Protein 8K2O (pdb70)

Secondary structure (DSSP, 8-state):
--PEEEEEE--SSSHHHH---HHHHHHHHHHHHHT--EEEEEE---TTHHHHHHSS------GGG--EEESSEEEETTTTEEEESHHHHHHHHHHHSTTSTTS-S-------SSTTTTHHHHHS-S-S----TTTHHHHHHHHHHHHHHHTTTHHHHTTS---TTTHHHHHHHHHHHBS-S-SHHHH--THHHHHHHHHHHHHHHHHHHHHHSSTTSSBTBBTB--HHHHHHHHHHHHHHHHS-HHHHHHHHHSGGGHHHHHHHHGGGG----/--PEEEEEE--SSSHHHH---HHHHHHHHHHHHHT--EEEEEE---TTHHHHHHSSPPP-S---BSBT--EEESSEEEETTTTEEEESHHHHHHHHHHHSTTSTT--S-------SSTTTTHHHHHS-S-S--PPTTTHHHHHHHHHHHHHHHTTGGGGGGGS---TTTHHHHHHHHHHHT--S-SHHHH--HHHHHHHHHHHHHHHHHHHHHHHS-TTSSBTBBTB--HHHHHHHHHHHHHHHHS-HHHHHHHHHHHHHHHHHHHHHHGGG----/--SEEEEEE--SSSTTTS---HHHHHHHHHHHHHT--EEEEEE---TTHHHHHHSS-----GGG--EEESSEEEETTTTEEEESHHHHHHHHHHHSTTSTTS-S--------STTTTHHHHH---TTTHHHHHHHHHHHHHHHHTTHHHHTT----TTTHHHHHHHHHHHH--SSGGGGG-TTHHHHHHHHHHHHHHHHHHHHHTS-TTSSBTBBTB--HHHHHHHHHHHHHHHHS-HHHHHHHHHHHHHHHHHHHHHHGGG----/--PEEEEEE--SSSHHHH---HHHHHHHHHHHHHT--EEEEEE---TTHHHHHHSS-----STT--EEESSEEEETTTTEEE-SHHHHHHHHHHHSTTSTT--S-------SSTTTTHHHHH------SS-HHHHHHHHHHHHHHHTTTHHHHTTS---TTTHHHHHHHHHHHSS------S-HHHHHHHHHHHHHHHHHHHHHHTS--SSSBTTBSS--HHHHHHHHHHHHHHHHS-HHHHHHHHHHHHHHHHHHHHHHGGG----

Sequence (1082 aa):
STPIIFYDIAQRPPVAETCCAPNPWKSRLALNFKAVPYTTTWVKLPDIERVCKEIGAEPSLLKEGKPYYTLPIIHDPATDSLIGDSFDIAAYLQRTYPASGAGDLFPPQKLDYAVGRDMQQLLFPLSEIRASPELADYARFNSNVDAAFTAHVGLMVHGLPLDPATAEVTKAEFVRRAGLSSWDDLEMVGEARDKMMQSFRNMLGDLAALFRKDASGPFLLGQRATYADMIVGGWLRMMRATLPVSEWQEARAWHGGIFGRLHDALDKYAEVKSTPIIFYDIAQRPPVAETCCAPNPWKSRLALNFKAVPYTTTWVKLPDIERVCKEIGAEPSAFGLLKEGKPYYTLPIIHDPATDSLIGDSFDIAAYLQRTYPASGAGDLFPPQKLDYAVGRDMQQLLFPLSEIRASPELADYARFNSNVDAAFTAHVGLMVHGLPLDPATAEVTKAEFVRRAGLSSWDDLEMVGEARDKMMQSFRNMLGDLAALFRKDASGPFLLGQRATYADMIVGGWLRMMRATLPVSEWQEARAWHGGIFGRLHDALDKYAEVKSTPIIFYDIAQRPPVAETCCAPNPWKSRLALNFKAVPYTTTWVKLPDIERVCKEIGAEPSLKEGKPYYTLPIIHDPATDSLIGDSFDIAAYLQRTYPASGAGDLFPPQKLDYAVGRDMQQLLFPSPELADYARFNSNVDAAFTAHVGLMVHGLPLDPATAEVTKAEFVRRAGLSSWDDLEMVGEARDKMMQSFRNMLGDLAALFRKDASGPFLLGQRATYADMIVGGWLRMMRATLPVSEWQEARAWHGGIFGRLHDALDKY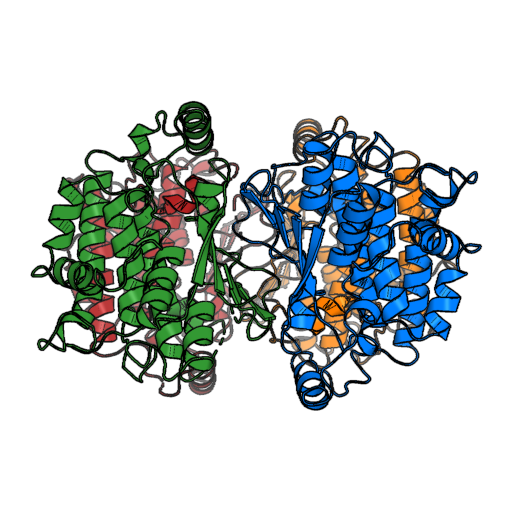AEVKSTPIIFYDIAQRPPVAETCCAPNPWKSRLALNFKAVPYTTTWVKLPDIERVCKEIGAEPLLKEGKPYYTLPIIHDPATDSLIGDSFDIAAYLQRTYPASGAGDLFPPQKLDYAVGRDMQQLLFPIRASPELADYARFNSNVDAAFTAHVGLMVHGLPLDPATAEVTKAEFVRRAGLSSDLEMVGEARDKMMQSFRNMLGDLAALFRKDASGPFLLGQRATYADMIVGGWLRMMRATLPVSEWQEARAWHGGIFGRLHDALDKYAEVK

B-factor: mean 34.21, std 11.31, range [16.49, 147.83]

Nearest PDB structures (foldseek):
  8k2o-assembly3_C  TM=1.004E+00  e=7.154E-48  Thinopyrum elongatum
  8k2o-assembly1_A  TM=9.891E-01  e=3.650E-43  Thinopyrum elongatum
  8k2o-assembly2_B  TM=9.889E-01  e=3.942E-42  Thinopyrum elongatum
  7yp0-assembly1_A  TM=9.080E-01  e=1.256E-28  Colletotrichum tofieldiae
  8k2p-assembly2_B  TM=8.349E-01  e=1.071E-28  Colletotrichum tofieldiae

Radius of gyration: 30.52 Å; Cα contacts (8 Å, |Δi|>4): 1755; chains: 4; bounding box: 83×59×83 Å

Solvent-accessible surface area: 42623 Å² total; per-residue (Å²): 157,93,44,2,36,0,1,5,2,4,11,85,99,72,42,46,142,39,11,1,3,1,44,5,20,0,0,2,0,0,0,20,6,0,66,8,97,12,65,24,24,41,1,126,16,76,4,11,7,13,3,3,16,7,12,17,57,71,31,140,119,44,39,40,50,20,16,48,8,27,6,0,3,0,13,1,41,71,56,44,20,10,25,7,63,6,22,45,0,0,12,13,0,27,177,43,50,79,99,37,43,60,26,51,0,24,4,133,29,82,0,52,5,19,50,8,69,49,2,26,80,46,4,34,48,106,64,105,58,50,70,56,102,167,37,41,57,3,40,68,0,19,71,14,0,32,62,9,0,30,28,12,1,0,0,0,6,107,21,9,28,30,44,104,92,57,18,135,112,10,59,60,49,4,19,141,44,3,82,65,109,45,42,73,62,9,21,10,75,47,100,29,28,87,63,11,20,116,26,0,101,63,16,0,21,56,0,0,43,14,6,120,91,54,91,80,12,29,7,11,59,0,132,124,7,0,0,0,0,0,0,0,0,0,8,2,27,0,1,134,50,5,12,52,122,71,25,12,100,83,2,60,66,28,26,65,13,12,4,0,122,0,10,67,13,0,78,137,36,12,113,42,104,150,108,37,6,45,0,5,4,2,4,13,90,98,93,32,53,80,39,13,2,4,1,41,4,21,0,0,2,0,0,0,15,6,1,61,12,98,11,64,24,26,40,0,105,16,61,8,18,5,14,2,5,18,7,9,18,59,68,31,88,92,27,52,22,52,40,68,19,38,12,22,6,23,5,0,2,0,12,3,33,79,57,43,21,5,10,7,43,5,21,24,0,0,6,17,0,30,152,46,47,73,91,37,52,58,19,46,0,14,4,132,28,145,0,24,4,19,44,9,74,51,1,28,82,44,2,35,40,79,45,98,104,83,39,56,100,144,29,42,54,2,26,77,1,18,70,17,0,31,62,9,0,30,29,13,1,0,0,0,5,103,24,14,28,23,37,112,93,59,20,130,112,12,61,58,57,3,22,153,59,12,69,74,108,48,43,75,44,8,28,10,75,52,116,26,26,87,59,12,19,116,26,0,106,54,16,0,14,54,0,0,38,10,7,125,164,48,98,77,16,33,6,12,58,0,138,121,7,0,0,0,0,0,0,0,0,0,9,1,26,1,1,115,54,4,11,47,119,70,24,7,83,82,1,51,68,40,34,62,14,14,2,1,128,0,6,64,16,0,76,134,32,13,108,47,103,143,106,56,3,48,0,4,6,2,16,19,103,113,84,57,60,95,11,9,1,4,2,42,5,17,0,0,2,0,0,0,18,6,0,66,12,91,14,69,24,25,58,0,134,14,85,6,28,26,19,1,6,17,9,14,22,55,63,44,142,148,52,55,48,50,14,25,6,18,7,0,2,0,12,2,29,81,54,43,20,10,4,7,31,6,21,25,0,0,11,9,0,26,143,44,45,82,101,37,43,65,25,48,0,16,6,133,29,64,7,93,6,11,65,7,81,57,16,46,62,61,11,39,126,84,118,161,27,38,48,4,41,111,3,20,69,18,0,32,64,9,0,36,41,16,3,0,1,0,0,56,30,8,12,19,59,104,94,56,13,128,111,5,56,64,38,0,21,172,68,16,60,50,99,53,16,85,62,9,53,20,122,37,76,22,17,97,82,14,22,106,35,0,103,64,20,1,22,36,0,2,42,9,3,135,117,48,105,76,18,32,6,2,51,0,136,121,6,0,0,0,0,0,0,0,0,0,10,1,26,1,1,114,29,6,12,57,118,71,24,15,98,85,2,61,69,20,48,50,11,11,4,1,119,0,10,64,14,0,75,139,28,12,105,41,110,159,97,46,2,41,0,4,5,2,8,11,40,122,91,42,50,84,31,13,1,3,1,39,6,20,0,0,3,0,0,0,24,6,0,66,10,92,11,68,24,24,44,0,119,19,84,4,16,10,8,3,4,17,8,14,15,69,80,78,139,47,81,62,40,25,13,21,7,17,7,0,2,0,12,1,34,76,57,37,22,5,22,8,32,6,20,42,0,0,14,19,0,33,165,46,52,74,97,37,45,50,23,65,0,17,30,132,38,77,8,72,9,18,65,11,84,57,3,32,108,54,1,48,99,123,68,65,25,132,66,48,45,40,7,25,118,3,19,69,18,0,33,63,9,0,34,38,13,2,0,1,0,18,107,23,14,25,40,65,119,107,60,28,82,113,9,36,59,52,15,36,145,46,15,86,63,107,72,84,122,26,19,94,41,122,25,30,99,58,12,26,96,39,0,90,44,15,0,17,59,1,0,32,10,12,132,166,44,101,74,21,42,3,10,70,0,119,174,4,0,0,0,0,0,0,0,0,0,8,1,24,2,1,143,45,6,13,54,107,82,29,13,109,88,2,69,67,22,40,59,12,22,4,2,127,0,7,67,13,0,76,135,33,11,107,44,108

Foldseek 3Di:
DFAKEKEAEAFDPVRLVQGFQLLSQLLLLLCLQLVGGYDYDHDYDAPPVSVCLRDNDDPAADCVPPPDAGPTWIQGPVVRDIHHDSVVSSVCSCVPRVCGGNHHQQDDDADPFCPCVVVVCVVPPPDPDDCPPSCNRVRVLLVVLSVLVSVLCLQQPQQRGHDVVCVVVVLVVVDVVPVDDHSCVSNDDDPRNVVSLVSNLVSVVRVVVQQVPQVCALASPRLDHHSSLSSVLSNLSNCVSGHDPVSNVVSCPRPNRNVVRSNVSSPSSRRRD/DQFKEKEAEAFDPVSLPQGFQLLSQLLLLLCLQLVGDYDYDHDYDAPPVSVCLRANDDDDLQQAQVVRDPDAGPTWIQGPVVRDIHHDSLNSSVVCCVPRQQGHNHHQQDDDAPPFCVCVCVVCVVPPSDPRADDPSCRRVVVLLVVLSVLVSVLCLQQPQLGHHDVPCNVVSLVVVDVVVVDDHSCVSNDDDPRNVVSLVVNLVSVVSVVVQQPPACCALDSPRLRHHSSLSSVLSNLRNCCSGHDPVSNVVSCPRPNRSVVRSNVSSVSSRRSD/DAAKEKEAEDFPPPPVQQRFQLLSQLQLLLCLQQVGGHDYDHDYDAPVVSVCLRDHDDPPPVVPDPDAGPTWIQGPVVRDIHHTSVVSNVCSCVVRQPGGNHHQQDDDADPACPCVCVVCVVPHDPSCVRVVVLLVVLSVLVSVLCLQQPLQRGHDPVCVVVVQCVVCVVVVQNGSCVSNVPDPVVVVSLVSNLVSVLRVCVQQPPDPQALDSPRPDHHSSLSSVLSNLSNCSSGHPPVSNVVVCPRPNSSVVRSNVSSVSSRDPD/DQAKEKEAEAFDPPSLVQGFQLLSQLLLLLCLQQVGGYDYDHDYDAPPVSVCLRAPDDDADPVVDPDAGPTWIQGVVVRDIHHDSVVSNVVSCVVRVCGHNHHQQDDDALPFCPCVCVVDVVPYDDQDPPRNSVVVLLVVVSVLVSVLCLQQPLQGGHDPVCCVVVCCVVQVVPVHHDSCSADDPRNVVSLVSVLVSVVSVVVQQVPDPCDLESPHLDHHSSLSSVLSNLSNCCNGHDPVSNVVSCPRPNRSVVRSNVSSVSSRRRD

Structure (mmCIF, N/CA/C/O backbone):
data_8K2O
#
_entry.id   8K2O
#
_cell.length_a   77.506
_cell.length_b   112.156
_cell.length_c   135.183
_cell.angle_alpha   90.00
_cell.angle_beta   90.00
_cell.angle_gamma   90.00
#
_symmetry.space_group_name_H-M   'P 21 21 21'
#
loop_
_entity.id
_entity.type
_entity.pdbx_description
1 polymer Fhb7-M10
2 water water
#
loop_
_atom_site.group_PDB
_atom_site.id
_atom_site.type_symbol
_atom_site.label_atom_id
_atom_site.label_alt_id
_atom_site.label_comp_id
_atom_site.label_asym_id
_atom_site.label_entity_id
_atom_site.label_seq_id
_atom_site.pdbx_PDB_ins_code
_atom_site.Cartn_x
_atom_site.Cartn_y
_atom_site.Cartn_z
_atom_site.occupancy
_atom_site.B_iso_or_equiv
_atom_site.auth_seq_id
_atom_site.auth_comp_id
_atom_site.auth_asym_id
_atom_site.auth_atom_id
_atom_site.pdbx_PDB_model_num
ATOM 1 N N . SER A 1 10 ? 13.760 -14.174 -77.646 1.00 71.28 8 SER A N 1
ATOM 2 C CA . SER A 1 10 ? 12.665 -13.231 -77.429 1.00 69.24 8 SER A CA 1
ATOM 3 C C . SER A 1 10 ? 11.780 -13.653 -76.253 1.00 65.37 8 SER A C 1
ATOM 4 O O . SER A 1 10 ? 10.570 -13.387 -76.252 1.00 69.07 8 SER A O 1
ATOM 7 N N . THR A 1 11 ? 12.376 -14.320 -75.253 1.00 59.96 9 THR A N 1
ATOM 8 C CA . THR A 1 11 ? 11.625 -14.721 -74.066 1.00 51.32 9 THR A CA 1
ATOM 9 C C . THR A 1 11 ? 12.390 -14.471 -72.763 1.00 44.50 9 THR A C 1
ATOM 10 O O . THR A 1 11 ? 12.481 -15.381 -71.927 1.00 42.80 9 THR A O 1
ATOM 14 N N . PRO A 1 12 ? 12.926 -13.273 -72.523 1.00 39.07 10 PRO A N 1
ATOM 15 C CA . PRO A 1 12 ? 13.627 -13.034 -71.254 1.00 35.91 10 PRO A CA 1
ATOM 16 C C . PRO A 1 12 ? 12.667 -13.043 -70.071 1.00 32.37 10 PRO A C 1
ATOM 17 O O . PRO A 1 12 ? 11.452 -12.850 -70.204 1.00 29.82 10 PRO A O 1
ATOM 21 N N . ILE A 1 13 ? 13.245 -13.272 -68.889 1.00 31.20 11 ILE A N 1
ATOM 22 C CA . ILE A 1 13 ? 12.486 -13.161 -67.650 1.00 28.55 11 ILE A CA 1
ATOM 23 C C . ILE A 1 13 ? 11.978 -11.737 -67.495 1.00 26.56 11 ILE A C 1
ATOM 24 O O . ILE A 1 13 ? 12.680 -10.766 -67.807 1.00 27.69 11 ILE A O 1
ATOM 29 N N . ILE A 1 14 ? 10.748 -11.594 -67.015 1.00 24.14 12 ILE A N 1
ATOM 30 C CA . ILE A 1 14 ? 10.214 -10.284 -66.651 1.00 23.15 12 ILE A CA 1
ATOM 31 C C . ILE A 1 14 ? 10.377 -10.110 -65.148 1.00 22.22 12 ILE A C 1
ATOM 32 O O . ILE A 1 14 ? 9.860 -10.916 -64.370 1.00 20.96 12 ILE A O 1
ATOM 37 N N . PHE A 1 15 ? 11.069 -9.050 -64.740 1.00 22.76 13 PHE A N 1
ATOM 38 C CA . PHE A 1 15 ? 11.435 -8.791 -63.347 1.00 20.34 13 PHE A CA 1
ATOM 39 C C . PHE A 1 15 ? 10.657 -7.563 -62.873 1.00 20.07 13 PHE A C 1
ATOM 40 O O . PHE A 1 15 ? 10.870 -6.465 -63.389 1.00 22.08 13 PHE A O 1
ATOM 48 N N . TYR A 1 16 ? 9.706 -7.731 -61.942 1.00 21.06 14 TYR A N 1
ATOM 49 C CA . TYR A 1 16 ? 8.942 -6.578 -61.463 1.00 20.53 14 TYR A CA 1
ATOM 50 C C . TYR A 1 16 ? 9.695 -5.977 -60.281 1.00 20.65 14 TYR A C 1
ATOM 51 O O . TYR A 1 16 ? 9.875 -6.635 -59.251 1.00 19.51 14 TYR A O 1
ATOM 60 N N . ASP A 1 17 ? 10.101 -4.725 -60.436 1.00 20.07 15 ASP A N 1
ATOM 61 C CA . ASP A 1 17 ? 10.887 -3.948 -59.489 1.00 21.82 15 ASP A CA 1
ATOM 62 C C . ASP A 1 17 ? 10.086 -2.712 -59.112 1.00 22.97 15 ASP A C 1
ATOM 63 O O . ASP A 1 17 ? 9.021 -2.440 -59.680 1.00 23.45 15 ASP A O 1
ATOM 68 N N . ILE A 1 18 ? 10.584 -1.972 -58.124 1.00 20.23 16 ILE A N 1
ATOM 69 C CA . ILE A 1 18 ? 9.849 -0.862 -57.526 1.00 19.38 16 ILE A CA 1
ATOM 70 C C . ILE A 1 18 ? 10.406 0.438 -58.079 1.00 23.86 16 ILE A C 1
ATOM 71 O O . ILE A 1 18 ? 11.593 0.738 -57.894 1.00 25.36 16 ILE A O 1
ATOM 76 N N . ALA A 1 19 ? 9.557 1.218 -58.751 1.00 21.96 17 ALA A N 1
ATOM 77 C CA . ALA A 1 19 ? 9.991 2.508 -59.274 1.00 26.37 17 ALA A CA 1
ATOM 78 C C . ALA A 1 19 ? 10.126 3.510 -58.136 1.00 26.99 17 ALA A C 1
ATOM 79 O O . ALA A 1 19 ? 9.223 3.635 -57.299 1.00 24.29 17 ALA A O 1
ATOM 81 N N . GLN A 1 20 ? 11.254 4.205 -58.095 1.00 26.08 18 GLN A N 1
ATOM 82 C CA . GLN A 1 20 ? 11.483 5.286 -57.143 1.00 30.09 18 GLN A CA 1
ATOM 83 C C . GLN A 1 20 ? 11.309 6.618 -57.879 1.00 32.32 18 GLN A C 1
ATOM 84 O O . GLN A 1 20 ? 10.320 6.757 -58.602 1.00 38.46 18 GLN A O 1
ATOM 90 N N . ARG A 1 21 ? 12.158 7.519 -57.757 1.00 35.73 19 ARG A N 1
ATOM 91 C CA . ARG A 1 21 ? 12.193 8.789 -58.457 1.00 37.46 19 ARG A CA 1
ATOM 92 C C . ARG A 1 21 ? 12.985 8.646 -59.752 1.00 35.80 19 ARG A C 1
ATOM 93 O O . ARG A 1 21 ? 13.955 7.879 -59.812 1.00 35.74 19 ARG A O 1
ATOM 101 N N . PRO A 1 22 ? 12.609 9.371 -60.803 1.00 37.99 20 PRO A N 1
ATOM 102 C CA . PRO A 1 22 ? 13.401 9.345 -62.044 1.00 36.99 20 PRO A CA 1
ATOM 103 C C . PRO A 1 22 ? 14.779 9.936 -61.821 1.00 37.88 20 PRO A C 1
ATOM 104 O O . PRO A 1 22 ? 14.925 10.940 -61.111 1.00 42.47 20 PRO A O 1
ATOM 108 N N . PRO A 1 23 ? 15.824 9.343 -62.405 1.00 37.19 21 PRO A N 1
ATOM 109 C CA . PRO A 1 23 ? 15.828 8.144 -63.269 1.00 40.24 21 PRO A CA 1
ATOM 110 C C . PRO A 1 23 ? 15.791 6.829 -62.457 1.00 35.93 21 PRO A C 1
ATOM 111 O O . PRO A 1 23 ? 16.652 6.573 -61.598 1.00 30.89 21 PRO A O 1
ATOM 115 N N . VAL A 1 24 ? 14.790 5.984 -62.742 1.00 35.61 22 VAL A N 1
ATOM 116 C CA . VAL A 1 24 ? 14.483 4.842 -61.879 1.00 30.08 22 VAL A CA 1
ATOM 117 C C . VAL A 1 24 ? 15.680 3.908 -61.733 1.00 30.28 22 VAL A C 1
ATOM 118 O O . VAL A 1 24 ? 15.854 3.282 -60.683 1.00 27.78 22 VAL A O 1
ATOM 122 N N . ALA A 1 25 ? 16.527 3.808 -62.766 1.00 33.15 23 ALA A N 1
ATOM 123 C CA . ALA A 1 25 ? 17.695 2.929 -62.715 1.00 31.95 23 ALA A CA 1
ATOM 124 C C . ALA A 1 25 ? 18.767 3.424 -61.748 1.00 32.54 23 ALA A C 1
ATOM 125 O O . ALA A 1 25 ? 19.578 2.623 -61.272 1.00 32.88 23 ALA A O 1
ATOM 127 N N . GLU A 1 26 ? 18.800 4.719 -61.449 1.00 34.24 24 GLU A N 1
ATOM 128 C CA . GLU A 1 26 ? 19.796 5.248 -60.531 1.00 36.25 24 GLU A CA 1
ATOM 129 C C . GLU A 1 26 ? 19.296 5.394 -59.097 1.00 35.83 24 GLU A C 1
ATOM 130 O O . GLU A 1 26 ? 20.121 5.531 -58.188 1.00 34.14 24 GLU A O 1
ATOM 136 N N . THR A 1 27 ? 17.984 5.330 -58.855 1.00 32.91 25 THR A N 1
ATOM 137 C CA . THR A 1 27 ? 17.437 5.609 -57.528 1.00 30.80 25 THR A CA 1
ATOM 138 C C . THR A 1 27 ? 16.841 4.379 -56.841 1.00 28.33 25 THR A C 1
ATOM 139 O O . THR A 1 27 ? 16.259 4.509 -55.751 1.00 28.65 25 THR A O 1
ATOM 143 N N . CYS A 1 28 ? 16.974 3.199 -57.442 1.00 27.04 26 CYS A N 1
ATOM 144 C CA . CYS A 1 28 ? 16.333 2.006 -56.906 1.00 23.09 26 CYS A CA 1
ATOM 145 C C . CYS A 1 28 ? 17.017 1.601 -55.611 1.00 26.64 26 CYS A C 1
ATOM 146 O O . CYS A 1 28 ? 18.252 1.608 -55.512 1.00 26.52 26 CYS A O 1
ATOM 149 N N . CYS A 1 29 ? 16.206 1.267 -54.615 1.00 24.17 27 CYS A N 1
ATOM 150 C CA . CYS A 1 29 ? 16.690 1.099 -53.261 1.00 24.16 27 CYS A CA 1
ATOM 151 C C . CYS A 1 29 ? 16.004 -0.016 -52.479 1.00 23.14 27 CYS A C 1
ATOM 152 O O . CYS A 1 29 ? 16.386 -0.239 -51.334 1.00 25.78 27 CYS A O 1
ATOM 155 N N . ALA A 1 30 ? 15.019 -0.723 -53.037 1.00 23.69 28 ALA A N 1
ATOM 156 C CA . ALA A 1 30 ? 14.297 -1.722 -52.234 1.00 22.22 28 ALA A CA 1
ATOM 157 C C . ALA A 1 30 ? 15.179 -2.950 -52.011 1.00 20.09 28 ALA A C 1
ATOM 158 O O . ALA A 1 30 ? 15.774 -3.462 -52.971 1.00 18.27 28 ALA A O 1
ATOM 160 N N . PRO A 1 31 ? 15.291 -3.444 -50.770 1.00 21.05 29 PRO A N 1
ATOM 161 C CA . PRO A 1 31 ? 16.342 -4.439 -50.466 1.00 23.68 29 PRO A CA 1
ATOM 162 C C . PRO A 1 31 ? 16.086 -5.809 -51.061 1.00 21.82 29 PRO A C 1
ATOM 163 O O . PRO A 1 31 ? 17.031 -6.452 -51.534 1.00 19.74 29 PRO A O 1
ATOM 167 N N . ASN A 1 32 ? 14.841 -6.296 -51.004 1.00 19.43 30 ASN A N 1
ATOM 168 C CA . ASN A 1 32 ? 14.560 -7.613 -51.571 1.00 21.52 30 ASN A CA 1
ATOM 169 C C . ASN A 1 32 ? 14.714 -7.631 -53.085 1.00 20.08 30 ASN A C 1
ATOM 170 O O . ASN A 1 32 ? 15.316 -8.587 -53.614 1.00 19.55 30 ASN A O 1
ATOM 175 N N . PRO A 1 33 ? 14.202 -6.653 -53.842 1.00 18.94 31 PRO A N 1
ATOM 176 C CA . PRO A 1 33 ? 14.521 -6.633 -55.277 1.00 20.76 31 PRO A CA 1
ATOM 177 C C . PRO A 1 33 ? 16.008 -6.572 -55.553 1.00 17.51 31 PRO A C 1
ATOM 178 O O . PRO A 1 33 ? 16.470 -7.199 -56.509 1.00 20.42 31 PRO A O 1
ATOM 182 N N . TRP A 1 34 ? 16.776 -5.837 -54.749 1.00 19.11 32 TRP A N 1
ATOM 183 C CA . TRP A 1 34 ? 18.226 -5.813 -54.972 1.00 19.63 32 TRP A CA 1
ATOM 184 C C . TRP A 1 34 ? 18.835 -7.196 -54.808 1.00 17.88 32 TRP A C 1
ATOM 185 O O . TRP A 1 34 ? 19.736 -7.575 -55.572 1.00 19.79 32 TRP A O 1
ATOM 196 N N . LYS A 1 35 ? 18.379 -7.960 -53.806 1.00 16.95 33 LYS A N 1
ATOM 197 C CA . LYS A 1 35 ? 18.871 -9.326 -53.635 1.00 17.82 33 LYS A CA 1
ATOM 198 C C . LYS A 1 35 ? 18.671 -10.117 -54.918 1.00 21.20 33 LYS A C 1
ATOM 199 O O . LYS A 1 35 ? 19.593 -10.766 -55.422 1.00 18.94 33 LYS A O 1
ATOM 205 N N . SER A 1 36 ? 17.458 -10.067 -55.466 1.00 19.84 34 SER A N 1
ATOM 206 C CA . SER A 1 36 ? 17.164 -10.852 -56.655 1.00 18.06 34 SER A CA 1
ATOM 207 C C . SER A 1 36 ? 17.907 -10.324 -57.866 1.00 18.09 34 SER A C 1
ATOM 208 O O . SER A 1 36 ? 18.286 -11.103 -58.740 1.00 20.41 34 SER A O 1
ATOM 211 N N . ARG A 1 37 ? 18.072 -9.006 -57.970 1.00 18.97 35 ARG A N 1
ATOM 212 C CA . ARG A 1 37 ? 18.809 -8.451 -59.097 1.00 19.96 35 ARG A CA 1
ATOM 213 C C . ARG A 1 37 ? 20.257 -8.931 -59.079 1.00 21.93 35 ARG A C 1
ATOM 214 O O . ARG A 1 37 ? 20.820 -9.290 -60.120 1.00 23.14 35 ARG A O 1
ATOM 222 N N . LEU A 1 38 ? 20.873 -8.947 -57.896 1.00 21.68 36 LEU A N 1
ATOM 223 C CA . LEU A 1 38 ? 22.216 -9.509 -57.766 1.00 19.23 36 LEU A CA 1
ATOM 224 C C . LEU A 1 38 ? 22.240 -10.970 -58.207 1.00 23.46 36 LEU A C 1
ATOM 225 O O . LEU A 1 38 ? 23.145 -11.396 -58.939 1.00 21.81 36 LEU A O 1
ATOM 230 N N . ALA A 1 39 ? 21.255 -11.756 -57.763 1.00 20.89 37 ALA A N 1
ATOM 231 C CA . ALA A 1 39 ? 21.215 -13.163 -58.140 1.00 22.11 37 ALA A CA 1
ATOM 232 C C . ALA A 1 39 ? 21.010 -13.330 -59.647 1.00 24.53 37 ALA A C 1
ATOM 233 O O . ALA A 1 39 ? 21.675 -14.158 -60.272 1.00 24.33 37 ALA A O 1
ATOM 235 N N . LEU A 1 40 ? 20.092 -12.558 -60.246 1.00 22.33 38 LEU A N 1
ATOM 236 C CA . LEU A 1 40 ? 19.859 -12.662 -61.686 1.00 21.94 38 LEU A CA 1
ATOM 237 C C . LEU A 1 40 ? 21.117 -12.323 -62.481 1.00 25.19 38 LEU A C 1
ATOM 238 O O . LEU A 1 40 ? 21.435 -12.991 -63.472 1.00 25.27 38 LEU A O 1
ATOM 243 N N . ASN A 1 41 ? 21.825 -11.259 -62.089 1.00 21.45 39 ASN A N 1
ATOM 244 C CA . ASN A 1 41 ? 23.032 -10.877 -62.818 1.00 24.67 39 ASN A CA 1
ATOM 245 C C . ASN A 1 41 ? 24.128 -11.922 -62.653 1.00 23.66 39 ASN A C 1
ATOM 246 O O . ASN A 1 41 ? 24.830 -12.252 -63.618 1.00 24.03 39 ASN A O 1
ATOM 251 N N . PHE A 1 42 ? 24.284 -12.456 -61.436 1.00 23.40 40 PHE A N 1
ATOM 252 C CA . PHE A 1 42 ? 25.248 -13.524 -61.173 1.00 24.73 40 PHE A CA 1
ATOM 253 C C . PHE A 1 42 ? 24.968 -14.752 -62.036 1.00 26.13 40 PHE A C 1
ATOM 254 O O . PHE A 1 42 ? 25.893 -15.375 -62.560 1.00 24.08 40 PHE A O 1
ATOM 262 N N . LYS A 1 43 ? 23.693 -15.122 -62.177 1.00 24.56 41 LYS A N 1
ATOM 263 C CA . LYS A 1 43 ? 23.320 -16.277 -62.988 1.00 26.45 41 LYS A CA 1
ATOM 264 C C . LYS A 1 43 ? 23.367 -15.979 -64.485 1.00 25.46 41 LYS A C 1
ATOM 265 O O . LYS A 1 43 ? 23.310 -16.914 -65.295 1.00 23.73 41 LYS A O 1
ATOM 271 N N . ALA A 1 44 ? 23.457 -14.704 -64.867 1.00 23.77 42 ALA A N 1
ATOM 272 C CA . ALA A 1 44 ? 23.509 -14.305 -66.274 1.00 25.92 42 ALA A CA 1
ATOM 273 C C . ALA A 1 44 ? 22.305 -14.829 -67.064 1.00 29.14 42 ALA A C 1
ATOM 274 O O . ALA A 1 44 ? 22.429 -15.179 -68.238 1.00 27.60 42 ALA A O 1
ATOM 276 N N . VAL A 1 45 ? 21.144 -14.920 -66.422 1.00 26.17 43 VAL A N 1
ATOM 277 C CA . VAL A 1 45 ? 19.903 -15.310 -67.097 1.00 28.99 43 VAL A CA 1
ATOM 278 C C . VAL A 1 45 ? 19.267 -14.047 -67.667 1.00 28.77 43 VAL A C 1
ATOM 279 O O . VAL A 1 45 ? 19.095 -13.062 -66.933 1.00 31.05 43 VAL A O 1
ATOM 283 N N . PRO A 1 46 ? 18.909 -14.020 -68.950 1.00 27.56 44 PRO A N 1
ATOM 284 C CA . PRO A 1 46 ? 18.349 -12.793 -69.541 1.00 28.26 44 PRO A CA 1
ATOM 285 C C . PRO A 1 46 ? 17.056 -12.363 -68.852 1.00 29.76 44 PRO A C 1
ATOM 286 O O . PRO A 1 46 ? 16.146 -13.167 -68.640 1.00 28.66 44 PRO A O 1
ATOM 290 N N . TYR A 1 47 ? 16.980 -11.082 -68.494 1.00 25.65 45 TYR A N 1
ATOM 291 C CA . TYR A 1 47 ? 15.761 -10.568 -67.889 1.00 29.82 45 TYR A CA 1
ATOM 292 C C . TYR A 1 47 ? 15.613 -9.109 -68.276 1.00 30.87 45 TYR A C 1
ATOM 293 O O . TYR A 1 47 ? 16.574 -8.449 -68.689 1.00 28.11 45 TYR A O 1
ATOM 302 N N . THR A 1 48 ? 14.383 -8.621 -68.161 1.00 26.11 46 THR A N 1
ATOM 303 C CA . THR A 1 48 ? 14.064 -7.223 -68.370 1.00 25.14 46 THR A CA 1
ATOM 304 C C . THR A 1 48 ? 13.243 -6.755 -67.184 1.00 26.64 46 THR A C 1
ATOM 305 O O . THR A 1 48 ? 12.440 -7.517 -66.639 1.00 26.49 46 THR A O 1
ATOM 309 N N . THR A 1 49 ? 13.439 -5.496 -66.797 1.00 25.73 47 THR A N 1
ATOM 310 C CA . THR A 1 49 ? 12.803 -4.927 -65.614 1.00 25.62 47 THR A CA 1
ATOM 311 C C . THR A 1 49 ? 11.556 -4.153 -66.008 1.00 26.57 47 THR A C 1
ATOM 312 O O . THR A 1 49 ? 11.624 -3.275 -66.865 1.00 25.83 47 THR A O 1
ATOM 316 N N . THR A 1 50 ? 10.437 -4.444 -65.356 1.00 22.90 48 THR A N 1
ATOM 317 C CA . THR A 1 50 ? 9.264 -3.575 -65.393 1.00 24.52 48 THR A CA 1
ATOM 318 C C . THR A 1 50 ? 9.248 -2.774 -64.098 1.00 24.57 48 THR A C 1
ATOM 319 O O . THR A 1 50 ? 9.249 -3.367 -63.017 1.00 23.04 48 THR A O 1
ATOM 323 N N . TRP A 1 51 ? 9.244 -1.440 -64.198 1.00 20.8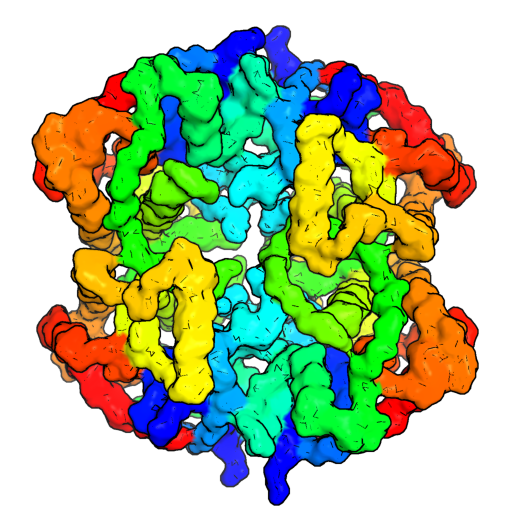4 49 TRP A N 1
ATOM 324 C CA . TRP A 1 51 ? 9.367 -0.583 -63.016 1.00 24.19 49 TRP A CA 1
ATOM 325 C C . TRP A 1 51 ? 7.975 -0.201 -62.511 1.00 26.79 49 TRP A C 1
ATOM 326 O O . TRP A 1 51 ? 7.315 0.666 -63.084 1.00 30.40 49 TRP A O 1
ATOM 337 N N . VAL A 1 52 ? 7.551 -0.803 -61.402 1.00 23.78 50 VAL A N 1
ATOM 338 C CA . VAL A 1 52 ? 6.185 -0.645 -60.895 1.00 24.27 50 VAL A CA 1
ATOM 339 C C . VAL A 1 52 ? 6.039 0.684 -60.165 1.00 26.77 50 VAL A C 1
ATOM 340 O O . VAL A 1 52 ? 6.743 0.948 -59.180 1.00 22.95 50 VAL A O 1
ATOM 344 N N . LYS A 1 53 ? 5.082 1.501 -60.617 1.00 28.38 51 LYS A N 1
ATOM 345 C CA . LYS A 1 53 ? 4.787 2.784 -59.995 1.00 26.09 51 LYS A CA 1
ATOM 346 C C . LYS A 1 53 ? 3.654 2.625 -58.998 1.00 29.87 51 LYS A C 1
ATOM 347 O O . LYS A 1 53 ? 2.604 2.051 -59.313 1.00 27.87 51 LYS A O 1
ATOM 353 N N . LEU A 1 54 ? 3.854 3.161 -57.804 1.00 28.46 52 LEU A N 1
ATOM 354 C CA . LEU A 1 54 ? 2.841 3.033 -56.772 1.00 32.22 52 LEU A CA 1
ATOM 355 C C . LEU A 1 54 ? 2.911 4.298 -55.921 1.00 28.95 52 LEU A C 1
ATOM 356 O O . LEU A 1 54 ? 3.941 4.984 -55.928 1.00 27.72 52 LEU A O 1
ATOM 361 N N . PRO A 1 55 ? 1.800 4.716 -55.315 1.00 31.03 53 PRO A N 1
ATOM 362 C CA . PRO A 1 55 ? 1.826 5.944 -54.511 1.00 33.25 53 PRO A CA 1
ATOM 363 C C . PRO A 1 55 ? 2.660 5.735 -53.259 1.00 28.91 53 PRO A C 1
ATOM 364 O O . PRO A 1 55 ? 2.912 4.598 -52.853 1.00 25.20 53 PRO A O 1
ATOM 368 N N . ASP A 1 56 ? 3.113 6.850 -52.659 1.00 33.62 54 ASP A N 1
ATOM 369 C CA . ASP A 1 56 ? 3.720 6.758 -51.331 1.00 35.74 54 ASP A CA 1
ATOM 370 C C . ASP A 1 56 ? 2.792 5.962 -50.422 1.00 36.82 54 ASP A C 1
ATOM 371 O O . ASP A 1 56 ? 1.581 5.906 -50.643 1.00 44.94 54 ASP A O 1
ATOM 376 N N . ILE A 1 57 ? 3.358 5.381 -49.379 1.00 38.64 55 ILE A N 1
ATOM 377 C CA . ILE A 1 57 ? 2.658 4.566 -48.386 1.00 31.66 55 ILE A CA 1
ATOM 378 C C . ILE A 1 57 ? 2.522 3.157 -48.933 1.00 29.47 55 ILE A C 1
ATOM 379 O O . ILE A 1 57 ? 3.066 2.216 -48.348 1.00 29.01 55 ILE A O 1
ATOM 384 N N . GLU A 1 58 ? 1.811 2.978 -50.052 1.00 29.12 56 GLU A N 1
ATOM 385 C CA . GLU A 1 58 ? 1.839 1.656 -50.671 1.00 30.58 56 GLU A CA 1
ATOM 386 C C . GLU A 1 58 ? 3.271 1.281 -51.074 1.00 26.17 56 GLU A C 1
ATOM 387 O O . GLU A 1 58 ? 3.720 0.148 -50.847 1.00 25.06 56 GLU A O 1
ATOM 393 N N . ARG A 1 59 ? 4.007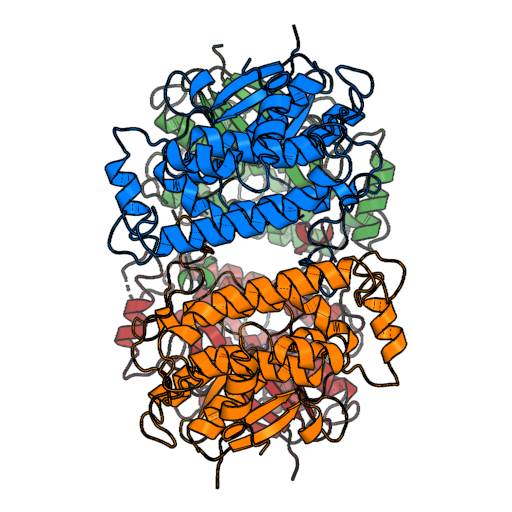 2.227 -51.647 1.00 24.62 57 ARG A N 1
ATOM 394 C CA . ARG A 1 59 ? 5.377 1.924 -52.059 1.00 28.19 57 ARG A CA 1
ATOM 395 C C . ARG A 1 59 ? 6.252 1.617 -50.847 1.00 25.37 57 ARG A C 1
ATOM 396 O O . ARG A 1 59 ? 6.996 0.626 -50.842 1.00 28.75 57 ARG A O 1
ATOM 404 N N . VAL A 1 60 ? 6.136 2.426 -49.793 1.00 24.21 58 VAL A N 1
ATOM 405 C CA . VAL A 1 60 ? 6.846 2.129 -48.557 1.00 26.91 58 VAL A CA 1
ATOM 406 C C . VAL A 1 60 ? 6.456 0.751 -48.055 1.00 24.93 58 VAL A C 1
ATOM 407 O O . VAL A 1 60 ? 7.311 -0.042 -47.648 1.00 25.08 58 VAL A O 1
ATOM 411 N N . CYS A 1 61 ? 5.163 0.419 -48.121 1.00 26.37 59 CYS A N 1
ATOM 412 C CA . CYS A 1 61 ? 4.720 -0.875 -47.610 1.00 24.95 59 CYS A CA 1
ATOM 413 C C . CYS A 1 61 ? 5.288 -2.024 -48.433 1.00 25.47 59 CYS A C 1
ATOM 414 O O . CYS A 1 61 ? 5.648 -3.068 -47.876 1.00 26.68 59 CYS A O 1
ATOM 417 N N . LYS A 1 62 ? 5.341 -1.874 -49.761 1.00 24.72 60 LYS A N 1
ATOM 418 C CA . LYS A 1 62 ? 5.876 -2.938 -50.613 1.00 24.61 60 LYS A CA 1
ATOM 419 C C . LYS A 1 62 ? 7.396 -3.091 -50.458 1.00 24.40 60 LYS A C 1
ATOM 420 O O . LYS A 1 62 ? 7.938 -4.170 -50.722 1.00 24.67 60 LYS A O 1
ATOM 426 N N . GLU A 1 63 ? 8.081 -2.009 -50.068 1.00 25.37 61 GLU A N 1
ATOM 427 C CA . GLU A 1 63 ? 9.535 -1.903 -49.897 1.00 25.85 61 GLU A CA 1
ATOM 428 C C . GLU A 1 63 ? 10.006 -2.568 -48.611 1.00 27.31 61 GLU A C 1
ATOM 429 O O . GLU A 1 63 ? 10.923 -3.398 -48.600 1.00 23.59 61 GLU A O 1
ATOM 435 N N . ILE A 1 64 ? 9.473 -2.097 -47.497 1.00 25.29 62 ILE A N 1
ATOM 436 C CA . ILE A 1 64 ? 9.752 -2.643 -46.188 1.00 25.87 62 ILE A CA 1
ATOM 437 C C . ILE A 1 64 ? 8.400 -2.866 -45.525 1.00 34.26 62 ILE A C 1
ATOM 438 O O . ILE A 1 64 ? 7.358 -2.529 -46.092 1.00 33.02 62 ILE A O 1
ATOM 443 N N . GLY A 1 65 ? 8.386 -3.432 -44.337 1.00 31.32 63 GLY A N 1
ATOM 444 C CA . GLY A 1 65 ? 6.999 -3.688 -43.952 1.00 39.73 63 GLY A CA 1
ATOM 445 C C . GLY A 1 65 ? 6.678 -5.159 -44.049 1.00 35.69 63 GLY A C 1
ATOM 446 O O . GLY A 1 65 ? 7.090 -5.832 -45.000 1.00 31.40 63 GLY A O 1
ATOM 447 N N . ALA A 1 66 ? 5.948 -5.659 -43.052 1.00 33.16 64 ALA A N 1
ATOM 448 C CA . ALA A 1 66 ? 6.057 -7.048 -42.633 1.00 36.41 64 ALA A CA 1
ATOM 449 C C . ALA A 1 66 ? 5.318 -7.998 -43.567 1.00 37.21 64 ALA A C 1
ATOM 450 O O . ALA A 1 66 ? 4.218 -7.702 -44.046 1.00 35.38 64 ALA A O 1
ATOM 452 N N . GLU A 1 67 ? 5.932 -9.156 -43.789 1.00 38.89 65 GLU A N 1
ATOM 453 C CA . GLU A 1 67 ? 5.334 -10.214 -44.581 1.00 45.80 65 GLU A CA 1
ATOM 454 C C . GLU A 1 67 ? 4.119 -10.789 -43.857 1.00 49.47 65 GLU A C 1
ATOM 455 O O . GLU A 1 67 ? 4.042 -10.738 -42.629 1.00 44.88 65 GLU A O 1
ATOM 457 N N . PRO A 1 68 ? 3.164 -11.355 -44.602 1.00 48.64 66 PRO A N 1
ATOM 458 C CA . PRO A 1 68 ? 1.920 -11.829 -43.974 1.00 51.88 66 PRO A CA 1
ATOM 459 C C . PRO A 1 68 ? 2.112 -12.916 -42.934 1.00 55.14 66 PRO A C 1
ATOM 460 O O . PRO A 1 68 ? 1.196 -13.121 -42.127 1.00 61.73 66 PRO A O 1
ATOM 464 N N . SER A 1 69 ? 3.251 -13.615 -42.927 1.00 54.92 67 SER A N 1
ATOM 465 C CA . SER A 1 69 ? 3.457 -14.790 -42.064 1.00 62.15 67 SER A CA 1
ATOM 466 C C . SER A 1 69 ? 2.549 -15.950 -42.487 1.00 67.29 67 SER A C 1
ATOM 467 O O . SER A 1 69 ? 2.258 -16.855 -41.695 1.00 66.95 67 SER A O 1
ATOM 470 N N . LEU A 1 73 ? 5.711 -21.180 -44.803 1.00 55.79 71 LEU A N 1
ATOM 471 C CA . LEU A 1 73 ? 7.119 -21.148 -45.182 1.00 63.06 71 LEU A CA 1
ATOM 472 C C . LEU A 1 73 ? 7.315 -21.558 -46.652 1.00 63.64 71 LEU A C 1
ATOM 473 O O . LEU A 1 73 ? 7.984 -20.855 -47.419 1.00 59.44 71 LEU A O 1
ATOM 475 N N . LEU A 1 74 ? 6.732 -22.693 -47.039 1.00 60.34 72 LEU A N 1
ATOM 476 C CA . LEU A 1 74 ? 6.803 -23.155 -48.419 1.00 56.78 72 LEU A CA 1
ATOM 477 C C . LEU A 1 74 ? 5.755 -22.438 -49.268 1.00 55.17 72 LEU A C 1
ATOM 478 O O . LEU A 1 74 ? 4.635 -22.179 -48.812 1.00 56.32 72 LEU A O 1
ATOM 480 N N . LYS A 1 75 ? 6.125 -22.108 -50.510 1.00 52.58 73 LYS A N 1
ATOM 481 C CA . LYS A 1 75 ? 5.209 -21.363 -51.371 1.00 49.34 73 LYS A CA 1
ATOM 482 C C . LYS A 1 75 ? 3.960 -22.165 -51.725 1.00 54.09 73 LYS A C 1
ATOM 483 O O . LYS A 1 75 ? 2.949 -21.564 -52.112 1.00 47.76 73 LYS A O 1
ATOM 485 N N . GLU A 1 76 ? 4.006 -23.500 -51.595 1.00 53.19 74 GLU A N 1
ATOM 486 C CA . GLU A 1 76 ? 2.847 -24.347 -51.877 1.00 50.56 74 GLU A CA 1
ATOM 487 C C . GLU A 1 76 ? 1.689 -24.106 -50.908 1.00 49.84 74 GLU A C 1
ATOM 488 O O . GLU A 1 76 ? 0.562 -24.540 -51.184 1.00 49.10 74 GLU A O 1
ATOM 490 N N . GLY A 1 77 ? 1.937 -23.431 -49.786 1.00 47.10 75 GLY A N 1
ATOM 491 C CA . GLY A 1 77 ? 0.883 -22.964 -48.909 1.00 47.61 75 GLY A CA 1
ATOM 492 C C . GLY A 1 77 ? 0.711 -21.462 -48.840 1.00 49.45 75 GLY A C 1
ATOM 493 O O . GLY A 1 77 ? -0.050 -20.984 -47.987 1.00 52.22 75 GLY A O 1
ATOM 494 N N . LYS A 1 78 ? 1.393 -20.690 -49.701 1.00 44.01 76 LYS A N 1
ATOM 495 C CA . LYS A 1 78 ? 1.244 -19.239 -49.739 1.00 44.77 76 LYS A CA 1
ATOM 496 C C . LYS A 1 78 ? 0.380 -18.854 -50.927 1.00 44.54 76 LYS A C 1
ATOM 497 O O . LYS A 1 78 ? 0.755 -19.151 -52.076 1.00 39.86 76 LYS A O 1
ATOM 499 N N . PRO A 1 79 ? -0.773 -18.214 -50.720 1.00 40.53 77 PRO A N 1
ATOM 500 C CA . PRO A 1 79 ? -1.562 -17.729 -51.857 1.00 41.16 77 PRO A CA 1
ATOM 501 C C . PRO A 1 79 ? -1.099 -16.383 -52.396 1.00 39.96 77 PRO A C 1
ATOM 502 O O . PRO A 1 79 ? -1.723 -15.873 -53.338 1.00 38.97 77 PRO A O 1
ATOM 506 N N . TYR A 1 80 ? -0.024 -15.807 -51.847 1.00 35.56 78 TYR A N 1
ATOM 507 C CA . TYR A 1 80 ? 0.367 -14.437 -52.150 1.00 34.37 78 TYR A CA 1
ATOM 508 C C . TYR A 1 80 ? 1.798 -14.341 -52.676 1.00 31.45 78 TYR A C 1
ATOM 509 O O . TYR A 1 80 ? 2.615 -15.258 -52.543 1.00 31.11 78 TYR A O 1
ATOM 518 N N . TYR A 1 81 ? 2.077 -13.181 -53.256 1.00 27.98 79 TYR A N 1
ATOM 519 C CA . TYR A 1 81 ? 3.357 -12.825 -53.834 1.00 29.77 79 TYR A CA 1
ATOM 520 C C . TYR A 1 81 ? 3.803 -11.501 -53.237 1.00 27.65 79 TYR A C 1
ATOM 521 O O . TYR A 1 81 ? 3.011 -10.565 -53.143 1.00 26.81 79 TYR A O 1
ATOM 530 N N . THR A 1 82 ? 5.061 -11.411 -52.825 1.00 22.11 80 THR A N 1
ATOM 531 C CA . THR A 1 82 ? 5.638 -10.108 -52.530 1.00 25.33 80 THR A CA 1
ATOM 532 C C . THR A 1 82 ? 6.635 -9.729 -53.620 1.00 25.20 80 THR A C 1
ATOM 533 O O . THR A 1 82 ? 7.036 -10.557 -54.444 1.00 23.51 80 THR A O 1
ATOM 537 N N . LEU A 1 83 ? 7.020 -8.453 -53.634 1.00 23.51 81 LEU A N 1
ATOM 538 C CA . LEU A 1 83 ? 7.973 -8.046 -54.644 1.00 20.99 81 LEU A CA 1
ATOM 539 C C . LEU A 1 83 ? 9.414 -8.317 -54.178 1.00 22.55 81 LEU A C 1
ATOM 540 O O . LEU A 1 83 ? 9.708 -8.264 -52.986 1.00 26.71 81 LEU A O 1
ATOM 545 N N . PRO A 1 84 ? 10.333 -8.615 -55.102 1.00 19.52 82 PRO A N 1
ATOM 546 C CA . PRO A 1 84 ? 10.153 -8.664 -56.558 1.00 20.09 82 PRO A CA 1
ATOM 547 C C . PRO A 1 84 ? 9.377 -9.887 -57.007 1.00 18.75 82 PRO A C 1
ATOM 548 O O . PRO A 1 84 ? 9.354 -10.895 -56.325 1.00 18.98 82 PRO A O 1
ATOM 552 N N . ILE A 1 85 ? 8.776 -9.809 -58.192 1.00 18.47 83 ILE A N 1
ATOM 553 C CA . ILE A 1 85 ? 8.127 -10.931 -58.851 1.00 20.34 83 ILE A CA 1
ATOM 554 C C . ILE A 1 85 ? 8.817 -11.146 -60.191 1.00 21.44 83 ILE A C 1
ATOM 555 O O . ILE A 1 85 ? 9.115 -10.176 -60.896 1.00 19.02 83 ILE A O 1
ATOM 560 N N . ILE A 1 86 ? 9.087 -12.410 -60.540 1.00 19.55 84 ILE A N 1
ATOM 561 C CA . ILE A 1 86 ? 9.537 -12.753 -61.884 1.00 21.48 84 ILE A CA 1
ATOM 562 C C . ILE A 1 86 ? 8.447 -13.571 -62.556 1.00 24.04 84 ILE A C 1
ATOM 563 O O . ILE A 1 86 ? 7.848 -14.446 -61.925 1.00 22.58 84 ILE A O 1
ATOM 568 N N . HIS A 1 87 ? 8.227 -13.314 -63.845 1.00 22.09 85 HIS A N 1
ATOM 569 C CA . HIS A 1 87 ? 7.604 -14.290 -64.733 1.00 21.82 85 HIS A CA 1
ATOM 570 C C . HIS A 1 87 ? 8.677 -14.878 -65.641 1.00 23.51 85 HIS A C 1
ATOM 571 O O . HIS A 1 87 ? 9.364 -14.140 -66.349 1.00 24.98 85 HIS A O 1
ATOM 578 N N . ASP A 1 88 ? 8.816 -16.196 -65.635 1.00 23.29 86 ASP A N 1
ATOM 579 C CA . ASP A 1 88 ? 9.771 -16.833 -66.542 1.00 24.58 86 ASP A CA 1
ATOM 580 C C . ASP A 1 88 ? 9.024 -17.532 -67.669 1.00 23.85 86 ASP A C 1
ATOM 581 O O . ASP A 1 88 ? 8.483 -18.629 -67.466 1.00 26.08 86 ASP A O 1
ATOM 586 N N . PRO A 1 89 ? 8.992 -16.960 -68.872 1.00 26.30 87 PRO A N 1
ATOM 587 C CA . PRO A 1 89 ? 8.279 -17.619 -69.985 1.00 28.93 87 PRO A CA 1
ATOM 588 C C . PRO A 1 89 ? 8.799 -19.012 -70.295 1.00 32.08 87 PRO A C 1
ATOM 589 O O . PRO A 1 89 ? 8.058 -19.819 -70.865 1.00 28.06 87 PRO A O 1
ATOM 593 N N . ALA A 1 90 ? 10.036 -19.332 -69.898 1.00 26.51 88 ALA A N 1
ATOM 594 C CA . ALA A 1 90 ? 10.630 -20.614 -70.258 1.00 28.51 88 ALA A CA 1
ATOM 595 C C . ALA A 1 90 ? 9.909 -21.774 -69.592 1.00 31.46 88 ALA A C 1
ATOM 596 O O . ALA A 1 90 ? 9.861 -22.877 -70.149 1.00 34.64 88 ALA A O 1
ATOM 598 N N . THR A 1 91 ? 9.350 -21.549 -68.405 1.00 29.01 89 THR A N 1
ATOM 599 C CA . THR A 1 91 ? 8.587 -22.559 -67.688 1.00 26.06 89 THR A CA 1
ATOM 600 C C . THR A 1 91 ? 7.181 -22.078 -67.350 1.00 28.42 89 THR A C 1
ATOM 601 O O . THR A 1 91 ? 6.451 -22.799 -66.667 1.00 30.43 89 THR A O 1
ATOM 605 N N . ASP A 1 92 ? 6.800 -20.884 -67.808 1.00 28.81 90 ASP A N 1
ATOM 606 C CA . ASP A 1 92 ? 5.567 -20.180 -67.412 1.00 29.56 90 ASP A CA 1
ATOM 607 C C . ASP A 1 92 ? 5.368 -20.151 -65.898 1.00 30.67 90 ASP A C 1
ATOM 608 O O . ASP A 1 92 ? 4.265 -20.349 -65.371 1.00 31.20 90 ASP A O 1
ATOM 613 N N . SER A 1 93 ? 6.440 -19.822 -65.194 1.00 27.76 91 SER A N 1
ATOM 614 C CA . SER A 1 93 ? 6.401 -19.749 -63.749 1.00 27.07 91 SER A CA 1
ATOM 615 C C . SER A 1 93 ? 6.232 -18.300 -63.306 1.00 27.25 91 SER A C 1
ATOM 616 O O . SER A 1 93 ? 6.726 -17.367 -63.946 1.00 24.79 91 SER A O 1
ATOM 619 N N . LEU A 1 94 ? 5.519 -18.120 -62.202 1.00 23.81 92 LEU A N 1
ATOM 620 C CA . LEU A 1 94 ? 5.412 -16.815 -61.565 1.00 22.56 92 LEU A CA 1
ATOM 621 C C . LEU A 1 94 ? 5.848 -16.996 -60.118 1.00 22.64 92 LEU A C 1
ATOM 622 O O . LEU A 1 94 ? 5.239 -17.769 -59.366 1.00 23.09 92 LEU A O 1
ATOM 627 N N . ILE A 1 95 ? 6.916 -16.305 -59.735 1.00 24.20 93 ILE A N 1
ATOM 628 C CA . ILE A 1 95 ? 7.524 -16.474 -58.421 1.00 25.82 93 ILE A CA 1
ATOM 629 C C . ILE A 1 95 ? 7.695 -15.100 -57.792 1.00 23.35 93 ILE A C 1
ATOM 630 O O . ILE A 1 95 ? 8.274 -14.187 -58.398 1.00 24.53 93 ILE A O 1
ATOM 635 N N . GLY A 1 96 ? 7.112 -14.940 -56.616 1.00 23.07 94 GLY A N 1
ATOM 636 C CA . GLY A 1 96 ? 7.420 -13.855 -55.723 1.00 26.78 94 GLY A CA 1
ATOM 637 C C . GLY A 1 96 ? 8.380 -14.369 -54.664 1.00 28.78 94 GLY A C 1
ATOM 638 O O . GLY A 1 96 ? 8.673 -15.568 -54.603 1.00 30.96 94 GLY A O 1
ATOM 639 N N . ASP A 1 97 ? 8.849 -13.450 -53.831 1.00 28.96 95 ASP A N 1
ATOM 640 C CA . ASP A 1 97 ? 9.735 -13.752 -52.703 1.00 30.04 95 ASP A CA 1
ATOM 641 C C . ASP A 1 97 ? 11.158 -13.977 -53.200 1.00 25.42 95 ASP A C 1
ATOM 642 O O . ASP A 1 97 ? 11.431 -14.948 -53.918 1.00 21.41 95 ASP A O 1
ATOM 647 N N . SER A 1 98 ? 12.045 -13.045 -52.838 1.00 23.18 96 SER A N 1
ATOM 648 C CA . SER A 1 98 ? 13.432 -13.102 -53.284 1.00 24.50 96 SER A CA 1
ATOM 649 C C . SER A 1 98 ? 14.039 -14.476 -53.051 1.00 21.61 96 SER A C 1
ATOM 650 O O . SER A 1 98 ? 14.785 -14.982 -53.894 1.00 23.56 96 SER A O 1
ATOM 653 N N . PHE A 1 99 ? 13.766 -15.089 -51.903 1.00 23.27 97 PHE A N 1
ATOM 654 C CA . PHE A 1 99 ? 14.449 -16.348 -51.609 1.00 24.97 97 PHE A CA 1
ATOM 655 C C . PHE A 1 99 ? 13.995 -17.451 -52.552 1.00 25.30 97 PHE A C 1
ATOM 656 O O . PHE A 1 99 ? 14.818 -18.228 -53.050 1.00 22.25 97 PHE A O 1
ATOM 664 N N . ASP A 1 100 ? 12.683 -17.539 -52.801 1.00 24.08 98 ASP A N 1
ATOM 665 C CA . ASP A 1 100 ? 12.182 -18.539 -53.730 1.00 23.69 98 ASP A CA 1
ATOM 666 C C . ASP A 1 100 ? 12.686 -18.272 -55.141 1.00 22.55 98 ASP A C 1
ATOM 667 O O . ASP A 1 100 ? 12.866 -19.214 -55.914 1.00 25.52 98 ASP A O 1
ATOM 672 N N . ILE A 1 101 ? 12.924 -17.000 -55.481 1.00 20.96 99 ILE A N 1
ATOM 673 C CA . ILE A 1 101 ? 13.438 -16.648 -56.798 1.00 22.75 99 ILE A CA 1
ATOM 674 C C . ILE A 1 101 ? 14.875 -17.137 -56.959 1.00 23.97 99 ILE A C 1
ATOM 675 O O . ILE A 1 101 ? 15.245 -17.678 -58.009 1.00 23.31 99 ILE A O 1
ATOM 680 N N . ALA A 1 102 ? 15.717 -16.931 -55.936 1.00 20.38 100 ALA A N 1
ATOM 681 C CA . ALA A 1 102 ? 17.088 -17.436 -56.006 1.00 22.43 100 ALA A CA 1
ATOM 682 C C . ALA A 1 102 ? 17.105 -18.955 -56.100 1.00 21.58 100 ALA A C 1
ATOM 683 O O . ALA A 1 102 ? 17.858 -19.532 -56.895 1.00 19.15 100 ALA A O 1
ATOM 685 N N . ALA A 1 103 ? 16.263 -19.616 -55.308 1.00 22.22 101 ALA A N 1
ATOM 686 C CA . ALA A 1 103 ? 16.201 -21.070 -55.354 1.00 22.90 101 ALA A CA 1
ATOM 687 C C . ALA A 1 103 ? 15.765 -21.552 -56.731 1.00 23.22 101 ALA A C 1
ATOM 688 O O . ALA A 1 103 ? 16.351 -22.491 -57.287 1.00 22.72 101 ALA A O 1
ATOM 690 N N . 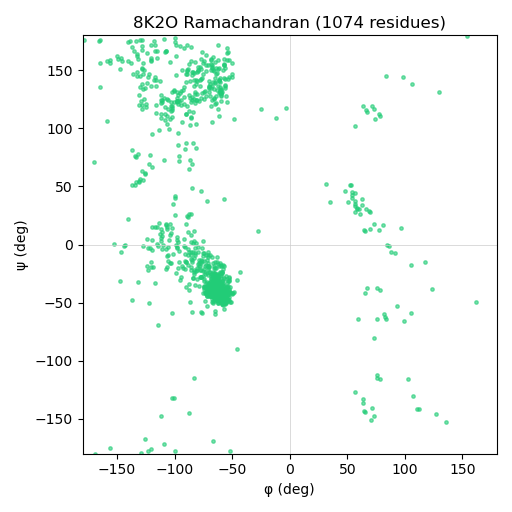TYR A 1 104 ? 14.728 -20.914 -57.293 1.00 21.62 102 TYR A N 1
ATOM 691 C CA . TYR A 1 104 ? 14.252 -21.265 -58.630 1.00 23.40 102 TYR A CA 1
ATOM 692 C C . TYR A 1 104 ? 15.361 -21.109 -59.663 1.00 23.78 102 TYR A C 1
ATOM 693 O O . TYR A 1 104 ? 15.562 -21.984 -60.516 1.00 21.72 102 TYR A O 1
ATOM 702 N N . LEU A 1 105 ? 16.080 -19.983 -59.611 1.00 22.55 103 LEU A N 1
ATOM 703 C CA . LEU A 1 105 ? 17.133 -19.733 -60.593 1.00 24.60 103 LEU A CA 1
ATOM 704 C C . LEU A 1 105 ? 18.195 -20.819 -60.550 1.00 21.05 103 LEU A C 1
ATOM 705 O O . LEU A 1 105 ? 18.668 -21.266 -61.598 1.00 22.52 103 LEU A O 1
ATOM 710 N N . GLN A 1 106 ? 18.572 -21.269 -59.351 1.00 19.44 104 GLN A N 1
ATOM 711 C CA . GLN A 1 106 ? 19.629 -22.271 -59.255 1.00 24.73 104 GLN A CA 1
ATOM 712 C C . GLN A 1 106 ? 19.132 -23.660 -59.668 1.00 24.35 104 GLN A C 1
ATOM 713 O O . GLN A 1 106 ? 19.891 -24.435 -60.259 1.00 26.59 104 GLN A O 1
ATOM 719 N N . ARG A 1 107 ? 17.870 -23.986 -59.358 1.00 23.71 105 ARG A N 1
ATOM 720 C CA . ARG A 1 107 ? 17.262 -25.251 -59.785 1.00 25.58 105 ARG A CA 1
ATOM 721 C C . ARG A 1 107 ? 17.089 -25.311 -61.296 1.00 25.17 105 ARG A C 1
ATOM 722 O O . ARG A 1 107 ? 17.227 -26.380 -61.902 1.00 25.19 105 ARG A O 1
ATOM 730 N N . THR A 1 108 ? 16.761 -24.181 -61.914 1.00 23.03 106 THR A N 1
ATOM 731 C CA . THR A 1 108 ? 16.386 -24.147 -63.320 1.00 24.65 106 THR A CA 1
ATOM 732 C C . THR A 1 108 ? 17.554 -23.833 -64.244 1.00 27.56 106 THR A C 1
ATOM 733 O O . THR A 1 108 ? 17.538 -24.254 -65.407 1.00 26.99 106 THR A O 1
ATOM 737 N N . TYR A 1 109 ? 18.557 -23.097 -63.761 1.00 24.09 107 TYR A N 1
ATOM 738 C CA . TYR A 1 109 ? 19.726 -22.719 -64.557 1.00 28.04 107 TYR A CA 1
ATOM 739 C C . TYR A 1 109 ? 21.001 -23.050 -63.780 1.00 28.00 107 TYR A C 1
ATOM 740 O O . TYR A 1 109 ? 21.834 -22.176 -63.520 1.00 24.00 107 TYR A O 1
ATOM 749 N N . PRO A 1 110 ? 21.176 -24.314 -63.377 1.00 25.66 108 PRO A N 1
ATOM 750 C CA . PRO A 1 110 ? 22.230 -24.610 -62.403 1.00 24.95 108 PRO A CA 1
ATOM 751 C C . PRO A 1 110 ? 23.620 -24.302 -62.910 1.00 28.70 108 PRO A C 1
ATOM 752 O O . PRO A 1 110 ? 24.476 -23.919 -62.107 1.00 29.79 108 PRO A O 1
ATOM 756 N N . ALA A 1 111 ? 23.875 -24.436 -64.207 1.00 28.05 109 ALA A N 1
ATOM 757 C CA . ALA A 1 111 ? 25.223 -24.264 -64.732 1.00 32.80 109 ALA A CA 1
ATOM 758 C C . ALA A 1 111 ? 25.449 -22.887 -65.338 1.00 31.64 109 ALA A C 1
ATOM 759 O O . ALA A 1 111 ? 26.557 -22.608 -65.815 1.00 29.29 109 ALA A O 1
ATOM 761 N N . SER A 1 112 ? 24.440 -22.020 -65.338 1.00 27.72 110 SER A N 1
ATOM 762 C CA . SER A 1 112 ? 24.616 -20.769 -66.057 1.00 27.99 110 SER A CA 1
ATOM 763 C C . SER A 1 112 ? 25.304 -19.727 -65.171 1.00 27.68 110 SER A C 1
ATOM 764 O O . SER A 1 112 ? 25.303 -19.817 -63.941 1.00 28.70 110 SER A O 1
ATOM 767 N N . GLY A 1 113 ? 25.914 -18.736 -65.819 1.00 24.43 111 GLY A N 1
ATOM 768 C CA . GLY A 1 113 ? 26.484 -17.628 -65.081 1.00 26.27 111 GLY A CA 1
ATOM 769 C C . GLY A 1 113 ? 27.722 -18.006 -64.276 1.00 26.14 111 GLY A C 1
ATOM 770 O O . GLY A 1 113 ? 28.470 -18.928 -64.607 1.00 21.81 111 GLY A O 1
ATOM 771 N N . ALA A 1 114 ? 27.912 -17.283 -63.177 1.00 29.23 112 ALA A N 1
ATOM 772 C CA . ALA A 1 114 ? 29.131 -17.322 -62.374 1.00 25.55 112 ALA A CA 1
ATOM 773 C C . ALA A 1 114 ? 29.279 -18.573 -61.519 1.00 26.91 112 ALA A C 1
ATOM 774 O O . ALA A 1 114 ? 30.333 -18.749 -60.895 1.00 30.33 112 ALA A O 1
ATOM 776 N N . GLY A 1 115 ? 28.266 -19.428 -61.444 1.00 27.93 113 GLY A N 1
ATOM 777 C CA . GLY A 1 115 ? 28.377 -20.623 -60.630 1.00 30.28 113 GLY A CA 1
ATOM 778 C C . GLY A 1 115 ? 27.157 -20.924 -59.771 1.00 27.08 113 GLY A C 1
ATOM 779 O O . GLY A 1 115 ? 26.032 -20.548 -60.099 1.00 26.75 113 GLY A O 1
ATOM 780 N N . ASP A 1 116 ? 27.384 -21.605 -58.659 1.00 26.41 114 ASP A N 1
ATOM 781 C CA . ASP A 1 116 ? 26.320 -22.144 -57.825 1.00 26.77 114 ASP A CA 1
ATOM 782 C C . ASP A 1 116 ? 25.955 -21.113 -56.758 1.00 26.02 114 ASP A C 1
ATOM 783 O O . ASP A 1 116 ? 26.808 -20.710 -55.963 1.00 24.19 114 ASP A O 1
ATOM 788 N N . LEU A 1 117 ? 24.687 -20.690 -56.739 1.00 21.95 115 LEU A N 1
ATOM 789 C CA . LEU A 1 117 ? 24.234 -19.769 -55.696 1.00 23.27 115 LEU A CA 1
ATOM 790 C C . LEU A 1 117 ? 24.222 -20.383 -54.302 1.00 22.95 115 LEU A C 1
ATOM 791 O O . LEU A 1 117 ? 24.295 -19.635 -53.322 1.00 23.42 115 LEU A O 1
ATOM 796 N N . PHE A 1 118 ? 24.091 -21.714 -54.186 1.00 23.07 116 PHE A N 1
ATOM 797 C CA . PHE A 1 118 ? 23.816 -22.366 -52.902 1.00 24.12 116 PHE A CA 1
ATOM 798 C C . PHE A 1 118 ? 24.746 -23.549 -52.610 1.00 25.74 116 PHE A C 1
ATOM 799 O O . PHE A 1 118 ? 24.284 -24.651 -52.317 1.00 25.62 116 PHE A O 1
ATOM 807 N N . PRO A 1 119 ? 26.066 -23.356 -52.645 1.00 23.88 117 PRO A N 1
ATOM 808 C CA . PRO A 1 119 ? 26.949 -24.440 -52.234 1.00 26.80 117 PRO A CA 1
ATOM 809 C C . PRO A 1 119 ? 26.794 -24.697 -50.748 1.00 27.57 117 PRO A C 1
ATOM 810 O O . PRO A 1 119 ? 26.407 -23.795 -49.985 1.00 26.13 117 PRO A O 1
ATOM 814 N N . PRO A 1 120 ? 27.051 -25.920 -50.296 1.00 29.00 118 PRO A N 1
ATOM 815 C CA . PRO A 1 120 ? 27.045 -26.195 -48.852 1.00 32.28 118 PRO A CA 1
ATOM 816 C C . PRO A 1 120 ? 27.997 -25.253 -48.131 1.00 32.17 118 PRO A C 1
ATOM 817 O O . PRO A 1 120 ? 29.163 -25.119 -48.512 1.00 28.33 118 PRO A O 1
ATOM 821 N N . GLN A 1 121 ? 27.488 -24.578 -47.100 1.00 31.15 119 GLN A N 1
ATOM 822 C CA . GLN A 1 121 ? 28.363 -23.809 -46.225 1.00 33.26 119 GLN A CA 1
ATOM 823 C C . GLN A 1 121 ? 27.674 -23.575 -44.892 1.00 32.58 119 GLN A C 1
ATOM 824 O O . GLN A 1 121 ? 26.445 -23.627 -44.774 1.00 30.43 119 GLN A O 1
ATOM 830 N N . LYS A 1 122 ? 28.505 -23.312 -43.893 1.00 32.43 120 LYS A N 1
ATOM 831 C CA . LYS A 1 122 ? 28.042 -23.040 -42.546 1.00 34.18 120 LYS A CA 1
ATOM 832 C C . LYS A 1 122 ? 27.664 -21.570 -42.461 1.00 32.21 120 LYS A C 1
ATOM 833 O O . LYS A 1 122 ? 28.476 -20.691 -42.772 1.00 31.94 120 LYS A O 1
ATOM 835 N N . LEU A 1 123 ? 26.440 -21.305 -42.047 1.00 28.62 121 LEU A N 1
ATOM 836 C CA . LEU A 1 123 ? 25.953 -19.950 -41.864 1.00 31.69 121 LEU A CA 1
ATOM 837 C C . LEU A 1 123 ? 25.557 -19.815 -40.395 1.00 31.61 121 LEU A C 1
ATOM 838 O O . LEU A 1 123 ? 24.374 -19.645 -40.089 1.00 27.56 121 LEU A O 1
ATOM 843 N N . ASP A 1 124 ? 26.557 -19.873 -39.499 1.00 27.97 122 ASP A N 1
ATOM 844 C CA . ASP A 1 124 ? 26.308 -19.807 -38.056 1.00 31.98 122 ASP A CA 1
ATOM 845 C C . ASP A 1 124 ? 26.218 -18.341 -37.603 1.00 31.51 122 ASP A C 1
ATOM 846 O O . ASP A 1 124 ? 27.082 -17.797 -36.905 1.00 31.02 122 ASP A O 1
ATOM 851 N N . TYR A 1 125 ? 25.148 -17.680 -38.029 1.00 24.14 123 TYR A N 1
ATOM 852 C CA . TYR A 1 125 ? 24.819 -16.345 -37.547 1.00 24.66 123 TYR A CA 1
ATOM 853 C C . TYR A 1 125 ? 23.550 -16.457 -36.707 1.00 25.96 123 TYR A C 1
ATOM 854 O O . TYR A 1 125 ? 22.563 -17.065 -37.145 1.00 23.48 123 TYR A O 1
ATOM 863 N N . ALA A 1 126 ? 23.594 -15.920 -35.488 1.00 22.57 124 ALA A N 1
ATOM 864 C CA . ALA A 1 126 ? 22.385 -15.771 -34.679 1.00 26.34 124 ALA A CA 1
ATOM 865 C C . ALA A 1 126 ? 21.767 -17.126 -34.355 1.00 25.99 124 ALA A C 1
ATOM 866 O O . ALA A 1 126 ? 20.541 -17.267 -34.266 1.00 29.82 124 ALA A O 1
ATOM 868 N N . VAL A 1 127 ? 22.627 -18.129 -34.173 1.00 25.86 125 VAL A N 1
ATOM 869 C CA . VAL A 1 127 ? 22.170 -19.479 -33.882 1.00 27.88 125 VAL A CA 1
ATOM 870 C C . VAL A 1 127 ? 21.495 -19.502 -32.518 1.00 28.31 125 VAL A C 1
ATOM 871 O O . VAL A 1 127 ? 22.075 -19.071 -31.512 1.00 26.85 125 VAL A O 1
ATOM 875 N N . GLY A 1 128 ? 20.259 -19.996 -32.484 1.00 25.53 126 GLY A N 1
ATOM 876 C CA . GLY A 1 128 ? 19.490 -20.042 -31.265 1.00 30.10 126 GLY A CA 1
ATOM 877 C C . GLY A 1 128 ? 18.689 -18.795 -30.969 1.00 28.74 126 GLY A C 1
ATOM 878 O O . GLY A 1 128 ? 17.898 -18.803 -30.017 1.00 28.41 126 GLY A O 1
ATOM 879 N N . ARG A 1 129 ? 18.855 -17.723 -31.755 1.00 30.39 127 ARG A N 1
ATOM 880 C CA . ARG A 1 129 ? 18.080 -16.503 -31.511 1.00 30.88 127 ARG A CA 1
ATOM 881 C C . ARG A 1 129 ? 16.580 -16.767 -31.601 1.00 28.91 127 ARG A C 1
ATOM 882 O O . ARG A 1 129 ? 15.790 -16.137 -30.883 1.00 29.05 127 ARG A O 1
ATOM 890 N N . ASP A 1 130 ? 16.169 -17.707 -32.453 1.00 31.05 128 ASP A N 1
ATOM 891 C CA . ASP A 1 130 ? 14.759 -18.037 -32.647 1.00 34.08 128 ASP A CA 1
ATOM 892 C C . ASP A 1 130 ? 14.261 -19.114 -31.681 1.00 32.20 128 ASP A C 1
ATOM 893 O O . ASP A 1 130 ? 13.266 -19.788 -31.978 1.00 33.57 128 ASP A O 1
ATOM 898 N N . MET A 1 131 ? 14.912 -19.274 -30.522 1.00 29.25 129 MET A N 1
ATOM 899 C CA . MET A 1 131 ? 14.599 -20.378 -29.614 1.00 30.32 129 MET A CA 1
ATOM 900 C C . MET A 1 131 ? 13.106 -20.463 -29.279 1.00 32.55 129 MET A C 1
ATOM 901 O O . MET A 1 131 ? 12.533 -21.561 -29.223 1.00 29.93 129 MET A O 1
ATOM 906 N N . GLN A 1 132 ? 12.453 -19.315 -29.079 1.00 32.74 130 GLN A N 1
ATOM 907 C CA . GLN A 1 132 ? 11.031 -19.316 -28.743 1.00 34.62 130 GLN A CA 1
ATOM 908 C C . GLN A 1 132 ? 10.187 -20.031 -29.801 1.00 35.20 130 GLN A C 1
ATOM 909 O O . GLN A 1 132 ? 9.206 -20.707 -29.459 1.00 33.83 130 GLN A O 1
ATOM 915 N N . GLN A 1 133 ? 10.546 -19.909 -31.080 1.00 31.47 131 GLN A N 1
ATOM 916 C CA . GLN A 1 133 ? 9.806 -20.598 -32.129 1.00 33.18 131 GLN A CA 1
ATOM 917 C C . GLN A 1 133 ? 10.351 -21.988 -32.424 1.00 33.89 131 GLN A C 1
ATOM 918 O O . GLN A 1 133 ? 9.657 -22.787 -33.057 1.00 34.06 131 GLN A O 1
ATOM 924 N N . LEU A 1 134 ? 11.556 -22.315 -31.976 1.00 30.21 132 LEU A N 1
ATOM 925 C CA . LEU A 1 134 ? 11.993 -23.701 -32.096 1.00 35.08 132 LEU A CA 1
ATOM 926 C C . LEU A 1 134 ? 11.233 -24.585 -31.119 1.00 34.58 132 LEU A C 1
ATOM 927 O O . LEU A 1 134 ? 10.782 -25.678 -31.478 1.00 37.81 132 LEU A O 1
ATOM 932 N N . LEU A 1 135 ? 11.081 -24.119 -29.880 1.00 32.92 133 LEU A N 1
ATOM 933 C CA . LEU A 1 135 ? 10.234 -24.800 -28.905 1.00 34.66 133 LEU A CA 1
ATOM 934 C C . LEU A 1 135 ? 8.759 -24.783 -29.302 1.00 33.18 133 LEU A C 1
ATOM 935 O O . LEU A 1 135 ? 8.029 -25.727 -28.976 1.00 34.30 133 LEU A O 1
ATOM 940 N N . PHE A 1 136 ? 8.292 -23.726 -29.974 1.00 30.74 134 PHE A N 1
ATOM 941 C CA . PHE A 1 136 ? 6.870 -23.568 -30.302 1.00 32.27 134 PHE A CA 1
ATOM 942 C C . PHE A 1 136 ? 6.710 -23.151 -31.757 1.00 32.39 134 PHE A C 1
ATOM 943 O O . PHE A 1 136 ? 6.402 -21.990 -32.059 1.00 31.41 134 PHE A O 1
ATOM 951 N N . PRO A 1 137 ? 6.887 -24.089 -32.685 1.00 33.87 135 PRO A N 1
ATOM 952 C CA . PRO A 1 137 ? 6.897 -23.732 -34.107 1.00 38.56 135 PRO A CA 1
ATOM 953 C C . PRO A 1 137 ? 5.535 -23.245 -34.585 1.00 42.28 135 PRO A C 1
ATOM 954 O O . PRO A 1 137 ? 4.495 -23.776 -34.195 1.00 38.84 135 PRO A O 1
ATOM 958 N N . LEU A 1 138 ? 5.553 -22.206 -35.431 1.00 44.55 136 LEU A N 1
ATOM 959 C CA . LEU A 1 138 ? 4.340 -21.751 -36.103 1.00 46.47 136 LEU A CA 1
ATOM 960 C C . LEU A 1 138 ? 3.946 -22.665 -37.250 1.00 47.33 136 LEU A C 1
ATOM 961 O O . LEU A 1 138 ? 2.814 -22.579 -37.736 1.00 48.45 136 LEU A O 1
ATOM 963 N N . SER A 1 139 ? 4.855 -23.538 -37.675 1.00 50.81 137 SER A N 1
ATOM 964 C CA . SER A 1 139 ? 4.638 -24.480 -38.763 1.00 53.44 137 SER A CA 1
ATOM 965 C C . SER A 1 139 ? 5.708 -25.563 -38.731 1.00 54.87 137 SER A C 1
ATOM 966 O O . SER A 1 139 ? 6.893 -25.262 -38.544 1.00 52.51 137 SER A O 1
ATOM 969 N N . GLU A 1 140 ? 5.304 -26.821 -38.901 1.00 54.14 138 GLU A N 1
ATOM 970 C CA . GLU A 1 140 ? 6.245 -27.919 -39.043 1.00 57.57 138 GLU A CA 1
ATOM 971 C C . GLU A 1 140 ? 6.624 -28.160 -40.497 1.00 59.52 138 GLU A C 1
ATOM 972 O O . GLU A 1 140 ? 7.171 -29.223 -40.825 1.00 63.28 138 GLU A O 1
ATOM 974 N N . ILE A 1 141 ? 6.371 -27.187 -41.363 1.00 59.24 139 ILE A N 1
ATOM 975 C CA . ILE A 1 141 ? 6.430 -27.389 -42.793 1.00 59.43 139 ILE A CA 1
ATOM 976 C C . ILE A 1 141 ? 7.764 -26.897 -43.337 1.00 67.09 139 ILE A C 1
ATOM 977 O O . ILE A 1 141 ? 8.567 -26.295 -42.632 1.00 63.94 139 ILE A O 1
ATOM 979 N N . ARG A 1 142 ? 8.003 -27.179 -44.615 1.00 70.61 140 ARG A N 1
ATOM 980 C CA . ARG A 1 142 ? 9.125 -26.674 -45.403 1.00 72.16 140 ARG A CA 1
ATOM 981 C C . ARG A 1 142 ? 10.439 -27.039 -44.727 1.00 70.18 140 ARG A C 1
ATOM 982 O O . ARG A 1 142 ? 10.640 -28.222 -44.413 1.00 74.03 140 ARG A O 1
ATOM 984 N N . ALA A 1 143 ? 11.322 -26.067 -44.484 1.00 68.07 141 ALA A N 1
ATOM 985 C CA . ALA A 1 143 ? 12.690 -26.348 -44.087 1.00 70.70 141 ALA A CA 1
ATOM 986 C C . ALA A 1 143 ? 13.368 -27.232 -45.122 1.00 66.80 141 ALA A C 1
ATOM 987 O O . ALA A 1 143 ? 14.027 -28.214 -44.800 1.00 68.23 141 ALA A O 1
ATOM 989 N N . SER A 1 144 ? 13.160 -26.880 -46.398 1.00 65.66 142 SER A N 1
ATOM 990 C CA . SER A 1 144 ? 13.692 -27.611 -47.543 1.00 62.21 142 SER A CA 1
ATOM 991 C C . SER A 1 144 ? 15.168 -27.879 -47.326 1.00 61.12 142 SER A C 1
ATOM 992 O O . SER A 1 144 ? 15.982 -26.953 -47.397 1.00 58.31 142 SER A O 1
ATOM 995 N N . PRO A 1 145 ? 15.548 -29.125 -47.061 1.00 62.93 143 PRO A N 1
ATOM 996 C CA . PRO A 1 145 ? 16.948 -29.418 -46.733 1.00 56.77 143 PRO A CA 1
ATOM 997 C C . PRO A 1 145 ? 17.865 -28.952 -47.849 1.00 59.88 143 PRO A C 1
ATOM 998 O O . PRO A 1 145 ? 17.435 -28.752 -48.991 1.00 64.08 143 PRO A O 1
ATOM 1002 N N . GLU A 1 146 ? 19.140 -28.769 -47.492 1.00 55.68 144 GLU A N 1
ATOM 1003 C CA . GLU A 1 146 ? 20.180 -28.176 -48.335 1.00 55.53 144 GLU A CA 1
ATOM 1004 C C . GLU A 1 146 ? 20.083 -26.656 -48.377 1.00 50.76 144 GLU A C 1
ATOM 1005 O O . GLU A 1 146 ? 21.116 -25.980 -48.399 1.00 47.05 144 GLU A O 1
ATOM 1011 N N . LEU A 1 147 ? 18.864 -26.112 -48.423 1.00 41.86 145 LEU A N 1
ATOM 1012 C CA . LEU A 1 147 ? 18.642 -24.672 -48.352 1.00 37.39 145 LEU A CA 1
ATOM 1013 C C . LEU A 1 147 ? 18.307 -24.183 -46.950 1.00 36.61 145 LEU A C 1
ATOM 1014 O O . LEU A 1 147 ? 18.187 -22.972 -46.760 1.00 30.92 145 LEU A O 1
ATOM 1019 N N . ALA A 1 148 ? 18.139 -25.081 -45.972 1.00 35.09 146 ALA A N 1
ATOM 1020 C CA . ALA A 1 148 ? 17.592 -24.664 -44.681 1.00 35.80 146 ALA A CA 1
ATOM 1021 C C . ALA A 1 148 ? 18.486 -23.628 -43.998 1.00 31.83 146 ALA A C 1
ATOM 1022 O O . ALA A 1 148 ? 17.989 -22.696 -43.354 1.00 27.04 146 ALA A O 1
ATOM 1024 N N . ASP A 1 149 ? 19.806 -23.782 -44.131 1.00 31.69 147 ASP A N 1
ATOM 1025 C CA . ASP A 1 149 ? 20.747 -22.853 -43.519 1.00 29.73 147 ASP A CA 1
ATOM 1026 C C . ASP A 1 149 ? 20.709 -21.496 -44.206 1.00 28.27 147 ASP A C 1
ATOM 1027 O O . ASP A 1 149 ? 20.867 -20.460 -43.550 1.00 26.54 147 ASP A O 1
ATOM 1032 N N . TYR A 1 150 ? 20.512 -21.480 -45.531 1.00 26.37 148 TYR A N 1
ATOM 1033 C CA . TYR A 1 150 ? 20.387 -20.214 -46.246 1.00 24.74 148 TYR A CA 1
ATOM 1034 C C . TYR A 1 150 ? 19.060 -19.529 -45.930 1.00 25.60 148 TYR A C 1
ATOM 1035 O O . TYR A 1 150 ? 19.010 -18.301 -45.803 1.00 22.79 148 TYR A O 1
ATOM 1044 N N . ALA A 1 151 ? 17.968 -20.304 -45.826 1.00 23.80 149 ALA A N 1
ATOM 1045 C CA . ALA A 1 151 ? 16.676 -19.713 -45.489 1.00 24.77 149 ALA A CA 1
ATOM 1046 C C . ALA A 1 151 ? 16.704 -19.097 -44.096 1.00 22.97 149 ALA A C 1
ATOM 1047 O O . ALA A 1 151 ? 16.182 -17.995 -43.883 1.00 21.81 149 ALA A O 1
ATOM 1049 N N . ARG A 1 152 ? 17.322 -19.797 -43.136 1.00 23.30 150 ARG A N 1
ATOM 1050 C CA . ARG A 1 152 ? 17.456 -19.271 -41.780 1.00 26.08 150 ARG A CA 1
ATOM 1051 C C . ARG A 1 152 ? 18.286 -17.990 -41.753 1.00 26.19 150 ARG A C 1
ATOM 1052 O O . ARG A 1 152 ? 17.915 -17.012 -41.088 1.00 22.83 150 ARG A O 1
ATOM 1060 N N . PHE A 1 153 ? 19.413 -17.980 -42.475 1.00 23.01 151 PHE A N 1
ATOM 1061 C CA . PHE A 1 153 ? 20.225 -16.771 -42.614 1.00 22.77 151 PHE A CA 1
ATOM 1062 C C . PHE A 1 153 ? 19.421 -15.619 -43.218 1.00 21.50 151 PHE A C 1
ATOM 1063 O O . PHE A 1 153 ? 19.495 -14.481 -42.745 1.00 21.83 151 PHE A O 1
ATOM 1071 N N . ASN A 1 154 ? 18.662 -15.889 -44.285 1.00 19.56 152 ASN A N 1
ATOM 1072 C CA . ASN A 1 154 ? 17.832 -14.844 -44.880 1.00 19.56 152 ASN A CA 1
ATOM 1073 C C . ASN A 1 154 ? 16.868 -14.259 -43.846 1.00 23.27 152 ASN A C 1
ATOM 1074 O O . ASN A 1 154 ? 16.795 -13.033 -43.668 1.00 19.84 152 ASN A O 1
ATOM 1079 N N . SER A 1 155 ? 16.140 -15.129 -43.128 1.00 21.17 153 SER A N 1
ATOM 1080 C CA . SER A 1 155 ? 15.211 -14.667 -42.097 1.00 21.14 153 SER A CA 1
ATOM 1081 C C . SER A 1 155 ? 15.911 -13.814 -41.045 1.00 21.97 153 SER A C 1
ATOM 1082 O O . SER A 1 155 ? 15.421 -12.737 -40.682 1.00 23.27 153 SER A O 1
ATOM 1085 N N . ASN A 1 156 ? 17.051 -14.296 -40.524 1.00 21.64 154 ASN A N 1
ATOM 1086 C CA . ASN A 1 156 ? 17.742 -13.607 -39.436 1.00 22.16 154 ASN A CA 1
ATOM 1087 C C . ASN A 1 156 ? 18.318 -12.275 -39.896 1.00 22.83 154 ASN A C 1
ATOM 1088 O O . ASN A 1 156 ? 18.265 -11.283 -39.165 1.00 21.02 154 ASN A O 1
ATOM 1093 N N . VAL A 1 157 ? 18.919 -12.247 -41.085 1.00 20.99 155 VAL A N 1
ATOM 1094 C CA . VAL A 1 157 ? 19.479 -11.002 -41.590 1.00 20.69 155 VAL A CA 1
ATOM 1095 C C . VAL A 1 157 ? 18.374 -9.978 -41.810 1.00 22.27 155 VAL A C 1
ATOM 1096 O O . VAL A 1 157 ? 18.509 -8.811 -41.422 1.00 23.28 155 VAL A O 1
ATOM 1100 N N . ASP A 1 158 ? 17.260 -10.398 -42.413 1.00 20.14 156 ASP A N 1
ATOM 1101 C CA . ASP A 1 158 ? 16.139 -9.485 -42.636 1.00 21.28 156 ASP A CA 1
ATOM 1102 C C . ASP A 1 158 ? 15.637 -8.881 -41.324 1.00 24.49 156 ASP A C 1
ATOM 1103 O O . ASP A 1 158 ? 15.404 -7.668 -41.234 1.00 19.83 156 ASP A O 1
ATOM 1108 N N . ALA A 1 159 ? 15.460 -9.719 -40.293 1.00 21.99 157 ALA A N 1
ATOM 1109 C CA . ALA A 1 159 ? 14.997 -9.217 -39.003 1.00 24.45 157 ALA A CA 1
ATOM 1110 C C . ALA A 1 159 ? 15.999 -8.240 -38.392 1.00 23.67 157 ALA A C 1
ATOM 1111 O O . ALA A 1 159 ? 15.603 -7.213 -37.839 1.00 22.34 157 ALA A O 1
ATOM 1113 N N . ALA A 1 160 ? 17.305 -8.520 -38.517 1.00 22.67 158 ALA A N 1
ATOM 1114 C CA . ALA A 1 160 ? 18.309 -7.641 -37.916 1.00 23.61 158 ALA A CA 1
ATOM 1115 C C . ALA A 1 160 ? 18.362 -6.281 -38.610 1.00 24.62 158 ALA A C 1
ATOM 1116 O O . ALA A 1 160 ? 18.504 -5.243 -37.944 1.00 20.72 158 ALA A O 1
ATOM 1118 N N . PHE A 1 161 ? 18.295 -6.261 -39.950 1.00 21.81 159 PHE A N 1
ATOM 1119 C CA . PHE A 1 161 ? 18.273 -4.977 -40.645 1.00 21.81 159 PHE A CA 1
ATOM 1120 C C . PHE A 1 161 ? 16.942 -4.252 -40.418 1.00 22.82 159 PHE A C 1
ATOM 1121 O O . PHE A 1 161 ? 16.915 -3.024 -40.260 1.00 22.54 159 PHE A O 1
ATOM 1129 N N . THR A 1 162 ? 15.828 -4.992 -40.380 1.00 20.48 160 THR A N 1
ATOM 1130 C CA . THR A 1 162 ? 14.535 -4.339 -40.183 1.00 22.63 160 THR A CA 1
ATOM 1131 C C . THR A 1 162 ? 14.472 -3.647 -38.832 1.00 24.07 160 THR A C 1
ATOM 1132 O O . THR A 1 162 ? 13.903 -2.559 -38.719 1.00 24.40 160 THR A O 1
ATOM 1136 N N . ALA A 1 163 ? 15.080 -4.245 -37.806 1.00 22.94 161 ALA A N 1
ATOM 1137 C CA . ALA A 1 163 ? 15.183 -3.603 -36.500 1.00 24.30 161 ALA A CA 1
ATOM 1138 C C . ALA A 1 163 ? 15.939 -2.281 -36.542 1.00 26.35 161 ALA A C 1
ATOM 1139 O O . ALA A 1 163 ? 15.843 -1.514 -35.579 1.00 28.82 161 ALA A O 1
ATOM 1141 N N . HIS A 1 164 ? 16.689 -1.986 -37.616 1.00 22.65 162 HIS A N 1
ATOM 1142 C CA . HIS A 1 164 ? 17.427 -0.732 -37.722 1.00 21.99 162 HIS A CA 1
ATOM 1143 C C . HIS A 1 164 ? 16.961 0.145 -38.877 1.00 25.32 162 HIS A C 1
ATOM 1144 O O . HIS A 1 164 ? 17.653 1.106 -39.236 1.00 23.88 162 HIS A O 1
ATOM 1151 N N . VAL A 1 165 ? 15.784 -0.142 -39.443 1.00 23.56 163 VAL A N 1
ATOM 1152 C CA . VAL A 1 165 ? 15.360 0.508 -40.681 1.00 25.69 163 VAL A CA 1
ATOM 1153 C C . VAL A 1 165 ? 15.021 1.985 -40.461 1.00 24.77 163 VAL A C 1
ATOM 1154 O O . VAL A 1 165 ? 15.021 2.771 -41.420 1.00 26.83 163 VAL A O 1
ATOM 1158 N N . GLY A 1 166 ? 14.763 2.393 -39.217 1.00 25.44 164 GLY A N 1
ATOM 1159 C CA . GLY A 1 166 ? 14.538 3.804 -38.936 1.00 26.91 164 GLY A CA 1
ATOM 1160 C C . GLY A 1 166 ? 15.641 4.704 -39.456 1.00 27.73 164 GLY A C 1
ATOM 1161 O O . GLY A 1 166 ? 15.389 5.866 -39.800 1.00 28.66 164 GLY A O 1
ATOM 1162 N N . LEU A 1 167 ? 16.873 4.179 -39.538 1.00 24.71 165 LEU A N 1
ATOM 1163 C CA . LEU A 1 167 ? 17.989 4.959 -40.069 1.00 27.69 165 LEU A CA 1
ATOM 1164 C C . LEU A 1 167 ? 17.814 5.262 -41.551 1.00 24.87 165 LEU A C 1
ATOM 1165 O O . LEU A 1 167 ? 18.377 6.241 -42.062 1.00 24.79 165 LEU A O 1
ATOM 1170 N N . MET A 1 168 ? 17.088 4.421 -42.267 1.00 23.75 166 MET A N 1
ATOM 1171 C CA . MET A 1 168 ? 16.949 4.609 -43.699 1.00 23.44 166 MET A CA 1
ATOM 1172 C C . MET A 1 168 ? 15.661 5.323 -44.076 1.00 26.29 166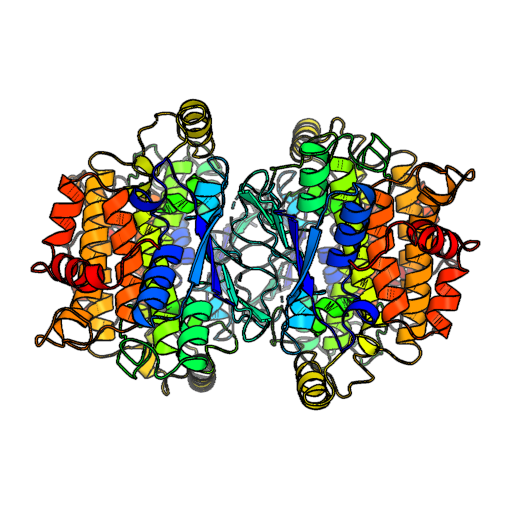 MET A C 1
ATOM 1173 O O . MET A 1 168 ? 15.445 5.601 -45.264 1.00 25.85 166 MET A O 1
ATOM 1178 N N . VAL A 1 169 ? 14.818 5.646 -43.093 1.00 23.47 167 VAL A N 1
ATOM 1179 C CA . VAL A 1 169 ? 13.503 6.203 -43.391 1.00 26.32 167 VAL A CA 1
ATOM 1180 C C . VAL A 1 169 ? 13.620 7.592 -44.010 1.00 27.61 167 VAL A C 1
ATOM 1181 O O . VAL A 1 169 ? 12.885 7.925 -44.951 1.00 26.53 167 VAL A O 1
ATOM 1185 N N . HIS A 1 170 ? 14.543 8.421 -43.502 1.00 26.39 168 HIS A N 1
ATOM 1186 C CA . HIS A 1 170 ? 14.724 9.758 -44.062 1.00 28.51 168 HIS A CA 1
ATOM 1187 C C . HIS A 1 170 ? 15.000 9.707 -45.555 1.00 27.51 168 HIS A C 1
ATOM 1188 O O . HIS A 1 170 ? 14.539 10.572 -46.306 1.00 29.49 168 HIS A O 1
ATOM 1195 N N . GLY A 1 171 ? 15.781 8.720 -46.000 1.00 24.42 169 GLY A N 1
ATOM 1196 C CA . GLY A 1 171 ? 16.154 8.590 -47.395 1.00 25.22 169 GLY A CA 1
ATOM 1197 C C . GLY A 1 171 ? 15.175 7.841 -48.299 1.00 26.46 169 GLY A C 1
ATOM 1198 O O . GLY A 1 171 ? 15.405 7.788 -49.510 1.00 24.06 169 GLY A O 1
ATOM 1199 N N . LEU A 1 172 ? 14.115 7.251 -47.758 1.00 23.74 170 LEU A N 1
ATOM 1200 C CA . LEU A 1 172 ? 13.111 6.583 -48.586 1.00 27.27 170 LEU A CA 1
ATOM 1201 C C . LEU A 1 172 ? 12.445 7.595 -49.521 1.00 27.95 170 LEU A C 1
ATOM 1202 O O . LEU A 1 172 ? 11.779 8.527 -49.039 1.00 27.48 170 LEU A O 1
ATOM 1207 N N . PRO A 1 173 ? 12.591 7.455 -50.838 1.00 29.46 171 PRO A N 1
ATOM 1208 C CA . PRO A 1 173 ? 12.084 8.488 -51.754 1.00 30.79 171 PRO A CA 1
ATOM 1209 C C . PRO A 1 173 ? 10.572 8.651 -51.668 1.00 27.88 171 PRO A C 1
ATOM 1210 O O . PRO A 1 173 ? 9.816 7.678 -51.628 1.00 29.56 171 PRO A O 1
ATOM 1214 N N . LEU A 1 174 ? 10.138 9.902 -51.643 1.00 31.01 172 LEU A N 1
ATOM 1215 C CA . LEU A 1 174 ? 8.723 10.252 -51.636 1.00 30.53 172 LEU A CA 1
ATOM 1216 C C . LEU A 1 174 ? 8.436 11.151 -52.828 1.00 34.37 172 LEU A C 1
ATOM 1217 O O . LEU A 1 174 ? 9.275 11.980 -53.204 1.00 31.32 172 LEU A O 1
ATOM 1222 N N . ASP A 1 175 ? 7.250 10.980 -53.418 1.00 33.94 173 ASP A N 1
ATOM 1223 C CA . ASP A 1 175 ? 6.805 11.839 -54.507 1.00 34.81 173 ASP A CA 1
ATOM 1224 C C . ASP A 1 175 ? 6.660 13.260 -53.975 1.00 34.58 173 ASP A C 1
ATOM 1225 O O . ASP A 1 175 ? 5.889 13.483 -53.028 1.00 36.51 173 ASP A O 1
ATOM 1230 N N . PRO A 1 176 ? 7.369 14.239 -54.540 1.00 35.00 174 PRO A N 1
ATOM 1231 C CA . PRO A 1 176 ? 7.371 15.587 -53.951 1.00 38.08 174 PRO A CA 1
ATOM 1232 C C . PRO A 1 176 ? 6.015 16.267 -53.942 1.00 41.08 174 PRO A C 1
ATOM 1233 O O . PRO A 1 176 ? 5.876 17.307 -53.283 1.00 38.77 174 PRO A O 1
ATOM 1237 N N . ALA A 1 177 ? 5.019 15.726 -54.640 1.00 39.11 175 ALA A N 1
ATOM 1238 C CA . ALA A 1 177 ? 3.682 16.305 -54.630 1.00 39.51 175 ALA A CA 1
ATOM 1239 C C . ALA A 1 177 ? 2.797 15.726 -53.537 1.00 38.81 175 ALA A C 1
ATOM 1240 O O . ALA A 1 177 ? 1.799 16.357 -53.169 1.00 39.62 175 ALA A O 1
ATOM 1242 N N . THR A 1 178 ? 3.127 14.540 -53.022 1.00 34.41 176 THR A N 1
ATOM 1243 C CA . THR A 1 178 ? 2.398 13.937 -51.920 1.00 36.03 176 THR A CA 1
ATOM 1244 C C . THR A 1 178 ? 3.246 13.792 -50.666 1.00 34.40 176 THR A C 1
ATOM 1245 O O . THR A 1 178 ? 2.743 13.280 -49.661 1.00 40.89 176 THR A O 1
ATOM 1249 N N . ALA A 1 179 ? 4.508 14.224 -50.698 1.00 36.57 177 ALA A N 1
ATOM 1250 C CA . ALA A 1 179 ? 5.432 13.939 -49.601 1.00 35.68 177 ALA A CA 1
ATOM 1251 C C . ALA A 1 179 ? 4.917 14.499 -48.279 1.00 39.30 177 ALA A C 1
ATOM 1252 O O . ALA A 1 179 ? 4.822 13.773 -47.282 1.00 39.33 177 ALA A O 1
ATOM 1254 N N . GLU A 1 180 ? 4.552 15.783 -48.259 1.00 37.44 178 GLU A N 1
ATOM 1255 C CA . GLU A 1 180 ? 4.106 16.393 -47.008 1.00 46.29 178 GLU A CA 1
ATOM 1256 C C . GLU A 1 180 ? 2.871 15.692 -46.453 1.00 41.19 178 GLU A C 1
ATOM 1257 O O . GLU A 1 180 ? 2.789 15.429 -45.247 1.00 42.10 178 GLU A O 1
ATOM 1263 N N . VAL A 1 181 ? 1.917 15.346 -47.322 1.00 37.79 179 VAL A N 1
ATOM 1264 C CA . VAL A 1 181 ? 0.698 14.677 -46.878 1.00 37.54 179 VAL A CA 1
ATOM 1265 C C . VAL A 1 181 ? 1.004 13.291 -46.323 1.00 42.04 179 VAL A C 1
ATOM 1266 O O . VAL A 1 181 ? 0.463 12.892 -45.281 1.00 40.00 179 VAL A O 1
ATOM 1270 N N . THR A 1 182 ? 1.853 12.518 -47.012 1.00 39.62 180 THR A N 1
ATOM 1271 C CA . THR A 1 182 ? 2.128 11.170 -46.520 1.00 38.24 180 THR A CA 1
ATOM 1272 C C . THR A 1 182 ? 2.945 11.220 -45.236 1.00 37.07 180 THR A C 1
ATOM 1273 O O . THR A 1 182 ? 2.763 10.377 -44.350 1.00 34.98 180 THR A O 1
ATOM 1277 N N . LYS A 1 183 ? 3.842 12.201 -45.124 1.00 35.77 181 LYS A N 1
ATOM 1278 C CA . LYS A 1 183 ? 4.596 12.394 -43.891 1.00 39.26 181 LYS A CA 1
ATOM 1279 C C . LYS A 1 183 ? 3.652 12.644 -42.727 1.00 41.01 181 LYS A C 1
ATOM 1280 O O . LYS A 1 183 ? 3.852 12.121 -41.625 1.00 36.35 181 LYS A O 1
ATOM 1286 N N . ALA A 1 184 ? 2.587 13.408 -42.972 1.00 40.22 182 ALA A N 1
ATOM 1287 C CA . ALA A 1 184 ? 1.628 13.717 -41.922 1.00 41.53 182 ALA A CA 1
ATOM 1288 C C . ALA A 1 184 ? 0.686 12.564 -41.609 1.00 41.37 182 ALA A C 1
ATOM 1289 O O . ALA A 1 184 ? 0.026 12.611 -40.573 1.00 47.46 182 ALA A O 1
ATOM 1291 N N . GLU A 1 185 ? 0.582 11.546 -42.469 1.00 39.49 183 GLU A N 1
ATOM 1292 C CA . GLU A 1 185 ? -0.248 10.395 -42.126 1.00 38.73 183 GLU A CA 1
ATOM 1293 C C . GLU A 1 185 ? 0.525 9.347 -41.336 1.00 40.02 183 GLU A C 1
ATOM 1294 O O . GLU A 1 185 ? -0.022 8.747 -40.404 1.00 37.42 183 GLU A O 1
ATOM 1300 N N . PHE A 1 186 ? 1.791 9.114 -41.692 1.00 37.54 184 PHE A N 1
ATOM 1301 C CA . PHE A 1 186 ? 2.617 8.199 -40.914 1.00 35.48 184 PHE A CA 1
ATOM 1302 C C . PHE A 1 186 ? 2.691 8.647 -39.458 1.00 36.76 184 PHE A C 1
ATOM 1303 O O . PHE A 1 186 ? 2.390 7.879 -38.540 1.00 39.60 184 PHE A O 1
ATOM 1311 N N . VAL A 1 187 ? 3.111 9.883 -39.226 1.00 37.74 185 VAL A N 1
ATOM 1312 C CA . VAL A 1 187 ? 2.851 10.488 -37.932 1.00 43.31 185 VAL A CA 1
ATOM 1313 C C . VAL A 1 187 ? 1.348 10.688 -37.829 1.00 46.73 185 VAL A C 1
ATOM 1314 O O . VAL A 1 187 ? 0.709 11.079 -38.807 1.00 49.90 185 VAL A O 1
ATOM 1318 N N . ARG A 1 188 ? 0.774 10.357 -36.670 1.00 49.96 186 ARG A N 1
ATOM 1319 C CA . ARG A 1 188 ? -0.671 10.216 -36.419 1.00 50.15 186 ARG A CA 1
ATOM 1320 C C . ARG A 1 188 ? -0.984 8.736 -36.334 1.00 51.24 186 ARG A C 1
ATOM 1321 O O . ARG A 1 188 ? -1.481 8.256 -35.311 1.00 55.91 186 ARG A O 1
ATOM 1329 N N . ARG A 1 189 ? -0.689 8.013 -37.412 1.00 47.86 187 ARG A N 1
ATOM 1330 C CA . ARG A 1 189 ? -0.681 6.559 -37.359 1.00 50.14 187 ARG A CA 1
ATOM 1331 C C . ARG A 1 189 ? 0.173 6.076 -36.198 1.00 48.97 187 ARG A C 1
ATOM 1332 O O . ARG A 1 189 ? -0.245 5.218 -35.411 1.00 51.36 187 ARG A O 1
ATOM 1340 N N . ALA A 1 190 ? 1.390 6.604 -36.097 1.00 45.87 188 ALA A N 1
ATOM 1341 C CA . ALA A 1 190 ? 2.130 6.568 -34.853 1.00 50.31 188 ALA A CA 1
ATOM 1342 C C . ALA A 1 190 ? 1.618 7.681 -33.948 1.00 54.59 188 ALA A C 1
ATOM 1343 O O . ALA A 1 190 ? 1.167 8.731 -34.416 1.00 54.67 188 ALA A O 1
ATOM 1345 N N . GLY A 1 191 ? 1.678 7.456 -32.645 1.00 53.42 189 GLY A N 1
ATOM 1346 C CA . GLY A 1 191 ? 1.167 8.488 -31.764 1.00 56.33 189 GLY A CA 1
ATOM 1347 C C . GLY A 1 191 ? 2.107 9.664 -31.593 1.00 52.35 189 GLY A C 1
ATOM 1348 O O . GLY A 1 191 ? 2.308 10.129 -30.469 1.00 57.72 189 GLY A O 1
ATOM 1349 N N . LEU A 1 192 ? 2.674 10.172 -32.687 1.00 49.93 190 LEU A N 1
ATOM 1350 C CA . LEU A 1 192 ? 3.809 11.079 -32.622 1.00 50.87 190 LEU A CA 1
ATOM 1351 C C . LEU A 1 192 ? 3.405 12.501 -32.989 1.00 50.34 190 LEU A C 1
ATOM 1352 O O . LEU A 1 192 ? 2.332 12.748 -33.537 1.00 49.44 190 LEU A O 1
ATOM 1357 N N . SER A 1 193 ? 4.294 13.442 -32.675 1.00 50.09 191 SER A N 1
ATOM 1358 C CA . SER A 1 193 ? 4.011 14.859 -32.853 1.00 54.37 191 SER A CA 1
ATOM 1359 C C . SER A 1 193 ? 4.763 15.486 -34.017 1.00 51.20 191 SER A C 1
ATOM 1360 O O . SER A 1 193 ? 4.343 16.535 -34.517 1.00 48.88 191 SER A O 1
ATOM 1363 N N . SER A 1 194 ? 5.857 14.880 -34.461 1.00 48.18 192 SER A N 1
ATOM 1364 C CA . SER A 1 194 ? 6.654 15.458 -35.525 1.00 46.20 192 SER A CA 1
ATOM 1365 C C . SER A 1 194 ? 7.133 14.352 -36.450 1.00 46.95 192 SER A C 1
ATOM 1366 O O . SER A 1 194 ? 7.198 13.182 -36.076 1.00 46.09 192 SER A O 1
ATOM 1369 N N . TRP A 1 195 ? 7.469 14.733 -37.675 1.00 45.02 193 TRP A N 1
ATOM 1370 C CA . TRP A 1 195 ? 8.173 13.795 -38.532 1.00 44.10 193 TRP A CA 1
ATOM 1371 C C . TRP A 1 195 ? 9.623 13.629 -38.094 1.00 43.61 193 TRP A C 1
ATOM 1372 O O . TRP A 1 195 ? 10.215 12.578 -38.360 1.00 38.94 193 TRP A O 1
ATOM 1383 N N . ASP A 1 196 ? 10.190 14.626 -37.397 1.00 42.29 194 ASP A N 1
ATOM 1384 C CA . ASP A 1 196 ? 11.516 14.470 -36.799 1.00 42.20 194 ASP A CA 1
ATOM 1385 C C . ASP A 1 196 ? 11.583 13.223 -35.921 1.00 43.70 194 ASP A C 1
ATOM 1386 O O . ASP A 1 196 ? 12.582 12.495 -35.942 1.00 37.08 194 ASP A O 1
ATOM 1391 N N . ASP A 1 197 ? 10.536 12.974 -35.132 1.00 43.72 195 ASP A N 1
ATOM 1392 C CA . ASP A 1 197 ? 10.306 11.661 -34.541 1.00 43.90 195 ASP A CA 1
ATOM 1393 C C . ASP A 1 197 ? 9.731 10.765 -35.618 1.00 47.97 195 ASP A C 1
ATOM 1394 O O . ASP A 1 197 ? 8.825 11.186 -36.337 1.00 54.21 195 ASP A O 1
ATOM 1399 N N . LEU A 1 198 ? 10.224 9.524 -35.693 1.00 45.51 196 LEU A N 1
ATOM 1400 C CA . LEU A 1 198 ? 10.045 8.596 -36.815 1.00 43.54 196 LEU A CA 1
ATOM 1401 C C . LEU A 1 198 ? 11.294 8.640 -37.673 1.00 44.56 196 LEU A C 1
ATOM 1402 O O . LEU A 1 198 ? 12.035 7.659 -37.778 1.00 48.93 196 LEU A O 1
ATOM 1407 N N . GLU A 1 199 ? 11.536 9.788 -38.295 1.00 41.34 197 GLU A N 1
ATOM 1408 C CA . GLU A 1 199 ? 12.744 9.953 -39.090 1.00 38.78 197 GLU A CA 1
ATOM 1409 C C . GLU A 1 199 ? 14.015 9.670 -38.285 1.00 40.60 197 GLU A C 1
ATOM 1410 O O . GLU A 1 199 ? 15.027 9.237 -38.854 1.00 36.66 197 GLU A O 1
ATOM 1416 N N . MET A 1 200 ? 13.975 9.917 -36.972 1.00 36.67 198 MET A N 1
ATOM 1417 C CA . MET A 1 200 ? 15.077 9.701 -36.033 1.00 38.08 198 MET A CA 1
ATOM 1418 C C . MET A 1 200 ? 16.182 10.746 -36.154 1.00 34.21 198 MET A C 1
ATOM 1419 O O . MET A 1 200 ? 16.967 10.754 -37.111 1.00 30.28 198 MET A O 1
ATOM 1424 N N . VAL A 1 201 ? 16.258 11.629 -35.153 1.00 36.12 199 VAL A N 1
ATOM 1425 C CA . VAL A 1 201 ? 17.290 12.652 -35.072 1.00 30.05 199 VAL A CA 1
ATOM 1426 C C . VAL A 1 201 ? 17.886 12.643 -33.666 1.00 34.59 199 VAL A C 1
ATOM 1427 O O . VAL A 1 201 ? 17.277 12.168 -32.703 1.00 34.57 199 VAL A O 1
ATOM 1431 N N . GLY A 1 202 ? 19.089 13.202 -33.556 1.00 33.92 200 GLY A N 1
ATOM 1432 C CA . GLY A 1 202 ? 19.688 13.400 -32.246 1.00 37.54 200 GLY A CA 1
ATOM 1433 C C . GLY A 1 202 ? 19.974 12.092 -31.536 1.00 35.51 200 GLY A C 1
ATOM 1434 O O . GLY A 1 202 ? 20.334 11.084 -32.152 1.00 36.07 200 GLY A O 1
ATOM 1435 N N . GLU A 1 203 ? 19.775 12.105 -30.216 1.00 33.58 201 GLU A N 1
ATOM 1436 C CA . GLU A 1 203 ? 20.244 11.018 -29.358 1.00 37.07 201 GLU A CA 1
ATOM 1437 C C . GLU A 1 203 ? 19.648 9.664 -29.747 1.00 36.08 201 GLU A C 1
ATOM 1438 O O . GLU A 1 203 ? 20.343 8.640 -29.700 1.00 30.39 201 GLU A O 1
ATOM 1444 N N . ALA A 1 204 ? 18.358 9.623 -30.103 1.00 31.00 202 ALA A N 1
ATOM 1445 C CA . ALA A 1 204 ? 17.778 8.346 -30.511 1.00 32.11 202 ALA A CA 1
ATOM 1446 C C . ALA A 1 204 ? 18.443 7.814 -31.776 1.00 27.72 202 ALA A C 1
ATOM 1447 O O . ALA A 1 204 ? 18.563 6.594 -31.946 1.00 28.08 202 ALA A O 1
ATOM 1449 N N . ARG A 1 205 ? 18.860 8.707 -32.673 1.00 29.15 203 ARG A N 1
ATOM 1450 C CA . ARG A 1 205 ? 19.575 8.269 -33.864 1.00 28.51 203 ARG A CA 1
ATOM 1451 C C . ARG A 1 205 ? 20.980 7.797 -33.514 1.00 29.48 203 ARG A C 1
ATOM 1452 O O . ARG A 1 205 ? 21.458 6.800 -34.066 1.00 23.21 203 ARG A O 1
ATOM 1460 N N . ASP A 1 206 ? 21.660 8.513 -32.607 1.00 28.64 204 ASP A N 1
ATOM 1461 C CA . ASP A 1 206 ? 22.984 8.083 -32.160 1.00 28.87 204 ASP A CA 1
ATOM 1462 C C . ASP A 1 206 ? 22.935 6.687 -31.563 1.00 26.70 204 ASP A C 1
ATOM 1463 O O . ASP A 1 206 ? 23.778 5.837 -31.876 1.00 28.11 204 ASP A O 1
ATOM 1468 N N . LYS A 1 207 ? 21.943 6.426 -30.714 1.00 27.02 205 LYS A N 1
ATOM 1469 C CA . LYS A 1 207 ? 21.820 5.106 -30.115 1.00 26.26 205 LYS A CA 1
ATOM 1470 C C . LYS A 1 207 ? 21.496 4.046 -31.171 1.00 27.71 205 LYS A C 1
ATOM 1471 O O . LYS A 1 207 ? 22.047 2.936 -31.134 1.00 23.75 205 LYS A O 1
ATOM 1477 N N . MET A 1 208 ? 20.634 4.372 -32.143 1.00 24.54 206 MET A N 1
ATOM 1478 C CA . MET A 1 208 ? 20.339 3.392 -33.189 1.00 22.11 206 MET A CA 1
ATOM 1479 C C . MET A 1 208 ? 21.575 3.095 -34.038 1.00 22.62 206 MET A C 1
ATOM 1480 O O . MET A 1 208 ? 21.812 1.944 -34.426 1.00 21.79 206 MET A O 1
ATOM 1485 N N . MET A 1 209 ? 22.364 4.125 -34.346 1.00 22.57 207 MET A N 1
ATOM 1486 C CA . MET A 1 209 ? 23.600 3.942 -35.111 1.00 25.92 207 MET A CA 1
ATOM 1487 C C . MET A 1 209 ? 24.581 3.029 -34.377 1.00 25.34 207 MET A C 1
ATOM 1488 O O . MET A 1 209 ? 25.248 2.191 -34.999 1.00 23.78 207 MET A O 1
ATOM 1493 N N . GLN A 1 210 ? 24.702 3.199 -33.060 1.00 24.58 208 GLN A N 1
ATOM 1494 C CA . GLN A 1 210 ? 25.574 2.326 -32.274 1.00 27.47 208 GLN A CA 1
ATOM 1495 C C . GLN A 1 210 ? 25.071 0.889 -32.291 1.00 25.26 208 GLN A C 1
ATOM 1496 O O . GLN A 1 210 ? 25.864 -0.050 -32.422 1.00 21.32 208 GLN A O 1
ATOM 1502 N N . SER A 1 211 ? 23.749 0.708 -32.156 1.00 21.32 209 SER A N 1
ATOM 1503 C CA . SER A 1 211 ? 23.131 -0.614 -32.255 1.00 24.37 209 SER A CA 1
ATOM 1504 C C . SER A 1 211 ? 23.387 -1.240 -33.621 1.00 25.54 209 SER A C 1
ATOM 1505 O O . SER A 1 211 ? 23.747 -2.419 -33.722 1.00 22.94 209 SER A O 1
ATOM 1508 N N . PHE A 1 212 ? 23.170 -0.457 -34.681 1.00 23.59 210 PHE A N 1
ATOM 1509 C CA . PHE A 1 212 ? 23.437 -0.899 -36.045 1.00 21.63 210 PHE A CA 1
ATOM 1510 C C . PHE A 1 212 ? 24.885 -1.360 -36.191 1.00 23.81 210 PHE A C 1
ATOM 1511 O O . PHE A 1 212 ? 25.172 -2.419 -36.771 1.00 22.97 210 PHE A O 1
ATOM 1519 N N . ARG A 1 213 ? 25.820 -0.571 -35.668 1.00 23.14 211 ARG A N 1
ATOM 1520 C CA . ARG A 1 213 ? 27.218 -0.960 -35.787 1.00 26.53 211 ARG A CA 1
ATOM 1521 C C . ARG A 1 213 ? 27.482 -2.254 -35.024 1.00 25.68 211 ARG A C 1
ATOM 1522 O O . ARG A 1 213 ? 28.233 -3.113 -35.491 1.00 26.12 211 ARG A O 1
ATOM 1530 N N . ASN A 1 214 ? 26.841 -2.433 -33.865 1.00 24.83 212 ASN A N 1
ATOM 1531 C CA . ASN A 1 214 ? 27.023 -3.679 -33.123 1.00 27.70 212 ASN A CA 1
ATOM 1532 C C . ASN A 1 214 ? 26.430 -4.856 -33.875 1.00 25.41 212 ASN A C 1
ATOM 1533 O O . ASN A 1 214 ? 27.021 -5.945 -33.900 1.00 25.48 212 ASN A O 1
ATOM 1538 N N . MET A 1 215 ? 25.256 -4.657 -34.490 1.00 24.90 213 MET A N 1
ATOM 1539 C CA . MET A 1 215 ? 24.638 -5.709 -35.287 1.00 24.32 213 MET A CA 1
ATOM 1540 C C . MET A 1 215 ? 25.534 -6.116 -36.454 1.00 26.41 213 MET A C 1
ATOM 1541 O O . MET A 1 215 ? 25.734 -7.310 -36.714 1.00 25.53 213 MET A O 1
ATOM 1546 N N . LEU A 1 216 ? 26.050 -5.137 -37.197 1.00 24.00 214 LEU A N 1
ATOM 1547 C CA . LEU A 1 216 ? 26.958 -5.453 -38.291 1.00 26.04 214 LEU A CA 1
ATOM 1548 C C . LEU A 1 216 ? 28.224 -6.141 -37.785 1.00 24.51 214 LEU A C 1
ATOM 1549 O O . LEU A 1 216 ? 28.826 -6.945 -38.509 1.00 26.29 214 LEU A O 1
ATOM 1554 N N . GLY A 1 217 ? 28.627 -5.857 -36.546 1.00 25.64 215 GLY A N 1
ATOM 1555 C CA . GLY A 1 217 ? 29.786 -6.532 -35.978 1.00 26.37 215 GLY A CA 1
ATOM 1556 C C . GLY A 1 217 ? 29.608 -8.038 -35.890 1.00 27.31 215 GLY A C 1
ATOM 1557 O O . GLY A 1 217 ? 30.518 -8.799 -36.238 1.00 25.40 215 GLY A O 1
ATOM 1558 N N . ASP A 1 218 ? 28.439 -8.490 -35.418 1.00 26.57 216 ASP A N 1
ATOM 1559 C CA . ASP A 1 218 ? 28.176 -9.924 -35.363 1.00 28.30 216 ASP A CA 1
ATOM 1560 C C . ASP A 1 218 ? 28.124 -10.515 -36.755 1.00 26.92 216 ASP A C 1
ATOM 1561 O O . ASP A 1 218 ? 28.638 -11.611 -36.995 1.00 25.35 216 ASP A O 1
ATOM 1566 N N . LEU A 1 219 ? 27.479 -9.811 -37.673 1.00 24.64 217 LEU A N 1
ATOM 1567 C CA . LEU A 1 219 ? 27.417 -10.276 -39.048 1.00 30.02 217 LEU A CA 1
ATOM 1568 C C . LEU A 1 219 ? 28.808 -10.332 -39.668 1.00 25.94 217 LEU A C 1
ATOM 1569 O O . LEU A 1 219 ? 29.137 -11.278 -40.395 1.00 28.82 217 LEU A O 1
ATOM 1574 N N . ALA A 1 220 ? 29.653 -9.346 -39.349 1.00 22.92 218 ALA A N 1
ATOM 1575 C CA . ALA A 1 220 ? 30.994 -9.268 -39.927 1.00 26.27 218 ALA A CA 1
ATOM 1576 C C . ALA A 1 220 ? 31.875 -10.455 -39.554 1.00 26.50 218 ALA A C 1
ATOM 1577 O O . ALA A 1 220 ? 32.793 -10.796 -40.313 1.00 24.25 218 ALA A O 1
ATOM 1579 N N . ALA A 1 221 ? 31.639 -11.081 -38.396 1.00 27.31 219 ALA A N 1
ATOM 1580 C CA . ALA A 1 221 ? 32.428 -12.261 -38.022 1.00 27.15 219 ALA A CA 1
ATOM 1581 C C . ALA A 1 221 ? 32.429 -13.316 -39.128 1.00 26.46 219 ALA A C 1
ATOM 1582 O O . ALA A 1 221 ? 33.457 -13.953 -39.392 1.00 26.44 219 ALA A O 1
ATOM 1584 N N . LEU A 1 222 ? 31.289 -13.503 -39.801 1.00 23.65 220 LEU A N 1
ATOM 1585 C CA . LEU A 1 222 ? 31.232 -14.526 -40.837 1.00 24.31 220 LEU A CA 1
ATOM 1586 C C . LEU A 1 222 ? 32.009 -14.106 -42.069 1.00 23.81 220 LEU A C 1
ATOM 1587 O O . LEU A 1 222 ? 32.550 -14.964 -42.764 1.00 25.02 220 LEU A O 1
ATOM 1592 N N . PHE A 1 223 ? 32.044 -12.809 -42.378 1.00 21.41 221 PHE A N 1
ATOM 1593 C CA . PHE A 1 223 ? 32.758 -12.365 -43.568 1.00 26.99 221 PHE A CA 1
ATOM 1594 C C . PHE A 1 223 ? 34.260 -12.198 -43.316 1.00 25.68 221 PHE A C 1
ATOM 1595 O O . PHE A 1 223 ? 35.015 -12.079 -44.288 1.00 27.60 221 PHE A O 1
ATOM 1603 N N . ARG A 1 224 ? 34.697 -12.225 -42.040 1.00 27.73 222 ARG A N 1
ATOM 1604 C CA . ARG A 1 224 ? 36.118 -12.174 -41.660 1.00 28.75 222 ARG A CA 1
ATOM 1605 C C . ARG A 1 224 ? 36.806 -13.517 -41.788 1.00 28.02 222 ARG A C 1
ATOM 1606 O O . ARG A 1 224 ? 38.028 -13.560 -41.973 1.00 30.65 222 ARG A O 1
ATOM 1614 N N . LYS A 1 225 ? 36.052 -14.607 -41.609 1.00 28.26 223 LYS A N 1
ATOM 1615 C CA . LYS A 1 225 ? 36.650 -15.920 -41.382 1.00 31.23 223 LYS A CA 1
ATOM 1616 C C . LYS A 1 225 ? 37.571 -16.309 -42.526 1.00 31.00 223 LYS A C 1
ATOM 1617 O O . LYS A 1 225 ? 38.734 -16.661 -42.300 1.00 29.03 223 LYS A O 1
ATOM 1619 N N . ASP A 1 226 ? 37.079 -16.247 -43.766 1.00 26.76 224 ASP A N 1
ATOM 1620 C CA . ASP A 1 226 ? 37.947 -16.465 -44.925 1.00 27.15 224 ASP A CA 1
ATOM 1621 C C . ASP A 1 226 ? 38.366 -15.090 -45.427 1.00 26.93 224 ASP A C 1
ATOM 1622 O O . ASP A 1 226 ? 37.657 -14.449 -46.204 1.00 24.87 224 ASP A O 1
ATOM 1627 N N . ALA A 1 227 ? 39.547 -14.645 -44.988 1.00 25.62 225 ALA A N 1
ATOM 1628 C CA . ALA A 1 227 ? 40.029 -13.304 -45.278 1.00 22.55 225 ALA A CA 1
ATOM 1629 C C . ALA A 1 227 ? 40.709 -13.208 -46.635 1.00 23.55 225 ALA A C 1
ATOM 1630 O O . ALA A 1 227 ? 41.207 -12.133 -46.980 1.00 25.61 225 ALA A O 1
ATOM 1632 N N . SER A 1 228 ? 40.772 -14.305 -47.393 1.00 26.54 226 SER A N 1
ATOM 1633 C CA . SER A 1 228 ? 41.351 -14.269 -48.733 1.00 27.14 226 SER A CA 1
ATOM 1634 C C . SER A 1 228 ? 40.465 -13.513 -49.724 1.00 28.36 226 SER A C 1
ATOM 1635 O O . SER A 1 228 ? 40.917 -13.235 -50.845 1.00 24.60 226 SER A O 1
ATOM 1638 N N . GLY A 1 229 ? 39.231 -13.159 -49.331 1.00 24.42 227 GLY A N 1
ATOM 1639 C CA . GLY A 1 229 ? 38.373 -12.321 -50.143 1.00 24.32 227 GLY A CA 1
ATOM 1640 C C . GLY A 1 229 ? 37.184 -11.769 -49.378 1.00 26.39 227 GLY A C 1
ATOM 1641 O O . GLY A 1 229 ? 36.933 -12.127 -48.226 1.00 29.01 227 GLY A O 1
ATOM 1642 N N . PRO A 1 230 ? 36.395 -10.906 -50.024 1.00 25.81 228 PRO A N 1
ATOM 1643 C CA . PRO A 1 230 ? 35.336 -10.206 -49.287 1.00 27.07 228 PRO A CA 1
ATOM 1644 C C . PRO A 1 230 ? 34.085 -11.036 -49.050 1.00 26.52 228 PRO A C 1
ATOM 1645 O O . PRO A 1 230 ? 33.289 -10.675 -48.177 1.00 29.15 228 PRO A O 1
ATOM 1649 N N . PHE A 1 231 ? 33.886 -12.134 -49.768 1.00 24.20 229 PHE A N 1
ATOM 1650 C CA . PHE A 1 231 ? 32.669 -12.917 -49.624 1.00 24.26 229 PHE A CA 1
ATOM 1651 C C . PHE A 1 231 ? 32.813 -13.907 -48.473 1.00 25.39 229 PHE A C 1
ATOM 1652 O O . PHE A 1 231 ? 33.900 -14.111 -47.922 1.00 22.25 229 PHE A O 1
ATOM 1660 N N . LEU A 1 232 ? 31.694 -14.538 -48.119 1.00 23.81 230 LEU A N 1
ATOM 1661 C CA . LEU A 1 232 ? 31.726 -15.535 -47.054 1.00 23.32 230 LEU A CA 1
ATOM 1662 C C . LEU A 1 232 ? 32.739 -16.626 -47.361 1.00 25.06 230 LEU A C 1
ATOM 1663 O O . LEU A 1 232 ? 33.491 -17.057 -46.476 1.00 22.62 230 LEU A O 1
ATOM 1668 N N . LEU A 1 233 ? 32.783 -17.074 -48.613 1.00 22.09 231 LEU A N 1
ATOM 1669 C CA . LEU A 1 233 ? 33.725 -18.101 -49.047 1.00 24.77 231 LEU A CA 1
ATOM 1670 C C . LEU A 1 233 ? 34.927 -17.490 -49.758 1.00 25.83 231 LEU A C 1
ATOM 1671 O O . LEU A 1 233 ? 35.416 -18.018 -50.770 1.00 26.66 231 LEU A O 1
ATOM 1676 N N . GLY A 1 234 ? 35.423 -16.359 -49.253 1.00 22.72 232 GLY A N 1
ATOM 1677 C CA . GLY A 1 234 ? 36.629 -15.778 -49.811 1.00 25.23 232 GLY A CA 1
ATOM 1678 C C . GLY A 1 234 ? 36.388 -15.033 -51.107 1.00 25.04 232 GLY A C 1
ATOM 1679 O O . GLY A 1 234 ? 35.713 -14.006 -51.104 1.00 23.72 232 GLY A O 1
ATOM 1680 N N . GLN A 1 235 ? 36.962 -15.504 -52.212 1.00 22.43 233 GLN A N 1
ATOM 1681 C CA . GLN A 1 235 ? 36.731 -14.883 -53.507 1.00 24.04 233 GLN A CA 1
ATOM 1682 C C . GLN A 1 235 ? 35.514 -15.466 -54.219 1.00 25.69 233 GLN A C 1
ATOM 1683 O O . GLN A 1 235 ? 35.136 -14.957 -55.279 1.00 24.28 233 GLN A O 1
ATOM 1689 N N . ARG A 1 236 ? 34.869 -16.488 -53.651 1.00 24.33 234 ARG A N 1
ATOM 1690 C CA . ARG A 1 236 ? 33.693 -17.093 -54.268 1.00 22.89 234 ARG A CA 1
ATOM 1691 C C . ARG A 1 236 ? 32.417 -16.516 -53.645 1.00 23.46 234 ARG A C 1
ATOM 1692 O O . ARG A 1 236 ? 32.223 -16.583 -52.423 1.00 23.74 234 ARG A O 1
ATOM 1700 N N . ALA A 1 237 ? 31.554 -15.965 -54.489 1.00 19.02 235 ALA A N 1
ATOM 1701 C CA . ALA A 1 237 ? 30.292 -15.366 -54.064 1.00 22.54 235 ALA A CA 1
ATOM 1702 C C . ALA A 1 237 ? 29.186 -16.406 -54.042 1.00 23.03 235 ALA A C 1
ATOM 1703 O O . ALA A 1 237 ? 29.176 -17.325 -54.863 1.00 20.43 235 ALA A O 1
ATOM 1705 N N . THR A 1 238 ? 28.221 -16.219 -53.128 1.00 21.42 236 THR A N 1
ATOM 1706 C CA . THR A 1 238 ? 27.040 -17.071 -53.009 1.00 21.27 236 THR A CA 1
ATOM 1707 C C . THR A 1 238 ? 25.813 -16.209 -52.757 1.00 23.45 236 THR A C 1
ATOM 1708 O O . THR A 1 238 ? 25.907 -14.993 -52.554 1.00 21.51 236 THR A O 1
ATOM 1712 N N . TYR A 1 239 ? 24.643 -16.857 -52.725 1.00 22.29 237 TYR A N 1
ATOM 1713 C CA . TYR A 1 239 ? 23.433 -16.088 -52.444 1.00 21.55 237 TYR A CA 1
ATOM 1714 C C . TYR A 1 239 ? 23.466 -15.478 -51.045 1.00 19.13 237 TYR A C 1
ATOM 1715 O O . TYR A 1 239 ? 22.867 -14.421 -50.816 1.00 22.00 237 TYR A O 1
ATOM 1724 N N . ALA A 1 240 ? 24.160 -16.106 -50.100 1.00 19.28 238 ALA A N 1
ATOM 1725 C CA . ALA A 1 240 ? 24.175 -15.530 -48.765 1.00 20.10 238 ALA A CA 1
ATOM 1726 C C . ALA A 1 240 ? 24.881 -14.175 -48.760 1.00 19.97 238 ALA A C 1
ATOM 1727 O O . ALA A 1 240 ? 24.522 -13.301 -47.966 1.00 20.49 238 ALA A O 1
ATOM 1729 N N . ASP A 1 241 ? 25.856 -13.968 -49.652 1.00 18.90 239 ASP A N 1
ATOM 1730 C CA . ASP A 1 241 ? 26.485 -12.653 -49.759 1.00 22.28 239 ASP A CA 1
ATOM 1731 C C . ASP A 1 241 ? 25.515 -11.623 -50.306 1.00 17.76 239 ASP A C 1
ATOM 1732 O O . ASP A 1 241 ? 25.610 -10.443 -49.971 1.00 19.62 239 ASP A O 1
ATOM 1737 N N . MET A 1 242 ? 24.633 -12.056 -51.195 1.00 16.93 240 MET A N 1
ATOM 1738 C CA . MET A 1 242 ? 23.621 -11.213 -51.816 1.00 19.84 240 MET A CA 1
ATOM 1739 C C . MET A 1 242 ? 22.484 -10.892 -50.866 1.00 16.62 240 MET A C 1
ATOM 1740 O O . MET A 1 242 ? 21.879 -9.818 -50.983 1.00 16.50 240 MET A O 1
ATOM 1745 N N . ILE A 1 243 ? 22.197 -11.794 -49.920 1.00 18.76 241 ILE A N 1
ATOM 1746 C CA . ILE A 1 243 ? 21.209 -11.486 -48.888 1.00 19.85 241 ILE A CA 1
ATOM 1747 C C . ILE A 1 243 ? 21.639 -10.246 -48.127 1.00 18.69 241 ILE A C 1
ATOM 1748 O O . ILE A 1 243 ? 20.891 -9.272 -48.019 1.00 21.39 241 ILE A O 1
ATOM 1753 N N . VAL A 1 244 ? 22.884 -10.243 -47.651 1.00 19.70 242 VAL A N 1
ATOM 1754 C CA . VAL A 1 244 ? 23.437 -9.048 -47.028 1.00 20.70 242 VAL A CA 1
ATOM 1755 C C . VAL A 1 244 ? 23.613 -7.935 -48.059 1.00 18.28 242 VAL A C 1
ATOM 1756 O O . VAL A 1 244 ? 23.346 -6.762 -47.780 1.00 21.21 242 VAL A O 1
ATOM 1760 N N . GLY A 1 245 ? 24.054 -8.281 -49.264 1.00 20.62 243 GLY A N 1
ATOM 1761 C CA . GLY A 1 245 ? 24.336 -7.256 -50.259 1.00 22.54 243 GLY A CA 1
ATOM 1762 C C . GLY A 1 245 ? 23.129 -6.428 -50.658 1.00 19.77 243 GLY A C 1
ATOM 1763 O O . GLY A 1 245 ? 23.262 -5.246 -50.979 1.00 19.36 243 GLY A O 1
ATOM 1764 N N . GLY A 1 246 ? 21.940 -7.031 -50.662 1.00 17.39 244 GLY A N 1
ATOM 1765 C CA . GLY A 1 246 ? 20.750 -6.272 -51.006 1.00 17.90 244 GLY A CA 1
ATOM 1766 C C . GLY A 1 246 ? 20.467 -5.169 -50.004 1.00 18.94 244 GLY A C 1
ATOM 1767 O O . GLY A 1 246 ? 20.082 -4.057 -50.384 1.00 18.53 244 GLY A O 1
ATOM 1768 N N . TRP A 1 247 ? 20.694 -5.451 -48.712 1.00 18.64 245 TRP A N 1
ATOM 1769 C CA . TRP A 1 247 ? 20.521 -4.426 -47.684 1.00 20.07 245 TRP A CA 1
ATOM 1770 C C . TRP A 1 247 ? 21.583 -3.336 -47.814 1.00 19.67 245 TRP A C 1
ATOM 1771 O O . TRP A 1 247 ? 21.309 -2.158 -47.560 1.00 20.37 245 TRP A O 1
ATOM 1782 N N . LEU A 1 248 ? 22.800 -3.709 -48.221 1.00 20.86 246 LEU A N 1
ATOM 1783 C CA . LEU A 1 248 ? 23.842 -2.711 -48.426 1.00 19.79 246 LEU A CA 1
ATOM 1784 C C . LEU A 1 248 ? 23.484 -1.783 -49.580 1.00 19.13 246 LEU A C 1
ATOM 1785 O O . LEU A 1 248 ? 23.766 -0.578 -49.531 1.00 20.88 246 LEU A O 1
ATOM 1790 N N . ARG A 1 249 ? 22.864 -2.322 -50.630 1.00 18.66 247 ARG A N 1
ATOM 1791 C CA . ARG A 1 249 ? 22.446 -1.452 -51.730 1.00 21.52 247 ARG A CA 1
ATOM 1792 C C . ARG A 1 249 ? 21.367 -0.479 -51.273 1.00 21.72 247 ARG A C 1
ATOM 1793 O O . ARG A 1 249 ? 21.354 0.688 -51.681 1.00 20.02 247 ARG A O 1
ATOM 1801 N N . MET A 1 250 ? 20.450 -0.943 -50.429 1.00 20.55 248 MET A N 1
ATOM 1802 C CA . MET A 1 250 ? 19.468 -0.018 -49.881 1.00 19.90 248 MET A CA 1
ATOM 1803 C C . MET A 1 250 ? 20.148 1.037 -49.008 1.00 20.64 248 MET A C 1
ATOM 1804 O O . MET A 1 250 ? 19.833 2.227 -49.110 1.00 21.38 248 MET A O 1
ATOM 1809 N N . MET A 1 251 ? 21.109 0.629 -48.165 1.00 20.32 249 MET A N 1
ATOM 1810 C CA . MET A 1 251 ? 21.808 1.614 -47.330 1.00 22.09 249 MET A CA 1
ATOM 1811 C C . MET A 1 251 ? 22.506 2.661 -48.190 1.00 20.85 249 MET A C 1
ATOM 1812 O O . MET A 1 251 ? 22.428 3.866 -47.917 1.00 19.08 249 MET A O 1
ATOM 1817 N N . ARG A 1 252 ? 23.202 2.208 -49.228 1.00 20.92 250 ARG A N 1
ATOM 1818 C CA . ARG A 1 252 ? 23.908 3.124 -50.115 1.00 26.99 250 ARG A CA 1
ATOM 1819 C C . ARG A 1 252 ? 22.958 4.161 -50.706 1.00 24.33 250 ARG A C 1
ATOM 1820 O O . ARG A 1 252 ? 23.323 5.330 -50.875 1.00 25.90 250 ARG A O 1
ATOM 1828 N N . ALA A 1 253 ? 21.732 3.745 -51.022 1.00 24.97 251 ALA A N 1
ATOM 1829 C CA . ALA A 1 253 ? 20.763 4.621 -51.658 1.00 23.39 251 ALA A CA 1
ATOM 1830 C C . ALA A 1 253 ? 20.023 5.510 -50.669 1.00 25.56 251 ALA A C 1
ATOM 1831 O O . ALA A 1 253 ? 19.517 6.555 -51.078 1.00 26.84 251 ALA A O 1
ATOM 1833 N N . THR A 1 254 ? 19.959 5.149 -49.380 1.00 23.25 252 THR A N 1
ATOM 1834 C CA . THR A 1 254 ? 19.071 5.852 -48.464 1.00 24.92 252 THR A CA 1
ATOM 1835 C C . THR A 1 254 ? 19.738 6.475 -47.240 1.00 25.19 252 THR A C 1
ATOM 1836 O O . THR A 1 254 ? 19.147 7.394 -46.652 1.00 23.51 252 THR A O 1
ATOM 1840 N N . LEU A 1 255 ? 20.926 6.011 -46.825 1.00 24.27 253 LEU A N 1
ATOM 1841 C CA . LEU A 1 255 ? 21.566 6.665 -45.688 1.00 25.08 253 LEU A CA 1
ATOM 1842 C C . LEU A 1 255 ? 22.162 8.007 -46.103 1.00 26.89 253 LEU A C 1
ATOM 1843 O O . LEU A 1 255 ? 22.628 8.155 -47.237 1.00 30.03 253 LEU A O 1
ATOM 1848 N N . PRO A 1 256 ? 22.173 8.997 -45.202 1.00 27.29 254 PRO A N 1
ATOM 1849 C CA . PRO A 1 256 ? 22.999 10.190 -45.432 1.00 26.35 254 PRO A CA 1
ATOM 1850 C C . PRO A 1 256 ? 24.425 9.802 -45.801 1.00 31.73 254 PRO A C 1
ATOM 1851 O O . PRO A 1 256 ? 24.958 8.797 -45.323 1.00 29.38 254 PRO A O 1
ATOM 1855 N N . VAL A 1 257 ? 25.045 10.625 -46.654 1.00 30.64 255 VAL A N 1
ATOM 1856 C CA . VAL A 1 257 ? 26.350 10.293 -47.224 1.00 33.57 255 VAL A CA 1
ATOM 1857 C C . VAL A 1 257 ? 27.358 9.961 -46.128 1.00 30.28 255 VAL A C 1
ATOM 1858 O O . VAL A 1 257 ? 28.068 8.953 -46.199 1.00 28.40 255 VAL A O 1
ATOM 1862 N N . SER A 1 258 ? 27.418 10.796 -45.089 1.00 32.85 256 SER A N 1
ATOM 1863 C CA . SER A 1 258 ? 28.385 10.583 -44.011 1.00 36.65 256 SER A CA 1
ATOM 1864 C C . SER A 1 258 ? 28.148 9.254 -43.299 1.00 32.52 256 SER A C 1
ATOM 1865 O O . SER A 1 258 ? 29.101 8.557 -42.935 1.00 29.41 256 SER A O 1
ATOM 1868 N N . GLU A 1 259 ? 26.887 8.884 -43.101 1.00 28.80 257 GLU A N 1
ATOM 1869 C CA . GLU A 1 259 ? 26.585 7.645 -42.390 1.00 31.31 257 GLU A CA 1
ATOM 1870 C C . GLU A 1 259 ? 26.889 6.411 -43.234 1.00 28.22 257 GLU A C 1
ATOM 1871 O O . GLU A 1 259 ? 27.332 5.392 -42.698 1.00 28.70 257 GLU A O 1
ATOM 1877 N N . TRP A 1 260 ? 26.631 6.463 -44.545 1.00 25.96 258 TRP A N 1
ATOM 1878 C CA . TRP A 1 260 ? 27.043 5.357 -45.403 1.00 27.28 258 TRP A CA 1
ATOM 1879 C C . TRP A 1 260 ? 28.555 5.176 -45.359 1.00 25.88 258 TRP A C 1
ATOM 1880 O O . TRP A 1 260 ? 29.053 4.046 -45.304 1.00 25.81 258 TRP A O 1
ATOM 1891 N N . GLN A 1 261 ? 29.299 6.282 -45.361 1.00 27.34 259 GLN A N 1
ATOM 1892 C CA . GLN A 1 261 ? 30.760 6.201 -45.332 1.00 29.93 259 GLN A CA 1
ATOM 1893 C C . GLN A 1 261 ? 31.255 5.603 -44.014 1.00 27.16 259 GLN A C 1
ATOM 1894 O O . GLN A 1 261 ? 32.186 4.791 -44.006 1.00 27.95 259 GLN A O 1
ATOM 1900 N N . GLU A 1 262 ? 30.652 5.994 -42.890 1.00 26.26 260 GLU A N 1
ATOM 1901 C CA . GLU A 1 262 ? 30.991 5.365 -41.612 1.00 30.31 260 GLU A CA 1
ATOM 1902 C C . GLU A 1 262 ? 30.679 3.868 -41.624 1.00 28.31 260 GLU A C 1
ATOM 1903 O O . GLU A 1 262 ? 31.473 3.058 -41.141 1.00 29.15 260 GLU A O 1
ATOM 1909 N N . ALA A 1 263 ? 29.515 3.485 -42.152 1.00 27.40 261 ALA A N 1
ATOM 1910 C CA . ALA A 1 263 ? 29.113 2.080 -42.113 1.00 26.45 261 ALA A CA 1
ATOM 1911 C C . ALA A 1 263 ? 29.992 1.224 -43.027 1.00 24.53 261 ALA A C 1
ATOM 1912 O O . ALA A 1 263 ? 30.339 0.095 -42.671 1.00 24.81 261 ALA A O 1
ATOM 1914 N N . ARG A 1 264 ? 30.359 1.747 -44.205 1.00 24.28 262 ARG A N 1
ATOM 1915 C CA . ARG A 1 264 ? 31.339 1.090 -45.079 1.00 25.40 262 ARG A CA 1
ATOM 1916 C C . ARG A 1 264 ? 32.657 0.813 -44.368 1.00 25.35 262 ARG A C 1
ATOM 1917 O O . ARG A 1 264 ? 33.421 -0.066 -44.790 1.00 25.17 262 ARG A O 1
ATOM 1925 N N . ALA A 1 265 ? 32.983 1.604 -43.357 1.00 24.12 263 ALA A N 1
ATOM 1926 C CA . ALA A 1 265 ? 34.307 1.574 -42.755 1.00 25.24 263 ALA A CA 1
ATOM 1927 C C . ALA A 1 265 ? 34.348 0.854 -41.411 1.00 27.60 263 ALA A C 1
ATOM 1928 O O . ALA A 1 265 ? 35.443 0.502 -40.952 1.00 25.81 263 ALA A O 1
ATOM 1930 N N . TRP A 1 266 ? 33.193 0.622 -40.779 1.00 25.54 264 TRP A N 1
ATOM 1931 C CA . TRP A 1 266 ? 33.142 -0.143 -39.536 1.00 28.73 264 TRP A CA 1
ATOM 1932 C C . TRP A 1 266 ? 33.770 -1.524 -39.709 1.00 28.97 264 TRP A C 1
ATOM 1933 O O . TRP A 1 266 ? 33.769 -2.099 -40.806 1.00 23.23 264 TRP A O 1
ATOM 1944 N N . HIS A 1 267 ? 34.300 -2.056 -38.601 1.00 24.65 265 HIS A N 1
ATOM 1945 C CA . HIS A 1 267 ? 34.876 -3.397 -38.571 1.00 27.30 265 HIS A CA 1
ATOM 1946 C C . HIS A 1 267 ? 35.931 -3.572 -39.658 1.00 27.17 265 HIS A C 1
ATOM 1947 O O . HIS A 1 267 ? 35.890 -4.513 -40.459 1.00 24.64 265 HIS A O 1
ATOM 1954 N N . GLY A 1 268 ? 36.869 -2.633 -39.695 1.00 22.27 266 GLY A N 1
ATOM 1955 C CA . GLY A 1 268 ? 37.990 -2.724 -40.614 1.00 26.87 266 GLY A CA 1
ATOM 1956 C C . GLY A 1 268 ? 37.625 -2.635 -42.078 1.00 27.12 266 GLY A C 1
ATOM 1957 O O . GLY A 1 268 ? 38.469 -2.936 -42.928 1.00 25.60 266 GLY A O 1
ATOM 1958 N N . GLY A 1 269 ? 36.395 -2.248 -42.405 1.00 24.49 267 GLY A N 1
ATOM 1959 C CA . GLY A 1 269 ? 35.998 -2.037 -43.784 1.00 22.79 267 GLY A CA 1
ATOM 1960 C C . GLY A 1 269 ? 35.297 -3.205 -44.447 1.00 24.16 267 GLY A C 1
ATOM 1961 O O . GLY A 1 269 ? 35.142 -3.194 -45.672 1.00 23.67 267 GLY A O 1
ATOM 1962 N N . ILE A 1 270 ? 34.848 -4.190 -43.672 1.00 23.49 268 ILE A N 1
ATOM 1963 C CA . ILE A 1 270 ? 34.349 -5.442 -44.232 1.00 21.82 268 ILE A CA 1
ATOM 1964 C C . ILE A 1 270 ? 33.189 -5.206 -45.198 1.00 23.81 268 ILE A C 1
ATOM 1965 O O . ILE A 1 270 ? 33.181 -5.733 -46.316 1.00 23.27 268 ILE A O 1
ATOM 1970 N N . PHE A 1 271 ? 32.183 -4.435 -44.782 1.00 19.79 269 PHE A N 1
ATOM 1971 C CA . PHE A 1 271 ? 31.006 -4.321 -45.640 1.00 23.97 269 PHE A CA 1
ATOM 1972 C C . PHE A 1 271 ? 31.254 -3.397 -46.815 1.00 24.52 269 PHE A C 1
ATOM 1973 O O . PHE A 1 271 ? 30.648 -3.591 -47.877 1.00 22.61 269 PHE A O 1
ATOM 1981 N N . GLY A 1 272 ? 32.157 -2.426 -46.666 1.00 22.66 270 GLY A N 1
ATOM 1982 C CA . GLY A 1 272 ? 32.617 -1.691 -47.836 1.00 26.45 270 GLY A CA 1
ATOM 1983 C C . GLY A 1 272 ? 33.199 -2.607 -48.903 1.00 23.19 270 GLY A C 1
ATOM 1984 O O . GLY A 1 272 ? 32.827 -2.529 -50.078 1.00 21.49 270 GLY A O 1
ATOM 1985 N N . ARG A 1 273 ? 34.105 -3.506 -48.503 1.00 24.08 271 ARG A N 1
ATOM 1986 C CA . ARG A 1 273 ? 34.714 -4.424 -49.470 1.00 21.93 271 ARG A CA 1
ATOM 1987 C C . ARG A 1 273 ? 33.686 -5.390 -50.056 1.00 21.47 271 ARG A C 1
ATOM 1988 O O . ARG A 1 273 ? 33.759 -5.720 -51.243 1.00 21.11 271 ARG A O 1
ATOM 1996 N N . LEU A 1 274 ? 32.716 -5.847 -49.258 1.00 21.12 272 LEU A N 1
ATOM 1997 C CA . LEU A 1 274 ? 31.671 -6.710 -49.811 1.00 22.18 272 LEU A CA 1
ATOM 1998 C C . LEU A 1 274 ? 30.825 -5.948 -50.839 1.00 25.39 272 LEU A C 1
ATOM 1999 O O . LEU A 1 274 ? 30.539 -6.459 -51.928 1.00 105.48 272 LEU A O 1
ATOM 2004 N N . HIS A 1 275 ? 30.407 -4.718 -50.485 1.00 22.37 273 HIS A N 1
ATOM 2005 C CA . HIS A 1 275 ? 29.613 -3.898 -51.396 1.00 27.22 273 HIS A CA 1
ATOM 2006 C C . HIS A 1 275 ? 30.352 -3.698 -52.718 1.00 25.56 273 HIS A C 1
ATOM 2007 O O . HIS A 1 275 ? 29.787 -3.904 -53.803 1.00 22.31 273 HIS A O 1
ATOM 2014 N N . ASP A 1 276 ? 31.633 -3.322 -52.630 1.00 23.29 274 ASP A N 1
ATOM 2015 C CA . ASP A 1 276 ? 32.472 -3.133 -53.822 1.00 24.55 274 ASP A CA 1
ATOM 2016 C C . ASP A 1 276 ? 32.611 -4.422 -54.627 1.00 25.29 274 ASP A C 1
ATOM 2017 O O . ASP A 1 276 ? 32.598 -4.396 -55.865 1.00 25.47 274 ASP A O 1
ATOM 2022 N N . ALA A 1 277 ? 32.761 -5.562 -53.953 1.00 24.43 275 ALA A N 1
ATOM 2023 C CA . ALA A 1 277 ? 32.890 -6.814 -54.685 1.00 24.90 275 ALA A CA 1
ATOM 2024 C C . ALA A 1 277 ? 31.600 -7.210 -55.394 1.00 25.32 275 ALA A C 1
ATOM 2025 O O . ALA A 1 277 ? 31.656 -7.931 -56.393 1.00 21.62 275 ALA A O 1
ATOM 2027 N N . LEU A 1 278 ? 30.447 -6.757 -54.908 1.00 22.10 276 LEU A N 1
ATOM 2028 C CA . LEU A 1 278 ? 29.186 -7.071 -55.568 1.00 23.59 276 LEU A CA 1
ATOM 2029 C C . LEU A 1 278 ? 28.863 -6.127 -56.724 1.00 23.53 276 LEU A C 1
ATOM 2030 O O . LEU A 1 278 ? 27.873 -6.364 -57.429 1.00 25.24 276 LEU A O 1
ATOM 2035 N N . ASP A 1 279 ? 29.658 -5.066 -56.922 1.00 23.58 277 ASP A N 1
ATOM 2036 C CA . ASP A 1 279 ? 29.449 -4.151 -58.046 1.00 24.58 277 ASP A CA 1
ATOM 2037 C C . ASP A 1 279 ? 29.358 -4.908 -59.363 1.00 24.36 277 ASP A C 1
ATOM 2038 O O . ASP A 1 279 ? 28.510 -4.599 -60.207 1.00 22.35 277 ASP A O 1
ATOM 2043 N N . LYS A 1 280 ? 30.223 -5.915 -59.558 1.00 23.66 278 LYS A N 1
ATOM 2044 C CA . LYS A 1 280 ? 30.206 -6.676 -60.806 1.00 23.97 278 LYS A CA 1
ATOM 2045 C C . LYS A 1 280 ? 28.863 -7.366 -61.066 1.00 25.82 278 LYS A C 1
ATOM 2046 O O . LYS A 1 280 ? 28.576 -7.738 -62.208 1.00 22.42 278 LYS A O 1
ATOM 2052 N N . TYR A 1 281 ? 28.024 -7.536 -60.052 1.00 24.07 279 TYR A N 1
ATOM 2053 C CA . TYR A 1 281 ? 26.729 -8.185 -60.225 1.00 20.27 279 TYR A CA 1
ATOM 2054 C C . TYR A 1 281 ? 25.574 -7.208 -60.069 1.00 21.91 279 TYR A C 1
ATOM 2055 O O . TYR A 1 281 ? 24.418 -7.633 -59.977 1.00 20.67 279 TYR A O 1
ATOM 2064 N N . ALA A 1 282 ? 25.856 -5.911 -60.026 1.00 20.93 280 ALA A N 1
ATOM 2065 C CA . ALA A 1 282 ? 24.869 -4.929 -59.595 1.00 22.20 280 ALA A CA 1
ATOM 2066 C C . ALA A 1 282 ? 24.323 -4.107 -60.750 1.00 23.78 280 ALA A C 1
ATOM 2067 O O . ALA A 1 282 ? 23.664 -3.091 -60.510 1.00 24.59 280 ALA A O 1
ATOM 2069 N N . GLU A 1 283 ? 24.563 -4.527 -61.999 1.00 21.36 281 GLU A N 1
ATOM 2070 C CA . GLU A 1 283 ? 24.042 -3.797 -63.147 1.00 24.16 281 GLU A CA 1
ATOM 2071 C C . GLU A 1 283 ? 22.528 -3.703 -63.082 1.00 27.15 281 GLU A C 1
ATOM 2072 O O . GLU A 1 283 ? 21.835 -4.709 -62.903 1.00 27.58 281 GLU A O 1
ATOM 2078 N N . VAL A 1 284 ? 22.011 -2.497 -63.269 1.00 25.17 282 VAL A N 1
ATOM 2079 C CA . VAL A 1 284 ? 20.573 -2.266 -63.283 1.00 25.74 282 VAL A CA 1
ATOM 2080 C C . VAL A 1 284 ? 20.141 -2.261 -64.748 1.00 30.80 282 VAL A C 1
ATOM 2081 O O . VAL A 1 284 ? 20.072 -1.217 -65.399 1.00 33.54 282 VAL A O 1
ATOM 2085 N N . LYS A 1 285 ? 19.867 -3.454 -65.275 1.00 29.64 283 LYS A N 1
ATOM 2086 C CA . LYS A 1 285 ? 19.313 -3.618 -66.622 1.00 36.75 283 LYS A CA 1
ATOM 2087 C C . LYS A 1 285 ? 17.785 -3.695 -66.615 1.00 37.99 283 LYS A C 1
ATOM 2088 O O . LYS A 1 285 ? 17.160 -4.066 -65.608 1.00 34.60 283 LYS A O 1
ATOM 2095 N N . SER B 1 10 ? -9.862 -12.235 6.789 1.00 65.03 8 SER B N 1
ATOM 2096 C CA . SER B 1 10 ? -9.126 -11.435 5.820 1.00 61.08 8 SER B CA 1
ATOM 2097 C C . SER B 1 10 ? -9.389 -11.975 4.419 1.00 60.53 8 SER B C 1
ATOM 2098 O O . SER B 1 10 ? -9.531 -13.190 4.236 1.00 60.27 8 SER B O 1
ATOM 2101 N N . THR B 1 11 ? -9.470 -11.076 3.430 1.00 57.75 9 THR B N 1
ATOM 2102 C CA . THR B 1 11 ? -9.625 -11.446 2.022 1.00 52.02 9 THR B CA 1
ATOM 2103 C C . THR B 1 11 ? -8.453 -10.867 1.238 1.00 45.57 9 THR B C 1
ATOM 2104 O O . THR B 1 11 ? -8.609 -9.865 0.527 1.00 44.16 9 THR B O 1
ATOM 2108 N N . PRO B 1 12 ? -7.277 -11.481 1.326 1.00 40.45 10 PRO B N 1
ATOM 2109 C CA . PRO B 1 12 ? -6.122 -10.964 0.589 1.00 36.86 10 PRO B CA 1
ATOM 2110 C C . PRO B 1 12 ? -6.250 -11.240 -0.901 1.00 33.22 10 PRO B C 1
ATOM 2111 O O . PRO B 1 12 ? -7.041 -12.074 -1.347 1.00 28.53 10 PRO B O 1
ATOM 2115 N N . ILE B 1 13 ? -5.440 -10.516 -1.678 1.00 28.71 11 ILE B N 1
ATOM 2116 C CA . ILE B 1 13 ? -5.349 -10.792 -3.104 1.00 28.44 11 ILE B CA 1
ATOM 2117 C C . ILE B 1 13 ? -4.859 -12.225 -3.308 1.00 27.14 11 ILE B C 1
ATOM 2118 O O . ILE B 1 13 ? -3.997 -12.719 -2.572 1.00 29.49 11 ILE B O 1
ATOM 2123 N N . ILE B 1 14 ? -5.437 -12.918 -4.279 1.00 26.54 12 ILE B N 1
ATOM 2124 C CA . ILE B 1 14 ? -4.957 -14.237 -4.670 1.00 27.64 12 ILE B CA 1
ATOM 2125 C C . ILE B 1 14 ? -4.058 -14.054 -5.884 1.00 28.33 12 ILE B C 1
ATOM 2126 O O . ILE B 1 14 ? -4.474 -13.448 -6.881 1.00 25.00 12 ILE B O 1
ATOM 2131 N N . PHE B 1 15 ? -2.827 -14.576 -5.797 1.00 24.85 13 PHE B N 1
ATOM 2132 C CA . PHE B 1 15 ? -1.782 -14.449 -6.821 1.00 24.44 13 PHE B CA 1
ATOM 2133 C C . PHE B 1 15 ? -1.539 -15.825 -7.433 1.00 26.71 13 PHE B C 1
ATOM 2134 O O . PHE B 1 15 ? -0.947 -16.691 -6.782 1.00 24.02 13 PHE B O 1
ATOM 2142 N N . TYR B 1 16 ? -1.962 -16.027 -8.687 1.00 21.18 14 TYR B N 1
ATOM 2143 C CA . TYR B 1 16 ? -1.716 -17.297 -9.372 1.00 25.66 14 TYR B CA 1
ATOM 2144 C C . TYR B 1 16 ? -0.320 -17.286 -9.987 1.00 25.73 14 TYR B C 1
ATOM 2145 O O . TYR B 1 16 ? -0.050 -16.528 -10.924 1.00 23.26 14 TYR B O 1
ATOM 2154 N N . ASP B 1 17 ? 0.557 -18.145 -9.472 1.00 27.31 15 ASP B N 1
ATOM 2155 C CA . ASP B 1 17 ? 1.957 -18.263 -9.864 1.00 22.90 15 ASP B CA 1
ATOM 2156 C C . ASP B 1 17 ? 2.191 -19.653 -10.455 1.00 28.52 15 ASP B C 1
ATOM 2157 O O . ASP B 1 17 ? 1.362 -20.556 -10.315 1.00 27.18 15 ASP B O 1
ATOM 2162 N N . ILE B 1 18 ? 3.342 -19.840 -11.109 1.00 23.81 16 ILE B N 1
ATOM 2163 C CA . ILE B 1 18 ? 3.661 -21.085 -11.808 1.00 23.79 16 ILE B CA 1
ATOM 2164 C C . ILE B 1 18 ? 4.515 -21.964 -10.898 1.00 27.31 16 ILE B C 1
ATOM 2165 O O . ILE B 1 18 ? 5.610 -21.558 -10.483 1.00 28.33 16 ILE B O 1
ATOM 2170 N N . ALA B 1 19 ? 4.029 -23.169 -10.587 1.00 26.26 17 ALA B N 1
ATOM 2171 C CA . ALA B 1 19 ? 4.794 -24.099 -9.754 1.00 30.04 17 ALA B CA 1
ATOM 2172 C C . ALA B 1 19 ? 5.918 -24.746 -10.559 1.00 30.15 17 ALA B C 1
ATOM 2173 O O . ALA B 1 19 ? 5.685 -25.254 -11.659 1.00 31.37 17 ALA B O 1
ATOM 2175 N N . GLN B 1 20 ? 7.123 -24.729 -10.010 1.00 31.09 18 GLN B N 1
ATOM 2176 C CA . GLN B 1 20 ? 8.263 -25.452 -10.566 1.00 36.18 18 GLN B CA 1
ATOM 2177 C C . GLN B 1 20 ? 8.455 -26.745 -9.766 1.00 39.16 18 GLN B C 1
ATOM 2178 O O . GLN B 1 20 ? 7.464 -27.451 -9.549 1.00 43.71 18 GLN B O 1
ATOM 2184 N N . ARG B 1 21 ? 9.665 -27.081 -9.322 1.00 41.42 19 ARG B N 1
ATOM 2185 C CA . ARG B 1 21 ? 9.966 -28.245 -8.507 1.00 43.39 19 ARG B CA 1
ATOM 2186 C C . ARG B 1 21 ? 9.821 -27.880 -7.033 1.00 40.70 19 ARG B C 1
ATOM 2187 O O . ARG B 1 21 ? 10.040 -26.727 -6.652 1.00 38.21 19 ARG B O 1
ATOM 2195 N N . PRO B 1 22 ? 9.453 -28.836 -6.180 1.00 41.68 20 PRO B N 1
ATOM 2196 C CA . PRO B 1 22 ? 9.453 -28.558 -4.750 1.00 40.63 20 PRO B CA 1
ATOM 2197 C C . PRO B 1 22 ? 10.862 -28.280 -4.261 1.00 42.85 20 PRO B C 1
ATOM 2198 O O . PRO B 1 22 ? 11.843 -28.808 -4.814 1.00 41.31 20 PRO B O 1
ATOM 2202 N N . PRO B 1 23 ? 11.019 -27.401 -3.267 1.00 44.14 21 PRO B N 1
ATOM 2203 C CA . PRO B 1 23 ? 9.994 -26.520 -2.686 1.00 43.49 21 PRO B CA 1
ATOM 2204 C C . PRO B 1 23 ? 9.658 -25.397 -3.665 1.00 41.51 21 PRO B C 1
ATOM 2205 O O . PRO B 1 23 ? 10.568 -24.733 -4.157 1.00 39.28 21 PRO B O 1
ATOM 2209 N N . VAL B 1 24 ? 8.384 -25.162 -3.994 1.00 39.08 22 VAL B N 1
ATOM 2210 C CA . VAL B 1 24 ? 8.073 -24.191 -5.040 1.00 39.02 22 VAL B CA 1
ATOM 2211 C C . VAL B 1 24 ? 8.521 -22.779 -4.673 1.00 38.84 22 VAL B C 1
ATOM 2212 O O . VAL B 1 24 ? 8.803 -21.973 -5.566 1.00 37.47 22 VAL B O 1
ATOM 2216 N N . ALA B 1 25 ? 8.639 -22.468 -3.378 1.00 39.88 23 ALA B N 1
ATOM 2217 C CA . ALA B 1 25 ? 9.044 -21.127 -2.961 1.00 37.84 23 ALA B CA 1
ATOM 2218 C C . ALA B 1 25 ? 10.532 -20.862 -3.172 1.00 45.88 23 ALA B C 1
ATOM 2219 O O . ALA B 1 25 ? 10.957 -19.698 -3.125 1.00 42.13 23 ALA B O 1
ATOM 2221 N N . GLU B 1 26 ? 11.331 -21.907 -3.411 1.00 42.79 24 GLU B N 1
ATOM 2222 C CA . GLU B 1 26 ? 12.758 -21.751 -3.640 1.00 42.50 24 GLU B CA 1
ATOM 2223 C C . GLU B 1 26 ? 13.162 -21.923 -5.097 1.00 41.49 24 GLU B C 1
ATOM 2224 O O . GLU B 1 26 ? 14.277 -21.541 -5.458 1.00 42.74 24 GLU B O 1
ATOM 2226 N N . THR B 1 27 ? 12.290 -22.463 -5.949 1.00 39.14 25 THR B N 1
ATOM 2227 C CA . THR B 1 27 ? 12.646 -22.723 -7.340 1.00 39.45 25 THR B CA 1
ATOM 2228 C C . THR B 1 27 ? 11.870 -21.878 -8.347 1.00 39.69 25 THR B C 1
ATOM 2229 O O . THR B 1 27 ? 12.107 -22.016 -9.556 1.00 36.96 25 THR B O 1
ATOM 2233 N N . CYS B 1 28 ? 10.948 -21.024 -7.892 1.00 35.91 26 CYS B N 1
ATOM 2234 C CA . CYS B 1 28 ? 10.128 -20.218 -8.793 1.00 33.16 26 CYS B CA 1
ATOM 2235 C C . CYS B 1 28 ? 11.001 -19.314 -9.657 1.00 36.57 26 CYS B C 1
ATOM 2236 O O . CYS B 1 28 ? 11.885 -18.607 -9.153 1.00 35.41 26 CYS B O 1
ATOM 2239 N N . CYS B 1 29 ? 10.757 -19.344 -10.978 1.00 32.36 27 CYS B N 1
ATOM 2240 C CA . CYS B 1 29 ? 11.677 -18.717 -11.915 1.00 33.16 27 CYS B CA 1
ATOM 2241 C C . CYS B 1 29 ? 11.018 -18.046 -13.113 1.00 30.53 27 CYS B C 1
ATOM 2242 O O . CYS B 1 29 ? 11.745 -17.507 -13.951 1.00 28.74 27 CYS B O 1
ATOM 2245 N N . ALA B 1 30 ? 9.688 -18.069 -13.240 1.00 26.25 28 ALA B N 1
ATOM 2246 C CA . ALA B 1 30 ? 9.045 -17.467 -14.404 1.00 25.74 28 ALA B CA 1
ATOM 2247 C C . ALA B 1 30 ? 9.212 -15.948 -14.366 1.00 27.17 28 ALA B C 1
ATOM 2248 O O . ALA B 1 30 ? 9.038 -15.324 -13.316 1.00 25.88 28 ALA B O 1
ATOM 2250 N N . PRO B 1 31 ? 9.570 -15.324 -15.492 1.00 27.85 29 PRO B N 1
ATOM 2251 C CA . PRO B 1 31 ? 9.931 -13.896 -15.439 1.00 23.50 29 PRO B CA 1
ATOM 2252 C C . PRO B 1 31 ? 8.756 -12.965 -15.218 1.00 24.69 29 PRO B C 1
ATOM 2253 O O . PRO B 1 31 ? 8.868 -12.024 -14.422 1.00 22.91 29 PRO B O 1
ATOM 2257 N N . ASN B 1 32 ? 7.636 -13.178 -15.909 1.00 24.01 30 ASN B N 1
ATOM 2258 C CA . ASN B 1 32 ? 6.509 -12.276 -15.702 1.00 25.10 30 ASN B CA 1
ATOM 2259 C C . ASN B 1 32 ? 5.933 -12.413 -14.298 1.00 22.39 30 ASN B C 1
ATOM 2260 O O . ASN B 1 32 ? 5.645 -11.385 -13.674 1.00 24.34 30 ASN B O 1
ATOM 2265 N N . PRO B 1 33 ? 5.721 -13.613 -13.747 1.00 23.57 31 PRO B N 1
ATOM 2266 C CA . PRO B 1 33 ? 5.294 -13.647 -12.334 1.00 23.26 31 PRO B CA 1
ATOM 2267 C C . PRO B 1 33 ? 6.290 -12.988 -11.386 1.00 25.51 31 PRO B C 1
ATOM 2268 O O . PRO B 1 33 ? 5.864 -12.343 -10.420 1.00 22.99 31 PRO B O 1
ATOM 2272 N N . TRP B 1 34 ? 7.601 -13.074 -11.656 1.00 24.70 32 TRP B N 1
ATOM 2273 C CA . TRP B 1 34 ? 8.559 -12.355 -10.818 1.00 24.40 32 TRP B CA 1
ATOM 2274 C C . TRP B 1 34 ? 8.339 -10.845 -10.867 1.00 25.35 32 TRP B C 1
ATOM 2275 O O . TRP B 1 34 ? 8.455 -10.177 -9.836 1.00 24.05 32 TRP B O 1
ATOM 2286 N N . LYS B 1 35 ? 8.030 -10.282 -12.049 1.00 23.34 33 LYS B N 1
ATOM 2287 C CA . LYS B 1 35 ? 7.794 -8.837 -12.129 1.00 25.37 33 LYS B CA 1
ATOM 2288 C C . LYS B 1 35 ? 6.648 -8.424 -11.224 1.00 28.00 33 LYS B C 1
ATOM 2289 O O . LYS B 1 35 ? 6.702 -7.376 -10.565 1.00 25.49 33 LYS B O 1
ATOM 2295 N N . SER B 1 36 ? 5.570 -9.215 -11.236 1.00 24.56 34 SER B N 1
ATOM 2296 C CA . SER B 1 36 ? 4.389 -8.904 -10.445 1.00 24.22 34 SER B CA 1
ATOM 2297 C C . SER B 1 36 ? 4.635 -9.167 -8.970 1.00 26.10 34 SER B C 1
ATOM 2298 O O . SER B 1 36 ? 4.125 -8.436 -8.109 1.00 25.78 34 SER B O 1
ATOM 2301 N N . ARG B 1 37 ? 5.388 -10.222 -8.654 1.00 24.36 35 ARG B N 1
ATOM 2302 C CA . ARG B 1 37 ? 5.701 -10.469 -7.254 1.00 27.01 35 ARG B CA 1
ATOM 2303 C C . ARG B 1 37 ? 6.493 -9.300 -6.679 1.00 26.81 35 ARG B C 1
ATOM 2304 O O . ARG B 1 37 ? 6.224 -8.849 -5.558 1.00 28.48 35 ARG B O 1
ATOM 2312 N N . LEU B 1 38 ? 7.429 -8.754 -7.464 1.00 25.47 36 LEU B N 1
ATOM 2313 C CA . LEU B 1 38 ? 8.195 -7.588 -7.032 1.00 24.92 36 LEU B CA 1
ATOM 2314 C C . LEU B 1 38 ? 7.300 -6.374 -6.827 1.00 29.21 36 LEU B C 1
ATOM 2315 O O . LEU B 1 38 ? 7.452 -5.640 -5.841 1.00 24.07 36 LEU B O 1
ATOM 2320 N N . ALA B 1 39 ? 6.348 -6.152 -7.749 1.00 26.67 37 ALA B N 1
ATOM 2321 C CA . ALA B 1 39 ? 5.413 -5.036 -7.621 1.00 26.16 37 ALA B CA 1
ATOM 2322 C C . ALA B 1 39 ? 4.505 -5.196 -6.401 1.00 26.24 37 ALA B C 1
ATOM 2323 O O . ALA B 1 39 ? 4.248 -4.222 -5.680 1.00 24.93 37 ALA B O 1
ATOM 2325 N N . LEU B 1 40 ? 3.973 -6.408 -6.183 1.00 26.80 38 LEU B N 1
ATOM 2326 C CA . LEU B 1 40 ? 3.076 -6.657 -5.056 1.00 23.92 38 LEU B CA 1
ATOM 2327 C C . LEU B 1 40 ? 3.777 -6.434 -3.725 1.00 27.08 38 LEU B C 1
ATOM 2328 O O . LEU B 1 40 ? 3.203 -5.850 -2.800 1.00 30.12 38 LEU B O 1
ATOM 2333 N N . ASN B 1 41 ? 5.008 -6.922 -3.600 1.00 27.73 39 ASN B N 1
ATOM 2334 C CA . ASN B 1 41 ? 5.779 -6.699 -2.381 1.00 27.98 39 ASN B CA 1
ATOM 2335 C C . ASN B 1 41 ? 6.100 -5.218 -2.197 1.00 27.18 39 ASN B C 1
ATOM 2336 O O . ASN B 1 41 ? 6.090 -4.707 -1.072 1.00 26.11 39 ASN B O 1
ATOM 2341 N N . PHE B 1 42 ? 6.361 -4.512 -3.296 1.00 26.40 40 PHE B N 1
ATOM 2342 C CA . PHE B 1 42 ? 6.609 -3.072 -3.261 1.00 25.05 40 PHE B CA 1
ATOM 2343 C C . PHE B 1 42 ? 5.402 -2.312 -2.720 1.00 29.23 40 PHE B C 1
ATOM 2344 O O . PHE B 1 42 ? 5.544 -1.418 -1.879 1.00 26.07 40 PHE B O 1
ATOM 2352 N N . LYS B 1 43 ? 4.195 -2.654 -3.199 1.00 27.14 41 LYS B N 1
ATOM 2353 C CA . LYS B 1 43 ? 2.981 -2.009 -2.711 1.00 27.26 41 LYS B CA 1
ATOM 2354 C C . LYS B 1 43 ? 2.600 -2.477 -1.314 1.00 30.25 41 LYS B C 1
ATOM 2355 O O . LYS B 1 43 ? 1.812 -1.800 -0.648 1.00 28.65 41 LYS B O 1
ATOM 2361 N N . ALA B 1 44 ? 3.128 -3.615 -0.864 1.00 31.13 42 ALA B N 1
ATOM 2362 C CA . ALA B 1 44 ? 2.869 -4.125 0.482 1.00 28.18 42 ALA B CA 1
ATOM 2363 C C . ALA B 1 44 ? 1.388 -4.414 0.719 1.00 34.29 42 ALA B C 1
ATOM 2364 O O . ALA B 1 44 ? 0.923 -4.384 1.854 1.00 30.85 42 ALA B O 1
ATOM 2366 N N . VAL B 1 45 ? 0.622 -4.702 -0.330 1.00 30.27 43 VAL B N 1
ATOM 2367 C CA . VAL B 1 45 ? -0.773 -5.103 -0.143 1.00 32.24 43 VAL B CA 1
ATOM 2368 C C . VAL B 1 45 ? -0.825 -6.593 0.177 1.00 31.55 43 VAL B C 1
ATOM 2369 O O . VAL B 1 45 ? -0.088 -7.382 -0.434 1.00 36.27 43 VAL B O 1
ATOM 2373 N N . PRO B 1 46 ? -1.635 -7.020 1.144 1.00 30.34 44 PRO B N 1
ATOM 2374 C CA . PRO B 1 46 ? -1.675 -8.447 1.498 1.00 30.49 44 PRO B CA 1
ATOM 2375 C C . PRO B 1 46 ? -2.077 -9.317 0.311 1.00 33.44 44 PRO B C 1
ATOM 2376 O O . PRO B 1 46 ? -3.067 -9.046 -0.379 1.00 29.91 44 PRO B O 1
ATOM 2380 N N . TYR B 1 47 ? -1.294 -10.371 0.074 1.00 27.43 45 TYR B N 1
ATOM 2381 C CA . TYR B 1 47 ? -1.615 -11.329 -0.973 1.00 31.29 45 TYR B CA 1
ATOM 2382 C C . TYR B 1 47 ? -1.169 -12.715 -0.527 1.00 31.24 45 TYR B C 1
ATOM 2383 O O . TYR B 1 47 ? -0.306 -12.857 0.341 1.00 34.32 45 TYR B O 1
ATOM 2392 N N . THR B 1 48 ? -1.777 -13.738 -1.124 1.00 29.95 46 THR B N 1
ATOM 2393 C CA . THR B 1 48 ? -1.339 -15.120 -0.982 1.00 31.46 46 THR B CA 1
ATOM 2394 C C . THR B 1 48 ? -1.172 -15.737 -2.365 1.00 32.26 46 THR B C 1
ATOM 2395 O O . THR B 1 48 ? -1.863 -15.355 -3.311 1.00 28.30 46 THR B O 1
ATOM 2399 N N . THR B 1 49 ? -0.267 -16.709 -2.474 1.00 29.08 47 THR B N 1
ATOM 2400 C CA . THR B 1 49 ? 0.038 -17.358 -3.744 1.00 29.93 47 THR B CA 1
ATOM 2401 C C . THR B 1 49 ? -0.671 -18.699 -3.847 1.00 29.15 47 THR B C 1
ATOM 2402 O O . THR B 1 49 ? -0.597 -19.514 -2.926 1.00 26.65 47 THR B O 1
ATOM 2406 N N . THR B 1 50 ? -1.332 -18.935 -4.978 1.00 27.41 48 THR B N 1
ATOM 2407 C CA . THR B 1 50 ? -1.754 -20.272 -5.373 1.00 28.07 48 THR B CA 1
ATOM 2408 C C . THR B 1 50 ? -0.793 -20.758 -6.447 1.00 30.02 48 THR B C 1
ATOM 2409 O O . THR B 1 50 ? -0.620 -20.088 -7.474 1.00 29.13 48 THR B O 1
ATOM 2413 N N . TRP B 1 51 ? -0.143 -21.893 -6.197 1.00 28.32 49 TRP B N 1
ATOM 2414 C CA . TRP B 1 51 ? 0.885 -22.412 -7.092 1.00 26.50 49 TRP B CA 1
ATOM 2415 C C . TRP B 1 51 ? 0.236 -23.319 -8.128 1.00 30.53 49 TRP B C 1
ATOM 2416 O O . TRP B 1 51 ? -0.280 -24.389 -7.787 1.00 36.44 49 TRP B O 1
ATOM 2427 N N . VAL B 1 52 ? 0.246 -22.889 -9.388 1.00 26.66 50 VAL B N 1
ATOM 2428 C CA . VAL B 1 52 ? -0.418 -23.633 -10.455 1.00 27.88 50 VAL B CA 1
ATOM 2429 C C . VAL B 1 52 ? 0.517 -24.716 -10.974 1.00 30.98 50 VAL B C 1
ATOM 2430 O O . VAL B 1 52 ? 1.662 -24.439 -11.355 1.00 30.63 50 VAL B O 1
ATOM 2434 N N . LYS B 1 53 ? 0.025 -25.950 -11.002 1.00 29.96 51 LYS B N 1
ATOM 2435 C CA . LYS B 1 53 ? 0.778 -27.095 -11.488 1.00 33.16 51 LYS B CA 1
ATOM 2436 C C . LYS B 1 53 ? 0.381 -27.375 -12.932 1.00 35.57 51 LYS B C 1
ATOM 2437 O O . LYS B 1 53 ? -0.805 -27.561 -13.229 1.00 31.39 51 LYS B O 1
ATOM 2443 N N . LEU B 1 54 ? 1.370 -27.377 -13.826 1.00 31.83 52 LEU B N 1
ATOM 2444 C CA . LEU B 1 54 ? 1.185 -27.688 -15.233 1.00 38.03 52 LEU B CA 1
ATOM 2445 C C . LEU B 1 54 ? 2.157 -28.782 -15.635 1.00 35.80 52 LEU B C 1
ATOM 2446 O O . LEU B 1 54 ? 3.236 -28.895 -15.055 1.00 34.15 52 LEU B O 1
ATOM 2451 N N . PRO B 1 55 ? 1.800 -29.607 -16.611 1.00 37.22 53 PRO B N 1
ATOM 2452 C CA . PRO B 1 55 ? 2.794 -30.515 -17.190 1.00 38.70 53 PRO B CA 1
ATOM 2453 C C . PRO B 1 55 ? 3.869 -29.732 -17.929 1.00 39.78 53 PRO B C 1
ATOM 2454 O O . PRO B 1 55 ? 3.698 -28.559 -18.280 1.00 35.43 53 PRO B O 1
ATOM 2458 N N . ASP B 1 56 ? 5.006 -30.395 -18.150 1.00 39.23 54 ASP B N 1
ATOM 2459 C CA . ASP B 1 56 ? 6.011 -29.786 -19.002 1.00 38.53 54 ASP B CA 1
ATOM 2460 C C . ASP B 1 56 ? 5.368 -29.427 -20.340 1.00 41.95 54 ASP B C 1
ATOM 2461 O O . ASP B 1 56 ? 4.302 -29.936 -20.705 1.00 48.07 54 ASP B O 1
ATOM 2466 N N . ILE B 1 57 ? 6.004 -28.503 -21.043 1.00 39.57 55 ILE B N 1
ATOM 2467 C CA . ILE B 1 57 ? 5.589 -28.024 -22.358 1.00 37.03 55 ILE B CA 1
ATOM 2468 C C . ILE B 1 57 ? 4.506 -26.982 -22.135 1.00 34.92 55 ILE B C 1
ATOM 2469 O O . ILE B 1 57 ? 4.686 -25.821 -22.515 1.00 32.80 55 ILE B O 1
ATOM 2474 N N . GLU B 1 58 ? 3.386 -27.364 -21.501 1.00 36.37 56 GLU B N 1
ATOM 2475 C CA . GLU B 1 58 ? 2.399 -26.349 -21.144 1.00 35.15 56 GLU B CA 1
ATOM 2476 C C . GLU B 1 58 ? 3.010 -25.323 -20.200 1.00 29.78 56 GLU B C 1
ATOM 2477 O O . GLU B 1 58 ? 2.858 -24.113 -20.397 1.00 27.35 56 GLU B O 1
ATOM 2483 N N . ARG B 1 59 ? 3.704 -25.796 -19.166 1.00 29.14 57 ARG B N 1
ATOM 2484 C CA . ARG B 1 59 ? 4.388 -24.894 -18.248 1.00 32.46 57 ARG B CA 1
ATOM 2485 C C . ARG B 1 59 ? 5.407 -24.024 -18.979 1.00 31.31 57 ARG B C 1
ATOM 2486 O O . ARG B 1 59 ? 5.482 -22.811 -18.749 1.00 28.71 57 ARG B O 1
ATOM 2494 N N . VAL B 1 60 ? 6.201 -24.621 -19.862 1.00 29.47 58 VAL B N 1
ATOM 2495 C CA . VAL B 1 60 ? 7.174 -23.835 -20.612 1.00 30.63 58 VAL B CA 1
ATOM 2496 C C . VAL B 1 60 ? 6.459 -22.782 -21.448 1.00 28.55 58 VAL B C 1
ATOM 2497 O O . VAL B 1 60 ? 6.892 -21.624 -21.530 1.00 26.99 58 VAL B O 1
ATOM 2501 N N . CYS B 1 61 ? 5.335 -23.161 -22.055 1.00 29.36 59 CYS B N 1
ATOM 2502 C CA . CYS B 1 61 ? 4.577 -22.215 -22.862 1.00 31.28 59 CYS B CA 1
ATOM 2503 C C . CYS B 1 61 ? 4.077 -21.046 -22.021 1.00 27.40 59 CYS B C 1
ATOM 2504 O O . CYS B 1 61 ? 4.187 -19.883 -22.424 1.00 26.49 59 CYS B O 1
ATOM 2507 N N . LYS B 1 62 ? 3.522 -21.342 -20.843 1.00 28.04 60 LYS B N 1
ATOM 2508 C CA . LYS B 1 62 ? 2.962 -20.312 -19.971 1.00 28.87 60 LYS B CA 1
ATOM 2509 C C . LYS B 1 62 ? 4.031 -19.344 -19.478 1.00 30.47 60 LYS B C 1
ATOM 2510 O O . LYS B 1 62 ? 3.714 -18.192 -19.157 1.00 30.06 60 LYS B O 1
ATOM 2516 N N . GLU B 1 63 ? 5.289 -19.806 -19.411 1.00 27.30 61 GLU B N 1
ATOM 2517 C CA . GLU B 1 63 ? 6.460 -19.135 -18.837 1.00 32.74 61 GLU B CA 1
ATOM 2518 C C . GLU B 1 63 ? 7.140 -18.185 -19.814 1.00 33.49 61 GLU B C 1
ATOM 2519 O O . GLU B 1 63 ? 7.380 -17.016 -19.498 1.00 33.24 61 GLU B O 1
ATOM 2525 N N . ILE B 1 64 ? 7.570 -18.722 -20.951 1.00 30.19 62 ILE B N 1
ATOM 2526 C CA . ILE B 1 64 ? 8.175 -17.971 -22.031 1.00 30.32 62 ILE B CA 1
ATOM 2527 C C . ILE B 1 64 ? 7.441 -18.363 -23.305 1.00 38.15 62 ILE B C 1
ATOM 2528 O O . ILE B 1 64 ? 6.494 -19.149 -23.268 1.00 38.52 62 ILE B O 1
ATOM 2533 N N . GLY B 1 65 ? 7.836 -17.808 -24.428 1.00 32.55 63 GLY B N 1
ATOM 2534 C CA . GLY B 1 65 ? 6.837 -18.236 -25.403 1.00 43.74 63 GLY B CA 1
ATOM 2535 C C . GLY B 1 65 ? 5.768 -17.185 -25.644 1.00 36.47 63 GLY B C 1
ATOM 2536 O O . GLY B 1 65 ? 5.355 -16.451 -24.737 1.00 31.50 63 GLY B O 1
ATOM 2537 N N . ALA B 1 66 ? 5.317 -17.105 -26.899 1.00 37.40 64 ALA B N 1
ATOM 2538 C CA . ALA B 1 66 ? 4.789 -15.862 -27.435 1.00 33.40 64 ALA B CA 1
ATOM 2539 C C . ALA B 1 66 ? 3.349 -15.623 -27.015 1.00 35.30 64 ALA B C 1
ATOM 2540 O O . ALA B 1 66 ? 2.526 -16.541 -26.996 1.00 36.74 64 ALA B O 1
ATOM 2542 N N . GLU B 1 67 ? 3.050 -14.388 -26.715 1.00 35.44 65 GLU B N 1
ATOM 2543 C CA . GLU B 1 67 ? 1.704 -13.956 -26.382 1.00 41.25 65 GLU B CA 1
ATOM 2544 C C . GLU B 1 67 ? 0.938 -13.587 -27.648 1.00 41.78 65 GLU B C 1
ATOM 2545 O O . GLU B 1 67 ? 1.532 -13.255 -28.682 1.00 38.31 65 GLU B O 1
ATOM 2547 N N . PRO B 1 68 ? -0.390 -13.656 -27.614 1.00 41.64 66 PRO B N 1
ATOM 2548 C CA . PRO B 1 68 ? -1.163 -13.281 -28.803 1.00 43.77 66 PRO B CA 1
ATOM 2549 C C . PRO B 1 68 ? -0.985 -11.803 -29.114 1.00 45.16 66 PRO B C 1
ATOM 2550 O O . PRO B 1 68 ? -0.879 -10.968 -28.217 1.00 52.41 66 PRO B O 1
ATOM 2554 N N . SER B 1 69 ? -0.930 -11.480 -30.400 1.00 50.92 67 SER B N 1
ATOM 2555 C CA . SER B 1 69 ? -0.881 -10.095 -30.832 1.00 57.05 67 SER B CA 1
ATOM 2556 C C . SER B 1 69 ? -2.200 -9.763 -31.535 1.00 61.75 67 SER B C 1
ATOM 2557 O O . SER B 1 69 ? -3.253 -10.307 -31.162 1.00 64.18 67 SER B O 1
ATOM 2560 N N . ALA B 1 70 ? -2.148 -8.878 -32.530 1.00 64.39 68 ALA B N 1
ATOM 2561 C CA . ALA B 1 70 ? -3.277 -8.493 -33.377 1.00 66.74 68 ALA B CA 1
ATOM 2562 C C . ALA B 1 70 ? -4.383 -7.780 -32.610 1.00 67.74 68 ALA B C 1
ATOM 2563 O O . ALA B 1 70 ? -5.487 -7.615 -33.143 1.00 69.00 68 ALA B O 1
ATOM 2565 N N . PHE B 1 71 ? -4.125 -7.359 -31.373 1.00 67.63 69 PHE B N 1
ATOM 2566 C CA . PHE B 1 71 ? -5.089 -6.578 -30.610 1.00 67.39 69 PHE B CA 1
ATOM 2567 C C . PHE B 1 71 ? -4.371 -5.438 -29.899 1.00 70.63 69 PHE B C 1
ATOM 2568 O O . PHE B 1 71 ? -4.818 -4.285 -29.964 1.00 67.72 69 PHE B O 1
ATOM 2570 N N . GLY B 1 72 ? -3.255 -5.759 -29.227 1.00 69.82 70 GLY B N 1
ATOM 2571 C CA . GLY B 1 72 ? -2.467 -4.818 -28.455 1.00 66.64 70 GLY B CA 1
ATOM 2572 C C . GLY B 1 72 ? -3.272 -3.739 -27.759 1.00 64.06 70 GLY B C 1
ATOM 2573 O O . GLY B 1 72 ? -2.837 -2.586 -27.667 1.00 66.00 70 GLY B O 1
ATOM 2574 N N . LEU B 1 73 ? -4.456 -4.095 -27.270 1.00 63.12 71 LEU B N 1
ATOM 2575 C CA . LEU B 1 73 ? -5.405 -3.085 -26.814 1.00 66.46 71 LEU B CA 1
ATOM 2576 C C . LEU B 1 73 ? -5.086 -2.643 -25.383 1.00 61.44 71 LEU B C 1
ATOM 2577 O O . LEU B 1 73 ? -4.026 -2.057 -25.135 1.00 62.17 71 LEU B O 1
ATOM 2579 N N . LEU B 1 74 ? -5.980 -2.915 -24.434 1.00 57.05 72 LEU B N 1
ATOM 2580 C CA . LEU B 1 74 ? -5.828 -2.390 -23.082 1.00 58.79 72 LEU B CA 1
ATOM 2581 C C . LEU B 1 74 ? -6.837 -3.053 -22.150 1.00 59.17 72 LEU B C 1
ATOM 2582 O O . LEU B 1 74 ? -7.811 -2.410 -21.725 1.00 61.35 72 LEU B O 1
ATOM 2584 N N . LYS B 1 75 ? -6.624 -4.346 -21.855 1.00 49.75 73 LYS B N 1
ATOM 2585 C CA . LYS B 1 75 ? -7.591 -5.170 -21.132 1.00 47.60 73 LYS B CA 1
ATOM 2586 C C . LYS B 1 75 ? -8.904 -5.222 -21.910 1.00 46.40 73 LYS B C 1
ATOM 2587 O O . LYS B 1 75 ? -9.321 -6.296 -22.361 1.00 45.52 73 LYS B O 1
ATOM 2593 N N . GLU B 1 76 ? -9.570 -4.075 -22.066 1.00 49.18 74 GLU B N 1
ATOM 2594 C CA . GLU B 1 76 ? -10.747 -4.007 -22.927 1.00 50.39 74 GLU B CA 1
ATOM 2595 C C . GLU B 1 76 ? -10.300 -4.213 -24.373 1.00 49.62 74 GLU B C 1
ATOM 2596 O O . GLU B 1 76 ? -9.391 -3.531 -24.860 1.00 56.31 74 GLU B O 1
ATOM 2602 N N . GLY B 1 77 ? -10.881 -5.194 -25.045 1.00 52.67 75 GLY B N 1
ATOM 2603 C CA . GLY B 1 77 ? -10.400 -5.611 -26.342 1.00 47.14 75 GLY B CA 1
ATOM 2604 C C . GLY B 1 77 ? -9.638 -6.919 -26.344 1.00 45.82 75 GLY B C 1
ATOM 2605 O O . GLY B 1 77 ? -9.479 -7.517 -27.415 1.00 42.49 75 GLY B O 1
ATOM 2606 N N . LYS B 1 78 ? -9.158 -7.387 -25.185 1.00 42.12 76 LYS B N 1
ATOM 2607 C CA . LYS B 1 78 ? -8.584 -8.733 -25.074 1.00 41.62 76 LYS B CA 1
ATOM 2608 C C . LYS B 1 78 ? -9.503 -9.597 -24.232 1.00 41.79 76 LYS B C 1
ATOM 2609 O O . LYS B 1 78 ? -9.798 -9.243 -23.076 1.00 36.29 76 LYS B O 1
ATOM 2615 N N . PRO B 1 79 ? -9.986 -10.720 -24.764 1.00 34.98 77 PRO B N 1
ATOM 2616 C CA . PRO B 1 79 ? -10.778 -11.647 -23.950 1.00 35.54 77 PRO B CA 1
ATOM 2617 C C . PRO B 1 79 ? -9.945 -12.595 -23.099 1.00 33.54 77 PRO B C 1
ATOM 2618 O O . PRO B 1 79 ? -10.536 -13.364 -22.333 1.00 34.72 77 PRO B O 1
ATOM 2622 N N . TYR B 1 80 ? -8.607 -12.556 -23.192 1.00 29.97 78 TYR B N 1
ATOM 2623 C CA . TYR B 1 80 ? -7.741 -13.553 -22.566 1.00 29.30 78 TYR B CA 1
ATOM 2624 C C . TYR B 1 80 ? -6.844 -12.963 -21.474 1.00 31.40 78 TYR B C 1
ATOM 2625 O O . TYR B 1 80 ? -6.636 -11.751 -21.372 1.00 29.75 78 TYR B O 1
ATOM 2634 N N . TYR B 1 81 ? -6.260 -13.883 -20.704 1.00 28.49 79 TYR B N 1
ATOM 2635 C CA . TYR B 1 81 ? -5.405 -13.624 -19.554 1.00 27.58 79 TYR B CA 1
ATOM 2636 C C . TYR B 1 81 ? -4.143 -14.455 -19.703 1.00 29.90 79 TYR B C 1
ATOM 2637 O O . TYR B 1 81 ? -4.226 -15.673 -19.889 1.00 27.69 79 TYR B O 1
ATOM 2646 N N . THR B 1 82 ? -2.985 -13.824 -19.590 1.00 26.72 80 THR B N 1
ATOM 2647 C CA . THR B 1 82 ? -1.766 -14.584 -19.387 1.00 25.91 80 THR B CA 1
ATOM 2648 C C . THR B 1 82 ? -1.411 -14.567 -17.902 1.00 27.60 80 THR B C 1
ATOM 2649 O O . THR B 1 82 ? -1.917 -13.743 -17.126 1.00 27.52 80 THR B O 1
ATOM 2653 N N . LEU B 1 83 ? -0.548 -15.504 -17.505 1.00 24.46 81 LEU B N 1
ATOM 2654 C CA . LEU B 1 83 ? -0.074 -15.541 -16.130 1.00 26.92 81 LEU B CA 1
ATOM 2655 C C . LEU B 1 83 ? 1.023 -14.498 -15.927 1.00 28.55 81 LEU B C 1
ATOM 2656 O O . LEU B 1 83 ? 1.764 -14.179 -16.861 1.00 32.60 81 LEU B O 1
ATOM 2661 N N . PRO B 1 84 ? 1.161 -13.956 -14.704 1.00 26.52 82 PRO B N 1
ATOM 2662 C CA . PRO B 1 84 ? 0.377 -14.261 -13.509 1.00 25.27 82 PRO B CA 1
ATOM 2663 C C . PRO B 1 84 ? -1.007 -13.617 -13.573 1.00 24.34 82 PRO B C 1
ATOM 2664 O O . PRO B 1 84 ? -1.293 -12.742 -14.386 1.00 22.00 82 PRO B O 1
ATOM 2668 N N . ILE B 1 85 ? -1.890 -14.070 -12.701 1.00 25.24 83 ILE B N 1
ATOM 2669 C CA . ILE B 1 85 ? -3.237 -13.540 -12.573 1.00 21.26 83 ILE B CA 1
ATOM 2670 C C . ILE B 1 85 ? -3.461 -13.210 -11.108 1.00 23.64 83 ILE B C 1
ATOM 2671 O O . ILE B 1 85 ? -3.052 -13.981 -10.237 1.00 21.96 83 ILE B O 1
ATOM 2676 N N . ILE B 1 86 ? -4.096 -12.069 -10.829 1.00 24.46 84 ILE B N 1
ATOM 2677 C CA . ILE B 1 86 ? -4.546 -11.752 -9.478 1.00 24.44 84 ILE B CA 1
ATOM 2678 C C . ILE B 1 86 ? -6.058 -11.618 -9.484 1.00 25.76 84 ILE B C 1
ATOM 2679 O O . ILE B 1 86 ? -6.647 -11.113 -10.445 1.00 22.88 84 ILE B O 1
ATOM 2684 N N . HIS B 1 87 ? -6.674 -12.111 -8.421 1.00 23.39 85 HIS B N 1
ATOM 2685 C CA . HIS B 1 87 ? -8.029 -11.747 -8.043 1.00 26.23 85 HIS B CA 1
ATOM 2686 C C . HIS B 1 87 ? -7.927 -10.843 -6.826 1.00 27.53 85 HIS B C 1
ATOM 2687 O O . HIS B 1 87 ? -7.287 -11.212 -5.834 1.00 24.69 85 HIS B O 1
ATOM 2694 N N . ASP B 1 88 ? -8.520 -9.656 -6.914 1.00 26.82 86 ASP B N 1
ATOM 2695 C CA . ASP B 1 88 ? -8.540 -8.738 -5.778 1.00 28.22 86 ASP B CA 1
ATOM 2696 C C . ASP B 1 88 ? -9.950 -8.671 -5.209 1.00 29.59 86 ASP B C 1
ATOM 2697 O O . ASP B 1 88 ? -10.831 -8.052 -5.824 1.00 28.61 86 ASP B O 1
ATOM 2702 N N . PRO B 1 89 ? -10.200 -9.269 -4.045 1.00 30.17 87 PRO B N 1
ATOM 2703 C CA . PRO B 1 89 ? -11.538 -9.175 -3.443 1.00 31.36 87 PRO B CA 1
ATOM 2704 C C . PRO B 1 89 ? -11.999 -7.751 -3.152 1.00 33.44 87 PRO B C 1
ATOM 2705 O O . PRO B 1 89 ? -13.209 -7.519 -3.086 1.00 31.54 87 PRO B O 1
ATOM 2709 N N . ALA B 1 90 ? -11.086 -6.789 -2.957 1.00 30.85 88 ALA B N 1
ATOM 2710 C CA . ALA B 1 90 ? -11.515 -5.440 -2.596 1.00 31.49 88 ALA B CA 1
ATOM 2711 C C . ALA B 1 90 ? -12.385 -4.814 -3.684 1.00 34.45 88 ALA B C 1
ATOM 2712 O O . ALA B 1 90 ? -13.302 -4.040 -3.376 1.00 32.81 88 ALA B O 1
ATOM 2714 N N . THR B 1 91 ? -12.143 -5.164 -4.947 1.00 28.92 89 THR B N 1
ATOM 2715 C CA . THR B 1 91 ? -12.918 -4.664 -6.072 1.00 28.19 89 THR B CA 1
ATOM 2716 C C . THR B 1 91 ? -13.551 -5.772 -6.903 1.00 33.47 89 THR B C 1
ATOM 2717 O O . THR B 1 91 ? -14.251 -5.470 -7.883 1.00 31.67 89 THR B O 1
ATOM 2721 N N . ASP B 1 92 ? -13.290 -7.034 -6.561 1.00 30.51 90 ASP B N 1
ATOM 2722 C CA . ASP B 1 92 ? -13.676 -8.205 -7.354 1.00 34.33 90 ASP B CA 1
ATOM 2723 C C . ASP B 1 92 ? -13.140 -8.156 -8.786 1.00 31.58 90 ASP B C 1
ATOM 2724 O O . ASP B 1 92 ? -13.791 -8.599 -9.734 1.00 32.60 90 ASP B O 1
ATOM 2729 N N . SER B 1 93 ? -11.926 -7.654 -8.942 1.00 30.46 91 SER B N 1
ATOM 2730 C CA . SER B 1 93 ? -11.308 -7.570 -10.249 1.00 28.51 91 SER B CA 1
ATOM 2731 C C . SER B 1 93 ? -10.448 -8.806 -10.483 1.00 29.88 91 SER B C 1
ATOM 2732 O O . SER B 1 93 ? -9.921 -9.409 -9.544 1.00 28.95 91 SER B O 1
ATOM 2735 N N . LEU B 1 94 ? -10.322 -9.189 -11.748 1.00 25.36 92 LEU B N 1
ATOM 2736 C CA . LEU B 1 94 ? -9.434 -10.273 -12.147 1.00 22.30 92 LEU B CA 1
ATOM 2737 C C . LEU B 1 94 ? -8.570 -9.740 -13.270 1.00 26.73 92 LEU B C 1
ATOM 2738 O O . LEU B 1 94 ? -9.091 -9.340 -14.314 1.00 24.04 92 LEU B O 1
ATOM 2743 N N . ILE B 1 95 ? -7.262 -9.679 -13.029 1.00 24.30 93 ILE B N 1
ATOM 2744 C CA . ILE B 1 95 ? -6.323 -9.043 -13.939 1.00 25.58 93 ILE B CA 1
ATOM 2745 C C . ILE B 1 95 ? -5.227 -10.044 -14.254 1.00 24.84 93 ILE B C 1
ATOM 2746 O O . ILE B 1 95 ? -4.603 -10.592 -13.340 1.00 23.94 93 ILE B O 1
ATOM 2751 N N . GLY B 1 96 ? -5.009 -10.287 -15.546 1.00 21.88 94 GLY B N 1
ATOM 2752 C CA . GLY B 1 96 ? -3.859 -11.016 -16.027 1.00 23.97 94 GLY B CA 1
ATOM 2753 C C . GLY B 1 96 ? -2.928 -10.053 -16.740 1.00 27.18 94 GLY B C 1
ATOM 2754 O O . GLY B 1 96 ? -3.223 -8.871 -16.891 1.00 26.59 94 GLY B O 1
ATOM 2755 N N . ASP B 1 97 ? -1.795 -10.591 -17.177 1.00 26.03 95 ASP B N 1
ATOM 2756 C CA . ASP B 1 97 ? -0.729 -9.793 -17.780 1.00 28.40 95 ASP B CA 1
ATOM 2757 C C . ASP B 1 97 ? -0.026 -8.952 -16.714 1.00 25.67 95 ASP B C 1
ATOM 2758 O O . ASP B 1 97 ? -0.652 -8.114 -16.054 1.00 25.14 95 ASP B O 1
ATOM 2763 N N . SER B 1 98 ? 1.279 -9.179 -16.544 1.00 25.01 96 SER B N 1
ATOM 2764 C CA . SER B 1 98 ? 2.012 -8.506 -15.479 1.00 24.77 96 SER B CA 1
ATOM 2765 C C . SER B 1 98 ? 1.916 -6.992 -15.612 1.00 24.37 96 SER B C 1
ATOM 2766 O O . SER B 1 98 ? 1.765 -6.290 -14.601 1.00 22.92 96 SER B O 1
ATOM 2769 N N . PHE B 1 99 ? 1.975 -6.463 -16.847 1.00 22.56 97 PHE B N 1
ATOM 2770 C CA . PHE B 1 99 ? 1.928 -5.010 -17.002 1.00 23.97 97 PHE B CA 1
ATOM 2771 C C . PHE B 1 99 ? 0.606 -4.453 -16.494 1.00 22.78 97 PHE B C 1
ATOM 2772 O O . PHE B 1 99 ? 0.572 -3.461 -15.754 1.00 21.30 97 PHE B O 1
ATOM 2780 N N . ASP B 1 100 ? -0.498 -5.048 -16.949 1.00 23.40 98 ASP B N 1
ATOM 2781 C CA . ASP B 1 100 ? -1.825 -4.661 -16.470 1.00 25.65 98 ASP B CA 1
ATOM 2782 C C . ASP B 1 100 ? -1.961 -4.834 -14.963 1.00 24.53 98 ASP B C 1
ATOM 2783 O O . ASP B 1 100 ? -2.680 -4.064 -14.308 1.00 22.48 98 ASP B O 1
ATOM 2788 N N . ILE B 1 101 ? -1.306 -5.843 -14.393 1.00 23.31 99 ILE B N 1
ATOM 2789 C CA . ILE B 1 101 ? -1.364 -6.010 -12.944 1.00 23.09 99 ILE B CA 1
ATOM 2790 C C . ILE B 1 101 ? -0.692 -4.824 -12.255 1.00 23.83 99 ILE B C 1
ATOM 2791 O O . ILE B 1 101 ? -1.256 -4.206 -11.343 1.00 23.66 99 ILE B O 1
ATOM 2796 N N . ALA B 1 102 ? 0.510 -4.461 -12.705 1.00 24.56 100 ALA B N 1
ATOM 2797 C CA . ALA B 1 102 ? 1.205 -3.320 -12.106 1.00 23.86 100 ALA B CA 1
ATOM 2798 C C . ALA B 1 102 ? 0.388 -2.036 -12.266 1.00 23.63 100 ALA B C 1
ATOM 2799 O O . ALA B 1 102 ? 0.226 -1.257 -11.313 1.00 23.78 100 ALA B O 1
ATOM 2801 N N . ALA B 1 103 ? -0.164 -1.817 -13.463 1.00 22.64 101 ALA B N 1
ATOM 2802 C CA . ALA B 1 103 ? -1.044 -0.669 -13.690 1.00 25.74 101 ALA B CA 1
ATOM 2803 C C . ALA B 1 103 ? -2.232 -0.679 -12.728 1.00 23.22 101 ALA B C 1
ATOM 2804 O O . ALA B 1 103 ? -2.591 0.359 -12.153 1.00 26.63 101 ALA B O 1
ATOM 2806 N N . TYR B 1 104 ? -2.851 -1.839 -12.537 1.00 23.87 102 TYR B N 1
ATOM 2807 C CA . TYR B 1 104 ? -3.992 -1.907 -11.631 1.00 26.06 102 TYR B CA 1
ATOM 2808 C C . TYR B 1 104 ? -3.573 -1.563 -10.209 1.00 24.27 102 TYR B C 1
ATOM 2809 O O . TYR B 1 104 ? -4.281 -0.828 -9.508 1.00 23.55 102 TYR B O 1
ATOM 2818 N N . LEU B 1 105 ? -2.415 -2.070 -9.767 1.00 24.71 103 LEU B N 1
ATOM 2819 C CA . LEU B 1 105 ? -1.971 -1.794 -8.403 1.00 23.90 103 LEU B CA 1
ATOM 2820 C C . LEU B 1 105 ? -1.722 -0.306 -8.200 1.00 25.61 103 LEU B C 1
ATOM 2821 O O . LEU B 1 105 ? -2.113 0.260 -7.174 1.00 28.40 103 LEU B O 1
ATOM 2826 N N . GLN B 1 106 ? -1.096 0.355 -9.172 1.00 26.36 104 GLN B N 1
ATOM 2827 C CA . GLN B 1 106 ? -0.866 1.792 -9.038 1.00 28.05 104 GLN B CA 1
ATOM 2828 C C . GLN B 1 106 ? -2.178 2.564 -9.006 1.00 28.45 104 GLN B C 1
ATOM 2829 O O . GLN B 1 106 ? -2.348 3.475 -8.191 1.00 28.68 104 GLN B O 1
ATOM 2835 N N . ARG B 1 107 ? -3.124 2.207 -9.877 1.00 28.72 105 ARG B N 1
ATOM 2836 C CA . ARG B 1 107 ? -4.396 2.917 -9.920 1.00 31.39 105 ARG B CA 1
ATOM 2837 C C . ARG B 1 107 ? -5.188 2.728 -8.630 1.00 27.04 105 ARG B C 1
ATOM 2838 O O . ARG B 1 107 ? -5.813 3.670 -8.140 1.00 28.10 105 ARG B O 1
ATOM 2846 N N . THR B 1 108 ? -5.155 1.530 -8.054 1.00 27.19 106 THR B N 1
ATOM 2847 C CA . THR B 1 108 ? -6.025 1.174 -6.936 1.00 28.75 106 THR B CA 1
ATOM 2848 C C . THR B 1 108 ? -5.396 1.484 -5.583 1.00 28.45 106 THR B C 1
ATOM 2849 O O . THR B 1 108 ? -6.095 1.884 -4.644 1.00 27.69 106 THR B O 1
ATOM 2853 N N . TYR B 1 109 ? -4.090 1.295 -5.461 1.00 28.31 107 TYR B N 1
ATOM 2854 C CA . TYR B 1 109 ? -3.365 1.571 -4.223 1.00 27.68 107 TYR B CA 1
ATOM 2855 C C . TYR B 1 109 ? -2.203 2.511 -4.522 1.00 29.49 107 TYR B C 1
ATOM 2856 O O . TYR B 1 109 ? -1.040 2.176 -4.299 1.00 27.62 107 TYR B O 1
ATOM 2865 N N . PRO B 1 110 ? -2.497 3.721 -5.005 1.00 30.01 108 PRO B N 1
ATOM 2866 C CA . PRO B 1 110 ? -1.422 4.597 -5.506 1.00 28.18 108 PRO B CA 1
ATOM 2867 C C . PRO B 1 110 ? -0.409 5.001 -4.455 1.00 31.06 108 PRO B C 1
ATOM 2868 O O . PRO B 1 110 ? 0.741 5.302 -4.798 1.00 30.32 108 PRO B O 1
ATOM 2872 N N . ALA B 1 111 ? -0.800 5.038 -3.183 1.00 27.06 109 ALA B N 1
ATOM 2873 C CA . ALA B 1 111 ? 0.090 5.495 -2.122 1.00 31.28 109 ALA B CA 1
ATOM 2874 C C . ALA B 1 111 ? 0.522 4.375 -1.182 1.00 31.09 109 ALA B C 1
ATOM 2875 O O . ALA B 1 111 ? 1.173 4.658 -0.175 1.00 34.13 109 ALA B O 1
ATOM 2877 N N . SER B 1 112 ? 0.201 3.118 -1.483 1.00 28.13 110 SER B N 1
ATOM 2878 C CA . SER B 1 112 ? 0.502 2.046 -0.541 1.00 32.19 110 SER B CA 1
ATOM 2879 C C . SER B 1 112 ? 1.970 1.639 -0.627 1.00 30.07 110 SER B C 1
ATOM 2880 O O . SER B 1 112 ? 2.619 1.799 -1.661 1.00 25.31 110 SER B O 1
ATOM 2883 N N . GLY B 1 113 ? 2.495 1.124 0.482 1.00 32.04 111 GLY B N 1
ATOM 2884 C CA . GLY B 1 113 ? 3.846 0.572 0.465 1.00 30.49 111 GLY B CA 1
ATOM 2885 C C . GLY B 1 113 ? 4.916 1.603 0.150 1.00 30.91 111 GLY B C 1
ATOM 2886 O O . GLY B 1 113 ? 4.961 2.696 0.729 1.00 30.74 111 GLY B O 1
ATOM 2887 N N . ALA B 1 114 ? 5.810 1.244 -0.770 1.00 27.12 112 ALA B N 1
ATOM 2888 C CA . ALA B 1 114 ? 6.943 2.086 -1.117 1.00 31.56 112 ALA B CA 1
ATOM 2889 C C . ALA B 1 114 ? 6.571 3.267 -2.006 1.00 31.74 112 ALA B C 1
ATOM 2890 O O . ALA B 1 114 ? 7.453 4.074 -2.334 1.00 31.02 112 ALA B O 1
ATOM 2892 N N . GLY B 1 115 ? 5.306 3.389 -2.416 1.00 31.89 113 GLY B N 1
ATOM 2893 C CA . GLY B 1 115 ? 4.902 4.533 -3.219 1.00 30.66 113 GLY B CA 1
ATOM 2894 C C . GLY B 1 115 ? 4.541 4.245 -4.669 1.00 29.77 113 GLY B C 1
ATOM 2895 O O . GLY B 1 115 ? 3.929 3.219 -4.986 1.00 27.01 113 GLY B O 1
ATOM 2896 N N . ASP B 1 116 ? 4.937 5.163 -5.551 1.00 30.91 114 ASP B N 1
ATOM 2897 C CA . ASP B 1 116 ? 4.484 5.182 -6.934 1.00 29.49 114 ASP B CA 1
ATOM 2898 C C . ASP B 1 116 ? 5.296 4.205 -7.785 1.00 30.68 114 ASP B C 1
ATOM 2899 O O . ASP B 1 116 ? 6.525 4.308 -7.867 1.00 27.66 114 ASP B O 1
ATOM 2904 N N . LEU B 1 117 ? 4.610 3.252 -8.418 1.00 28.27 115 LEU B N 1
ATOM 2905 C CA . LEU B 1 117 ? 5.288 2.351 -9.331 1.00 26.57 115 LEU B CA 1
ATOM 2906 C C . LEU B 1 117 ? 5.623 3.012 -10.664 1.00 27.58 115 LEU B C 1
ATOM 2907 O O . LEU B 1 117 ? 6.553 2.561 -11.346 1.00 30.54 115 LEU B O 1
ATOM 2912 N N . PHE B 1 118 ? 4.917 4.079 -11.045 1.00 27.33 116 PHE B N 1
ATOM 2913 C CA . PHE B 1 118 ? 5.025 4.639 -12.397 1.00 26.82 116 PHE B CA 1
ATOM 2914 C C . PHE B 1 118 ? 5.242 6.155 -12.412 1.00 30.68 116 PHE B C 1
ATOM 2915 O O . PHE B 1 118 ? 4.512 6.883 -13.090 1.00 29.47 116 PHE B O 1
ATOM 2923 N N . PRO B 1 119 ? 6.256 6.674 -11.703 1.00 31.51 117 PRO B N 1
ATOM 2924 C CA . PRO B 1 119 ? 6.555 8.100 -11.822 1.00 31.86 117 PRO B CA 1
ATOM 2925 C C . PRO B 1 119 ? 6.990 8.436 -13.235 1.00 33.14 117 PRO B C 1
ATOM 2926 O O . PRO B 1 119 ? 7.546 7.583 -13.947 1.00 30.01 117 PRO B O 1
ATOM 2930 N N . PRO B 1 120 ? 6.763 9.667 -13.685 1.00 35.15 118 PRO B N 1
ATOM 2931 C CA . PRO B 1 120 ? 7.234 10.061 -15.020 1.00 35.15 118 PRO B CA 1
ATOM 2932 C C . PRO B 1 120 ? 8.750 9.926 -15.131 1.00 36.60 118 PRO B C 1
ATOM 2933 O O . PRO B 1 120 ? 9.498 10.436 -14.293 1.00 31.77 118 PRO B O 1
ATOM 2937 N N . GLN B 1 121 ? 9.206 9.214 -16.161 1.00 33.18 119 GLN B N 1
ATOM 2938 C CA . GLN B 1 121 ? 10.638 9.130 -16.427 1.00 33.02 119 GLN B CA 1
ATOM 2939 C C . GLN B 1 121 ? 10.866 8.809 -17.896 1.00 36.91 119 GLN B C 1
ATOM 2940 O O . GLN B 1 121 ? 10.005 8.241 -18.565 1.00 34.84 119 GLN B O 1
ATOM 2946 N N . LYS B 1 122 ? 12.044 9.168 -18.385 1.00 36.39 120 LYS B N 1
ATOM 2947 C CA . LYS B 1 122 ? 12.407 8.926 -19.778 1.00 40.20 120 LYS B CA 1
ATOM 2948 C C . LYS B 1 122 ? 13.009 7.526 -19.868 1.00 35.05 120 LYS B C 1
ATOM 2949 O O . LYS B 1 122 ? 14.049 7.252 -19.260 1.00 35.75 120 LYS B O 1
ATOM 2955 N N . LEU B 1 123 ? 12.335 6.626 -20.581 1.00 28.39 121 LEU B N 1
ATOM 2956 C CA . LEU B 1 123 ? 12.829 5.268 -20.788 1.00 30.64 121 LEU B CA 1
ATOM 2957 C C . LEU B 1 123 ? 13.259 5.122 -22.247 1.00 33.09 121 LEU B C 1
ATOM 2958 O O . LEU B 1 123 ? 12.589 4.480 -23.063 1.00 31.42 121 LEU B O 1
ATOM 2963 N N . ASP B 1 124 ? 14.389 5.758 -22.579 1.00 27.80 122 ASP B N 1
ATOM 2964 C CA . ASP B 1 124 ? 14.873 5.835 -23.960 1.00 33.14 122 ASP B CA 1
ATOM 2965 C C . ASP B 1 124 ? 15.728 4.611 -24.279 1.00 30.87 122 ASP B C 1
ATOM 2966 O O . ASP B 1 124 ? 16.936 4.691 -24.525 1.00 31.73 122 ASP B O 1
ATOM 2971 N N . TYR B 1 125 ? 15.068 3.458 -24.261 1.00 29.64 123 TYR B N 1
ATOM 2972 C CA . TYR B 1 125 ? 15.661 2.191 -24.659 1.00 30.90 123 TYR B CA 1
ATOM 2973 C C . TYR B 1 125 ? 15.049 1.755 -25.985 1.00 31.18 123 TYR B C 1
ATOM 2974 O O . TYR B 1 125 ? 13.818 1.697 -26.123 1.00 27.91 123 TYR B O 1
ATOM 2983 N N . ALA B 1 126 ? 15.915 1.474 -26.964 1.00 27.35 124 ALA B N 1
ATOM 2984 C CA . ALA B 1 126 ? 15.518 0.924 -28.260 1.00 27.56 124 ALA B CA 1
ATOM 2985 C C . ALA B 1 126 ? 14.483 1.792 -28.976 1.00 25.34 124 ALA B C 1
ATOM 2986 O O . ALA B 1 126 ? 13.615 1.280 -29.693 1.00 27.49 124 ALA B O 1
ATOM 2988 N N . VAL B 1 127 ? 14.580 3.108 -28.809 1.00 26.90 125 VAL B N 1
ATOM 2989 C CA . VAL B 1 127 ? 13.657 4.024 -29.472 1.00 29.19 125 VAL B CA 1
ATOM 2990 C C . VAL B 1 127 ? 13.777 3.847 -30.977 1.00 27.24 125 VAL B C 1
ATOM 2991 O O . VAL B 1 127 ? 14.869 3.967 -31.544 1.00 26.64 125 VAL B O 1
ATOM 2995 N N . GLY B 1 128 ? 12.656 3.546 -31.636 1.00 25.78 126 GLY B N 1
ATOM 2996 C CA . GLY B 1 128 ? 12.664 3.349 -33.072 1.00 28.57 126 GLY B CA 1
ATOM 2997 C C . GLY B 1 128 ? 12.891 1.922 -33.545 1.00 26.59 126 GLY B C 1
ATOM 2998 O O . GLY B 1 128 ? 12.759 1.668 -34.747 1.00 26.34 126 GLY B O 1
ATOM 2999 N N . ARG B 1 129 ? 13.212 0.988 -32.640 1.00 24.63 127 ARG B N 1
ATOM 3000 C CA . ARG B 1 129 ? 13.353 -0.415 -33.017 1.00 27.73 127 ARG B CA 1
ATOM 3001 C C . ARG B 1 129 ? 12.098 -0.928 -33.712 1.00 28.76 127 ARG B C 1
ATOM 3002 O O . ARG B 1 129 ? 12.183 -1.735 -34.645 1.00 26.05 127 ARG B O 1
ATOM 3010 N N . ASP B 1 130 ? 10.923 -0.466 -33.272 1.00 28.99 128 ASP B N 1
ATOM 3011 C CA . ASP B 1 130 ? 9.637 -0.916 -33.797 1.00 30.41 128 ASP B CA 1
ATOM 3012 C C . ASP B 1 130 ? 9.185 -0.121 -35.017 1.00 30.39 128 ASP B C 1
ATOM 3013 O O . ASP B 1 130 ? 7.979 -0.057 -35.285 1.00 28.53 128 ASP B O 1
ATOM 3018 N N . MET B 1 131 ? 10.120 0.460 -35.779 1.00 25.71 129 MET B N 1
ATOM 3019 C CA . MET B 1 131 ? 9.753 1.409 -36.830 1.00 27.58 129 MET B CA 1
ATOM 3020 C C . MET B 1 131 ? 8.790 0.802 -37.850 1.00 28.92 129 MET B C 1
ATOM 3021 O O . MET B 1 131 ? 7.875 1.485 -38.342 1.00 25.34 129 MET B O 1
ATOM 3026 N N . GLN B 1 132 ? 8.985 -0.474 -38.186 1.00 27.76 130 GLN B N 1
ATOM 3027 C CA . GLN B 1 132 ? 8.096 -1.140 -39.132 1.00 29.91 130 GLN B CA 1
ATOM 3028 C C . GLN B 1 132 ? 6.648 -1.100 -38.652 1.00 30.39 130 GLN B C 1
ATOM 3029 O O . GLN B 1 132 ? 5.725 -0.921 -39.450 1.00 30.80 130 GLN B O 1
ATOM 3035 N N . GLN B 1 133 ? 6.434 -1.235 -37.344 1.00 28.09 131 GLN B N 1
ATOM 3036 C CA . GLN B 1 133 ? 5.085 -1.172 -36.787 1.00 32.10 131 GLN B CA 1
ATOM 3037 C C . GLN B 1 133 ? 4.629 0.252 -36.495 1.00 32.54 131 GLN B C 1
ATOM 3038 O O . GLN B 1 133 ? 3.424 0.481 -36.365 1.00 35.00 131 GLN B O 1
ATOM 3044 N N . LEU B 1 134 ? 5.549 1.214 -36.377 1.00 30.49 132 LEU B N 1
ATOM 3045 C CA . LEU B 1 134 ? 5.124 2.608 -36.293 1.00 29.10 132 LEU B CA 1
ATOM 3046 C C . LEU B 1 134 ? 4.520 3.059 -37.610 1.00 31.74 132 LEU B C 1
ATOM 3047 O O . LEU B 1 134 ? 3.496 3.758 -37.635 1.00 31.60 132 LEU B O 1
ATOM 3052 N N . LEU B 1 135 ? 5.133 2.647 -38.718 1.00 28.82 133 LEU B N 1
ATOM 3053 C CA . LEU B 1 135 ? 4.629 3.022 -40.027 1.00 30.35 133 LEU B CA 1
ATOM 3054 C C . LEU B 1 135 ? 3.373 2.237 -40.393 1.00 28.87 133 LEU B C 1
ATOM 3055 O O . LEU B 1 135 ? 2.501 2.768 -41.084 1.00 31.51 133 LEU B O 1
ATOM 3060 N N . PHE B 1 136 ? 3.250 0.995 -39.927 1.00 28.58 134 PHE B N 1
ATOM 3061 C CA . PHE B 1 136 ? 2.096 0.147 -40.235 1.00 34.49 134 PHE B CA 1
ATOM 3062 C C . PHE B 1 136 ? 1.622 -0.532 -38.951 1.00 34.50 134 PHE B C 1
ATOM 3063 O O . PHE B 1 136 ? 1.855 -1.728 -38.727 1.00 33.79 134 PHE B O 1
ATOM 3071 N N . PRO B 1 137 ? 0.938 0.214 -38.082 1.00 38.10 135 PRO B N 1
ATOM 3072 C CA . PRO B 1 137 ? 0.521 -0.340 -36.785 1.00 38.05 135 PRO B CA 1
ATOM 3073 C C . PRO B 1 137 ? -0.398 -1.545 -36.931 1.00 42.00 135 PRO B C 1
ATOM 3074 O O . PRO B 1 137 ? -1.230 -1.617 -37.840 1.00 36.92 135 PRO B O 1
ATOM 3078 N N . LEU B 1 138 ? -0.214 -2.514 -36.025 1.00 42.71 136 LEU B N 1
ATOM 3079 C CA . LEU B 1 138 ? -1.153 -3.623 -35.910 1.00 43.61 136 LEU B CA 1
ATOM 3080 C C . LEU B 1 138 ? -2.500 -3.144 -35.379 1.00 48.59 136 LEU B C 1
ATOM 3081 O O . LEU B 1 138 ? -3.540 -3.739 -35.682 1.00 48.39 136 LEU B O 1
ATOM 3083 N N . SER B 1 139 ? -2.493 -2.081 -34.584 1.00 47.77 137 SER B N 1
ATOM 3084 C CA . SER B 1 139 ? -3.705 -1.385 -34.179 1.00 49.65 137 SER B CA 1
ATOM 3085 C C . SER B 1 139 ? -3.297 0.034 -33.817 1.00 49.49 137 SER B C 1
ATOM 3086 O O . SER B 1 139 ? -2.125 0.307 -33.545 1.00 50.32 137 SER B O 1
ATOM 3089 N N . GLU B 1 140 ? -4.266 0.944 -33.843 1.00 47.95 138 GLU B N 1
ATOM 3090 C CA . GLU B 1 140 ? -4.016 2.311 -33.411 1.00 49.96 138 GLU B CA 1
ATOM 3091 C C . GLU B 1 140 ? -4.463 2.551 -31.976 1.00 51.07 138 GLU B C 1
ATOM 3092 O O . GLU B 1 140 ? -4.411 3.687 -31.500 1.00 53.09 138 GLU B O 1
ATOM 3098 N N . ILE B 1 141 ? -4.880 1.499 -31.274 1.00 50.82 139 ILE B N 1
ATOM 3099 C CA . ILE B 1 141 ? -5.307 1.587 -29.880 1.00 51.71 139 ILE B CA 1
ATOM 3100 C C . ILE B 1 141 ? -4.041 1.586 -29.028 1.00 54.19 139 ILE B C 1
ATOM 3101 O O . ILE B 1 141 ? -3.417 0.541 -28.822 1.00 51.69 139 ILE B O 1
ATOM 3106 N N . ARG B 1 142 ? -3.662 2.759 -28.532 1.00 52.46 140 ARG B N 1
ATOM 3107 C CA . ARG B 1 142 ? -2.407 2.939 -27.819 1.00 53.79 140 ARG B CA 1
ATOM 3108 C C . ARG B 1 142 ? -2.651 3.044 -26.319 1.00 53.68 140 ARG B C 1
ATOM 3109 O O . ARG B 1 142 ? -3.743 3.387 -25.860 1.00 54.14 140 ARG B O 1
ATOM 3111 N N . ALA B 1 143 ? -1.605 2.734 -25.557 1.00 50.55 141 ALA B N 1
ATOM 3112 C CA . ALA B 1 143 ? -1.660 2.876 -24.113 1.00 47.65 141 ALA B CA 1
ATOM 3113 C C . ALA B 1 143 ? -1.872 4.337 -23.731 1.00 51.02 141 ALA B C 1
ATOM 3114 O O . ALA B 1 143 ? -1.599 5.259 -24.506 1.00 51.11 141 ALA B O 1
ATOM 3116 N N . SER B 1 144 ? -2.368 4.543 -22.515 1.00 48.71 142 SER B N 1
ATOM 3117 C CA . SER B 1 144 ? -2.514 5.899 -22.028 1.00 50.89 142 SER B CA 1
ATOM 3118 C C . SER B 1 144 ? -1.136 6.544 -21.923 1.00 48.04 142 SER B C 1
ATOM 3119 O O . SER B 1 144 ? -0.138 5.864 -21.644 1.00 45.12 142 SER B O 1
ATOM 3122 N N . PRO B 1 145 ? -1.043 7.852 -22.141 1.00 48.44 143 PRO B N 1
ATOM 3123 C CA . PRO B 1 145 ? 0.150 8.569 -21.685 1.00 49.61 143 PRO B CA 1
ATOM 3124 C C . PRO B 1 145 ? 0.323 8.282 -20.203 1.00 53.16 143 PRO B C 1
ATOM 3125 O O . PRO B 1 145 ? -0.559 7.706 -19.563 1.00 56.01 143 PRO B O 1
ATOM 3129 N N . GLU B 1 146 ? 1.469 8.669 -19.656 1.00 51.69 144 GLU B N 1
ATOM 3130 C CA . GLU B 1 146 ? 1.832 8.323 -18.280 1.00 48.21 144 GLU B CA 1
ATOM 3131 C C . GLU B 1 146 ? 2.260 6.860 -18.206 1.00 43.20 144 GLU B C 1
ATOM 3132 O O . GLU B 1 146 ? 3.184 6.520 -17.461 1.00 43.86 144 GLU B O 1
ATOM 3138 N N . LEU B 1 147 ? 1.613 5.974 -18.970 1.00 41.20 145 LEU B N 1
ATOM 3139 C CA . LEU B 1 147 ? 2.030 4.577 -19.000 1.00 40.44 145 LEU B CA 1
ATOM 3140 C C . LEU B 1 147 ? 2.752 4.170 -20.284 1.00 35.54 145 LEU B C 1
ATOM 3141 O O . LEU B 1 147 ? 3.473 3.165 -20.276 1.00 30.19 145 LEU B O 1
ATOM 3146 N N . ALA B 1 148 ? 2.593 4.932 -21.372 1.00 32.45 146 ALA B N 1
ATOM 3147 C CA . ALA B 1 148 ? 3.008 4.458 -22.690 1.00 32.10 146 ALA B CA 1
ATOM 3148 C C . ALA B 1 148 ? 4.512 4.212 -22.762 1.00 31.33 146 ALA B C 1
ATOM 3149 O O . ALA B 1 148 ? 4.954 3.284 -23.446 1.00 29.65 146 ALA B O 1
ATOM 3151 N N . ASP B 1 149 ? 5.313 5.018 -22.055 1.00 30.20 147 ASP B N 1
ATOM 3152 C CA . ASP B 1 149 ? 6.756 4.809 -22.082 1.00 30.20 147 ASP B CA 1
ATOM 3153 C C . ASP B 1 149 ? 7.134 3.531 -21.351 1.00 31.10 147 ASP B C 1
ATOM 3154 O O . ASP B 1 149 ? 8.059 2.815 -21.762 1.00 27.03 147 ASP B O 1
ATOM 3159 N N . TYR B 1 150 ? 6.450 3.259 -20.240 1.00 28.57 148 TYR B N 1
ATOM 3160 C CA . TYR B 1 150 ? 6.642 2.010 -19.523 1.00 24.87 148 TYR B CA 1
ATOM 3161 C C . TYR B 1 150 ? 6.178 0.821 -20.353 1.00 27.75 148 TYR B C 1
ATOM 3162 O O . TYR B 1 150 ? 6.822 -0.234 -20.336 1.00 23.37 148 TYR B O 1
ATOM 3171 N N . ALA B 1 151 ? 5.033 0.956 -21.044 1.00 24.61 149 ALA B N 1
ATOM 3172 C CA . ALA B 1 151 ? 4.533 -0.154 -21.848 1.00 25.48 149 ALA B CA 1
ATOM 3173 C C . ALA B 1 151 ? 5.499 -0.494 -22.979 1.00 26.57 149 ALA B C 1
ATOM 3174 O O . ALA B 1 151 ? 5.717 -1.674 -23.285 1.00 25.08 149 ALA B O 1
ATOM 3176 N N . ARG B 1 152 ? 6.069 0.532 -23.624 1.00 26.78 150 ARG B N 1
ATOM 3177 C CA . ARG B 1 152 ? 7.064 0.307 -24.666 1.00 26.97 150 ARG B CA 1
ATOM 3178 C C . ARG B 1 152 ? 8.320 -0.346 -24.094 1.00 25.52 150 ARG B C 1
ATOM 3179 O O . ARG B 1 152 ? 8.859 -1.292 -24.678 1.00 23.16 150 ARG B O 1
ATOM 3187 N N . PHE B 1 153 ? 8.791 0.150 -22.946 1.00 25.60 151 PHE B N 1
ATOM 3188 C CA . PHE B 1 153 ? 9.910 -0.473 -22.244 1.00 26.26 151 PHE B CA 1
ATOM 3189 C C . PHE B 1 153 ? 9.622 -1.935 -21.934 1.00 24.47 151 PHE B C 1
ATOM 3190 O O . PHE B 1 153 ? 10.487 -2.791 -22.120 1.00 23.78 151 PHE B O 1
ATOM 3198 N N . ASN B 1 154 ? 8.411 -2.243 -21.461 1.00 23.73 152 ASN B N 1
ATOM 3199 C CA . ASN B 1 154 ? 8.092 -3.632 -21.139 1.00 23.83 152 ASN B CA 1
ATOM 3200 C C . ASN B 1 154 ? 8.214 -4.523 -22.372 1.00 24.28 152 ASN B C 1
ATOM 3201 O O . ASN B 1 154 ? 8.822 -5.599 -22.315 1.00 21.98 152 ASN B O 1
ATOM 3206 N N . SER B 1 155 ? 7.640 -4.091 -23.503 1.00 21.86 153 SER B N 1
ATOM 3207 C CA . SER B 1 155 ? 7.690 -4.917 -24.714 1.00 24.19 153 SER B CA 1
ATOM 3208 C C . SER B 1 155 ? 9.108 -5.030 -25.272 1.00 22.64 153 SER B C 1
ATOM 3209 O O . SER B 1 155 ? 9.509 -6.102 -25.742 1.00 24.09 153 SER B O 1
ATOM 3212 N N . ASN B 1 156 ? 9.874 -3.935 -25.261 1.00 24.01 154 ASN B N 1
ATOM 3213 C CA . ASN B 1 156 ? 11.235 -3.993 -25.798 1.00 27.84 154 ASN B CA 1
ATOM 3214 C C . ASN B 1 156 ? 12.145 -4.857 -24.933 1.00 25.46 154 ASN B C 1
ATOM 3215 O O . ASN B 1 156 ? 12.931 -5.655 -25.465 1.00 24.81 154 ASN B O 1
ATOM 3220 N N . VAL B 1 157 ? 12.043 -4.728 -23.602 1.00 22.50 155 VAL B N 1
ATOM 3221 C CA . VAL B 1 157 ? 12.868 -5.550 -22.712 1.00 25.17 155 VAL B CA 1
ATOM 3222 C C . VAL B 1 157 ? 12.496 -7.020 -22.860 1.00 25.50 155 VAL B C 1
ATOM 3223 O O . VAL B 1 157 ? 13.371 -7.892 -22.969 1.00 25.44 155 VAL B O 1
ATOM 3227 N N . ASP B 1 158 ? 11.194 -7.312 -22.928 1.00 23.69 156 ASP B N 1
ATOM 3228 C CA . ASP B 1 158 ? 10.738 -8.694 -23.057 1.00 23.65 156 ASP B CA 1
ATOM 3229 C C . ASP B 1 158 ? 11.269 -9.328 -24.342 1.00 25.49 156 ASP B C 1
ATOM 3230 O O . ASP B 1 158 ? 11.738 -10.472 -24.336 1.00 26.54 156 ASP B O 1
ATOM 3235 N N . ALA B 1 159 ? 11.161 -8.613 -25.461 1.00 24.97 157 ALA B N 1
ATOM 3236 C CA . ALA B 1 159 ? 11.668 -9.145 -26.722 1.00 26.34 157 ALA B CA 1
ATOM 3237 C C . ALA B 1 159 ? 13.173 -9.391 -26.652 1.00 27.40 157 ALA B C 1
ATOM 3238 O O . ALA B 1 159 ? 13.679 -10.375 -27.209 1.00 27.88 157 ALA B O 1
ATOM 3240 N N . ALA B 1 160 ? 13.908 -8.491 -25.991 1.00 25.82 158 ALA B N 1
ATOM 3241 C CA . ALA B 1 160 ? 15.365 -8.579 -25.987 1.00 28.25 158 ALA B CA 1
ATOM 3242 C C . ALA B 1 160 ? 15.842 -9.771 -25.168 1.00 25.18 158 ALA B C 1
ATOM 3243 O O . ALA B 1 160 ? 16.758 -10.486 -25.582 1.00 25.58 158 ALA B O 1
ATOM 3245 N N . PHE B 1 161 ? 15.229 -10.005 -24.003 1.00 24.55 159 PHE B N 1
ATOM 3246 C CA . PHE B 1 161 ? 15.565 -11.196 -23.230 1.00 25.72 159 PHE B CA 1
ATOM 3247 C C . PHE B 1 161 ? 15.091 -12.467 -23.933 1.00 27.57 159 PHE B C 1
ATOM 3248 O O . PHE B 1 161 ? 15.772 -13.499 -23.880 1.00 28.36 159 PHE B O 1
ATOM 3256 N N . THR B 1 162 ? 13.957 -12.401 -24.637 1.00 22.05 160 THR B N 1
ATOM 3257 C CA . THR B 1 162 ? 13.466 -13.573 -25.364 1.00 26.01 160 THR B CA 1
ATOM 3258 C C . THR B 1 162 ? 14.442 -14.008 -26.465 1.00 27.45 160 THR B C 1
ATOM 3259 O O . THR B 1 162 ? 14.627 -15.210 -26.703 1.00 23.27 160 THR B O 1
ATOM 3263 N N . ALA B 1 163 ? 15.068 -13.047 -27.152 1.00 24.17 161 ALA B N 1
ATOM 3264 C CA . ALA B 1 163 ? 16.073 -13.368 -28.168 1.00 27.22 161 ALA B CA 1
ATOM 3265 C C . ALA B 1 163 ? 17.300 -14.072 -27.593 1.00 28.41 161 ALA B C 1
ATOM 3266 O O . ALA B 1 163 ? 18.099 -14.627 -28.362 1.00 30.51 161 ALA B O 1
ATOM 3268 N N . HIS B 1 164 ? 17.482 -14.048 -26.271 1.00 28.24 162 HIS B N 1
ATOM 3269 C CA . HIS B 1 164 ? 18.600 -14.713 -25.610 1.00 27.24 162 HIS B CA 1
ATOM 3270 C C . HIS B 1 164 ? 18.136 -15.842 -24.701 1.00 27.39 162 HIS B C 1
ATOM 3271 O O . HIS B 1 164 ? 18.925 -16.332 -23.882 1.00 28.42 162 HIS B O 1
ATOM 3278 N N . VAL B 1 165 ? 16.881 -16.280 -24.840 1.00 28.81 163 VAL B N 1
ATOM 3279 C CA . VAL B 1 165 ? 16.320 -17.255 -23.909 1.00 30.61 163 VAL B CA 1
ATOM 3280 C C . VAL B 1 165 ? 16.959 -18.622 -24.093 1.00 31.67 163 VAL B C 1
ATOM 3281 O O . VAL B 1 165 ? 16.897 -19.458 -23.179 1.00 31.62 163 VAL B O 1
ATOM 3285 N N . GLY B 1 166 ? 17.607 -18.858 -25.241 1.00 28.68 164 GLY B N 1
ATOM 3286 C CA . GLY B 1 166 ? 18.359 -20.086 -25.424 1.00 31.76 164 GLY B CA 1
ATOM 3287 C C . GLY B 1 166 ? 19.382 -20.342 -24.331 1.00 30.01 164 GLY B C 1
ATOM 3288 O O . GLY B 1 166 ? 19.655 -21.493 -23.999 1.00 31.50 164 GLY B O 1
ATOM 3289 N N . LEU B 1 167 ? 19.957 -19.282 -23.753 1.00 28.13 165 LEU B N 1
ATOM 3290 C CA . LEU B 1 167 ? 20.923 -19.453 -22.664 1.00 30.97 165 LEU B CA 1
ATOM 3291 C C . LEU B 1 167 ? 20.296 -20.056 -21.414 1.00 32.03 165 LEU B C 1
ATOM 3292 O O . LEU B 1 167 ? 21.021 -20.581 -20.560 1.00 31.34 165 LEU B O 1
ATOM 3297 N N . MET B 1 168 ? 18.974 -19.973 -21.277 1.00 32.25 166 MET B N 1
ATOM 3298 C CA . MET B 1 168 ? 18.300 -20.407 -20.067 1.00 33.77 166 MET B CA 1
ATOM 3299 C C . MET B 1 168 ? 17.524 -21.705 -20.223 1.00 34.87 166 MET B C 1
ATOM 3300 O O . MET B 1 168 ? 16.984 -22.202 -19.229 1.00 34.57 166 MET B O 1
ATOM 3305 N N . VAL B 1 169 ? 17.455 -22.281 -21.424 1.00 34.79 167 VAL B N 1
ATOM 3306 C CA . VAL B 1 169 ? 16.610 -23.465 -21.562 1.00 39.79 167 VAL B CA 1
ATOM 3307 C C . VAL B 1 169 ? 17.206 -24.642 -20.798 1.00 38.37 167 VAL B C 1
ATOM 3308 O O . VAL B 1 169 ? 16.475 -25.533 -20.351 1.00 41.09 167 VAL B O 1
ATOM 3312 N N . HIS B 1 170 ? 18.527 -24.661 -20.613 1.00 37.54 168 HIS B N 1
ATOM 3313 C CA . HIS B 1 170 ? 19.152 -25.759 -19.882 1.00 39.51 168 HIS B CA 1
ATOM 3314 C C . HIS B 1 170 ? 18.681 -25.797 -18.430 1.00 40.80 168 HIS B C 1
ATOM 3315 O O . HIS B 1 170 ? 18.528 -26.876 -17.843 1.00 40.17 168 HIS B O 1
ATOM 3322 N N . GLY B 1 171 ? 18.447 -24.631 -17.834 1.00 36.68 169 GLY B N 1
ATOM 3323 C CA . GLY B 1 171 ? 18.017 -24.552 -16.459 1.00 37.69 169 GLY B CA 1
ATOM 3324 C C . GLY B 1 171 ? 16.524 -24.553 -16.220 1.00 38.35 169 GLY B C 1
ATOM 3325 O O . GLY B 1 171 ? 16.100 -24.516 -15.057 1.00 36.65 169 GLY B O 1
ATOM 3326 N N . LEU B 1 172 ? 15.710 -24.584 -17.271 1.00 37.45 170 LEU B N 1
ATOM 3327 C CA . LEU B 1 172 ? 14.254 -24.587 -17.103 1.00 37.91 170 LEU B CA 1
ATOM 3328 C C . LEU B 1 172 ? 13.828 -25.875 -16.416 1.00 38.05 170 LEU B C 1
ATOM 3329 O O . LEU B 1 172 ? 14.102 -26.957 -16.947 1.00 43.09 170 LEU B O 1
ATOM 3334 N N . PRO B 1 173 ? 13.178 -25.818 -15.249 1.00 38.93 171 PRO B N 1
ATOM 3335 C CA . PRO B 1 173 ? 12.816 -27.056 -14.543 1.00 40.97 171 PRO B CA 1
ATOM 3336 C C . PRO B 1 173 ? 11.881 -27.931 -15.364 1.00 40.45 171 PRO B C 1
ATOM 3337 O O . PRO B 1 173 ? 10.973 -27.444 -16.042 1.00 39.91 171 PRO B O 1
ATOM 3341 N N . LEU B 1 174 ? 12.108 -29.247 -15.284 1.00 44.00 172 LEU B N 1
ATOM 3342 C CA . LEU B 1 174 ? 11.485 -30.150 -16.243 1.00 47.22 172 LEU B CA 1
ATOM 3343 C C . LEU B 1 174 ? 10.991 -31.465 -15.652 1.00 53.43 172 LEU B C 1
ATOM 3344 O O . LEU B 1 174 ? 10.866 -32.436 -16.403 1.00 60.78 172 LEU B O 1
ATOM 3349 N N . ASP B 1 175 ? 10.736 -31.547 -14.343 1.00 53.01 173 ASP B N 1
ATOM 3350 C CA . ASP B 1 175 ? 10.012 -32.683 -13.763 1.00 57.03 173 ASP B CA 1
ATOM 3351 C C . ASP B 1 175 ? 10.683 -34.020 -14.073 1.00 56.48 173 ASP B C 1
ATOM 3352 O O . ASP B 1 175 ? 10.488 -34.585 -15.157 1.00 54.79 173 ASP B O 1
ATOM 3357 N N . PRO B 1 176 ? 11.400 -34.598 -13.120 1.00 58.21 174 PRO B N 1
ATOM 3358 C CA . PRO B 1 176 ? 12.244 -35.765 -13.424 1.00 59.79 174 PRO B CA 1
ATOM 3359 C C . PRO B 1 176 ? 11.484 -37.059 -13.688 1.00 59.71 174 PRO B C 1
ATOM 3360 O O . PRO B 1 176 ? 11.936 -38.132 -13.281 1.00 68.99 174 PRO B O 1
ATOM 3364 N N . ALA B 1 177 ? 10.340 -36.985 -14.354 1.00 58.63 175 ALA B N 1
ATOM 3365 C CA . ALA B 1 177 ? 9.592 -38.186 -14.703 1.00 58.86 175 ALA B CA 1
ATOM 3366 C C . ALA B 1 177 ? 9.198 -38.131 -16.170 1.00 58.51 175 ALA B C 1
ATOM 3367 O O . ALA B 1 177 ? 9.097 -39.161 -16.846 1.00 56.87 175 ALA B O 1
ATOM 3369 N N . THR B 1 178 ? 8.971 -36.918 -16.658 1.00 56.69 176 THR B N 1
ATOM 3370 C CA . THR B 1 178 ? 8.641 -36.668 -18.048 1.00 54.67 176 THR B CA 1
ATOM 3371 C C . THR B 1 178 ? 9.758 -35.932 -18.768 1.00 51.20 176 THR B C 1
ATOM 3372 O O . THR B 1 178 ? 9.611 -35.608 -19.950 1.00 49.79 176 THR B O 1
ATOM 3376 N N . ALA B 1 179 ? 10.873 -35.679 -18.079 1.00 52.48 177 ALA B N 1
ATOM 3377 C CA . ALA B 1 179 ? 11.935 -34.837 -18.616 1.00 54.56 177 ALA B CA 1
ATOM 3378 C C . ALA B 1 179 ? 12.437 -35.352 -19.957 1.00 53.98 177 ALA B C 1
ATOM 3379 O O . ALA B 1 179 ? 12.596 -34.584 -20.911 1.00 51.01 177 ALA B O 1
ATOM 3381 N N . GLU B 1 180 ? 12.673 -36.661 -20.050 1.00 53.25 178 GLU B N 1
ATOM 3382 C CA . GLU B 1 180 ? 13.267 -37.214 -21.261 1.00 54.10 178 GLU B CA 1
ATOM 3383 C C . GLU B 1 180 ? 12.281 -37.190 -22.426 1.00 53.72 178 GLU B C 1
ATOM 3384 O O . GLU B 1 180 ? 12.671 -36.912 -23.567 1.00 52.33 178 GLU B O 1
ATOM 3390 N N . VAL B 1 181 ? 10.997 -37.448 -22.162 1.00 50.52 179 VAL B N 1
ATOM 3391 C CA . VAL B 1 181 ? 10.021 -37.472 -23.248 1.00 52.46 179 VAL B CA 1
ATOM 3392 C C . VAL B 1 181 ? 9.719 -36.059 -23.736 1.00 52.94 179 VAL B C 1
ATOM 3393 O O . VAL B 1 181 ? 9.599 -35.821 -24.945 1.00 51.87 179 VAL B O 1
ATOM 3397 N N . THR B 1 182 ? 9.589 -35.098 -22.813 1.00 52.45 180 THR B N 1
ATOM 3398 C CA . THR B 1 182 ? 9.399 -33.713 -23.236 1.00 51.07 180 THR B CA 1
ATOM 3399 C C . THR B 1 182 ? 10.659 -33.165 -23.901 1.00 48.25 180 THR B C 1
ATOM 3400 O O . THR B 1 182 ? 10.571 -32.416 -24.881 1.00 49.62 180 THR B O 1
ATOM 3404 N N . LYS B 1 183 ? 11.842 -33.528 -23.394 1.00 52.80 181 LYS B N 1
ATOM 3405 C CA . LYS B 1 183 ? 13.072 -33.139 -24.078 1.00 52.83 181 LYS B CA 1
ATOM 3406 C C . LYS B 1 183 ? 13.070 -33.648 -25.512 1.00 52.88 181 LYS B C 1
ATOM 3407 O O . LYS B 1 183 ? 13.491 -32.941 -26.435 1.00 50.72 181 LYS B O 1
ATOM 3413 N N . ALA B 1 184 ? 12.568 -34.865 -25.715 1.00 54.29 182 ALA B N 1
ATOM 3414 C CA . ALA B 1 184 ? 12.528 -35.479 -27.031 1.00 51.75 182 ALA B CA 1
ATOM 3415 C C . ALA B 1 184 ? 11.404 -34.945 -27.900 1.00 54.55 182 ALA B C 1
ATOM 3416 O O . ALA B 1 184 ? 11.447 -35.133 -29.117 1.00 57.53 182 ALA B O 1
ATOM 3418 N N . GLU B 1 185 ? 10.389 -34.311 -27.318 1.00 51.90 183 GLU B N 1
ATOM 3419 C CA . GLU B 1 185 ? 9.355 -33.709 -28.149 1.00 53.21 183 GLU B CA 1
ATOM 3420 C C . GLU B 1 185 ? 9.782 -32.335 -28.654 1.00 53.94 183 GLU B C 1
ATOM 3421 O O . GLU B 1 185 ? 9.456 -31.960 -29.785 1.00 53.15 183 GLU B O 1
ATOM 3427 N N . PHE B 1 186 ? 10.523 -31.586 -27.835 1.00 49.96 184 PHE B N 1
ATOM 3428 C CA . PHE B 1 186 ? 11.002 -30.272 -28.244 1.00 51.47 184 PHE B CA 1
ATOM 3429 C C . PHE B 1 186 ? 11.981 -30.398 -29.410 1.00 55.39 184 PHE B C 1
ATOM 3430 O O . PHE B 1 186 ? 11.756 -29.851 -30.497 1.00 49.42 184 PHE B O 1
ATOM 3438 N N . VAL B 1 187 ? 13.081 -31.126 -29.205 1.00 52.35 185 VAL B N 1
ATOM 3439 C CA . VAL B 1 187 ? 13.793 -31.664 -30.353 1.00 57.84 185 VAL B CA 1
ATOM 3440 C C . VAL B 1 187 ? 12.785 -32.504 -31.117 1.00 58.90 185 VAL B C 1
ATOM 3441 O O . VAL B 1 187 ? 11.890 -33.103 -30.514 1.00 61.53 185 VAL B O 1
ATOM 3445 N N . ARG B 1 188 ? 12.876 -32.479 -32.450 1.00 60.14 186 ARG B N 1
ATOM 3446 C CA . ARG B 1 188 ? 11.898 -33.044 -33.386 1.00 60.95 186 ARG B CA 1
ATOM 3447 C C . ARG B 1 188 ? 10.897 -31.975 -33.798 1.00 61.27 186 ARG B C 1
ATOM 3448 O O . ARG B 1 188 ? 10.688 -31.757 -34.997 1.00 63.94 186 ARG B O 1
ATOM 3456 N N . ARG B 1 189 ? 10.265 -31.306 -32.827 1.00 57.19 187 ARG B N 1
ATOM 3457 C CA . ARG B 1 189 ? 9.556 -30.074 -33.162 1.00 58.84 187 ARG B CA 1
ATOM 3458 C C . ARG B 1 189 ? 10.512 -29.062 -33.785 1.00 55.05 187 ARG B C 1
ATOM 3459 O O . ARG B 1 189 ? 10.196 -28.441 -34.804 1.00 55.56 187 ARG B O 1
ATOM 3467 N N . ALA B 1 190 ? 11.702 -28.914 -33.207 1.00 56.17 188 ALA B N 1
ATOM 3468 C CA . ALA B 1 190 ? 12.734 -28.030 -33.734 1.00 57.54 188 ALA B CA 1
ATOM 3469 C C . ALA B 1 190 ? 13.597 -28.697 -34.803 1.00 63.86 188 ALA B C 1
ATOM 3470 O O . ALA B 1 190 ? 14.761 -28.304 -34.976 1.00 63.53 188 ALA B O 1
ATOM 3472 N N . GLY B 1 191 ? 13.055 -29.692 -35.513 1.00 65.40 189 GLY B N 1
ATOM 3473 C CA . GLY B 1 191 ? 13.767 -30.456 -36.527 1.00 64.57 189 GLY B CA 1
ATOM 3474 C C . GLY B 1 191 ? 15.253 -30.629 -36.287 1.00 68.50 189 GLY B C 1
ATOM 3475 O O . GLY B 1 191 ? 16.065 -30.326 -37.168 1.00 74.63 189 GLY B O 1
ATOM 3476 N N . LEU B 1 192 ? 15.626 -31.100 -35.101 1.00 67.06 190 LEU B N 1
ATOM 3477 C CA . LEU B 1 192 ? 17.015 -31.138 -34.663 1.00 67.82 190 LEU B CA 1
ATOM 3478 C C . LEU B 1 192 ? 17.393 -32.574 -34.302 1.00 66.90 190 LEU B C 1
ATOM 3479 O O . LEU B 1 192 ? 16.594 -33.499 -34.456 1.00 66.23 190 LEU B O 1
ATOM 3484 N N . SER B 1 193 ? 18.629 -32.767 -33.828 1.00 67.72 191 SER B N 1
ATOM 3485 C CA . SER B 1 193 ? 19.186 -34.108 -33.665 1.00 68.34 191 SER B CA 1
ATOM 3486 C C . SER B 1 193 ? 19.518 -34.500 -32.229 1.00 68.86 191 SER B C 1
ATOM 3487 O O . SER B 1 193 ? 19.416 -35.684 -31.896 1.00 71.53 191 SER B O 1
ATOM 3490 N N . SER B 1 194 ? 19.931 -33.567 -31.378 1.00 67.17 192 SER B N 1
ATOM 3491 C CA . SER B 1 194 ? 20.179 -33.857 -29.972 1.00 65.96 192 SER B CA 1
ATOM 3492 C C . SER B 1 194 ? 19.520 -32.778 -29.128 1.00 66.15 192 SER B C 1
ATOM 3493 O O . SER B 1 194 ? 18.957 -31.816 -29.650 1.00 64.41 192 SER B O 1
ATOM 3496 N N . TRP B 1 195 ? 19.576 -32.949 -27.807 1.00 63.30 193 TRP B N 1
ATOM 3497 C CA . TRP B 1 195 ? 19.141 -31.881 -26.916 1.00 62.96 193 TRP B CA 1
ATOM 3498 C C . TRP B 1 195 ? 20.222 -30.820 -26.738 1.00 65.29 193 TRP B C 1
ATOM 3499 O O . TRP B 1 195 ? 19.897 -29.674 -26.406 1.00 63.19 193 TRP B O 1
ATOM 3510 N N . ASP B 1 196 ? 21.491 -31.169 -26.986 1.00 66.94 194 ASP B N 1
ATOM 3511 C CA . ASP B 1 196 ? 22.588 -30.208 -26.859 1.00 66.01 194 ASP B CA 1
ATOM 3512 C C . ASP B 1 196 ? 22.453 -29.088 -27.885 1.00 65.94 194 ASP B C 1
ATOM 3513 O O . ASP B 1 196 ? 22.406 -27.902 -27.532 1.00 63.87 194 ASP B O 1
ATOM 3518 N N . ASP B 1 197 ? 22.401 -29.442 -29.166 1.00 68.40 195 ASP B N 1
ATOM 3519 C CA . ASP B 1 197 ? 21.779 -28.528 -30.112 1.00 67.71 195 ASP B CA 1
ATOM 3520 C C . ASP B 1 197 ? 20.331 -28.383 -29.660 1.00 65.63 195 ASP B C 1
ATOM 3521 O O . ASP B 1 197 ? 19.578 -29.356 -29.741 1.00 68.31 195 ASP B O 1
ATOM 3523 N N . LEU B 1 198 ? 19.966 -27.193 -29.153 1.00 63.96 196 LEU B N 1
ATOM 3524 C CA . LEU B 1 198 ? 18.690 -26.800 -28.543 1.00 58.87 196 LEU B CA 1
ATOM 3525 C C . LEU B 1 198 ? 18.938 -26.269 -27.136 1.00 58.01 196 LEU B C 1
ATOM 3526 O O . LEU B 1 198 ? 18.278 -25.323 -26.701 1.00 58.20 196 LEU B O 1
ATOM 3531 N N . GLU B 1 199 ? 19.868 -26.877 -26.403 1.00 55.41 197 GLU B N 1
ATOM 3532 C CA . GLU B 1 199 ? 20.252 -26.357 -25.096 1.00 51.31 197 GLU B CA 1
ATOM 3533 C C . GLU B 1 199 ? 21.407 -25.363 -25.192 1.00 50.03 197 GLU B C 1
ATOM 3534 O O . GLU B 1 199 ? 21.633 -24.588 -24.250 1.00 43.03 197 GLU B O 1
ATOM 3540 N N . MET B 1 200 ? 22.094 -25.346 -26.340 1.00 47.68 198 MET B N 1
ATOM 3541 C CA . MET B 1 200 ? 23.123 -24.385 -26.725 1.00 44.69 198 MET B CA 1
ATOM 3542 C C . MET B 1 200 ? 24.458 -24.668 -26.060 1.00 41.93 198 MET B C 1
ATOM 3543 O O . MET B 1 200 ? 24.631 -24.475 -24.851 1.00 36.55 198 MET B O 1
ATOM 3548 N N . VAL B 1 201 ? 25.408 -25.101 -26.882 1.00 41.14 199 VAL B N 1
ATOM 3549 C CA . VAL B 1 201 ? 26.738 -25.497 -26.454 1.00 42.18 199 VAL B CA 1
ATOM 3550 C C . VAL B 1 201 ? 27.746 -24.875 -27.415 1.00 42.28 199 VAL B C 1
ATOM 3551 O O . VAL B 1 201 ? 27.396 -24.380 -28.489 1.00 42.22 199 VAL B O 1
ATOM 3555 N N . GLY B 1 202 ? 29.010 -24.897 -27.009 1.00 41.06 200 GLY B N 1
ATOM 3556 C CA . GLY B 1 202 ? 30.080 -24.549 -27.924 1.00 41.49 200 GLY B CA 1
ATOM 3557 C C . GLY B 1 202 ? 30.050 -23.103 -28.368 1.00 38.40 200 GLY B C 1
ATOM 3558 O O . GLY B 1 202 ? 29.711 -22.190 -27.606 1.00 36.49 200 GLY B O 1
ATOM 3559 N N . GLU B 1 203 ? 30.420 -22.892 -29.635 1.00 38.28 201 GLU B N 1
ATOM 3560 C CA . GLU B 1 203 ? 30.587 -21.538 -30.154 1.00 40.54 201 GLU B CA 1
ATOM 3561 C C . GLU B 1 203 ? 29.262 -20.781 -30.212 1.00 36.37 201 GLU B C 1
ATOM 3562 O O . GLU B 1 203 ? 29.228 -19.563 -29.992 1.00 35.41 201 GLU B O 1
ATOM 3568 N N . ALA B 1 204 ? 28.170 -21.476 -30.532 1.00 33.26 202 ALA B N 1
ATOM 3569 C CA . ALA B 1 204 ? 26.855 -20.837 -30.545 1.00 33.65 202 ALA B CA 1
ATOM 3570 C C . ALA B 1 204 ? 26.543 -20.222 -29.189 1.00 33.01 202 ALA B C 1
ATOM 3571 O O . ALA B 1 204 ? 26.076 -19.078 -29.097 1.00 31.12 202 ALA B O 1
ATOM 3573 N N . ARG B 1 205 ? 26.796 -20.975 -28.118 1.00 31.47 203 ARG B N 1
ATOM 3574 C CA . ARG B 1 205 ? 26.528 -20.452 -26.786 1.00 34.26 203 ARG B CA 1
ATOM 3575 C C . ARG B 1 205 ? 27.438 -19.277 -26.479 1.00 32.91 203 ARG B C 1
ATOM 3576 O O . ARG B 1 205 ? 26.995 -18.273 -25.910 1.00 26.79 203 ARG B O 1
ATOM 3584 N N . ASP B 1 206 ? 28.713 -19.369 -26.883 1.00 30.93 204 ASP B N 1
ATOM 3585 C CA . ASP B 1 206 ? 29.641 -18.268 -26.659 1.00 33.10 204 ASP B CA 1
ATOM 3586 C C . ASP B 1 206 ? 29.228 -17.029 -27.437 1.00 29.32 204 ASP B C 1
ATOM 3587 O O . ASP B 1 206 ? 29.350 -15.906 -26.938 1.00 31.31 204 ASP B O 1
ATOM 3592 N N . LYS B 1 207 ? 28.774 -17.202 -28.679 1.00 31.08 205 LYS B N 1
ATOM 3593 C CA . LYS B 1 207 ? 28.325 -16.043 -29.448 1.00 31.87 205 LYS B CA 1
ATOM 3594 C C . LYS B 1 207 ? 27.055 -15.447 -28.842 1.00 32.79 205 LYS B C 1
ATOM 3595 O O . LYS B 1 207 ? 26.886 -14.219 -28.796 1.00 29.83 205 LYS B O 1
ATOM 3601 N N . MET B 1 208 ? 26.142 -16.296 -28.382 1.00 31.04 206 MET B N 1
ATOM 3602 C CA . MET B 1 208 ? 24.928 -15.753 -27.786 1.00 30.15 206 MET B CA 1
ATOM 3603 C C . MET B 1 208 ? 25.232 -15.084 -26.446 1.00 31.53 206 MET B C 1
ATOM 3604 O O . MET B 1 208 ? 24.618 -14.063 -26.104 1.00 31.50 206 MET B O 1
ATOM 3609 N N . MET B 1 209 ? 26.206 -15.611 -25.702 1.00 33.10 207 MET B N 1
ATOM 3610 C CA . MET B 1 209 ? 26.643 -14.941 -24.482 1.00 32.21 207 MET B CA 1
ATOM 3611 C C . MET B 1 209 ? 27.188 -13.555 -24.785 1.00 31.53 207 MET B C 1
ATOM 3612 O O . MET B 1 209 ? 26.896 -12.592 -24.067 1.00 29.08 207 MET B O 1
ATOM 3617 N N . GLN B 1 210 ? 28.003 -13.440 -25.839 1.00 31.05 208 GLN B N 1
ATOM 3618 C CA . GLN B 1 210 ? 28.524 -12.138 -26.243 1.00 33.37 208 GLN B CA 1
ATOM 3619 C C . GLN B 1 210 ? 27.400 -11.214 -26.693 1.00 32.42 208 GLN B C 1
ATOM 3620 O O . GLN B 1 210 ? 27.390 -10.023 -26.355 1.00 31.21 208 GLN B O 1
ATOM 3626 N N . SER B 1 211 ? 26.456 -11.737 -27.478 1.00 31.65 209 SER B N 1
ATOM 3627 C CA . SER B 1 211 ? 25.262 -10.960 -27.803 1.00 31.95 209 SER B CA 1
ATOM 3628 C C . SER B 1 211 ? 24.539 -10.516 -26.536 1.00 30.94 209 SER B C 1
ATOM 3629 O O . SER B 1 211 ? 24.115 -9.359 -26.423 1.00 29.26 209 SER B O 1
ATOM 3632 N N . PHE B 1 212 ? 24.403 -11.426 -25.569 1.00 30.01 210 PHE B N 1
ATOM 3633 C CA . PHE B 1 212 ? 23.688 -11.126 -24.326 1.00 30.97 210 PHE B CA 1
ATOM 3634 C C . PHE B 1 212 ? 24.306 -9.931 -23.611 1.00 34.28 210 PHE B C 1
ATOM 3635 O O . PHE B 1 212 ? 23.595 -9.032 -23.137 1.00 32.46 210 PHE B O 1
ATOM 3643 N N . ARG B 1 213 ? 25.641 -9.913 -23.525 1.00 33.03 211 ARG B N 1
ATOM 3644 C CA . ARG B 1 213 ? 26.354 -8.837 -22.847 1.00 34.16 211 ARG B CA 1
ATOM 3645 C C . ARG B 1 213 ? 26.151 -7.504 -23.554 1.00 33.77 211 ARG B C 1
ATOM 3646 O O . ARG B 1 213 ? 25.989 -6.466 -22.901 1.00 31.87 211 ARG B O 1
ATOM 3654 N N . ASN B 1 214 ? 26.213 -7.506 -24.891 1.00 32.11 212 ASN B N 1
ATOM 3655 C CA . ASN B 1 214 ? 25.923 -6.297 -25.656 1.00 29.92 212 ASN B CA 1
ATOM 3656 C C . ASN B 1 214 ? 24.512 -5.799 -25.385 1.00 34.06 212 ASN B C 1
ATOM 3657 O O . ASN B 1 214 ? 24.292 -4.594 -25.221 1.00 32.74 212 ASN B O 1
ATOM 3662 N N . MET B 1 215 ? 23.538 -6.711 -25.361 1.00 30.22 213 MET B N 1
ATOM 3663 C CA . MET B 1 215 ? 22.166 -6.318 -25.061 1.00 32.79 213 MET B CA 1
ATOM 3664 C C . MET B 1 215 ? 22.074 -5.644 -23.704 1.00 30.05 213 MET B C 1
ATOM 3665 O O . MET B 1 215 ? 21.446 -4.589 -23.562 1.00 29.91 213 MET B O 1
ATOM 3670 N N . LEU B 1 216 ? 22.702 -6.234 -22.690 1.00 31.16 214 LEU B N 1
ATOM 3671 C CA . LEU B 1 216 ? 22.668 -5.612 -21.377 1.00 28.01 214 LEU B CA 1
ATOM 3672 C C . LEU B 1 216 ? 23.411 -4.281 -21.378 1.00 30.67 214 LEU B C 1
ATOM 3673 O O . LEU B 1 216 ? 23.095 -3.400 -20.574 1.00 28.56 214 LEU B O 1
ATOM 3678 N N . GLY B 1 217 ? 24.366 -4.097 -22.296 1.00 34.02 215 GLY B N 1
ATOM 3679 C CA . GLY B 1 217 ? 25.085 -2.836 -22.353 1.00 32.67 215 GLY B CA 1
ATOM 3680 C C . GLY B 1 217 ? 24.197 -1.672 -22.755 1.00 33.26 215 GLY B C 1
ATOM 3681 O O . GLY B 1 217 ? 24.297 -0.575 -22.192 1.00 30.00 215 GLY B O 1
ATOM 3682 N N . ASP B 1 218 ? 23.322 -1.885 -23.737 1.00 33.96 216 ASP B N 1
ATOM 3683 C CA . ASP B 1 218 ? 22.380 -0.838 -24.111 1.00 30.45 216 ASP B CA 1
ATOM 3684 C C . ASP B 1 218 ? 21.422 -0.538 -22.967 1.00 31.73 216 ASP B C 1
ATOM 3685 O O . ASP B 1 218 ? 21.098 0.623 -22.705 1.00 33.09 216 ASP B O 1
ATOM 3690 N N . LEU B 1 219 ? 20.950 -1.575 -22.285 1.00 27.93 217 LEU B N 1
ATOM 3691 C CA . LEU B 1 219 ? 20.134 -1.360 -21.097 1.00 31.79 217 LEU B CA 1
ATOM 3692 C C . LEU B 1 219 ? 20.926 -0.604 -20.039 1.00 36.01 217 LEU B C 1
ATOM 3693 O O . LEU B 1 219 ? 20.395 0.296 -19.375 1.00 33.74 217 LEU B O 1
ATOM 3698 N N . ALA B 1 220 ? 22.219 -0.934 -19.898 1.00 33.79 218 ALA B N 1
ATOM 3699 C CA . ALA B 1 220 ? 23.033 -0.333 -18.846 1.00 37.07 218 ALA B CA 1
ATOM 3700 C C . ALA B 1 220 ? 23.158 1.177 -19.019 1.00 37.57 218 ALA B C 1
ATOM 3701 O O . ALA B 1 220 ? 23.274 1.907 -18.026 1.00 36.56 218 ALA B O 1
ATOM 3703 N N . ALA B 1 221 ? 23.135 1.658 -20.266 1.00 36.97 219 ALA B N 1
ATOM 3704 C CA . ALA B 1 221 ? 23.165 3.097 -20.517 1.00 36.51 219 ALA B CA 1
ATOM 3705 C C . ALA B 1 221 ? 22.113 3.829 -19.696 1.00 35.47 219 ALA B C 1
ATOM 3706 O O . ALA B 1 221 ? 22.374 4.908 -19.152 1.00 38.81 219 ALA B O 1
ATOM 3708 N N . LEU B 1 222 ? 20.908 3.258 -19.605 1.00 34.09 220 LEU B N 1
ATOM 3709 C CA . LEU B 1 222 ? 19.850 3.880 -18.818 1.00 34.00 220 LEU B CA 1
ATOM 3710 C C . LEU B 1 222 ? 20.179 3.839 -17.333 1.00 36.58 220 LEU B C 1
ATOM 3711 O O . LEU B 1 222 ? 19.951 4.818 -16.613 1.00 36.16 220 LEU B O 1
ATOM 3716 N N . PHE B 1 223 ? 20.698 2.704 -16.854 1.00 37.24 221 PHE B N 1
ATOM 3717 C CA . PHE B 1 223 ? 21.000 2.541 -15.436 1.00 38.90 221 PHE B CA 1
ATOM 3718 C C . PHE B 1 223 ? 22.258 3.293 -15.020 1.00 39.90 221 PHE B C 1
ATOM 3719 O O . PHE B 1 223 ? 22.550 3.366 -13.819 1.00 42.83 221 PHE B O 1
ATOM 3727 N N . ARG B 1 224 ? 23.003 3.859 -15.972 1.00 40.99 222 ARG B N 1
ATOM 3728 C CA . ARG B 1 224 ? 24.165 4.682 -15.648 1.00 43.98 222 ARG B CA 1
ATOM 3729 C C . ARG B 1 224 ? 23.821 6.157 -15.507 1.00 42.27 222 ARG B C 1
ATOM 3730 O O . ARG B 1 224 ? 24.628 6.916 -14.959 1.00 45.44 222 ARG B O 1
ATOM 3738 N N . LYS B 1 225 ? 22.638 6.576 -15.960 1.00 43.92 223 LYS B N 1
ATOM 3739 C CA . LYS B 1 225 ? 22.320 7.998 -15.964 1.00 44.58 223 LYS B CA 1
ATOM 3740 C C . LYS B 1 225 ? 22.314 8.571 -14.546 1.00 47.08 223 LYS B C 1
ATOM 3741 O O . LYS B 1 225 ? 22.764 9.703 -14.326 1.00 52.29 223 LYS B O 1
ATOM 3747 N N . ASP B 1 226 ? 21.850 7.797 -13.565 1.00 46.21 224 ASP B N 1
ATOM 3748 C CA . ASP B 1 226 ? 21.800 8.228 -12.164 1.00 45.99 224 ASP B CA 1
ATOM 3749 C C . ASP B 1 226 ? 22.664 7.280 -11.335 1.00 44.85 224 ASP B C 1
ATOM 3750 O O . ASP B 1 226 ? 22.189 6.236 -10.877 1.00 44.68 224 ASP B O 1
ATOM 3755 N N . ALA B 1 227 ? 23.916 7.661 -11.102 1.00 49.87 225 ALA B N 1
ATOM 3756 C CA . ALA B 1 227 ? 24.848 6.797 -10.384 1.00 49.55 225 ALA B CA 1
ATOM 3757 C C . ALA B 1 227 ? 24.676 6.831 -8.866 1.00 45.92 225 ALA B C 1
ATOM 3758 O O . ALA B 1 227 ? 25.365 6.076 -8.169 1.00 41.88 225 ALA B O 1
ATOM 3760 N N . SER B 1 228 ? 23.759 7.652 -8.334 1.00 46.27 226 SER B N 1
ATOM 3761 C CA . SER B 1 228 ? 23.567 7.729 -6.887 1.00 44.37 226 SER B CA 1
ATOM 3762 C C . SER B 1 228 ? 22.943 6.469 -6.304 1.00 45.12 226 SER B C 1
ATOM 3763 O O . SER B 1 228 ? 22.872 6.338 -5.077 1.00 46.01 226 SER B O 1
ATOM 3766 N N . GLY B 1 229 ? 22.476 5.554 -7.142 1.00 42.54 227 GLY B N 1
ATOM 3767 C CA . GLY B 1 229 ? 21.874 4.337 -6.669 1.00 41.67 227 GLY B CA 1
ATOM 3768 C C . GLY B 1 229 ? 21.769 3.332 -7.791 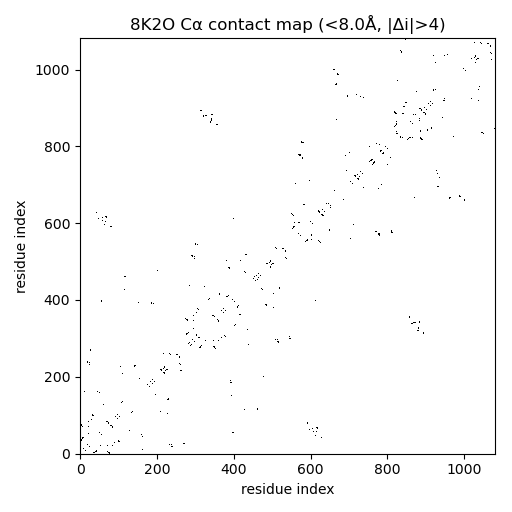1.00 36.24 227 GLY B C 1
ATOM 3769 O O . GLY B 1 229 ? 22.098 3.619 -8.944 1.00 35.55 227 GLY B O 1
ATOM 3770 N N . PRO B 1 230 ? 21.299 2.125 -7.474 1.00 34.70 228 PRO B N 1
ATOM 3771 C CA . PRO B 1 230 ? 21.277 1.051 -8.472 1.00 36.71 228 PRO B CA 1
ATOM 3772 C C . PRO B 1 230 ? 20.050 1.031 -9.379 1.00 36.29 228 PRO B C 1
ATOM 3773 O O . PRO B 1 230 ? 20.078 0.330 -10.401 1.00 36.65 228 PRO B O 1
ATOM 3777 N N . PHE B 1 231 ? 19.004 1.783 -9.063 1.00 32.69 229 PHE B N 1
ATOM 3778 C CA . PHE B 1 231 ? 17.803 1.807 -9.887 1.00 35.26 229 PHE B CA 1
ATOM 3779 C C . PHE B 1 231 ? 17.913 2.887 -10.959 1.00 35.21 229 PHE B C 1
ATOM 3780 O O . PHE B 1 231 ? 18.845 3.700 -10.971 1.00 32.81 229 PHE B O 1
ATOM 3788 N N . LEU B 1 232 ? 16.944 2.878 -11.881 1.00 29.76 230 LEU B N 1
ATOM 3789 C CA . LEU B 1 232 ? 16.941 3.873 -12.948 1.00 32.68 230 LEU B CA 1
ATOM 3790 C C . LEU B 1 232 ? 16.929 5.287 -12.381 1.00 34.98 230 LEU B C 1
ATOM 3791 O O . LEU B 1 232 ? 17.631 6.172 -12.888 1.00 36.83 230 LEU B O 1
ATOM 3796 N N . LEU B 1 233 ? 16.133 5.522 -11.339 1.00 32.06 231 LEU B N 1
ATOM 3797 C CA . LEU B 1 233 ? 16.049 6.830 -10.689 1.00 35.14 231 LEU B CA 1
ATOM 3798 C C . LEU B 1 233 ? 16.891 6.871 -9.417 1.00 36.92 231 LEU B C 1
ATOM 3799 O O . LEU B 1 233 ? 16.462 7.389 -8.381 1.00 35.84 231 LEU B O 1
ATOM 3804 N N . GLY B 1 234 ? 18.086 6.292 -9.463 1.00 37.38 232 GLY B N 1
ATOM 3805 C CA . GLY B 1 234 ? 18.995 6.344 -8.339 1.00 37.54 232 GLY B CA 1
ATOM 3806 C C . GLY B 1 234 ? 18.618 5.403 -7.216 1.00 36.08 232 GLY B C 1
ATOM 3807 O O . GLY B 1 234 ? 18.703 4.184 -7.368 1.00 35.97 232 GLY B O 1
ATOM 3808 N N . GLN B 1 235 ? 18.220 5.952 -6.076 1.00 35.51 233 GLN B N 1
ATOM 3809 C CA . GLN B 1 235 ? 17.769 5.133 -4.959 1.00 39.07 233 GLN B CA 1
ATOM 3810 C C . GLN B 1 235 ? 16.263 4.894 -4.967 1.00 37.51 233 GLN B C 1
ATOM 3811 O O . GLN B 1 235 ? 15.757 4.189 -4.089 1.00 37.54 233 GLN B O 1
ATOM 3817 N N . ARG B 1 236 ? 15.542 5.449 -5.935 1.00 36.46 234 ARG B N 1
ATOM 3818 C CA . ARG B 1 236 ? 14.099 5.270 -6.030 1.00 34.99 234 ARG B CA 1
ATOM 3819 C C . ARG B 1 236 ? 13.795 4.138 -7.005 1.00 35.05 234 ARG B C 1
ATOM 3820 O O . ARG B 1 236 ? 14.217 4.185 -8.166 1.00 33.63 234 ARG B O 1
ATOM 3828 N N . ALA B 1 237 ? 13.063 3.127 -6.544 1.00 32.81 235 ALA B N 1
ATOM 3829 C CA . ALA B 1 237 ? 12.688 2.015 -7.408 1.00 32.23 235 ALA B CA 1
ATOM 3830 C C . ALA B 1 237 ? 11.364 2.309 -8.104 1.00 28.30 235 ALA B C 1
ATOM 3831 O O . ALA B 1 237 ? 10.488 2.983 -7.552 1.00 33.94 235 ALA B O 1
ATOM 3833 N N . THR B 1 238 ? 11.232 1.812 -9.335 1.00 28.93 236 THR B N 1
ATOM 3834 C CA . THR B 1 238 ? 10.006 1.934 -10.115 1.00 26.25 236 THR B CA 1
ATOM 3835 C C . THR B 1 238 ? 9.716 0.601 -10.789 1.00 26.60 236 THR B C 1
ATOM 3836 O O . THR B 1 238 ? 10.559 -0.299 -10.821 1.00 24.09 236 THR B O 1
ATOM 3840 N N . TYR B 1 239 ? 8.515 0.492 -11.374 1.00 25.00 237 TYR B N 1
ATOM 3841 C CA . TYR B 1 239 ? 8.163 -0.734 -12.081 1.00 25.02 237 TYR B CA 1
ATOM 3842 C C . TYR B 1 239 ? 9.126 -1.031 -13.231 1.00 24.39 237 TYR B C 1
ATOM 3843 O O . TYR B 1 239 ? 9.318 -2.199 -13.582 1.00 23.79 237 TYR B O 1
ATOM 3852 N N . ALA B 1 240 ? 9.727 -0.011 -13.844 1.00 23.79 238 ALA B N 1
ATOM 3853 C CA . ALA B 1 240 ? 10.686 -0.306 -14.913 1.00 25.76 238 ALA B CA 1
ATOM 3854 C C . ALA B 1 240 ? 11.885 -1.088 -14.391 1.00 27.58 238 ALA B C 1
ATOM 3855 O O . ALA B 1 240 ? 12.454 -1.907 -15.122 1.00 26.84 238 ALA B O 1
ATOM 3857 N N . ASP B 1 241 ? 12.285 -0.861 -13.137 1.00 25.74 239 ASP B N 1
ATOM 3858 C CA . ASP B 1 241 ? 13.366 -1.668 -12.580 1.00 25.49 239 ASP B CA 1
ATOM 3859 C C . ASP B 1 241 ? 12.922 -3.104 -12.379 1.00 26.90 239 ASP B C 1
ATOM 3860 O O . ASP B 1 241 ? 13.734 -4.027 -12.480 1.00 24.82 239 ASP B O 1
ATOM 3865 N N . MET B 1 242 ? 11.635 -3.305 -12.092 1.00 22.99 240 MET B N 1
ATOM 3866 C CA . MET B 1 242 ? 11.117 -4.649 -11.886 1.00 24.12 240 MET B CA 1
ATOM 3867 C C . MET B 1 242 ? 10.911 -5.388 -13.197 1.00 24.36 240 MET B C 1
ATOM 3868 O O . MET B 1 242 ? 10.966 -6.626 -13.216 1.00 23.80 240 MET B O 1
ATOM 3873 N N . ILE B 1 243 ? 10.651 -4.659 -14.287 1.00 24.80 241 ILE B N 1
ATOM 3874 C CA . ILE B 1 243 ? 10.583 -5.283 -15.605 1.00 23.30 241 ILE B CA 1
ATOM 3875 C C . ILE B 1 243 ? 11.902 -5.987 -15.925 1.00 25.07 241 ILE B C 1
ATOM 3876 O O . ILE B 1 243 ? 11.926 -7.161 -16.318 1.00 25.27 241 ILE B O 1
ATOM 3881 N N . VAL B 1 244 ? 13.020 -5.283 -15.742 1.00 25.02 242 VAL B N 1
ATOM 3882 C CA . VAL B 1 244 ? 14.334 -5.910 -15.895 1.00 24.89 242 VAL B CA 1
ATOM 3883 C C . VAL B 1 244 ? 14.591 -6.908 -14.766 1.00 26.16 242 VAL B C 1
ATOM 3884 O O . VAL B 1 244 ? 15.135 -7.996 -14.992 1.00 26.89 242 VAL B O 1
ATOM 3888 N N . GLY B 1 245 ? 14.187 -6.569 -13.537 1.00 23.81 243 GLY B N 1
ATOM 3889 C CA . GLY B 1 245 ? 14.520 -7.413 -12.397 1.00 26.07 243 GLY B CA 1
ATOM 3890 C C . GLY B 1 245 ? 13.876 -8.788 -12.435 1.00 29.07 243 GLY B C 1
ATOM 3891 O O . GLY B 1 245 ? 14.466 -9.769 -11.963 1.00 26.54 243 GLY B O 1
ATOM 3892 N N . GLY B 1 246 ? 12.660 -8.885 -12.975 1.00 26.78 244 GLY B N 1
ATOM 3893 C CA . GLY B 1 246 ? 12.036 -10.190 -13.087 1.00 26.83 244 GLY B CA 1
ATOM 3894 C C . GLY B 1 246 ? 12.802 -11.101 -14.025 1.00 27.13 244 GLY B C 1
ATOM 3895 O O . GLY B 1 246 ? 12.900 -12.312 -13.801 1.00 25.96 244 GLY B O 1
ATOM 3896 N N . TRP B 1 247 ? 13.343 -10.536 -15.098 1.00 24.01 245 TRP B N 1
ATOM 3897 C CA . TRP B 1 247 ? 14.212 -11.318 -15.959 1.00 25.61 245 TRP B CA 1
ATOM 3898 C C . TRP B 1 247 ? 15.504 -11.690 -15.226 1.00 26.89 245 TRP B C 1
ATOM 3899 O O . TRP B 1 247 ? 16.015 -12.805 -15.384 1.00 26.28 245 TRP B O 1
ATOM 3910 N N . LEU B 1 248 ? 16.032 -10.778 -14.398 1.00 25.00 246 LEU B N 1
ATOM 3911 C CA . LEU B 1 248 ? 17.225 -11.110 -13.618 1.00 29.45 246 LEU B CA 1
ATOM 3912 C C . LEU B 1 248 ? 16.955 -12.245 -12.641 1.00 30.85 246 LEU B C 1
ATOM 3913 O O . LEU B 1 248 ? 17.854 -13.050 -12.360 1.00 28.75 246 LEU B O 1
ATOM 3918 N N . ARG B 1 249 ? 15.725 -12.343 -12.123 1.00 28.21 247 ARG B N 1
ATOM 3919 C CA . ARG B 1 249 ? 15.423 -13.456 -11.230 1.00 30.07 247 ARG B CA 1
ATOM 3920 C C . ARG B 1 249 ? 15.378 -14.767 -12.002 1.00 29.43 247 ARG B C 1
ATOM 3921 O O . ARG B 1 249 ? 15.832 -15.801 -11.505 1.00 30.67 247 ARG B O 1
ATOM 3929 N N . MET B 1 250 ? 14.822 -14.755 -13.211 1.00 25.81 248 MET B N 1
ATOM 3930 C CA . MET B 1 250 ? 14.807 -15.994 -13.974 1.00 29.25 248 MET B CA 1
ATOM 3931 C C . MET B 1 250 ? 16.228 -16.413 -14.354 1.00 30.35 248 MET B C 1
ATOM 3932 O O . MET B 1 250 ? 16.542 -17.609 -14.366 1.00 30.26 248 MET B O 1
ATOM 3937 N N . MET B 1 251 ? 17.108 -15.444 -14.608 1.00 27.42 249 MET B N 1
ATOM 3938 C CA . MET B 1 251 ? 18.507 -15.761 -14.908 1.00 31.70 249 MET B CA 1
ATOM 3939 C C . MET B 1 251 ? 19.187 -16.448 -13.723 1.00 31.74 249 MET B C 1
ATOM 3940 O O . MET B 1 251 ? 19.852 -17.482 -13.883 1.00 34.17 249 MET B O 1
ATOM 3945 N N . ARG B 1 252 ? 19.070 -15.859 -12.524 1.00 33.58 250 ARG B N 1
ATOM 3946 C CA . ARG B 1 252 ? 19.713 -16.460 -11.356 1.00 33.90 250 ARG B CA 1
ATOM 3947 C C . ARG B 1 252 ? 19.228 -17.883 -11.145 1.00 33.79 250 ARG B C 1
ATOM 3948 O O . ARG B 1 252 ? 20.011 -18.757 -10.756 1.00 35.72 250 ARG B O 1
ATOM 3956 N N . ALA B 1 253 ? 17.955 -18.141 -11.427 1.00 30.96 251 ALA B N 1
ATOM 3957 C CA . ALA B 1 253 ? 17.401 -19.473 -11.219 1.00 33.36 251 ALA B CA 1
ATOM 3958 C C . ALA B 1 253 ? 17.817 -20.462 -12.304 1.00 34.13 251 ALA B C 1
ATOM 3959 O O . ALA B 1 253 ? 17.897 -21.668 -12.033 1.00 34.73 251 ALA B O 1
ATOM 3961 N N . THR B 1 254 ? 18.097 -19.998 -13.525 1.00 29.43 252 THR B N 1
ATOM 3962 C CA . THR B 1 254 ? 18.250 -20.917 -14.644 1.00 31.04 252 THR B CA 1
ATOM 3963 C C . THR B 1 254 ? 19.619 -20.904 -15.318 1.00 33.07 252 THR B C 1
ATOM 3964 O O . THR B 1 254 ? 19.933 -21.863 -16.030 1.00 32.92 252 THR B O 1
ATOM 3968 N N . LEU B 1 255 ? 20.427 -19.861 -15.143 1.00 32.88 253 LEU B N 1
ATOM 3969 C CA . LEU B 1 255 ? 21.736 -19.894 -15.793 1.00 35.29 253 LEU B CA 1
ATOM 3970 C C . LEU B 1 255 ? 22.696 -20.795 -15.019 1.00 35.07 253 LEU B C 1
ATOM 3971 O O . LEU B 1 255 ? 22.558 -20.959 -13.805 1.00 33.71 253 LEU B O 1
ATOM 3976 N N . PRO B 1 256 ? 23.691 -21.379 -15.685 1.00 40.42 254 PRO B N 1
ATOM 3977 C CA . PRO B 1 256 ? 24.806 -21.958 -14.932 1.00 38.16 254 PRO B CA 1
ATOM 3978 C C . PRO B 1 256 ? 25.369 -20.908 -13.986 1.00 39.74 254 PRO B C 1
ATOM 3979 O O . PRO B 1 256 ? 25.400 -19.715 -14.302 1.00 35.96 254 PRO B O 1
ATOM 3983 N N . VAL B 1 257 ? 25.792 -21.363 -12.804 1.00 37.14 255 VAL B N 1
ATOM 3984 C CA . VAL B 1 257 ? 26.274 -20.442 -11.777 1.00 42.12 255 VAL B CA 1
ATOM 3985 C C . VAL B 1 257 ? 27.358 -19.526 -12.329 1.00 42.44 255 VAL B C 1
ATOM 3986 O O . VAL B 1 257 ? 27.342 -18.309 -12.097 1.00 39.07 255 VAL B O 1
ATOM 3990 N N . SER B 1 258 ? 28.311 -20.089 -13.080 1.00 40.85 256 SER B N 1
ATOM 3991 C CA . SER B 1 258 ? 29.420 -19.277 -13.567 1.00 41.90 256 SER B CA 1
ATOM 3992 C C . SER B 1 258 ? 28.938 -18.171 -14.507 1.00 41.40 256 SER B C 1
ATOM 3993 O O . SER B 1 258 ? 29.438 -17.041 -14.441 1.00 38.91 256 SER B O 1
ATOM 3996 N N . GLU B 1 259 ? 27.940 -18.461 -15.359 1.00 37.50 257 GLU B N 1
ATOM 3997 C CA . GLU B 1 259 ? 27.443 -17.453 -16.300 1.00 41.20 257 GLU B CA 1
ATOM 3998 C C . GLU B 1 259 ? 26.616 -16.379 -15.592 1.00 39.87 257 GLU B C 1
ATOM 3999 O O . GLU B 1 259 ? 26.674 -15.198 -15.958 1.00 34.16 257 GLU B O 1
ATOM 4005 N N . TRP B 1 260 ? 25.838 -16.766 -14.576 1.00 38.22 258 TRP B N 1
ATOM 4006 C CA . TRP B 1 260 ? 25.176 -15.760 -13.749 1.00 38.48 258 TRP B CA 1
ATOM 4007 C C . TRP B 1 260 ? 26.201 -14.858 -13.067 1.00 39.67 258 TRP B C 1
ATOM 4008 O O . TRP B 1 260 ? 25.985 -13.648 -12.934 1.00 36.74 258 TRP B O 1
ATOM 4019 N N . GLN B 1 261 ? 27.336 -15.423 -12.645 1.00 37.04 259 GLN B N 1
ATOM 4020 C CA . GLN B 1 261 ? 28.358 -14.579 -12.034 1.00 42.57 259 GLN B CA 1
ATOM 4021 C C . GLN B 1 261 ? 28.953 -13.614 -13.054 1.00 38.78 259 GLN B C 1
ATOM 4022 O O . GLN B 1 261 ? 29.261 -12.465 -12.717 1.00 40.24 259 GLN B O 1
ATOM 4028 N N . GLU B 1 262 ? 29.116 -14.050 -14.305 1.00 37.37 260 GLU B N 1
ATOM 4029 C CA . GLU B 1 262 ? 29.631 -13.137 -15.319 1.00 38.03 260 GLU B CA 1
ATOM 4030 C C . GLU B 1 262 ? 28.644 -12.014 -15.594 1.00 38.45 260 GLU B C 1
ATOM 4031 O O . GLU B 1 262 ? 29.011 -10.832 -15.553 1.00 37.95 260 GLU B O 1
ATOM 4037 N N . ALA B 1 263 ? 27.375 -12.359 -15.847 1.00 37.28 261 ALA B N 1
ATOM 4038 C CA . ALA B 1 263 ? 26.376 -11.328 -16.106 1.00 37.05 261 ALA B CA 1
ATOM 4039 C C . ALA B 1 263 ? 26.278 -10.348 -14.940 1.00 40.11 261 ALA B C 1
ATOM 4040 O O . ALA B 1 263 ? 26.144 -9.134 -15.148 1.00 38.66 261 ALA B O 1
ATOM 4042 N N . ARG B 1 264 ? 26.364 -10.857 -13.703 1.00 33.87 262 ARG B N 1
ATOM 4043 C CA . ARG B 1 264 ? 26.367 -9.995 -12.523 1.00 36.37 262 ARG B CA 1
ATOM 4044 C C . ARG B 1 264 ? 27.453 -8.926 -12.603 1.00 40.74 262 ARG B C 1
ATOM 4045 O O . ARG B 1 264 ? 27.266 -7.802 -12.118 1.00 37.24 262 ARG B O 1
ATOM 4053 N N . ALA B 1 265 ? 28.616 -9.274 -13.158 1.00 38.85 263 ALA B N 1
ATOM 4054 C CA . ALA B 1 265 ? 29.771 -8.389 -13.095 1.00 39.44 263 ALA B CA 1
ATOM 4055 C C . ALA B 1 265 ? 29.908 -7.476 -14.304 1.00 40.95 263 ALA B C 1
ATOM 4056 O O . ALA B 1 265 ? 30.611 -6.463 -14.205 1.00 39.79 263 ALA B O 1
ATOM 4058 N N . TRP B 1 266 ? 29.250 -7.797 -15.422 1.00 38.54 264 TRP B N 1
ATOM 4059 C CA . TRP B 1 266 ? 29.399 -7.020 -16.646 1.00 39.12 264 TRP B CA 1
ATOM 4060 C C . TRP B 1 266 ? 29.037 -5.560 -16.411 1.00 37.05 264 TRP B C 1
ATOM 4061 O O . TRP B 1 266 ? 28.270 -5.217 -15.509 1.00 36.19 264 TRP B O 1
ATOM 4072 N N . HIS B 1 267 ? 29.613 -4.699 -17.247 1.00 33.76 265 HIS B N 1
ATOM 4073 C CA . HIS B 1 267 ? 29.288 -3.275 -17.276 1.00 34.73 265 HIS B CA 1
ATOM 4074 C C . HIS B 1 267 ? 29.440 -2.644 -15.896 1.00 38.74 265 HIS B C 1
ATOM 4075 O O . HIS B 1 267 ? 28.611 -1.845 -15.456 1.00 37.97 265 HIS B O 1
ATOM 4082 N N . GLY B 1 268 ? 30.517 -3.011 -15.204 1.00 39.55 266 GLY B N 1
ATOM 4083 C CA . GLY B 1 268 ? 30.750 -2.500 -13.866 1.00 42.83 266 GLY B CA 1
ATOM 4084 C C . GLY B 1 268 ? 29.742 -2.960 -12.831 1.00 41.17 266 GLY B C 1
ATOM 4085 O O . GLY B 1 268 ? 29.460 -2.220 -11.886 1.00 44.34 266 GLY B O 1
ATOM 4086 N N . GLY B 1 269 ? 29.188 -4.164 -12.990 1.00 39.08 267 GLY B N 1
ATOM 4087 C CA . GLY B 1 269 ? 28.329 -4.772 -11.987 1.00 37.00 267 GLY B CA 1
ATOM 4088 C C . GLY B 1 269 ? 26.940 -4.187 -11.846 1.00 36.76 267 GLY B C 1
ATOM 4089 O O . GLY B 1 269 ? 26.291 -4.427 -10.823 1.00 37.42 267 GLY B O 1
ATOM 4090 N N . ILE B 1 270 ? 26.461 -3.434 -12.844 1.00 35.65 268 ILE B N 1
ATOM 4091 C CA . ILE B 1 270 ? 25.183 -2.725 -12.724 1.00 37.84 268 ILE B CA 1
ATOM 4092 C C . ILE B 1 270 ? 24.051 -3.692 -12.408 1.00 35.45 268 ILE B C 1
ATOM 4093 O O . ILE B 1 270 ? 23.208 -3.433 -11.540 1.00 33.91 268 ILE B O 1
ATOM 4098 N N . PHE B 1 271 ? 24.007 -4.819 -13.105 1.00 35.23 269 PHE B N 1
ATOM 4099 C CA . PHE B 1 271 ? 22.860 -5.697 -12.933 1.00 36.09 269 PHE B CA 1
ATOM 4100 C C . PHE B 1 271 ? 23.002 -6.600 -11.717 1.00 37.53 269 PHE B C 1
ATOM 4101 O O . PHE B 1 271 ? 21.981 -7.027 -11.157 1.00 32.34 269 PHE B O 1
ATOM 4109 N N . GLY B 1 272 ? 24.229 -6.857 -11.256 1.00 32.25 270 GLY B N 1
ATOM 4110 C CA . GLY B 1 272 ? 24.384 -7.436 -9.930 1.00 32.72 270 GLY B CA 1
ATOM 4111 C C . GLY B 1 272 ? 23.836 -6.523 -8.850 1.00 35.68 270 GLY B C 1
ATOM 4112 O O . GLY B 1 272 ? 23.097 -6.957 -7.958 1.00 35.57 270 GLY B O 1
ATOM 4113 N N . ARG B 1 273 ? 24.170 -5.232 -8.930 1.00 33.92 271 ARG B N 1
ATOM 4114 C CA . ARG B 1 273 ? 23.677 -4.282 -7.941 1.00 34.56 271 ARG B CA 1
ATOM 4115 C C . ARG B 1 273 ? 22.156 -4.134 -8.022 1.00 34.04 271 ARG B C 1
ATOM 4116 O O . ARG B 1 273 ? 21.472 -4.093 -6.992 1.00 29.94 271 ARG B O 1
ATOM 4124 N N . LEU B 1 274 ? 21.607 -4.036 -9.236 1.00 31.56 272 LEU B N 1
ATOM 4125 C CA . LEU B 1 274 ? 20.154 -3.930 -9.371 1.00 32.25 272 LEU B CA 1
ATOM 4126 C C . LEU B 1 274 ? 19.462 -5.144 -8.758 1.00 31.83 272 LEU B C 1
ATOM 4127 O O . LEU B 1 274 ? 18.516 -5.007 -7.972 1.00 32.22 272 LEU B O 1
ATOM 4132 N N . HIS B 1 275 ? 19.937 -6.345 -9.095 1.00 30.04 273 HIS B N 1
ATOM 4133 C CA . HIS B 1 275 ? 19.360 -7.561 -8.530 1.00 33.09 273 HIS B CA 1
ATOM 4134 C C . HIS B 1 275 ? 19.369 -7.519 -7.008 1.00 34.51 273 HIS B C 1
ATOM 4135 O O . HIS B 1 275 ? 18.359 -7.818 -6.363 1.00 34.04 273 HIS B O 1
ATOM 4142 N N . ASP B 1 276 ? 20.511 -7.137 -6.421 1.00 33.36 274 ASP B N 1
ATOM 4143 C CA . ASP B 1 276 ? 20.667 -7.127 -4.971 1.00 35.48 274 ASP B CA 1
ATOM 4144 C C . ASP B 1 276 ? 19.721 -6.131 -4.315 1.00 29.88 274 ASP B C 1
ATOM 4145 O O . ASP B 1 276 ? 19.128 -6.422 -3.277 1.00 30.45 274 ASP B O 1
ATOM 4150 N N . ALA B 1 277 ? 19.573 -4.951 -4.909 1.00 28.74 275 ALA B N 1
ATOM 4151 C CA . ALA B 1 277 ? 18.695 -3.931 -4.372 1.00 31.70 275 ALA B CA 1
ATOM 4152 C C . ALA B 1 277 ? 17.212 -4.289 -4.522 1.00 31.15 275 ALA B C 1
ATOM 4153 O O . ALA B 1 277 ? 16.368 -3.663 -3.870 1.00 32.33 275 ALA B O 1
ATOM 4155 N N . LEU B 1 278 ? 16.876 -5.257 -5.372 1.00 32.07 276 LEU B N 1
ATOM 4156 C CA . LEU B 1 278 ? 15.500 -5.738 -5.467 1.00 31.90 276 LEU B CA 1
ATOM 4157 C C . LEU B 1 278 ? 15.200 -6.868 -4.491 1.00 33.54 276 LEU B C 1
ATOM 4158 O O . LEU B 1 278 ? 14.025 -7.233 -4.348 1.00 30.90 276 LEU B O 1
ATOM 4163 N N . ASP B 1 279 ? 16.228 -7.416 -3.811 1.00 31.04 277 ASP B N 1
ATOM 4164 C CA . ASP B 1 279 ? 16.009 -8.469 -2.817 1.00 30.55 277 ASP B CA 1
ATOM 4165 C C . ASP B 1 279 ? 14.980 -8.052 -1.780 1.00 29.34 277 ASP B C 1
ATOM 4166 O O . ASP B 1 279 ? 14.215 -8.887 -1.295 1.00 31.45 277 ASP B O 1
ATOM 4171 N N . LYS B 1 280 ? 14.955 -6.765 -1.411 1.00 26.60 278 LYS B N 1
ATOM 4172 C CA . LYS B 1 280 ? 13.964 -6.294 -0.440 1.00 31.00 278 LYS B CA 1
ATOM 4173 C C . LYS B 1 280 ? 12.531 -6.336 -0.961 1.00 32.54 278 LYS B C 1
ATOM 4174 O O . LYS B 1 280 ? 11.598 -6.158 -0.173 1.00 30.94 278 LYS B O 1
ATOM 4180 N N . TYR B 1 281 ? 12.314 -6.561 -2.251 1.00 29.89 279 TYR B N 1
ATOM 4181 C CA . TYR B 1 281 ? 10.957 -6.751 -2.746 1.00 31.08 279 TYR B CA 1
ATOM 4182 C C . TYR B 1 281 ? 10.713 -8.179 -3.219 1.00 32.79 279 TYR B C 1
ATOM 4183 O O . TYR B 1 281 ? 9.693 -8.450 -3.867 1.00 28.95 279 TYR B O 1
ATOM 4192 N N . ALA B 1 282 ? 11.605 -9.112 -2.886 1.00 30.30 280 ALA B N 1
ATOM 4193 C CA . ALA B 1 282 ? 11.587 -10.437 -3.494 1.00 30.01 280 ALA B CA 1
ATOM 4194 C C . ALA B 1 282 ? 11.088 -11.525 -2.547 1.00 30.92 280 ALA B C 1
ATOM 4195 O O . ALA B 1 282 ? 11.271 -12.711 -2.831 1.00 33.67 280 ALA B O 1
ATOM 4197 N N . GLU B 1 283 ? 10.447 -11.158 -1.442 1.00 30.94 281 GLU B N 1
ATOM 4198 C CA . GLU B 1 283 ? 9.880 -12.161 -0.553 1.00 34.40 281 GLU B CA 1
ATOM 4199 C C . GLU B 1 283 ? 8.843 -13.017 -1.275 1.00 36.22 281 GLU B C 1
ATOM 4200 O O . GLU B 1 283 ? 7.959 -12.501 -1.974 1.00 32.86 281 GLU B O 1
ATOM 4206 N N . VAL B 1 284 ? 8.954 -14.333 -1.100 1.00 31.38 282 VAL B N 1
ATOM 4207 C CA . VAL B 1 284 ? 8.022 -15.273 -1.703 1.00 36.08 282 VAL B CA 1
ATOM 4208 C C . VAL B 1 284 ? 6.943 -15.616 -0.682 1.00 36.28 282 VAL B C 1
ATOM 4209 O O . VAL B 1 284 ? 6.970 -16.685 -0.071 1.00 36.64 282 VAL B O 1
ATOM 4213 N N . LYS B 1 285 ? 6.002 -14.700 -0.474 1.00 36.94 283 LYS B N 1
ATOM 4214 C CA . LYS B 1 285 ? 4.820 -14.983 0.343 1.00 40.70 283 LYS B CA 1
ATOM 4215 C C . LYS B 1 285 ? 3.761 -15.764 -0.421 1.00 40.50 283 LYS B C 1
ATOM 4216 O O . LYS B 1 285 ? 3.729 -15.797 -1.656 1.00 36.95 283 LYS B O 1
ATOM 4223 N N . SER C 1 10 ? 4.314 -3.046 -75.678 1.00 66.77 8 SER C N 1
ATOM 4224 C CA . SER C 1 10 ? 4.080 -2.187 -74.522 1.00 66.38 8 SER C CA 1
ATOM 4225 C C . SER C 1 10 ? 2.738 -1.480 -74.640 1.00 59.37 8 SER C C 1
ATOM 4226 O O . SER C 1 10 ? 2.608 -0.308 -74.274 1.00 63.88 8 SER C O 1
ATOM 4229 N N . THR C 1 11 ? 1.740 -2.177 -75.168 1.00 53.40 9 THR C N 1
ATOM 4230 C CA . THR C 1 11 ? 0.419 -1.579 -75.092 1.00 50.90 9 THR C CA 1
ATOM 4231 C C . THR C 1 11 ? -0.466 -2.433 -74.182 1.00 43.38 9 THR C C 1
ATOM 4232 O O . THR C 1 11 ? -0.738 -2.001 -73.057 1.00 41.43 9 THR C O 1
ATOM 4236 N N . PRO C 1 12 ? -0.869 -3.654 -74.570 1.00 39.45 10 PRO C N 1
ATOM 4237 C CA . PRO C 1 12 ? -1.979 -4.309 -73.863 1.00 37.15 10 PRO C CA 1
ATOM 4238 C C . PRO C 1 12 ? -1.668 -4.575 -72.398 1.00 33.37 10 PRO C C 1
ATOM 4239 O O . PRO C 1 12 ? -0.515 -4.757 -72.000 1.00 27.48 10 PRO C O 1
ATOM 4243 N N . ILE C 1 13 ? -2.732 -4.577 -71.589 1.00 27.74 11 ILE C N 1
ATOM 4244 C CA . ILE C 1 13 ? -2.611 -4.998 -70.203 1.00 26.77 11 ILE C CA 1
ATOM 4245 C C . ILE C 1 13 ? -2.248 -6.473 -70.163 1.00 26.04 11 ILE C C 1
ATOM 4246 O O . ILE C 1 13 ? -2.771 -7.282 -70.933 1.00 28.71 11 ILE C O 1
ATOM 4251 N N . ILE C 1 14 ? -1.341 -6.830 -69.266 1.00 24.04 12 ILE C N 1
ATOM 4252 C CA . ILE C 1 14 ? -0.972 -8.217 -69.035 1.00 25.57 12 ILE C CA 1
ATOM 4253 C C . ILE C 1 14 ? -1.801 -8.760 -67.874 1.00 23.36 12 ILE C C 1
ATOM 4254 O O . ILE C 1 14 ? -1.670 -8.286 -66.736 1.00 22.02 12 ILE C O 1
ATOM 4259 N N . PHE C 1 15 ? -2.588 -9.809 -68.144 1.00 23.86 13 PHE C N 1
ATOM 4260 C CA . PHE C 1 15 ? -3.474 -10.443 -67.167 1.00 24.40 13 PHE C CA 1
ATOM 4261 C C . PHE C 1 15 ? -2.876 -11.794 -66.767 1.00 22.78 13 PHE C C 1
ATOM 4262 O O . PHE C 1 15 ? -2.843 -12.722 -67.579 1.00 23.08 13 PHE C O 1
ATOM 4270 N N . TYR C 1 16 ? -2.401 -11.901 -65.515 1.00 23.02 14 TYR C N 1
ATOM 4271 C CA . TYR C 1 16 ? -1.845 -13.144 -64.970 1.00 22.60 14 TYR C CA 1
ATOM 4272 C C . TYR C 1 16 ? -2.983 -14.008 -64.418 1.00 23.41 14 TYR C C 1
ATOM 4273 O O . TYR C 1 16 ? -3.589 -13.671 -63.396 1.00 20.62 14 TYR C O 1
ATOM 4282 N N . ASP C 1 17 ? -3.279 -15.109 -65.107 1.00 23.35 15 ASP C N 1
ATOM 4283 C CA . ASP C 1 17 ? -4.372 -16.030 -64.807 1.00 25.24 15 ASP C CA 1
ATOM 4284 C C . ASP C 1 17 ? -3.792 -17.398 -64.456 1.00 27.07 15 ASP C C 1
ATOM 4285 O O . ASP C 1 17 ? -2.591 -17.647 -64.630 1.00 25.83 15 ASP C O 1
ATOM 4290 N N . ILE C 1 18 ? -4.651 -18.308 -63.996 1.00 23.11 16 ILE C N 1
ATOM 4291 C CA . ILE C 1 18 ? -4.214 -19.599 -63.469 1.00 25.13 16 ILE C CA 1
ATOM 4292 C C . ILE C 1 18 ? -4.442 -20.681 -64.523 1.00 29.81 16 ILE C C 1
ATOM 4293 O O . ILE C 1 18 ? -5.583 -20.986 -64.887 1.00 30.96 16 ILE C O 1
ATOM 4298 N N . ALA C 1 19 ? -3.354 -21.287 -65.002 1.00 30.01 17 ALA C N 1
ATOM 4299 C CA . ALA C 1 19 ? -3.447 -22.307 -66.042 1.00 28.80 17 ALA C CA 1
ATOM 4300 C C . ALA C 1 19 ? -4.085 -23.581 -65.499 1.00 29.85 17 ALA C C 1
ATOM 4301 O O . ALA C 1 19 ? -3.849 -23.977 -64.354 1.00 28.02 17 ALA C O 1
ATOM 4303 N N . GLN C 1 20 ? -4.923 -24.210 -66.320 1.00 31.29 18 GLN C N 1
ATOM 4304 C CA . GLN C 1 20 ? -5.537 -25.490 -65.995 1.00 32.83 18 GLN C CA 1
ATOM 4305 C C . GLN C 1 20 ? -5.296 -26.451 -67.151 1.00 33.15 18 GLN C C 1
ATOM 4306 O O . GLN C 1 20 ? -4.818 -26.059 -68.218 1.00 37.79 18 GLN C O 1
ATOM 4312 N N . ARG C 1 21 ? -5.635 -27.719 -66.939 1.00 35.55 19 ARG C N 1
ATOM 4313 C CA . ARG C 1 21 ? -5.478 -28.723 -67.986 1.00 34.00 19 ARG C CA 1
ATOM 4314 C C . ARG C 1 21 ? -6.339 -28.379 -69.205 1.00 37.56 19 ARG C C 1
ATOM 4315 O O . ARG C 1 21 ? -7.400 -27.760 -69.078 1.00 38.54 19 ARG C O 1
ATOM 4323 N N . PRO C 1 22 ? -5.922 -28.796 -70.402 1.00 39.05 20 PRO C N 1
ATOM 4324 C CA . PRO C 1 22 ? -6.712 -28.490 -71.597 1.00 38.11 20 PRO C CA 1
ATOM 4325 C C . PRO C 1 22 ? -8.059 -29.189 -71.570 1.00 41.46 20 PRO C C 1
ATOM 4326 O O . PRO C 1 22 ? -8.205 -30.275 -70.981 1.00 38.96 20 PRO C O 1
ATOM 4330 N N . PRO C 1 23 ? -9.091 -28.584 -72.173 1.00 42.10 21 PRO C N 1
ATOM 4331 C CA . PRO C 1 23 ? -9.064 -27.268 -72.838 1.00 43.80 21 PRO C CA 1
ATOM 4332 C C . PRO C 1 23 ? -9.237 -26.131 -71.834 1.00 42.85 21 PRO C C 1
ATOM 4333 O O . PRO C 1 23 ? -10.036 -26.273 -70.906 1.00 42.32 21 PRO C O 1
ATOM 4337 N N . VAL C 1 24 ? -8.562 -24.987 -71.955 1.00 44.13 22 VAL C N 1
ATOM 4338 C CA . VAL C 1 24 ? -8.920 -23.855 -71.100 1.00 47.24 22 VAL C CA 1
ATOM 4339 C C . VAL C 1 24 ? -10.313 -23.422 -71.536 1.00 45.13 22 VAL C C 1
ATOM 4340 O O . VAL C 1 24 ? -10.976 -24.118 -72.314 1.00 49.87 22 VAL C O 1
ATOM 4344 N N . ALA C 1 25 ? -10.770 -22.276 -71.058 1.00 48.88 23 ALA C N 1
ATOM 4345 C CA . ALA C 1 25 ? -12.143 -21.853 -71.307 1.00 44.93 23 ALA C CA 1
ATOM 4346 C C . ALA C 1 25 ? -13.123 -22.797 -70.617 1.00 42.53 23 ALA C C 1
ATOM 4347 O O . ALA C 1 25 ? -14.098 -22.335 -70.014 1.00 43.10 23 ALA C O 1
ATOM 4349 N N . GLU C 1 26 ? -12.877 -24.109 -70.672 1.00 33.94 24 GLU C N 1
ATOM 4350 C CA . GLU C 1 26 ? -13.774 -25.072 -70.042 1.00 39.57 24 GLU C CA 1
ATOM 4351 C C . GLU C 1 26 ? -13.333 -25.489 -68.647 1.00 40.30 24 GLU C C 1
ATOM 4352 O O . GLU C 1 26 ? -14.184 -25.802 -67.796 1.00 35.09 24 GLU C O 1
ATOM 4358 N N . THR C 1 27 ? -12.026 -25.498 -68.392 1.00 35.84 25 THR C N 1
ATOM 4359 C CA . THR C 1 27 ? -11.514 -25.923 -67.100 1.00 36.08 25 THR C CA 1
ATOM 4360 C C . THR C 1 27 ? -11.181 -24.763 -66.177 1.00 30.51 25 THR C C 1
ATOM 4361 O O . THR C 1 27 ? -11.166 -24.960 -64.959 1.00 31.37 25 THR C O 1
ATOM 4365 N N . CYS C 1 28 ? -10.901 -23.569 -66.712 1.00 29.95 26 CYS C N 1
ATOM 4366 C CA . CYS C 1 28 ? -10.525 -22.457 -65.842 1.00 29.07 26 CYS C CA 1
ATOM 4367 C C . CYS C 1 28 ? -11.671 -22.172 -64.884 1.00 31.14 26 CYS C C 1
ATOM 4368 O O . CYS C 1 28 ? -12.843 -22.127 -65.277 1.00 25.88 26 CYS C O 1
ATOM 4371 N N . CYS C 1 29 ? -11.333 -22.037 -63.631 1.00 28.00 27 CYS C N 1
ATOM 4372 C CA . CYS C 1 29 ? -12.341 -22.169 -62.592 1.00 27.75 27 CYS C CA 1
ATOM 4373 C C . CYS C 1 29 ? -12.094 -21.276 -61.384 1.00 28.73 27 CYS C C 1
ATOM 4374 O O . CYS C 1 29 ? -12.949 -21.240 -60.490 1.00 25.55 27 CYS C O 1
ATOM 4377 N N . ALA C 1 30 ? -10.975 -20.575 -61.302 1.00 26.48 28 ALA C N 1
ATOM 4378 C CA . ALA C 1 30 ? -10.692 -19.807 -60.092 1.00 24.42 28 ALA C CA 1
ATOM 4379 C C . ALA C 1 30 ? -11.657 -18.629 -59.993 1.00 21.53 28 ALA C C 1
ATOM 4380 O O . ALA C 1 30 ? -11.803 -17.866 -60.961 1.00 21.87 28 ALA C O 1
ATOM 4382 N N . PRO C 1 31 ? -12.346 -18.457 -58.860 1.00 20.52 29 PRO C N 1
ATOM 4383 C CA . PRO C 1 31 ? -13.408 -17.438 -58.809 1.00 21.59 29 PRO C CA 1
ATOM 4384 C C . PRO C 1 31 ? -12.882 -16.023 -58.927 1.00 21.31 29 PRO C C 1
ATOM 4385 O O . PRO C 1 31 ? -13.465 -15.206 -59.650 1.00 19.69 29 PRO C O 1
ATOM 4389 N N . ASN C 1 32 ? -11.778 -15.706 -58.257 1.00 21.80 30 ASN C N 1
ATOM 4390 C CA . ASN C 1 32 ? -11.335 -14.325 -58.293 1.00 20.72 30 ASN C CA 1
ATOM 4391 C C . ASN C 1 32 ? -10.798 -13.936 -59.666 1.00 22.01 30 ASN C C 1
ATOM 4392 O O . ASN C 1 32 ? -11.064 -12.819 -60.125 1.00 21.44 30 ASN C O 1
ATOM 4397 N N . PRO C 1 33 ? -10.042 -14.785 -60.364 1.00 22.99 31 PRO C N 1
ATOM 4398 C CA . PRO C 1 33 ? -9.693 -14.427 -61.752 1.00 22.17 31 PRO C CA 1
ATOM 4399 C C . PRO C 1 33 ? -10.905 -14.268 -62.656 1.00 20.62 31 PRO C C 1
ATOM 4400 O O . PRO C 1 33 ? -10.896 -13.400 -63.536 1.00 21.72 31 PRO C O 1
ATOM 4404 N N . TRP C 1 34 ? -11.955 -15.067 -62.452 1.00 20.91 32 TRP C N 1
ATOM 4405 C CA . TRP C 1 34 ? -13.173 -14.912 -63.245 1.00 21.34 32 TRP C CA 1
ATOM 4406 C C . TRP C 1 34 ? -13.808 -13.545 -63.038 1.00 21.10 32 TRP C C 1
ATOM 4407 O O . TRP C 1 34 ? -14.238 -12.910 -64.006 1.00 21.53 32 TRP C O 1
ATOM 4418 N N . LYS C 1 35 ? -13.834 -13.052 -61.789 1.00 21.54 33 LYS C N 1
ATOM 4419 C CA . LYS C 1 35 ? -14.345 -11.708 -61.522 1.00 21.55 33 LYS C CA 1
ATOM 4420 C C . LYS C 1 35 ? -13.645 -10.681 -62.396 1.00 22.91 33 LYS C C 1
ATOM 4421 O O . LYS C 1 35 ? -14.291 -9.825 -63.017 1.00 18.86 33 LYS C O 1
ATOM 4427 N N . SER C 1 36 ? -12.304 -10.748 -62.435 1.00 19.59 34 SER C N 1
ATOM 4428 C CA . SER C 1 36 ? -11.519 -9.767 -63.175 1.00 22.78 34 SER C CA 1
ATOM 4429 C C . SER C 1 36 ? -11.662 -9.965 -64.681 1.00 19.53 34 SER C C 1
ATOM 4430 O O . SER C 1 36 ? -11.751 -8.988 -65.429 1.00 22.48 34 SER C O 1
ATOM 4433 N N . ARG C 1 37 ? -11.651 -11.212 -65.149 1.00 20.56 35 ARG C N 1
ATOM 4434 C CA . ARG C 1 37 ? -11.926 -11.456 -66.568 1.00 22.07 35 ARG C CA 1
ATOM 4435 C C . ARG C 1 37 ? -13.250 -10.816 -66.994 1.00 24.69 35 ARG C C 1
ATOM 4436 O O . ARG C 1 37 ? -13.332 -10.167 -68.050 1.00 22.19 35 ARG C O 1
ATOM 4444 N N . LEU C 1 38 ? -14.296 -10.951 -66.171 1.00 24.18 36 LEU C N 1
ATOM 4445 C CA . LEU C 1 38 ? -15.557 -10.312 -66.529 1.00 21.72 36 LEU C CA 1
ATOM 4446 C C . LEU C 1 38 ? -15.374 -8.803 -66.600 1.00 22.83 36 LEU C C 1
ATOM 4447 O O . LEU C 1 38 ? -15.793 -8.166 -67.575 1.00 23.21 36 LEU C O 1
ATOM 4452 N N . ALA C 1 39 ? -14.700 -8.225 -65.597 1.00 19.59 37 ALA C N 1
ATOM 4453 C CA . ALA C 1 39 ? -14.492 -6.777 -65.546 1.00 24.93 37 ALA C CA 1
ATOM 4454 C C . ALA C 1 39 ? -13.676 -6.284 -66.740 1.00 23.99 37 ALA C C 1
ATOM 4455 O O . ALA C 1 39 ? -14.009 -5.261 -67.356 1.00 23.98 37 ALA C O 1
ATOM 4457 N N . LEU C 1 40 ? -12.571 -6.971 -67.048 1.00 22.69 38 LEU C N 1
ATOM 4458 C CA . LEU C 1 40 ? -11.769 -6.603 -68.216 1.00 24.11 38 LEU C CA 1
ATOM 4459 C C . LEU C 1 40 ? -12.610 -6.615 -69.495 1.00 24.64 38 LEU C C 1
ATOM 4460 O O . LEU C 1 40 ? -12.584 -5.660 -70.281 1.00 25.79 38 LEU C O 1
ATOM 4465 N N . ASN C 1 41 ? -13.346 -7.698 -69.735 1.00 24.27 39 ASN C N 1
ATOM 4466 C CA . ASN C 1 41 ? -14.144 -7.764 -70.960 1.00 27.02 39 ASN C CA 1
ATOM 4467 C C . ASN C 1 41 ? -15.220 -6.678 -70.979 1.00 25.58 39 ASN C C 1
ATOM 4468 O O . ASN C 1 41 ? -15.514 -6.095 -72.030 1.00 26.85 39 ASN C O 1
ATOM 4473 N N . PHE C 1 42 ? -15.812 -6.395 -69.823 1.00 25.43 40 PHE C N 1
ATOM 4474 C CA . PHE C 1 42 ? -16.833 -5.357 -69.731 1.00 28.23 40 PHE C CA 1
ATOM 4475 C C . PHE C 1 42 ? -16.238 -4.000 -70.097 1.00 26.33 40 PHE C C 1
ATOM 4476 O O . PHE C 1 42 ? -16.831 -3.237 -70.862 1.00 26.18 40 PHE C O 1
ATOM 4484 N N . LYS C 1 43 ? -15.045 -3.702 -69.593 1.00 25.57 41 LYS C N 1
ATOM 4485 C CA . LYS C 1 43 ? -14.436 -2.399 -69.836 1.00 26.08 41 LYS C CA 1
ATOM 4486 C C . LYS C 1 43 ? -13.819 -2.287 -71.230 1.00 28.77 41 LYS C C 1
ATOM 4487 O O . LYS C 1 43 ? -13.507 -1.172 -71.679 1.00 23.83 41 LYS C O 1
ATOM 4493 N N . ALA C 1 44 ? -13.632 -3.413 -71.920 1.00 28.37 42 ALA C N 1
ATOM 4494 C CA . ALA C 1 44 ? -13.097 -3.427 -73.280 1.00 29.98 42 ALA C CA 1
ATOM 4495 C C . ALA C 1 44 ? -11.714 -2.777 -73.352 1.00 29.41 42 ALA C C 1
ATOM 4496 O O . ALA C 1 44 ? -11.356 -2.170 -74.356 1.00 27.55 42 ALA C O 1
ATOM 4498 N N . VAL C 1 45 ? -10.936 -2.864 -72.285 1.00 27.68 43 VAL C N 1
ATOM 4499 C CA . VAL C 1 45 ? -9.535 -2.432 -72.343 1.00 29.69 43 VAL C CA 1
ATOM 4500 C C . VAL C 1 45 ? -8.706 -3.567 -72.938 1.00 28.05 43 VAL C C 1
ATOM 4501 O O . VAL C 1 45 ? -8.867 -4.721 -72.517 1.00 30.31 43 VAL C O 1
ATOM 4505 N N . PRO C 1 46 ? -7.845 -3.307 -73.920 1.00 32.36 44 PRO C N 1
ATOM 4506 C CA . PRO C 1 46 ? -7.065 -4.405 -74.504 1.00 29.96 44 PRO C CA 1
ATOM 4507 C C . PRO C 1 46 ? -6.183 -5.067 -73.459 1.00 28.06 44 PRO C C 1
ATOM 4508 O O . PRO C 1 46 ? -5.486 -4.397 -72.698 1.00 28.87 44 PRO C O 1
ATOM 4512 N N . TYR C 1 47 ? -6.234 -6.396 -73.412 1.00 25.03 45 TYR C N 1
ATOM 4513 C CA . TYR C 1 47 ? -5.368 -7.145 -72.514 1.00 31.17 45 TYR C CA 1
ATOM 4514 C C . TYR C 1 47 ? -5.015 -8.467 -73.174 1.00 31.86 45 TYR C C 1
ATOM 4515 O O . TYR C 1 47 ? -5.703 -8.924 -74.087 1.00 29.57 45 TYR C O 1
ATOM 4524 N N . THR C 1 48 ? -3.936 -9.081 -72.700 1.00 28.90 46 THR C N 1
ATOM 4525 C CA . THR C 1 48 ? -3.601 -10.450 -73.067 1.00 31.36 46 THR C CA 1
ATOM 4526 C C . THR C 1 48 ? -3.367 -11.258 -71.802 1.00 30.49 46 THR C C 1
ATOM 4527 O O . THR C 1 48 ? -2.945 -10.722 -70.771 1.00 31.14 46 THR C O 1
ATOM 4531 N N . THR C 1 49 ? -3.618 -12.558 -71.891 1.00 28.87 47 THR C N 1
ATOM 4532 C CA . THR C 1 49 ? -3.508 -13.439 -70.736 1.00 28.51 47 THR C CA 1
ATOM 4533 C C . THR C 1 49 ? -2.164 -14.151 -70.726 1.00 27.44 47 THR C C 1
ATOM 4534 O O . THR C 1 49 ? -1.741 -14.719 -71.739 1.00 25.28 47 THR C O 1
ATOM 4538 N N . THR C 1 50 ? -1.504 -14.119 -69.582 1.00 25.37 48 THR C N 1
ATOM 4539 C CA . THR C 1 50 ? -0.389 -15.000 -69.295 1.00 28.31 48 THR C CA 1
ATOM 4540 C C . THR C 1 50 ? -0.896 -16.089 -68.363 1.00 26.01 48 THR C C 1
ATOM 4541 O O . THR C 1 50 ? -1.293 -15.801 -67.225 1.00 25.07 48 THR C O 1
ATOM 4545 N N . TRP C 1 51 ? -0.895 -17.329 -68.854 1.00 26.38 49 TRP C N 1
ATOM 4546 C CA . TRP C 1 51 ? -1.384 -18.482 -68.107 1.00 26.79 49 TRP C CA 1
ATOM 4547 C C . TRP C 1 51 ? -0.246 -19.014 -67.234 1.00 30.32 49 TRP C C 1
ATOM 4548 O O . TRP C 1 51 ? 0.713 -19.596 -67.749 1.00 29.83 49 TRP C O 1
ATOM 4559 N N . VAL C 1 52 ? -0.364 -18.828 -65.920 1.00 25.41 50 VAL C N 1
ATOM 4560 C CA . VAL C 1 52 ? 0.681 -19.188 -64.965 1.00 27.07 50 VAL C CA 1
ATOM 4561 C C . VAL C 1 52 ? 0.564 -20.661 -64.584 1.00 31.49 50 VAL C C 1
ATOM 4562 O O . VAL C 1 52 ? -0.475 -21.108 -64.081 1.00 27.26 50 VAL C O 1
ATOM 4566 N N . LYS C 1 53 ? 1.653 -21.405 -64.778 1.00 31.05 51 LYS C N 1
ATOM 4567 C CA . LYS C 1 53 ? 1.714 -22.824 -64.454 1.00 30.61 51 LYS C CA 1
ATOM 4568 C C . LYS C 1 53 ? 2.227 -23.006 -63.031 1.00 32.71 51 LYS C C 1
ATOM 4569 O O . LYS C 1 53 ? 3.264 -22.440 -62.663 1.00 29.28 51 LYS C O 1
ATOM 4575 N N . LEU C 1 54 ? 1.471 -23.754 -62.226 1.00 31.89 52 LEU C N 1
ATOM 4576 C CA . LEU C 1 54 ? 1.754 -24.069 -60.835 1.00 35.13 52 LEU C CA 1
ATOM 4577 C C . LEU C 1 54 ? 1.543 -25.561 -60.648 1.00 34.33 52 LEU C C 1
ATOM 4578 O O . LEU C 1 54 ? 0.689 -26.148 -61.315 1.00 31.77 52 LEU C O 1
ATOM 4583 N N . PRO C 1 55 ? 2.283 -26.197 -59.746 1.00 36.80 53 PRO C N 1
ATOM 4584 C CA . PRO C 1 55 ? 1.971 -27.584 -59.403 1.00 37.83 53 PRO C CA 1
ATOM 4585 C C . PRO C 1 55 ? 0.652 -27.636 -58.652 1.00 37.72 53 PRO C C 1
ATOM 4586 O O . PRO C 1 55 ? 0.241 -26.659 -58.014 1.00 37.01 53 PRO C O 1
ATOM 4590 N N . ASP C 1 56 ? -0.015 -28.798 -58.724 1.00 37.40 54 ASP C N 1
ATOM 4591 C CA . ASP C 1 56 ? -1.191 -29.000 -57.880 1.00 38.41 54 ASP C CA 1
ATOM 4592 C C . ASP C 1 56 ? -0.767 -28.747 -56.442 1.00 39.75 54 ASP C C 1
ATOM 4593 O O . ASP C 1 56 ? 0.430 -28.739 -56.139 1.00 49.18 54 ASP C O 1
ATOM 4598 N N . ILE C 1 57 ? -1.730 -28.570 -55.554 1.00 46.00 55 ILE C N 1
ATOM 4599 C CA . ILE C 1 57 ? -1.504 -28.097 -54.188 1.00 41.43 55 ILE C CA 1
ATOM 4600 C C . ILE C 1 57 ? -1.227 -26.603 -54.243 1.00 37.30 55 ILE C C 1
ATOM 4601 O O . ILE C 1 57 ? -2.012 -25.818 -53.706 1.00 38.37 55 ILE C O 1
ATOM 4606 N N . GLU C 1 58 ? -0.129 -26.177 -54.882 1.00 39.82 56 GLU C N 1
ATOM 4607 C CA . GLU C 1 58 ? 0.072 -24.732 -54.996 1.00 40.66 56 GLU C CA 1
ATOM 4608 C C . GLU C 1 58 ? -1.078 -24.089 -55.767 1.00 36.83 56 GLU C C 1
ATOM 4609 O O . GLU C 1 58 ? -1.561 -23.014 -55.393 1.00 37.47 56 GLU C O 1
ATOM 4615 N N . ARG C 1 59 ? -1.559 -24.760 -56.819 1.00 35.79 57 ARG C N 1
ATOM 4616 C CA . ARG C 1 59 ? -2.667 -24.221 -57.606 1.00 34.44 57 ARG C CA 1
ATOM 4617 C C . ARG C 1 59 ? -3.969 -24.229 -56.810 1.00 35.06 57 ARG C C 1
ATOM 4618 O O . ARG C 1 59 ? -4.734 -23.256 -56.843 1.00 38.66 57 ARG C O 1
ATOM 4626 N N . VAL C 1 60 ? -4.258 -25.329 -56.116 1.00 36.09 58 VAL C N 1
ATOM 4627 C CA . VAL C 1 60 ? -5.471 -25.383 -55.303 1.00 36.82 58 VAL C CA 1
ATOM 4628 C C . VAL C 1 60 ? -5.463 -24.253 -54.283 1.00 38.22 58 VAL C C 1
ATOM 4629 O O . VAL C 1 60 ? -6.489 -23.617 -54.023 1.00 39.32 58 VAL C O 1
ATOM 4633 N N . CYS C 1 61 ? -4.289 -23.962 -53.725 1.00 39.66 59 CYS C N 1
ATOM 4634 C CA . CYS C 1 61 ? -4.144 -22.863 -52.776 1.00 39.99 59 CYS C CA 1
ATOM 4635 C C . CYS C 1 61 ? -4.351 -21.501 -53.446 1.00 39.76 59 CYS C C 1
ATOM 4636 O O . CYS C 1 61 ? -5.099 -20.657 -52.939 1.00 39.65 59 CYS C O 1
ATOM 4639 N N . LYS C 1 62 ? -3.679 -21.254 -54.576 1.00 38.81 60 LYS C N 1
ATOM 4640 C CA . LYS C 1 62 ? -3.848 -19.975 -55.261 1.00 37.15 60 LYS C CA 1
ATOM 4641 C C . LYS C 1 62 ? -5.296 -19.778 -55.732 1.00 39.05 60 LYS C C 1
ATOM 4642 O O . LYS C 1 62 ? -5.762 -18.637 -55.841 1.00 40.37 60 LYS C O 1
ATOM 4648 N N . GLU C 1 63 ? -6.020 -20.872 -56.001 1.00 39.74 61 GLU C N 1
ATOM 4649 C CA . GLU C 1 63 ? -7.407 -20.803 -56.469 1.00 39.55 61 GLU C CA 1
ATOM 4650 C C . GLU C 1 63 ? -8.363 -20.495 -55.327 1.00 40.10 61 GLU C C 1
ATOM 4651 O O . GLU C 1 63 ? -9.163 -19.555 -55.392 1.00 38.56 61 GLU C O 1
ATOM 4657 N N . ILE C 1 64 ? -8.351 -21.353 -54.318 1.00 39.48 62 ILE C N 1
ATOM 4658 C CA . ILE C 1 64 ? -9.166 -21.227 -53.125 1.00 46.12 62 ILE C CA 1
ATOM 4659 C C . ILE C 1 64 ? -8.208 -21.328 -51.949 1.00 48.22 62 ILE C C 1
ATOM 4660 O O . ILE C 1 64 ? -7.110 -21.876 -52.061 1.00 50.33 62 ILE C O 1
ATOM 4665 N N . GLY C 1 65 ? -8.600 -20.775 -50.823 1.00 50.38 63 GLY C N 1
ATOM 4666 C CA . GLY C 1 65 ? -7.590 -20.719 -49.785 1.00 54.84 63 GLY C CA 1
ATOM 4667 C C . GLY C 1 65 ? -7.456 -19.339 -49.194 1.00 52.95 63 GLY C C 1
ATOM 4668 O O . GLY C 1 65 ? -7.362 -18.343 -49.922 1.00 52.04 63 GLY C O 1
ATOM 4669 N N . ALA C 1 66 ? -7.459 -19.292 -47.863 1.00 54.89 64 ALA C N 1
ATOM 4670 C CA . ALA C 1 66 ? -7.592 -18.043 -47.134 1.00 53.68 64 ALA C CA 1
ATOM 4671 C C . ALA C 1 66 ? -6.506 -17.060 -47.546 1.00 55.39 64 ALA C C 1
ATOM 4672 O O . ALA C 1 66 ? -5.343 -17.432 -47.722 1.00 56.34 64 ALA C O 1
ATOM 4674 N N . GLU C 1 67 ? -6.909 -15.808 -47.733 1.00 54.90 65 GLU C N 1
ATOM 4675 C CA . GLU C 1 67 ? -5.973 -14.714 -47.894 1.00 55.50 65 GLU C CA 1
ATOM 4676 C C . GLU C 1 67 ? -5.386 -14.369 -46.524 1.00 57.83 65 GLU C C 1
ATOM 4677 O O . GLU C 1 67 ? -5.986 -14.684 -45.494 1.00 56.58 65 GLU C O 1
ATOM 4683 N N . PRO C 1 68 ? -4.178 -13.753 -46.483 1.00 57.57 66 PRO C N 1
ATOM 4684 C CA . PRO C 1 68 ? -3.515 -13.457 -45.199 1.00 57.87 66 PRO C CA 1
ATOM 4685 C C . PRO C 1 68 ? -4.359 -12.901 -44.051 1.00 62.70 66 PRO C C 1
ATOM 4686 O O . PRO C 1 68 ? -3.956 -13.062 -42.893 1.00 68.04 66 PRO C O 1
ATOM 4690 N N . SER C 1 69 ? -5.496 -12.262 -44.344 1.00 64.03 67 SER C N 1
ATOM 4691 C CA . SER C 1 69 ? -6.437 -11.698 -43.343 1.00 68.55 67 SER C CA 1
ATOM 4692 C C . SER C 1 69 ? -6.115 -11.934 -41.860 1.00 67.40 67 SER C C 1
ATOM 4693 O O . SER C 1 69 ? -5.320 -11.206 -41.260 1.00 68.66 67 SER C O 1
ATOM 4696 N N . LEU C 1 74 ? -6.652 -2.417 -46.924 1.00 44.09 72 LEU C N 1
ATOM 4697 C CA . LEU C 1 74 ? -6.506 -1.753 -48.218 1.00 43.26 72 LEU C CA 1
ATOM 4698 C C . LEU C 1 74 ? -5.133 -2.088 -48.813 1.00 41.94 72 LEU C C 1
ATOM 4699 O O . LEU C 1 74 ? -4.253 -2.599 -48.110 1.00 40.86 72 LEU C O 1
ATOM 4704 N N . LYS C 1 75 ? -4.939 -1.812 -50.104 1.00 38.16 73 LYS C N 1
ATOM 4705 C CA . LYS C 1 75 ? -3.667 -2.176 -50.719 1.00 37.32 73 LYS C CA 1
ATOM 4706 C C . LYS C 1 75 ? -2.507 -1.306 -50.244 1.00 39.06 73 LYS C C 1
ATOM 4707 O O . LYS C 1 75 ? -1.347 -1.715 -50.389 1.00 34.19 73 LYS C O 1
ATOM 4713 N N . GLU C 1 76 ? -2.787 -0.136 -49.664 1.00 38.74 74 GLU C N 1
ATOM 4714 C CA . GLU C 1 76 ? -1.733 0.724 -49.145 1.00 37.77 74 GLU C CA 1
ATOM 4715 C C . GLU C 1 76 ? -1.089 0.172 -47.881 1.00 35.73 74 GLU C C 1
ATOM 4716 O O . GLU C 1 76 ? -0.021 0.660 -47.492 1.00 35.47 74 GLU C O 1
ATOM 4722 N N . GLY C 1 77 ? -1.695 -0.831 -47.245 1.00 37.14 75 GLY C N 1
ATOM 4723 C CA . GLY C 1 77 ? -1.121 -1.461 -46.071 1.00 36.85 75 GLY C CA 1
ATOM 4724 C C . GLY C 1 77 ? -0.854 -2.942 -46.252 1.00 35.55 75 GLY C C 1
ATOM 4725 O O . GLY C 1 77 ? -0.648 -3.666 -45.272 1.00 35.70 75 GLY C O 1
ATOM 4726 N N . LYS C 1 78 ? -0.870 -3.407 -47.504 1.00 32.16 76 LYS C N 1
ATOM 4727 C CA . LYS C 1 78 ? -0.582 -4.778 -47.877 1.00 31.98 76 LYS C CA 1
ATOM 4728 C C . LYS C 1 78 ? 0.738 -4.802 -48.636 1.00 31.94 76 LYS C C 1
ATOM 4729 O O . LYS C 1 78 ? 0.888 -4.055 -49.612 1.00 33.98 76 LYS C O 1
ATOM 4735 N N . PRO C 1 79 ? 1.728 -5.585 -48.218 1.00 31.83 77 PRO C N 1
ATOM 4736 C CA . PRO C 1 79 ? 2.939 -5.755 -49.038 1.00 32.03 77 PRO C CA 1
ATOM 4737 C C . PRO C 1 79 ? 2.870 -6.882 -50.059 1.00 29.48 77 PRO C C 1
ATOM 4738 O O . PRO C 1 79 ? 3.910 -7.209 -50.646 1.00 28.99 77 PRO C O 1
ATOM 4742 N N . TYR C 1 80 ? 1.695 -7.472 -50.294 1.00 28.33 78 TYR C N 1
ATOM 4743 C CA . TYR C 1 80 ? 1.579 -8.670 -51.115 1.00 26.07 78 TYR C CA 1
ATOM 4744 C C . TYR C 1 80 ? 0.446 -8.543 -52.131 1.00 28.87 78 TYR C C 1
ATOM 4745 O O . TYR C 1 80 ? -0.458 -7.714 -52.001 1.00 28.79 78 TYR C O 1
ATOM 4754 N N . TYR C 1 81 ? 0.513 -9.412 -53.134 1.00 26.62 79 TYR C N 1
ATOM 4755 C CA . TYR C 1 81 ? -0.463 -9.537 -54.198 1.00 28.20 79 TYR C CA 1
ATOM 4756 C C . TYR C 1 81 ? -0.982 -10.966 -54.188 1.00 30.70 79 TYR C C 1
ATOM 4757 O O . TYR C 1 81 ? -0.238 -11.901 -53.865 1.00 29.17 79 TYR C O 1
ATOM 4766 N N . THR C 1 82 ? -2.253 -11.127 -54.550 1.00 27.03 80 THR C N 1
ATOM 4767 C CA . THR C 1 82 ? -2.868 -12.410 -54.869 1.00 28.57 80 THR C CA 1
ATOM 4768 C C . THR C 1 82 ? -3.266 -12.412 -56.339 1.00 28.33 80 THR C C 1
ATOM 4769 O O . THR C 1 82 ? -3.418 -11.355 -56.960 1.00 27.59 80 THR C O 1
ATOM 4773 N N . LEU C 1 83 ? -3.459 -13.624 -56.894 1.00 25.69 81 LEU C N 1
ATOM 4774 C CA . LEU C 1 83 ? -3.961 -13.761 -58.249 1.00 26.51 81 LEU C CA 1
ATOM 4775 C C . LEU C 1 83 ? -5.464 -13.495 -58.267 1.00 27.53 81 LEU C C 1
ATOM 4776 O O . LEU C 1 83 ? -6.175 -13.901 -57.350 1.00 30.91 81 LEU C O 1
ATOM 4781 N N . PRO C 1 84 ? -5.972 -12.839 -59.295 1.00 24.74 82 PRO C N 1
ATOM 4782 C CA . PRO C 1 84 ? -5.281 -12.405 -60.513 1.00 26.68 82 PRO C CA 1
ATOM 4783 C C . PRO C 1 84 ? -4.420 -11.173 -60.304 1.00 24.17 82 PRO C C 1
ATOM 4784 O O . PRO C 1 84 ? -4.633 -10.416 -59.360 1.00 24.14 82 PRO C O 1
ATOM 4788 N N . ILE C 1 85 ? -3.458 -10.946 -61.198 1.00 24.18 83 ILE C N 1
ATOM 4789 C CA . ILE C 1 85 ? -2.631 -9.744 -61.195 1.00 23.43 83 ILE C CA 1
ATOM 4790 C C . ILE C 1 85 ? -2.639 -9.150 -62.601 1.00 23.12 83 ILE C C 1
ATOM 4791 O O . ILE C 1 85 ? -2.505 -9.879 -63.590 1.00 22.76 83 ILE C O 1
ATOM 4796 N N . ILE C 1 86 ? -2.798 -7.833 -62.698 1.00 22.73 84 ILE C N 1
ATOM 4797 C CA . ILE C 1 86 ? -2.634 -7.130 -63.966 1.00 22.77 84 ILE C CA 1
ATOM 4798 C C . ILE C 1 86 ? -1.464 -6.166 -63.854 1.00 23.08 84 ILE C C 1
ATOM 4799 O O . ILE C 1 86 ? -1.250 -5.543 -62.808 1.00 20.56 84 ILE C O 1
ATOM 4804 N N . HIS C 1 87 ? -0.693 -6.069 -64.934 1.00 23.23 85 HIS C N 1
ATOM 4805 C CA . HIS C 1 87 ? 0.241 -4.980 -65.136 1.00 22.68 85 HIS C CA 1
ATOM 4806 C C . HIS C 1 87 ? -0.296 -4.150 -66.291 1.00 24.61 85 HIS C C 1
ATOM 4807 O O . HIS C 1 87 ? -0.544 -4.688 -67.378 1.00 24.07 85 HIS C O 1
ATOM 4814 N N . ASP C 1 88 ? -0.488 -2.853 -66.053 1.00 23.52 86 ASP C N 1
ATOM 4815 C CA . ASP C 1 88 ? -0.944 -1.961 -67.104 1.00 26.49 86 ASP C CA 1
ATOM 4816 C C . ASP C 1 88 ? 0.238 -1.133 -67.572 1.00 26.02 86 ASP C C 1
ATOM 4817 O O . ASP C 1 88 ? 0.675 -0.233 -66.842 1.00 25.20 86 ASP C O 1
ATOM 4822 N N . PRO C 1 89 ? 0.770 -1.381 -68.772 1.00 27.36 87 PRO C N 1
ATOM 4823 C CA . PRO C 1 89 ? 1.883 -0.554 -69.281 1.00 28.34 87 PRO C CA 1
ATOM 4824 C C . PRO C 1 89 ? 1.559 0.932 -69.357 1.00 31.50 87 PRO C C 1
ATOM 4825 O O . PRO C 1 89 ? 2.469 1.765 -69.239 1.00 27.81 87 PRO C O 1
ATOM 4829 N N . ALA C 1 90 ? 0.290 1.288 -69.558 1.00 24.84 88 ALA C N 1
ATOM 4830 C CA . ALA C 1 90 ? -0.069 2.689 -69.753 1.00 25.90 88 ALA C CA 1
ATOM 4831 C C . ALA C 1 90 ? 0.295 3.538 -68.543 1.00 29.86 88 ALA C C 1
ATOM 4832 O O . ALA C 1 90 ? 0.671 4.709 -68.688 1.00 32.16 88 ALA C O 1
ATOM 4834 N N . THR C 1 91 ? 0.189 2.969 -67.339 1.00 28.68 89 THR C N 1
ATOM 4835 C CA . THR C 1 91 ? 0.473 3.673 -66.097 1.00 24.90 89 THR C CA 1
ATOM 4836 C C . THR C 1 91 ? 1.598 3.029 -65.287 1.00 26.19 89 THR C C 1
ATOM 4837 O O . THR C 1 91 ? 1.967 3.570 -64.245 1.00 27.45 89 THR C O 1
ATOM 4841 N N . ASP C 1 92 ? 2.117 1.876 -65.721 1.00 24.18 90 ASP C N 1
ATOM 4842 C CA . ASP C 1 92 ? 3.077 1.060 -64.974 1.00 28.57 90 ASP C CA 1
ATOM 4843 C C . ASP C 1 92 ? 2.541 0.620 -63.617 1.00 28.87 90 ASP C C 1
ATOM 4844 O O . ASP C 1 92 ? 3.306 0.443 -62.659 1.00 27.17 90 ASP C O 1
ATOM 4849 N N . SER C 1 93 ? 1.229 0.423 -63.527 1.00 24.61 91 SER C N 1
ATOM 4850 C CA . SER C 1 93 ? 0.637 -0.097 -62.306 1.00 25.16 91 SER C CA 1
ATOM 4851 C C . SER C 1 93 ? 0.699 -1.616 -62.301 1.00 24.59 91 SER C C 1
ATOM 4852 O O . SER C 1 93 ? 0.578 -2.278 -63.344 1.00 25.43 91 SER C O 1
ATOM 4855 N N . LEU C 1 94 ? 0.869 -2.168 -61.106 1.00 22.28 92 LEU C N 1
ATOM 4856 C CA . LEU C 1 94 ? 0.758 -3.598 -60.883 1.00 20.69 92 LEU C CA 1
ATOM 4857 C C . LEU C 1 94 ? -0.273 -3.783 -59.783 1.00 22.56 92 LEU C C 1
ATOM 4858 O O . LEU C 1 94 ? -0.109 -3.236 -58.686 1.00 23.75 92 LEU C O 1
ATOM 4863 N N . ILE C 1 95 ? -1.347 -4.515 -60.079 1.00 21.53 93 ILE C N 1
ATOM 4864 C CA . ILE C 1 95 ? -2.493 -4.623 -59.167 1.00 22.89 93 ILE C CA 1
ATOM 4865 C C . ILE C 1 95 ? -2.860 -6.093 -59.004 1.00 22.10 93 ILE C C 1
ATOM 4866 O O . ILE C 1 95 ? -3.130 -6.794 -59.991 1.00 23.83 93 ILE C O 1
ATOM 4871 N N . GLY C 1 96 ? -2.791 -6.569 -57.765 1.00 23.02 94 GLY C N 1
ATOM 4872 C CA . GLY C 1 96 ? -3.379 -7.829 -57.384 1.00 25.72 94 GLY C CA 1
ATOM 4873 C C . GLY C 1 96 ? -4.709 -7.570 -56.701 1.00 27.37 94 GLY C C 1
ATOM 4874 O O . GLY C 1 96 ? -5.101 -6.429 -56.511 1.00 32.86 94 GLY C O 1
ATOM 4875 N N . ASP C 1 97 ? -5.386 -8.650 -56.341 1.00 27.91 95 ASP C N 1
ATOM 4876 C CA . ASP C 1 97 ? -6.702 -8.562 -55.701 1.00 26.11 95 ASP C CA 1
ATOM 4877 C C . ASP C 1 97 ? -7.780 -8.157 -56.714 1.00 24.38 95 ASP C C 1
ATOM 4878 O O . ASP C 1 97 ? -7.729 -7.069 -57.304 1.00 20.64 95 ASP C O 1
ATOM 4883 N N . SER C 1 98 ? -8.736 -9.060 -56.935 1.00 24.99 96 SER C N 1
ATOM 4884 C CA . SER C 1 98 ? -9.795 -8.814 -57.911 1.00 24.33 96 SER C CA 1
ATOM 4885 C C . SER C 1 98 ? -10.476 -7.473 -57.672 1.00 19.56 96 SER C C 1
ATOM 4886 O O . SER C 1 98 ? -10.773 -6.746 -58.624 1.00 21.20 96 SER C O 1
ATOM 4889 N N . PHE C 1 99 ? -10.724 -7.121 -56.413 1.00 20.48 97 PHE C N 1
ATOM 4890 C CA . PHE C 1 99 ? -11.471 -5.895 -56.142 1.00 23.07 97 PHE C CA 1
ATOM 4891 C C . PHE C 1 99 ? -10.664 -4.666 -56.548 1.00 23.70 97 PHE C C 1
ATOM 4892 O O . PHE C 1 99 ? -11.174 -3.780 -57.245 1.00 21.85 97 PHE C O 1
ATOM 4900 N N . ASP C 1 100 ? -9.387 -4.617 -56.152 1.00 22.59 98 ASP C N 1
ATOM 4901 C CA . ASP C 1 100 ? -8.534 -3.487 -56.508 1.00 24.40 98 ASP C CA 1
ATOM 4902 C C . ASP C 1 100 ? -8.377 -3.356 -58.019 1.00 20.75 98 ASP C C 1
ATOM 4903 O O . ASP C 1 100 ? -8.290 -2.242 -58.537 1.00 22.78 98 ASP C O 1
ATOM 4908 N N . ILE C 1 101 ? -8.363 -4.481 -58.742 1.00 23.24 99 ILE C N 1
ATOM 4909 C CA . ILE C 1 101 ? -8.293 -4.433 -60.203 1.00 20.14 99 ILE C CA 1
ATOM 4910 C C . ILE C 1 101 ? -9.532 -3.746 -60.772 1.00 22.43 99 ILE C C 1
ATOM 4911 O O . ILE C 1 101 ? -9.437 -2.848 -61.624 1.00 22.16 99 ILE C O 1
ATOM 4916 N N . ALA C 1 102 ? -10.717 -4.150 -60.304 1.00 22.07 100 ALA C N 1
ATOM 4917 C CA . ALA C 1 102 ? -11.950 -3.526 -60.783 1.00 23.77 100 ALA C CA 1
ATOM 4918 C C . ALA C 1 102 ? -11.956 -2.027 -60.494 1.00 21.12 100 ALA C C 1
ATOM 4919 O O . ALA C 1 102 ? -12.306 -1.214 -61.360 1.00 25.85 100 ALA C O 1
ATOM 4921 N N . ALA C 1 103 ? -11.574 -1.644 -59.277 1.00 21.41 101 ALA C N 1
ATOM 4922 C CA . ALA C 1 103 ? -11.513 -0.227 -58.930 1.00 24.73 101 ALA C CA 1
ATOM 4923 C C . ALA C 1 103 ? -10.510 0.512 -59.807 1.00 25.89 101 ALA C C 1
ATOM 4924 O O . ALA C 1 103 ? -10.781 1.628 -60.268 1.00 24.32 101 ALA C O 1
ATOM 4926 N N . TYR C 1 104 ? -9.348 -0.095 -60.056 1.00 24.86 102 TYR C N 1
ATOM 4927 C CA . TYR C 1 104 ? -8.361 0.547 -60.920 1.00 24.94 102 TYR C CA 1
ATOM 4928 C C . TYR C 1 104 ? -8.928 0.781 -62.312 1.00 26.67 102 TYR C C 1
ATOM 4929 O O . TYR C 1 104 ? -8.820 1.883 -62.869 1.00 25.31 102 TYR C O 1
ATOM 4938 N N . LEU C 1 105 ? -9.535 -0.255 -62.892 1.00 22.58 103 LEU C N 1
ATOM 4939 C CA . LEU C 1 105 ? -10.054 -0.140 -64.249 1.00 24.62 103 LEU C CA 1
ATOM 4940 C C . LEU C 1 105 ? -11.077 0.988 -64.362 1.00 26.05 103 LEU C C 1
ATOM 4941 O O . LEU C 1 105 ? -11.025 1.785 -65.305 1.00 25.26 103 LEU C O 1
ATOM 4946 N N . GLN C 1 106 ? -12.009 1.083 -63.403 1.00 24.69 104 GLN C N 1
ATOM 4947 C CA . GLN C 1 106 ? -13.026 2.130 -63.481 1.00 25.88 104 GLN C CA 1
ATOM 4948 C C . GLN C 1 106 ? -12.420 3.503 -63.244 1.00 25.72 104 GLN C C 1
ATOM 4949 O O . GLN C 1 106 ? -12.803 4.479 -63.891 1.00 27.71 104 GLN C O 1
ATOM 4955 N N . ARG C 1 107 ? -11.481 3.596 -62.306 1.00 26.03 105 ARG C N 1
ATOM 4956 C CA . ARG C 1 107 ? -10.842 4.871 -62.023 1.00 29.15 105 ARG C CA 1
ATOM 4957 C C . ARG C 1 107 ? -9.971 5.316 -63.198 1.00 27.51 105 ARG C C 1
ATOM 4958 O O . ARG C 1 107 ? -9.956 6.498 -63.552 1.00 30.44 105 ARG C O 1
ATOM 4966 N N . THR C 1 108 ? -9.296 4.379 -63.863 1.00 27.69 106 THR C N 1
ATOM 4967 C CA . THR C 1 108 ? -8.366 4.725 -64.940 1.00 29.44 106 THR C CA 1
ATOM 4968 C C . THR C 1 108 ? -9.046 4.832 -66.298 1.00 26.60 106 THR C C 1
ATOM 4969 O O . THR C 1 108 ? -8.656 5.658 -67.120 1.00 29.76 106 THR C O 1
ATOM 4973 N N . TYR C 1 109 ? -10.061 4.021 -66.565 1.00 29.68 107 TYR C N 1
ATOM 4974 C CA . TYR C 1 109 ? -10.738 4.024 -67.858 1.00 28.39 107 TYR C CA 1
ATOM 4975 C C . TYR C 1 109 ? -12.231 4.226 -67.641 1.00 30.04 107 TYR C C 1
ATOM 4976 O O . TYR C 1 109 ? -13.043 3.368 -67.995 1.00 28.46 107 TYR C O 1
ATOM 4985 N N . PRO C 1 110 ? -12.629 5.362 -67.048 1.00 32.13 108 PRO C N 1
ATOM 4986 C CA . PRO C 1 110 ? -14.041 5.511 -66.647 1.00 32.01 108 PRO C CA 1
ATOM 4987 C C . PRO C 1 110 ? -15.021 5.472 -67.815 1.00 32.94 108 PRO C C 1
ATOM 4988 O O . PRO C 1 110 ? -16.150 5.004 -67.631 1.00 36.77 108 PRO C O 1
ATOM 4992 N N . ALA C 1 111 ? -14.618 5.892 -69.017 1.00 35.01 109 ALA C N 1
ATOM 4993 C CA . ALA C 1 111 ? -15.524 5.960 -70.159 1.00 37.24 109 ALA C CA 1
ATOM 4994 C C . ALA C 1 111 ? -15.440 4.754 -71.102 1.00 37.95 109 ALA C C 1
ATOM 4995 O O . ALA C 1 111 ? -16.220 4.687 -72.060 1.00 34.66 109 ALA C O 1
ATOM 4997 N N . SER C 1 112 ? -14.546 3.793 -70.863 1.00 33.05 110 SER C N 1
ATOM 4998 C CA . SER C 1 112 ? -14.383 2.705 -71.823 1.00 32.44 110 SER C CA 1
ATOM 4999 C C . SER C 1 112 ? -15.437 1.611 -71.627 1.00 30.52 110 SER C C 1
ATOM 5000 O O . SER C 1 112 ? -16.016 1.446 -70.552 1.00 29.90 110 SER C O 1
ATOM 5003 N N . GLY C 1 113 ? -15.674 0.858 -72.697 1.00 29.30 111 GLY C N 1
ATOM 5004 C CA . GLY C 1 113 ? -16.458 -0.364 -72.585 1.00 28.88 111 GLY C CA 1
ATOM 5005 C C . GLY C 1 113 ? -17.939 -0.092 -72.391 1.00 28.25 111 GLY C C 1
ATOM 5006 O O . GLY C 1 113 ? -18.490 0.899 -72.882 1.00 28.79 111 GLY C O 1
ATOM 5007 N N . ALA C 1 114 ? -18.594 -0.980 -71.648 1.00 30.83 112 ALA C N 1
ATOM 5008 C CA . ALA C 1 114 ? -20.041 -0.907 -71.475 1.00 30.71 112 ALA C CA 1
ATOM 5009 C C . ALA C 1 114 ? -20.476 0.097 -70.417 1.00 31.63 112 ALA C C 1
ATOM 5010 O O . ALA C 1 114 ? -21.682 0.233 -70.183 1.00 33.62 112 ALA C O 1
ATOM 5012 N N . GLY C 1 115 ? -19.545 0.804 -69.785 1.00 30.79 113 GLY C N 1
ATOM 5013 C CA . GLY C 1 115 ? -19.914 1.826 -68.821 1.00 32.87 113 GLY C CA 1
ATOM 5014 C C . GLY C 1 115 ? -19.273 1.734 -67.447 1.00 30.02 113 GLY C C 1
ATOM 5015 O O . GLY C 1 115 ? -18.113 1.329 -67.305 1.00 30.09 113 GLY C O 1
ATOM 5016 N N . ASP C 1 116 ? -20.041 2.128 -66.430 1.00 27.93 114 ASP C N 1
ATOM 5017 C CA . ASP C 1 116 ? -19.571 2.290 -65.061 1.00 27.37 114 ASP C CA 1
ATOM 5018 C C . ASP C 1 116 ? -19.633 0.956 -64.323 1.00 27.65 114 ASP C C 1
ATOM 5019 O O . ASP C 1 116 ? -20.700 0.341 -64.234 1.00 26.17 114 ASP C O 1
ATOM 5024 N N . LEU C 1 117 ? -18.485 0.507 -63.796 1.00 26.78 115 LEU C N 1
ATOM 5025 C CA . LEU C 1 117 ? -18.486 -0.666 -62.933 1.00 24.30 115 LEU C CA 1
ATOM 5026 C C . LEU C 1 117 ? -19.095 -0.391 -61.560 1.00 25.85 115 LEU C C 1
ATOM 5027 O O . LEU C 1 117 ? -19.556 -1.335 -60.911 1.00 24.47 115 LEU C O 1
ATOM 5032 N N . PHE C 1 118 ? -19.099 0.861 -61.083 1.00 21.61 116 PHE C N 1
ATOM 5033 C CA . PHE C 1 118 ? -19.430 1.140 -59.681 1.00 23.47 116 PHE C CA 1
ATOM 5034 C C . PHE C 1 118 ? -20.422 2.298 -59.495 1.00 26.92 116 PHE C C 1
ATOM 5035 O O . PHE C 1 118 ? -20.176 3.208 -58.707 1.00 27.83 116 PHE C O 1
ATOM 5043 N N . PRO C 1 119 ? -21.591 2.272 -60.151 1.00 26.17 117 PRO C N 1
ATOM 5044 C CA . PRO C 1 119 ? -22.607 3.288 -59.838 1.00 29.08 117 PRO C CA 1
ATOM 5045 C C . PRO C 1 119 ? -23.134 3.100 -58.427 1.00 31.65 117 PRO C C 1
ATOM 5046 O O . PRO C 1 119 ? -23.184 1.966 -57.913 1.00 29.70 117 PRO C O 1
ATOM 5050 N N . PRO C 1 120 ? -23.551 4.181 -57.760 1.00 35.37 118 PRO C N 1
ATOM 5051 C CA . PRO C 1 120 ? -24.126 4.038 -56.415 1.00 34.15 118 PRO C CA 1
ATOM 5052 C C . PRO C 1 120 ? -25.300 3.073 -56.430 1.00 32.50 118 PRO C C 1
ATOM 5053 O O . PRO C 1 120 ? -26.128 3.095 -57.340 1.00 31.88 118 PRO C O 1
ATOM 5057 N N . GLN C 1 121 ? -25.353 2.203 -55.426 1.00 30.21 119 GLN C N 1
ATOM 5058 C CA . GLN C 1 121 ? -26.524 1.362 -55.226 1.00 35.41 119 GLN C CA 1
ATOM 5059 C C . GLN C 1 121 ? -26.447 0.778 -53.829 1.00 34.84 119 GLN C C 1
ATOM 5060 O O . GLN C 1 121 ? -25.369 0.648 -53.249 1.00 35.57 119 GLN C O 1
ATOM 5066 N N . LYS C 1 122 ? -27.606 0.408 -53.315 1.00 36.60 120 LYS C N 1
ATOM 5067 C CA . LYS C 1 122 ? -27.676 -0.294 -52.048 1.00 38.62 120 LYS C CA 1
ATOM 5068 C C . LYS C 1 122 ? -27.376 -1.768 -52.279 1.00 35.91 120 LYS C C 1
ATOM 5069 O O . LYS C 1 122 ? -27.961 -2.401 -53.169 1.00 36.59 120 LYS C O 1
ATOM 5071 N N . LEU C 1 123 ? -26.456 -2.304 -51.491 1.00 29.55 121 LEU C N 1
ATOM 5072 C CA . LEU C 1 123 ? -26.106 -3.714 -51.534 1.00 30.05 121 LEU C CA 1
ATOM 5073 C C . LEU C 1 123 ? -26.331 -4.299 -50.141 1.00 29.42 121 LEU C C 1
ATOM 5074 O O . LEU C 1 123 ? -25.381 -4.651 -49.440 1.00 30.14 121 LEU C O 1
ATOM 5079 N N . ASP C 1 124 ? -27.601 -4.402 -49.740 1.00 31.53 122 ASP C N 1
ATOM 5080 C CA . ASP C 1 124 ? -27.941 -4.752 -48.359 1.00 32.30 122 ASP C CA 1
ATOM 5081 C C . ASP C 1 124 ? -27.989 -6.271 -48.196 1.00 30.10 122 ASP C C 1
ATOM 5082 O O . ASP C 1 124 ? -29.042 -6.895 -48.025 1.00 33.65 122 ASP C O 1
ATOM 5087 N N . TYR C 1 125 ? -26.798 -6.855 -48.215 1.00 27.44 123 TYR C N 1
ATOM 5088 C CA . TYR C 1 125 ? -26.617 -8.289 -48.100 1.00 26.06 123 TYR C CA 1
ATOM 5089 C C . TYR C 1 125 ? -25.853 -8.584 -46.823 1.00 25.66 123 TYR C C 1
ATOM 5090 O O . TYR C 1 125 ? -24.884 -7.887 -46.503 1.00 26.28 123 TYR C O 1
ATOM 5099 N N . ALA C 1 126 ? -26.303 -9.611 -46.096 1.00 22.28 124 ALA C N 1
ATOM 5100 C CA . ALA C 1 126 ? -25.633 -10.080 -44.886 1.00 26.88 124 ALA C CA 1
ATOM 5101 C C . ALA C 1 126 ? -25.420 -8.952 -43.873 1.00 28.09 124 ALA C C 1
ATOM 5102 O O . ALA C 1 126 ? -24.370 -8.862 -43.228 1.00 25.16 124 ALA C O 1
ATOM 5104 N N . VAL C 1 127 ? -26.420 -8.081 -43.726 1.00 26.43 125 VAL C N 1
ATOM 5105 C CA . VAL C 1 127 ? -26.292 -6.963 -42.795 1.00 29.69 125 VAL C CA 1
ATOM 5106 C C . VAL C 1 127 ? -26.174 -7.504 -41.374 1.00 29.37 125 VAL C C 1
ATOM 5107 O O . VAL C 1 127 ? -27.002 -8.308 -40.927 1.00 25.10 125 VAL C O 1
ATOM 5111 N N . GLY C 1 128 ? -25.134 -7.068 -40.658 1.00 28.39 126 GLY C N 1
ATOM 5112 C CA . GLY C 1 128 ? -24.921 -7.465 -39.280 1.00 26.42 126 GLY C CA 1
ATOM 5113 C C . GLY C 1 128 ? -24.207 -8.788 -39.080 1.00 33.78 126 GLY C C 1
ATOM 5114 O O . GLY C 1 128 ? -23.991 -9.192 -37.923 1.00 27.52 126 GLY C O 1
ATOM 5115 N N . ARG C 1 129 ? -23.837 -9.484 -40.159 1.00 30.77 127 ARG C N 1
ATOM 5116 C CA . ARG C 1 129 ? -23.128 -10.755 -40.011 1.00 37.10 127 ARG C CA 1
ATOM 5117 C C . ARG C 1 129 ? -21.766 -10.590 -39.346 1.00 33.77 127 ARG C C 1
ATOM 5118 O O . ARG C 1 129 ? -21.269 -11.537 -38.725 1.00 36.71 127 ARG C O 1
ATOM 5126 N N . ASP C 1 130 ? -21.153 -9.415 -39.455 1.00 32.44 128 ASP C N 1
ATOM 5127 C CA . ASP C 1 130 ? -19.799 -9.188 -38.966 1.00 44.06 128 ASP C CA 1
ATOM 5128 C C . ASP C 1 130 ? -19.793 -8.486 -37.612 1.00 44.07 128 ASP C C 1
ATOM 5129 O O . ASP C 1 130 ? -18.813 -7.817 -37.257 1.00 38.51 128 ASP C O 1
ATOM 5134 N N . MET C 1 131 ? -20.878 -8.649 -36.847 1.00 41.61 129 MET C N 1
ATOM 5135 C CA . MET C 1 131 ? -21.090 -7.837 -35.654 1.00 42.08 129 MET C CA 1
ATOM 5136 C C . MET C 1 131 ? -19.908 -7.928 -34.698 1.00 42.59 129 MET C C 1
ATOM 5137 O O . MET C 1 131 ? -19.474 -6.914 -34.137 1.00 42.70 129 MET C O 1
ATOM 5142 N N . GLN C 1 132 ? -19.361 -9.133 -34.522 1.00 42.67 130 GLN C N 1
ATOM 5143 C CA . GLN C 1 132 ? -18.226 -9.320 -33.625 1.00 44.54 130 GLN C CA 1
ATOM 5144 C C . GLN C 1 132 ? -17.047 -8.421 -34.000 1.00 44.02 130 GLN C C 1
ATOM 5145 O O . GLN C 1 132 ? -16.408 -7.838 -33.121 1.00 43.22 130 GLN C O 1
ATOM 5151 N N . GLN C 1 133 ? -16.759 -8.272 -35.296 1.00 42.64 131 GLN C N 1
ATOM 5152 C CA . GLN C 1 133 ? -15.690 -7.366 -35.712 1.00 44.42 131 GLN C CA 1
ATOM 5153 C C . GLN C 1 133 ? -16.123 -5.901 -35.682 1.00 45.38 131 GLN C C 1
ATOM 5154 O O . GLN C 1 133 ? -15.284 -5.016 -35.478 1.00 47.26 131 GLN C O 1
ATOM 5156 N N . LEU C 1 134 ? -17.415 -5.619 -35.855 1.00 42.31 132 LEU C N 1
ATOM 5157 C CA . LEU C 1 134 ? -17.870 -4.230 -35.860 1.00 43.73 132 LEU C CA 1
ATOM 5158 C C . LEU C 1 134 ? -17.737 -3.575 -34.490 1.00 47.98 132 LEU C C 1
ATOM 5159 O O . LEU C 1 134 ? -17.519 -2.360 -34.399 1.00 47.94 132 LEU C O 1
ATOM 5164 N N . LEU C 1 135 ? -17.905 -4.347 -33.416 1.00 44.07 133 LEU C N 1
ATOM 5165 C CA . LEU C 1 135 ? -17.749 -3.804 -32.076 1.00 42.41 133 LEU C CA 1
ATOM 5166 C C . LEU C 1 135 ? -16.288 -3.728 -31.646 1.00 46.12 133 LEU C C 1
ATOM 5167 O O . LEU C 1 135 ? -15.958 -2.917 -30.776 1.00 44.67 133 LEU C O 1
ATOM 5172 N N . PHE C 1 136 ? -15.407 -4.536 -32.243 1.00 44.65 134 PHE C N 1
ATOM 5173 C CA . PHE C 1 136 ? -13.987 -4.568 -31.887 1.00 46.62 134 PHE C CA 1
ATOM 5174 C C . PHE C 1 136 ? -13.169 -4.620 -33.171 1.00 50.72 134 PHE C C 1
ATOM 5175 O O . PHE C 1 136 ? -12.722 -5.691 -33.607 1.00 48.82 134 PHE C O 1
ATOM 5183 N N . PRO C 1 137 ? -12.956 -3.459 -33.819 1.00 51.36 135 PRO C N 1
ATOM 5184 C CA . PRO C 1 137 ? -12.337 -3.311 -35.149 1.00 56.11 135 PRO C CA 1
ATOM 5185 C C . PRO C 1 137 ? -10.985 -4.017 -35.327 1.00 61.17 135 PRO C C 1
ATOM 5186 O O . PRO C 1 137 ? -9.947 -3.432 -35.001 1.00 65.64 135 PRO C O 1
ATOM 5190 N N . SER C 1 144 ? -12.819 2.363 -47.906 1.00 66.60 142 SER C N 1
ATOM 5191 C CA . SER C 1 144 ? -12.902 3.558 -48.747 1.00 66.12 142 SER C CA 1
ATOM 5192 C C . SER C 1 144 ? -14.354 3.929 -49.044 1.00 64.93 142 SER C C 1
ATOM 5193 O O . SER C 1 144 ? -15.154 3.070 -49.423 1.00 63.70 142 SER C O 1
ATOM 5196 N N . PRO C 1 145 ? -14.705 5.206 -48.899 1.00 64.63 143 PRO C N 1
ATOM 5197 C CA . PRO C 1 145 ? -16.065 5.635 -49.246 1.00 61.15 143 PRO C CA 1
ATOM 5198 C C . PRO C 1 145 ? -16.314 5.402 -50.727 1.00 61.92 143 PRO C C 1
ATOM 5199 O O . PRO C 1 145 ? -15.409 5.026 -51.479 1.00 65.18 143 PRO C O 1
ATOM 5203 N N . GLU C 1 146 ? -17.573 5.580 -51.141 1.00 56.45 144 GLU C N 1
ATOM 5204 C CA . GLU C 1 146 ? -17.948 5.424 -52.548 1.00 53.67 144 GLU C CA 1
ATOM 5205 C C . GLU C 1 146 ? -17.825 3.976 -53.032 1.00 52.27 144 GLU C C 1
ATOM 5206 O O . GLU C 1 146 ? -18.651 3.515 -53.828 1.00 50.49 144 GLU C O 1
ATOM 5212 N N . LEU C 1 147 ? -16.807 3.246 -52.571 1.00 45.42 145 LEU C N 1
ATOM 5213 C CA . LEU C 1 147 ? -16.692 1.828 -52.868 1.00 40.41 145 LEU C CA 1
ATOM 5214 C C . LEU C 1 147 ? -17.027 0.937 -51.677 1.00 37.76 145 LEU C C 1
ATOM 5215 O O . LEU C 1 147 ? -17.037 -0.290 -51.828 1.00 31.47 145 LEU C O 1
ATOM 5220 N N . ALA C 1 148 ? -17.342 1.517 -50.513 1.00 36.49 146 ALA C N 1
ATOM 5221 C CA . ALA C 1 148 ? -17.442 0.728 -49.285 1.00 37.72 146 ALA C CA 1
ATOM 5222 C C . ALA C 1 148 ? -18.524 -0.343 -49.380 1.00 31.88 146 ALA C C 1
ATOM 5223 O O . ALA C 1 148 ? -18.321 -1.472 -48.922 1.00 28.44 146 ALA C O 1
ATOM 5225 N N . ASP C 1 149 ? -19.684 -0.008 -49.955 1.00 31.00 147 ASP C N 1
ATOM 5226 C CA . ASP C 1 149 ? -20.752 -1.001 -50.074 1.00 32.78 147 ASP C CA 1
ATOM 5227 C C . ASP C 1 149 ? -20.333 -2.157 -50.980 1.00 27.77 147 ASP C C 1
ATOM 5228 O O . ASP C 1 149 ? -20.611 -3.323 -50.679 1.00 24.77 147 ASP C O 1
ATOM 5233 N N . TYR C 1 150 ? -19.674 -1.849 -52.102 1.00 24.20 148 TYR C N 1
ATOM 5234 C CA . TYR C 1 150 ? -19.177 -2.899 -52.987 1.00 24.76 148 TYR C CA 1
ATOM 5235 C C . TYR C 1 150 ? -18.137 -3.770 -52.284 1.00 24.85 148 TYR C C 1
ATOM 5236 O O . TYR C 1 150 ? -18.162 -4.999 -52.411 1.00 23.97 148 TYR C O 1
ATOM 5245 N N . ALA C 1 151 ? -17.213 -3.153 -51.525 1.00 26.04 149 ALA C N 1
ATOM 5246 C CA . ALA C 1 151 ? -16.156 -3.927 -50.874 1.00 26.80 149 ALA C CA 1
ATOM 5247 C C . ALA C 1 151 ? -16.730 -4.841 -49.805 1.00 24.54 149 ALA C C 1
ATOM 5248 O O . ALA C 1 151 ? -16.266 -5.974 -49.629 1.00 23.87 149 ALA C O 1
ATOM 5250 N N . ARG C 1 152 ? -17.728 -4.359 -49.068 1.00 25.91 150 ARG C N 1
ATOM 5251 C CA . ARG C 1 152 ? -18.389 -5.201 -48.082 1.00 26.40 150 ARG C CA 1
ATOM 5252 C C . ARG C 1 152 ? -19.143 -6.337 -48.762 1.00 24.58 150 ARG C C 1
ATOM 5253 O O . ARG C 1 152 ? -19.115 -7.484 -48.292 1.00 21.17 150 ARG C O 1
ATOM 5261 N N . PHE C 1 153 ? -19.813 -6.033 -49.879 1.00 22.96 151 PHE C N 1
ATOM 5262 C CA . PHE C 1 153 ? -20.485 -7.071 -50.655 1.00 22.05 151 PHE C CA 1
ATOM 5263 C C . PHE C 1 153 ? -19.485 -8.119 -51.136 1.00 21.36 151 PHE C C 1
ATOM 5264 O O . PHE C 1 153 ? -19.732 -9.326 -51.042 1.00 22.08 151 PHE C O 1
ATOM 5272 N N . ASN C 1 154 ? -18.355 -7.672 -51.673 1.00 21.61 152 ASN C N 1
ATOM 5273 C CA . ASN C 1 154 ? -17.334 -8.619 -52.121 1.00 22.07 152 ASN C CA 1
ATOM 5274 C C . ASN C 1 154 ? -16.945 -9.560 -50.987 1.00 22.32 152 ASN C C 1
ATOM 5275 O O . ASN C 1 154 ? -16.946 -10.787 -51.143 1.00 21.60 152 ASN C O 1
ATOM 5280 N N . SER C 1 155 ? -16.682 -8.994 -49.808 1.00 21.98 153 SER C N 1
ATOM 5281 C CA . SER C 1 155 ? -16.184 -9.809 -48.709 1.00 22.37 153 SER C CA 1
ATOM 5282 C C . SER C 1 155 ? -17.265 -10.754 -48.175 1.00 23.66 153 SER C C 1
ATOM 5283 O O . SER C 1 155 ? -16.975 -11.914 -47.853 1.00 23.92 153 SER C O 1
ATOM 5286 N N . ASN C 1 156 ? -18.526 -10.301 -48.135 1.00 22.38 154 ASN C N 1
ATOM 5287 C CA . ASN C 1 156 ? -19.606 -11.151 -47.627 1.00 21.86 154 ASN C CA 1
ATOM 5288 C C . ASN C 1 156 ? -19.968 -12.258 -48.608 1.00 23.83 154 ASN C C 1
ATOM 5289 O O . ASN C 1 156 ? -20.211 -13.400 -48.201 1.00 20.21 154 ASN C O 1
ATOM 5294 N N . VAL C 1 157 ? -20.024 -11.938 -49.905 1.00 22.38 155 VAL C N 1
ATOM 5295 C CA . VAL C 1 157 ? -20.280 -12.968 -50.907 1.00 20.99 155 VAL C CA 1
ATOM 5296 C C . VAL C 1 157 ? -19.163 -14.002 -50.896 1.00 21.76 155 VAL C C 1
ATOM 5297 O O . VAL C 1 157 ? -19.412 -15.216 -50.944 1.00 21.14 155 VAL C O 1
ATOM 5301 N N . ASP C 1 158 ? -17.915 -13.545 -50.797 1.00 21.96 156 ASP C N 1
ATOM 5302 C CA . ASP C 1 158 ? -16.802 -14.486 -50.769 1.00 19.86 156 ASP C CA 1
ATOM 5303 C C . ASP C 1 158 ? -16.933 -15.438 -49.595 1.00 22.17 156 ASP C C 1
ATOM 5304 O O . ASP C 1 158 ? -16.751 -16.655 -49.745 1.00 20.64 156 ASP C O 1
ATOM 5309 N N . ALA C 1 159 ? -17.258 -14.897 -48.418 1.00 23.28 157 ALA C N 1
ATOM 5310 C CA . ALA C 1 159 ? -17.365 -15.723 -47.223 1.00 24.80 157 ALA C CA 1
ATOM 5311 C C . ALA C 1 159 ? -18.497 -16.732 -47.364 1.00 25.29 157 ALA C C 1
ATOM 5312 O O . ALA C 1 159 ? -18.360 -17.891 -46.950 1.00 25.17 157 ALA C O 1
ATOM 5314 N N . ALA C 1 160 ? -19.615 -16.314 -47.959 1.00 22.94 158 ALA C N 1
ATOM 5315 C CA . ALA C 1 160 ? -20.753 -17.214 -48.113 1.00 25.69 158 ALA C CA 1
ATOM 5316 C C . ALA C 1 160 ? -20.414 -18.393 -49.022 1.00 24.69 158 ALA C C 1
ATOM 5317 O O . ALA C 1 160 ? -20.714 -19.548 -48.702 1.00 24.45 158 ALA C O 1
ATOM 5319 N N . PHE C 1 161 ? -19.817 -18.121 -50.181 1.00 23.79 159 PHE C N 1
ATOM 5320 C CA . PHE C 1 161 ? -19.490 -19.214 -51.091 1.00 22.26 159 PHE C CA 1
ATOM 5321 C C . PHE C 1 161 ? -18.379 -20.086 -50.520 1.00 22.20 159 PHE C C 1
ATOM 5322 O O . PHE C 1 161 ? -18.389 -21.312 -50.685 1.00 22.97 159 PHE C O 1
ATOM 5330 N N . THR C 1 162 ? -17.416 -19.467 -49.836 1.00 21.96 160 THR C N 1
ATOM 5331 C CA . THR C 1 162 ? -16.304 -20.227 -49.272 1.00 23.18 160 THR C CA 1
ATOM 5332 C C . THR C 1 162 ? -16.788 -21.226 -48.227 1.00 24.44 160 THR C C 1
ATOM 5333 O O . THR C 1 162 ? -16.266 -22.341 -48.140 1.00 26.98 160 THR C O 1
ATOM 5337 N N . ALA C 1 163 ? -17.807 -20.858 -47.447 1.00 25.05 161 ALA C N 1
ATOM 5338 C CA . ALA C 1 163 ? -18.394 -21.807 -46.506 1.00 27.84 161 ALA C CA 1
ATOM 5339 C C . ALA C 1 163 ? -18.932 -23.048 -47.211 1.00 26.67 161 ALA C C 1
ATOM 5340 O O . ALA C 1 163 ? -19.019 -24.115 -46.594 1.00 26.46 161 ALA C O 1
ATOM 5342 N N . HIS C 1 164 ? -19.284 -22.939 -48.499 1.00 22.50 162 HIS C N 1
ATOM 5343 C CA . HIS C 1 164 ? -19.771 -24.073 -49.280 1.00 26.81 162 HIS C CA 1
ATOM 5344 C C . HIS C 1 164 ? -18.760 -24.576 -50.314 1.00 24.84 162 HIS C C 1
ATOM 5345 O O . HIS C 1 164 ? -19.133 -25.336 -51.210 1.00 23.64 162 HIS C O 1
ATOM 5352 N N . VAL C 1 165 ? -17.478 -24.214 -50.184 1.00 25.30 163 VAL C N 1
ATOM 5353 C CA . VAL C 1 165 ? -16.498 -24.631 -51.187 1.00 23.94 163 VAL C CA 1
ATOM 5354 C C . VAL C 1 165 ? -16.290 -26.148 -51.207 1.00 28.91 163 VAL C C 1
ATOM 5355 O O . VAL C 1 165 ? -15.773 -26.686 -52.201 1.00 23.92 163 VAL C O 1
ATOM 5359 N N . GLY C 1 166 ? -16.679 -26.860 -50.142 1.00 28.44 164 GLY C N 1
ATOM 5360 C CA . GLY C 1 166 ? -16.600 -28.314 -50.149 1.00 27.73 164 GLY C CA 1
ATOM 5361 C C . GLY C 1 166 ? -17.435 -28.983 -51.234 1.00 27.72 164 GLY C C 1
ATOM 5362 O O . GLY C 1 166 ? -17.136 -30.119 -51.623 1.00 25.53 164 GLY C O 1
ATOM 5363 N N . LEU C 1 167 ? -18.482 -28.316 -51.729 1.00 24.31 165 LEU C N 1
ATOM 5364 C CA . LEU C 1 167 ? -19.234 -28.891 -52.850 1.00 26.27 165 LEU C CA 1
ATOM 5365 C C . LEU C 1 167 ? -18.392 -28.958 -54.114 1.00 26.04 165 LEU C C 1
ATOM 5366 O O . LEU C 1 167 ? -18.607 -29.837 -54.956 1.00 25.19 165 LEU C O 1
ATOM 5371 N N . MET C 1 168 ? -17.434 -28.046 -54.262 1.00 25.28 166 MET C N 1
ATOM 5372 C CA . MET C 1 168 ? -16.696 -27.920 -55.508 1.00 27.64 166 MET C CA 1
ATOM 5373 C C . MET C 1 168 ? -15.317 -28.561 -55.465 1.00 27.09 166 MET C C 1
ATOM 5374 O O . MET C 1 168 ? -14.662 -28.665 -56.516 1.00 26.01 166 MET C O 1
ATOM 5379 N N . VAL C 1 169 ? -14.866 -29.006 -54.290 1.00 25.68 167 VAL C N 1
ATOM 5380 C CA . VAL C 1 169 ? -13.470 -29.435 -54.158 1.00 28.95 167 VAL C CA 1
ATOM 5381 C C . VAL C 1 169 ? -13.194 -30.679 -54.996 1.00 30.59 167 VAL C C 1
ATOM 5382 O O . VAL C 1 169 ? -12.171 -30.759 -55.696 1.00 25.85 167 VAL C O 1
ATOM 5386 N N . HIS C 1 170 ? -14.109 -31.655 -54.958 1.00 29.61 168 HIS C N 1
ATOM 5387 C CA . HIS C 1 170 ? -13.903 -32.917 -55.669 1.00 32.14 168 HIS C CA 1
ATOM 5388 C C . HIS C 1 170 ? -13.743 -32.710 -57.171 1.00 34.57 168 HIS C C 1
ATOM 5389 O O . HIS C 1 170 ? -13.088 -33.519 -57.845 1.00 31.47 168 HIS C O 1
ATOM 5396 N N . GLY C 1 171 ? -14.333 -31.642 -57.709 1.00 32.28 169 GLY C N 1
ATOM 5397 C CA . GLY C 1 171 ? -14.295 -31.304 -59.116 1.00 30.52 169 GLY C CA 1
ATOM 5398 C C . GLY C 1 171 ? -13.170 -30.380 -59.542 1.00 32.21 169 GLY C C 1
ATOM 5399 O O . GLY C 1 171 ? -13.138 -29.981 -60.711 1.00 30.98 169 GLY C O 1
ATOM 5400 N N . LEU C 1 172 ? -12.246 -30.016 -58.649 1.00 26.39 170 LEU C N 1
ATOM 5401 C CA . LEU C 1 172 ? -11.146 -29.147 -59.053 1.00 29.78 170 LEU C CA 1
ATOM 5402 C C . LEU C 1 172 ? -10.251 -29.872 -60.055 1.00 31.64 170 LEU C C 1
ATOM 5403 O O . LEU C 1 172 ? -9.904 -31.036 -59.836 1.00 32.79 170 LEU C O 1
ATOM 5408 N N . PRO C 1 173 ? -9.860 -29.232 -61.154 1.00 32.12 171 PRO C N 1
ATOM 5409 C CA . PRO C 1 173 ? -9.019 -29.922 -62.141 1.00 37.12 171 PRO C CA 1
ATOM 5410 C C . PRO C 1 173 ? -7.612 -30.157 -61.604 1.00 37.03 171 PRO C C 1
ATOM 5411 O O . PRO C 1 173 ? -7.000 -29.277 -60.988 1.00 35.46 171 PRO C O 1
ATOM 5415 N N . LEU C 1 174 ? -7.101 -31.366 -61.845 1.00 37.52 172 LEU C N 1
ATOM 5416 C CA . LEU C 1 174 ? -5.764 -31.768 -61.422 1.00 37.52 172 LEU C CA 1
ATOM 5417 C C . LEU C 1 174 ? -4.990 -32.269 -62.640 1.00 41.28 172 LEU C C 1
ATOM 5418 O O . LEU C 1 174 ? -5.531 -33.029 -63.449 1.00 38.12 172 LEU C O 1
ATOM 5423 N N . ASP C 1 175 ? -3.737 -31.833 -62.780 1.00 39.63 173 ASP C N 1
ATOM 5424 C CA . ASP C 1 175 ? -2.895 -32.295 -63.875 1.00 39.55 173 ASP C CA 1
ATOM 5425 C C . ASP C 1 175 ? -2.841 -33.827 -63.879 1.00 40.28 173 ASP C C 1
ATOM 5426 O O . ASP C 1 175 ? -2.457 -34.431 -62.862 1.00 39.68 173 ASP C O 1
ATOM 5431 N N . PRO C 1 176 ? -3.233 -34.483 -64.981 1.00 43.44 174 PRO C N 1
ATOM 5432 C CA . PRO C 1 176 ? -3.294 -35.959 -65.000 1.00 44.27 174 PRO C CA 1
ATOM 5433 C C . PRO C 1 176 ? -2.012 -36.648 -64.563 1.00 43.29 174 PRO C C 1
ATOM 5434 O O . PRO C 1 176 ? -2.077 -37.740 -63.981 1.00 42.08 174 PRO C O 1
ATOM 5438 N N . ALA C 1 177 ? -0.848 -36.037 -64.815 1.00 45.83 175 ALA C N 1
ATOM 5439 C CA . ALA C 1 177 ? 0.428 -36.665 -64.480 1.00 45.10 175 ALA C CA 1
ATOM 5440 C C . ALA C 1 177 ? 0.719 -36.656 -62.990 1.00 45.01 175 ALA C C 1
ATOM 5441 O O . ALA C 1 177 ? 1.467 -37.519 -62.521 1.00 46.45 175 ALA C O 1
ATOM 5443 N N . THR C 1 178 ? 0.157 -35.706 -62.241 1.00 41.78 176 THR C N 1
ATOM 5444 C CA . THR C 1 178 ? 0.403 -35.609 -60.811 1.00 42.75 176 THR C CA 1
ATOM 5445 C C . THR C 1 178 ? -0.811 -35.943 -59.963 1.00 41.33 176 THR C C 1
ATOM 5446 O O . THR C 1 178 ? -0.685 -35.970 -58.737 1.00 40.05 176 THR C O 1
ATOM 5450 N N . ALA C 1 179 ? -1.968 -36.199 -60.581 1.00 42.38 177 ALA C N 1
ATOM 5451 C CA . ALA C 1 179 ? -3.225 -36.300 -59.842 1.00 42.43 177 ALA C CA 1
ATOM 5452 C C . ALA C 1 179 ? -3.121 -37.271 -58.671 1.00 47.31 177 ALA C C 1
ATOM 5453 O O . ALA C 1 179 ? -3.479 -36.929 -57.538 1.00 46.30 177 ALA C O 1
ATOM 5455 N N . GLU C 1 180 ? -2.604 -38.482 -58.926 1.00 48.33 178 GLU C N 1
ATOM 5456 C CA . GLU C 1 180 ? -2.507 -39.498 -57.879 1.00 48.96 178 GLU C CA 1
ATOM 5457 C C . GLU C 1 180 ? -1.722 -38.989 -56.678 1.00 46.06 178 GLU C C 1
ATOM 5458 O O . GLU C 1 180 ? -2.185 -39.083 -55.536 1.00 49.57 178 GLU C O 1
ATOM 5464 N N . VAL C 1 181 ? -0.525 -38.446 -56.920 1.00 47.33 179 VAL C N 1
ATOM 5465 C CA . VAL C 1 181 ? 0.330 -37.997 -55.825 1.00 46.49 179 VAL C CA 1
ATOM 5466 C C . VAL C 1 181 ? -0.360 -36.907 -55.017 1.00 45.17 179 VAL C C 1
ATOM 5467 O O . VAL C 1 181 ? -0.292 -36.892 -53.781 1.00 49.02 179 VAL C O 1
ATOM 5471 N N . THR C 1 182 ? -1.047 -35.983 -55.692 1.00 42.19 180 THR C N 1
ATOM 5472 C CA . THR C 1 182 ? -1.658 -34.884 -54.951 1.00 44.84 180 THR C CA 1
ATOM 5473 C C . THR C 1 182 ? -2.872 -35.348 -54.152 1.00 43.82 180 THR C C 1
ATOM 5474 O O . THR C 1 182 ? -3.051 -34.930 -53.003 1.00 44.84 180 THR C O 1
ATOM 5478 N N . LYS C 1 183 ? -3.726 -36.201 -54.733 1.00 46.17 181 LYS C N 1
ATOM 5479 C CA . LYS C 1 183 ? -4.850 -36.741 -53.960 1.00 45.70 181 LYS C CA 1
ATOM 5480 C C . LYS C 1 183 ? -4.352 -37.500 -52.735 1.00 46.20 181 LYS C C 1
ATOM 5481 O O . LYS C 1 183 ? -4.829 -37.279 -51.616 1.00 48.64 181 LYS C O 1
ATOM 5487 N N . ALA C 1 184 ? -3.352 -38.366 -52.926 1.00 48.21 182 ALA C N 1
ATOM 5488 C CA . ALA C 1 184 ? -2.738 -39.059 -51.797 1.00 51.55 182 ALA C CA 1
ATOM 5489 C C . ALA C 1 184 ? -2.303 -38.084 -50.703 1.00 53.98 182 ALA C C 1
ATOM 5490 O O . ALA C 1 184 ? -2.430 -38.382 -49.508 1.00 56.47 182 ALA C O 1
ATOM 5492 N N . GLU C 1 185 ? -1.817 -36.900 -51.091 1.00 52.42 183 GLU C N 1
ATOM 5493 C CA . GLU C 1 185 ? -1.332 -35.936 -50.103 1.00 52.79 183 GLU C CA 1
ATOM 5494 C C . GLU C 1 185 ? -2.479 -35.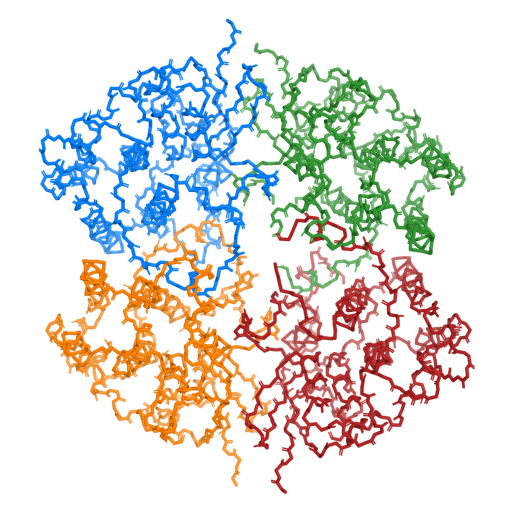275 -49.344 1.00 52.57 183 GLU C C 1
ATOM 5495 O O . GLU C 1 185 ? -2.445 -35.181 -48.112 1.00 54.64 183 GLU C O 1
ATOM 5501 N N . PHE C 1 186 ? -3.497 -34.790 -50.066 1.00 53.45 184 PHE C N 1
ATOM 5502 C CA . PHE C 1 186 ? -4.621 -34.118 -49.416 1.00 51.84 184 PHE C CA 1
ATOM 5503 C C . PHE C 1 186 ? -5.343 -35.056 -48.459 1.00 54.93 184 PHE C C 1
ATOM 5504 O O . PHE C 1 186 ? -5.813 -34.634 -47.396 1.00 55.97 184 PHE C O 1
ATOM 5512 N N . VAL C 1 187 ? -5.465 -36.329 -48.843 1.00 55.15 185 VAL C N 1
ATOM 5513 C CA . VAL C 1 187 ? -5.958 -37.364 -47.935 1.00 58.29 185 VAL C CA 1
ATOM 5514 C C . VAL C 1 187 ? -5.059 -37.485 -46.713 1.00 59.50 185 VAL C C 1
ATOM 5515 O O . VAL C 1 187 ? -5.531 -37.497 -45.569 1.00 61.83 185 VAL C O 1
ATOM 5519 N N . ARG C 1 188 ? -3.746 -37.591 -46.945 1.00 60.23 186 ARG C N 1
ATOM 5520 C CA . ARG C 1 188 ? -2.766 -37.682 -45.871 1.00 58.56 186 ARG C CA 1
ATOM 5521 C C . ARG C 1 188 ? -2.807 -36.471 -44.951 1.00 62.28 186 ARG C C 1
ATOM 5522 O O . ARG C 1 188 ? -2.270 -36.537 -43.839 1.00 66.51 186 ARG C O 1
ATOM 5530 N N . ARG C 1 189 ? -3.411 -35.362 -45.395 1.00 60.60 187 ARG C N 1
ATOM 5531 C CA . ARG C 1 189 ? -3.662 -34.222 -44.522 1.00 59.73 187 ARG C CA 1
ATOM 5532 C C . ARG C 1 189 ? -5.066 -34.215 -43.951 1.00 58.47 187 ARG C C 1
ATOM 5533 O O . ARG C 1 189 ? -5.300 -33.553 -42.936 1.00 61.00 187 ARG C O 1
ATOM 5541 N N . ALA C 1 190 ? -5.998 -34.935 -44.574 1.00 59.13 188 ALA C N 1
ATOM 5542 C CA . ALA C 1 190 ? -7.407 -34.859 -44.222 1.00 59.30 188 ALA C CA 1
ATOM 5543 C C . ALA C 1 190 ? -7.943 -36.114 -43.544 1.00 58.59 188 ALA C C 1
ATOM 5544 O O . ALA C 1 190 ? -9.124 -36.144 -43.190 1.00 58.52 188 ALA C O 1
ATOM 5546 N N . GLY C 1 191 ? -7.121 -37.141 -43.343 1.00 59.61 189 GLY C N 1
ATOM 5547 C CA . GLY C 1 191 ? -7.639 -38.410 -42.862 1.00 59.93 189 GLY C CA 1
ATOM 5548 C C . GLY C 1 191 ? -8.416 -39.166 -43.926 1.00 61.88 189 GLY C C 1
ATOM 5549 O O . GLY C 1 191 ? -7.875 -40.071 -44.565 1.00 65.84 189 GLY C O 1
ATOM 5550 N N . LEU C 1 192 ? -9.684 -38.783 -44.124 1.00 66.36 190 LEU C N 1
ATOM 5551 C CA . LEU C 1 192 ? -10.636 -39.369 -45.075 1.00 63.98 190 LEU C CA 1
ATOM 5552 C C . LEU C 1 192 ? -9.983 -40.067 -46.273 1.00 63.48 190 LEU C C 1
ATOM 5553 O O . LEU C 1 192 ? -9.399 -39.402 -47.133 1.00 65.22 190 LEU C O 1
ATOM 5555 N N . SER C 1 193 ? -10.199 -41.388 -46.391 1.00 59.22 191 SER C N 1
ATOM 5556 C CA . SER C 1 193 ? -9.228 -42.310 -46.994 1.00 57.97 191 SER C CA 1
ATOM 5557 C C . SER C 1 193 ? -8.998 -42.093 -48.492 1.00 59.11 191 SER C C 1
ATOM 5558 O O . SER C 1 193 ? -7.882 -42.302 -48.980 1.00 59.98 191 SER C O 1
ATOM 5561 N N . SER C 1 194 ? -10.033 -41.770 -49.258 1.00 56.28 192 SER C N 1
ATOM 5562 C CA . SER C 1 194 ? -9.854 -41.610 -50.696 1.00 51.74 192 SER C CA 1
ATOM 5563 C C . SER C 1 194 ? -10.248 -40.197 -51.116 1.00 50.41 192 SER C C 1
ATOM 5564 O O . SER C 1 194 ? -10.975 -39.500 -50.407 1.00 46.02 192 SER C O 1
ATOM 5567 N N . TRP C 1 195 ? -9.737 -39.767 -52.277 1.00 49.63 193 TRP C N 1
ATOM 5568 C CA . TRP C 1 195 ? -10.123 -38.462 -52.813 1.00 47.41 193 TRP C CA 1
ATOM 5569 C C . TRP C 1 195 ? -11.631 -38.378 -53.013 1.00 46.80 193 TRP C C 1
ATOM 5570 O O . TRP C 1 195 ? -12.243 -37.342 -52.731 1.00 47.64 193 TRP C O 1
ATOM 5581 N N . ASP C 1 196 ? -12.252 -39.473 -53.463 1.00 45.09 194 ASP C N 1
ATOM 5582 C CA . ASP C 1 196 ? -13.701 -39.495 -53.644 1.00 47.16 194 ASP C CA 1
ATOM 5583 C C . ASP C 1 196 ? -14.459 -39.277 -52.340 1.00 46.93 194 ASP C C 1
ATOM 5584 O O . ASP C 1 196 ? -15.655 -38.969 -52.382 1.00 43.66 194 ASP C O 1
ATOM 5589 N N . ASP C 1 197 ? -13.795 -39.428 -51.187 1.00 44.91 195 ASP C N 1
ATOM 5590 C CA . ASP C 1 197 ? -14.439 -39.127 -49.912 1.00 46.04 195 ASP C CA 1
ATOM 5591 C C . ASP C 1 197 ? -14.738 -37.645 -49.757 1.00 44.13 195 ASP C C 1
ATOM 5592 O O . ASP C 1 197 ? -15.614 -37.286 -48.965 1.00 41.80 195 ASP C O 1
ATOM 5597 N N . LEU C 1 198 ? -14.015 -36.776 -50.469 1.00 42.21 196 LEU C N 1
ATOM 5598 C CA . LEU C 1 198 ? -14.334 -35.355 -50.451 1.00 40.85 196 LEU C CA 1
ATOM 5599 C C . LEU C 1 198 ? -15.620 -35.044 -51.199 1.00 39.89 196 LEU C C 1
ATOM 5600 O O . LEU C 1 198 ? -16.084 -33.906 -51.153 1.00 36.06 196 LEU C O 1
ATOM 5605 N N . GLU C 1 199 ? -16.218 -36.020 -51.879 1.00 40.90 197 GLU C N 1
ATOM 5606 C CA . GLU C 1 199 ? -17.559 -35.786 -52.393 1.00 40.21 197 GLU C CA 1
ATOM 5607 C C . GLU C 1 199 ? -18.600 -35.746 -51.279 1.00 40.60 197 GLU C C 1
ATOM 5608 O O . GLU C 1 199 ? -19.681 -35.190 -51.493 1.00 33.54 197 GLU C O 1
ATOM 5614 N N . MET C 1 200 ? -18.287 -36.303 -50.100 1.00 38.78 198 MET C N 1
ATOM 5615 C CA . MET C 1 200 ? -19.187 -36.298 -48.942 1.00 38.76 198 MET C CA 1
ATOM 5616 C C . MET C 1 200 ? -20.496 -37.012 -49.262 1.00 39.68 198 MET C C 1
ATOM 5617 O O . MET C 1 200 ? -21.551 -36.679 -48.716 1.00 37.15 198 MET C O 1
ATOM 5622 N N . VAL C 1 201 ? -20.428 -38.002 -50.154 1.00 38.84 199 VAL C N 1
ATOM 5623 C CA . VAL C 1 201 ? -21.629 -38.544 -50.774 1.00 42.05 199 VAL C CA 1
ATOM 5624 C C . VAL C 1 201 ? -22.619 -39.024 -49.717 1.00 43.01 199 VAL C C 1
ATOM 5625 O O . VAL C 1 201 ? -22.250 -39.679 -48.735 1.00 43.23 199 VAL C O 1
ATOM 5629 N N . GLY C 1 202 ? -23.887 -38.670 -49.905 1.00 43.13 200 GLY C N 1
ATOM 5630 C CA . GLY C 1 202 ? -24.926 -39.060 -48.972 1.00 43.56 200 GLY C CA 1
ATOM 5631 C C . GLY C 1 202 ? -25.411 -37.910 -48.115 1.00 39.21 200 GLY C C 1
ATOM 5632 O O . GLY C 1 202 ? -25.725 -36.835 -48.631 1.00 37.67 200 GLY C O 1
ATOM 5633 N N . GLU C 1 203 ? -25.464 -38.126 -46.797 1.00 40.30 201 GLU C N 1
ATOM 5634 C CA . GLU C 1 203 ? -26.090 -37.159 -45.903 1.00 39.48 201 GLU C CA 1
ATOM 5635 C C . GLU C 1 203 ? -25.327 -35.843 -45.874 1.00 35.27 201 GLU C C 1
ATOM 5636 O O . GLU C 1 203 ? -25.934 -34.766 -45.909 1.00 34.36 201 GLU C O 1
ATOM 5638 N N . ALA C 1 204 ? -23.997 -35.907 -45.815 1.00 34.23 202 ALA C N 1
ATOM 5639 C CA . ALA C 1 204 ? -23.216 -34.688 -45.636 1.00 36.75 202 ALA C CA 1
ATOM 5640 C C . ALA C 1 204 ? -23.323 -33.772 -46.853 1.00 32.91 202 ALA C C 1
ATOM 5641 O O . ALA C 1 204 ? -23.384 -32.546 -46.705 1.00 31.03 202 ALA C O 1
ATOM 5643 N N . ARG C 1 205 ? -23.351 -34.344 -48.061 1.00 30.47 203 ARG C N 1
ATOM 5644 C CA . ARG C 1 205 ? -23.478 -33.503 -49.251 1.00 32.04 203 ARG C CA 1
ATOM 5645 C C . ARG C 1 205 ? -24.891 -32.936 -49.374 1.00 27.65 203 ARG C C 1
ATOM 5646 O O . ARG C 1 205 ? -25.062 -31.751 -49.678 1.00 29.57 203 ARG C O 1
ATOM 5654 N N . ASP C 1 206 ? -25.917 -33.755 -49.118 1.00 31.82 204 ASP C N 1
ATOM 5655 C CA . ASP C 1 206 ? -27.285 -33.238 -49.128 1.00 30.88 204 ASP C CA 1
ATOM 5656 C C . ASP C 1 206 ? -27.439 -32.068 -48.168 1.00 28.85 204 ASP C C 1
ATOM 5657 O O . ASP C 1 206 ? -28.079 -31.066 -48.502 1.00 29.07 204 ASP C O 1
ATOM 5662 N N . LYS C 1 207 ? -26.859 -32.177 -46.969 1.00 26.01 205 LYS C N 1
ATOM 5663 C CA . LYS C 1 207 ? -26.975 -31.094 -45.994 1.00 28.80 205 LYS C CA 1
ATOM 5664 C C . LYS C 1 207 ? -26.269 -29.836 -46.489 1.00 28.37 205 LYS C C 1
ATOM 5665 O O . LYS C 1 207 ? -26.818 -28.730 -46.395 1.00 26.89 205 LYS C O 1
ATOM 5671 N N . MET C 1 208 ? -25.063 -29.981 -47.050 1.00 26.43 206 MET C N 1
ATOM 5672 C CA . MET C 1 208 ? -24.374 -28.800 -47.545 1.00 25.42 206 MET C CA 1
ATOM 5673 C C . MET C 1 208 ? -25.083 -28.228 -48.777 1.00 21.52 206 MET C C 1
ATOM 5674 O O . MET C 1 208 ? -25.150 -27.010 -48.934 1.00 24.68 206 MET C O 1
ATOM 5679 N N . MET C 1 209 ? -25.700 -29.079 -49.604 1.00 26.57 207 MET C N 1
ATOM 5680 C CA . MET C 1 209 ? -26.450 -28.601 -50.771 1.00 24.62 207 MET C CA 1
ATOM 5681 C C . MET C 1 209 ? -27.717 -27.846 -50.361 1.00 26.18 207 MET C C 1
ATOM 5682 O O . MET C 1 209 ? -28.052 -26.819 -50.958 1.00 23.33 207 MET C O 1
ATOM 5687 N N . GLN C 1 210 ? -28.430 -28.328 -49.339 1.00 23.61 208 GLN C N 1
ATOM 5688 C CA . GLN C 1 210 ? -29.583 -27.581 -48.828 1.00 27.68 208 GLN C CA 1
ATOM 5689 C C . GLN C 1 210 ? -29.151 -26.234 -48.260 1.00 28.26 208 GLN C C 1
ATOM 5690 O O . GLN C 1 210 ? -29.821 -25.206 -48.456 1.00 24.16 208 GLN C O 1
ATOM 5696 N N . SER C 1 211 ? -28.034 -26.226 -47.538 1.00 25.14 209 SER C N 1
ATOM 5697 C CA . SER C 1 211 ? -27.519 -24.991 -46.976 1.00 24.91 209 SER C CA 1
ATOM 5698 C C . SER C 1 211 ? -27.085 -24.045 -48.087 1.00 22.80 209 SER C C 1
ATOM 5699 O O . SER C 1 211 ? -27.315 -22.830 -48.006 1.00 23.69 209 SER C O 1
ATOM 5702 N N . PHE C 1 212 ? -26.480 -24.600 -49.139 1.00 21.65 210 PHE C N 1
ATOM 5703 C CA . PHE C 1 212 ? -26.098 -23.819 -50.311 1.00 25.39 210 PHE C CA 1
ATOM 5704 C C . PHE C 1 212 ? -27.324 -23.179 -50.956 1.00 24.48 210 PHE C C 1
ATOM 5705 O O . PHE C 1 212 ? -27.326 -21.984 -51.258 1.00 24.11 210 PHE C O 1
ATOM 5713 N N . ARG C 1 213 ? -28.391 -23.962 -51.144 1.00 26.18 211 ARG C N 1
ATOM 5714 C CA . ARG C 1 213 ? -29.636 -23.419 -51.693 1.00 22.67 211 ARG C CA 1
ATOM 5715 C C . ARG C 1 213 ? -30.180 -22.274 -50.838 1.00 23.99 211 ARG C C 1
ATOM 5716 O O . ARG C 1 213 ? -30.632 -21.248 -51.368 1.00 22.16 211 ARG C O 1
ATOM 5724 N N . ASN C 1 214 ? -30.173 -22.440 -49.512 1.00 21.79 212 ASN C N 1
ATOM 5725 C CA . ASN C 1 214 ? -30.682 -21.392 -48.627 1.00 22.57 212 ASN C CA 1
ATOM 5726 C C . ASN C 1 214 ? -29.825 -20.131 -48.710 1.00 25.33 212 ASN C C 1
ATOM 5727 O O . ASN C 1 214 ? -30.355 -19.007 -48.712 1.00 23.25 212 ASN C O 1
ATOM 5732 N N . MET C 1 215 ? -28.495 -20.291 -48.742 1.00 22.85 213 MET C N 1
ATOM 5733 C CA . MET C 1 215 ? -27.628 -19.132 -48.920 1.00 24.15 213 MET C CA 1
ATOM 5734 C C . MET C 1 215 ? -27.960 -18.389 -50.204 1.00 23.25 213 MET C C 1
ATOM 5735 O O . MET C 1 215 ? -27.985 -17.151 -50.228 1.00 25.58 213 MET C O 1
ATOM 5740 N N . LEU C 1 216 ? -28.180 -19.129 -51.290 1.00 24.45 214 LEU C N 1
ATOM 5741 C CA . LEU C 1 216 ? -28.443 -18.489 -52.573 1.00 25.11 214 LEU C CA 1
ATOM 5742 C C . LEU C 1 216 ? -29.795 -17.786 -52.579 1.00 23.29 214 LEU C C 1
ATOM 5743 O O . LEU C 1 216 ? -29.955 -16.766 -53.259 1.00 22.34 214 LEU C O 1
ATOM 5748 N N . GLY C 1 217 ? -30.764 -18.292 -51.809 1.00 24.01 215 GLY C N 1
ATOM 5749 C CA . GLY C 1 217 ? -32.052 -17.620 -51.718 1.00 24.49 215 GLY C CA 1
ATOM 5750 C C . GLY C 1 217 ? -31.961 -16.274 -51.022 1.00 25.88 215 GLY C C 1
ATOM 5751 O O . GLY C 1 217 ? -32.640 -15.314 -51.406 1.00 23.74 215 GLY C O 1
ATOM 5752 N N . ASP C 1 218 ? -31.108 -16.177 -49.998 1.00 24.17 216 ASP C N 1
ATOM 5753 C CA . ASP C 1 218 ? -30.873 -14.895 -49.344 1.00 25.99 216 ASP C CA 1
ATOM 5754 C C . ASP C 1 218 ? -30.227 -13.909 -50.311 1.00 28.94 216 ASP C C 1
ATOM 5755 O O . ASP C 1 218 ? -30.673 -12.763 -50.439 1.00 27.80 216 ASP C O 1
ATOM 5760 N N . LEU C 1 219 ? -29.188 -14.358 -51.023 1.00 23.43 217 LEU C N 1
ATOM 5761 C CA . LEU C 1 219 ? -28.559 -13.539 -52.053 1.00 24.74 217 LEU C CA 1
ATOM 5762 C C . LEU C 1 219 ? -29.554 -13.167 -53.150 1.00 25.38 217 LEU C C 1
ATOM 5763 O O . LEU C 1 219 ? -29.632 -12.006 -53.574 1.00 26.00 217 LEU C O 1
ATOM 5768 N N . ALA C 1 220 ? -30.316 -14.152 -53.630 1.00 22.42 218 ALA C N 1
ATOM 5769 C CA . ALA C 1 220 ? -31.308 -13.926 -54.681 1.00 24.32 218 ALA C CA 1
ATOM 5770 C C . ALA C 1 220 ? -32.277 -12.801 -54.352 1.00 24.61 218 ALA C C 1
ATOM 5771 O O . ALA C 1 220 ? -32.818 -12.174 -55.266 1.00 25.41 218 ALA C O 1
ATOM 5773 N N . ALA C 1 221 ? -32.529 -12.538 -53.065 1.00 22.25 219 ALA C N 1
ATOM 5774 C CA . ALA C 1 221 ? -33.460 -11.468 -52.720 1.00 25.66 219 ALA C CA 1
ATOM 5775 C C . ALA C 1 221 ? -32.995 -10.125 -53.279 1.00 29.46 219 ALA C C 1
ATOM 5776 O O . ALA C 1 221 ? -33.828 -9.288 -53.652 1.00 28.42 219 ALA C O 1
ATOM 5778 N N . LEU C 1 222 ? -31.676 -9.913 -53.382 1.00 23.51 220 LEU C N 1
ATOM 5779 C CA . LEU C 1 222 ? -31.173 -8.687 -53.998 1.00 25.38 220 LEU C CA 1
ATOM 5780 C C . LEU C 1 222 ? -31.422 -8.685 -55.495 1.00 25.16 220 LEU C C 1
ATOM 5781 O O . LEU C 1 222 ? -31.697 -7.635 -56.083 1.00 26.70 220 LEU C O 1
ATOM 5786 N N . PHE C 1 223 ? -31.296 -9.836 -56.138 1.00 24.01 221 PHE C N 1
ATOM 5787 C CA . PHE C 1 223 ? -31.436 -9.869 -57.585 1.00 26.19 221 PHE C CA 1
ATOM 5788 C C . PHE C 1 223 ? -32.885 -9.853 -58.053 1.00 32.52 221 PHE C C 1
ATOM 5789 O O . PHE C 1 223 ? -33.123 -9.740 -59.263 1.00 32.51 221 PHE C O 1
ATOM 5797 N N . ARG C 1 224 ? -33.851 -9.937 -57.139 1.00 30.32 222 ARG C N 1
ATOM 5798 C CA . ARG C 1 224 ? -35.266 -9.923 -57.503 1.00 37.60 222 ARG C CA 1
ATOM 5799 C C . ARG C 1 224 ? -35.973 -8.603 -57.212 1.00 36.57 222 ARG C C 1
ATOM 5800 O O . ARG C 1 224 ? -37.185 -8.518 -57.431 1.00 43.22 222 ARG C O 1
ATOM 5808 N N . LYS C 1 225 ? -35.274 -7.566 -56.736 1.00 35.27 223 LYS C N 1
ATOM 5809 C CA . LYS C 1 225 ? -35.962 -6.294 -56.520 1.00 38.01 223 LYS C CA 1
ATOM 5810 C C . LYS C 1 225 ? -36.259 -5.571 -57.836 1.00 37.50 223 LYS C C 1
ATOM 5811 O O . LYS C 1 225 ? -37.314 -4.934 -57.968 1.00 36.15 223 LYS C O 1
ATOM 5817 N N . ASP C 1 226 ? -35.340 -5.619 -58.805 1.00 30.47 224 ASP C N 1
ATOM 5818 C CA . ASP C 1 226 ? -35.555 -5.016 -60.123 1.00 34.07 224 ASP C CA 1
ATOM 5819 C C . ASP C 1 226 ? -35.838 -6.123 -61.140 1.00 31.83 224 ASP C C 1
ATOM 5820 O O . ASP C 1 226 ? -34.918 -6.742 -61.685 1.00 30.33 224 ASP C O 1
ATOM 5825 N N . ALA C 1 227 ? -37.113 -6.325 -61.429 1.00 28.47 225 ALA C N 1
ATOM 5826 C CA . ALA C 1 227 ? -37.571 -7.338 -62.370 1.00 27.80 225 ALA C CA 1
ATOM 5827 C C . ALA C 1 227 ? -37.353 -6.962 -63.837 1.00 31.20 225 ALA C C 1
ATOM 5828 O O . ALA C 1 227 ? -37.771 -7.724 -64.716 1.00 28.60 225 ALA C O 1
ATOM 5830 N N . SER C 1 228 ? -36.738 -5.818 -64.137 1.00 30.07 226 SER C N 1
ATOM 5831 C CA . SER C 1 228 ? -36.632 -5.366 -65.519 1.00 28.97 226 SER C CA 1
ATOM 5832 C C . SER C 1 228 ? -35.423 -5.948 -66.250 1.00 29.90 226 SER C C 1
ATOM 5833 O O . SER C 1 228 ? -35.203 -5.612 -67.416 1.00 29.67 226 SER C O 1
ATOM 5836 N N . GLY C 1 229 ? -34.642 -6.811 -65.609 1.00 26.38 227 GLY C N 1
ATOM 5837 C CA . GLY C 1 229 ? -33.476 -7.387 -66.239 1.00 25.12 227 GLY C CA 1
ATOM 5838 C C . GLY C 1 229 ? -32.780 -8.364 -65.317 1.00 25.46 227 GLY C C 1
ATOM 5839 O O . GLY C 1 229 ? -33.161 -8.529 -64.154 1.00 24.75 227 GLY C O 1
ATOM 5840 N N . PRO C 1 230 ? -31.736 -9.030 -65.820 1.00 23.61 228 PRO C N 1
ATOM 5841 C CA . PRO C 1 230 ? -31.079 -10.077 -65.028 1.00 24.48 228 PRO C CA 1
ATOM 5842 C C . PRO C 1 230 ? -30.119 -9.562 -63.967 1.00 24.31 228 PRO C C 1
ATOM 5843 O O . PRO C 1 230 ? -29.775 -10.325 -63.054 1.00 24.97 228 PRO C O 1
ATOM 5847 N N . PHE C 1 231 ? -29.658 -8.320 -64.062 1.00 22.58 229 PHE C N 1
ATOM 5848 C CA . PHE C 1 231 ? -28.652 -7.824 -63.138 1.00 25.95 229 PHE C CA 1
ATOM 5849 C C . PHE C 1 231 ? -29.313 -7.148 -61.945 1.00 25.83 229 PHE C C 1
ATOM 5850 O O . PHE C 1 231 ? -30.511 -6.875 -61.948 1.00 22.10 229 PHE C O 1
ATOM 5858 N N . LEU C 1 232 ? -28.496 -6.858 -60.923 1.00 24.52 230 LEU C N 1
ATOM 5859 C CA . LEU C 1 232 ? -28.984 -6.132 -59.756 1.00 24.23 230 LEU C CA 1
ATOM 5860 C C . LEU C 1 232 ? -29.740 -4.882 -60.168 1.00 25.61 230 LEU C C 1
ATOM 5861 O O . LEU C 1 232 ? -30.798 -4.576 -59.611 1.00 25.15 230 LEU C O 1
ATOM 5866 N N . LEU C 1 233 ? -29.210 -4.143 -61.146 1.00 26.48 231 LEU C N 1
ATOM 5867 C CA . LEU C 1 233 ? -29.839 -2.919 -61.629 1.00 26.09 231 LEU C CA 1
ATOM 5868 C C . LEU C 1 233 ? -30.594 -3.142 -62.942 1.00 26.06 231 LEU C C 1
ATOM 5869 O O . LEU C 1 233 ? -30.638 -2.254 -63.799 1.00 25.69 231 LEU C O 1
ATOM 5874 N N . GLY C 1 234 ? -31.197 -4.316 -63.109 1.00 27.51 232 GLY C N 1
ATOM 5875 C CA . GLY C 1 234 ? -32.012 -4.602 -64.282 1.00 25.27 232 GLY C CA 1
ATOM 5876 C C . GLY C 1 234 ? -31.184 -4.874 -65.520 1.00 27.14 232 GLY C C 1
ATOM 5877 O O . GLY C 1 234 ? -30.448 -5.863 -65.578 1.00 23.69 232 GLY C O 1
ATOM 5878 N N . GLN C 1 235 ? -31.282 -3.998 -66.521 1.00 23.51 233 GLN C N 1
ATOM 5879 C CA . GLN C 1 235 ? -30.505 -4.196 -67.739 1.00 24.27 233 GLN C CA 1
ATOM 5880 C C . GLN C 1 235 ? -29.050 -3.763 -67.586 1.00 27.26 233 GLN C C 1
ATOM 5881 O O . GLN C 1 235 ? -28.214 -4.139 -68.409 1.00 26.64 233 GLN C O 1
ATOM 5887 N N . ARG C 1 236 ? -28.733 -2.989 -66.557 1.00 30.79 234 ARG C N 1
ATOM 5888 C CA . ARG C 1 236 ? -27.409 -2.421 -66.402 1.00 30.58 234 ARG C CA 1
ATOM 5889 C C . ARG C 1 236 ? -26.586 -3.348 -65.516 1.00 28.43 234 ARG C C 1
ATOM 5890 O O . ARG C 1 236 ? -27.007 -3.677 -64.403 1.00 23.85 234 ARG C O 1
ATOM 5898 N N . ALA C 1 237 ? -25.439 -3.791 -66.021 1.00 26.95 235 ALA C N 1
ATOM 5899 C CA . ALA C 1 237 ? -24.535 -4.638 -65.252 1.00 27.80 235 ALA C CA 1
ATOM 5900 C C . ALA C 1 237 ? -23.567 -3.775 -64.447 1.00 27.07 235 ALA C C 1
ATOM 5901 O O . ALA C 1 237 ? -23.261 -2.640 -64.825 1.00 26.32 235 ALA C O 1
ATOM 5903 N N . THR C 1 238 ? -23.111 -4.307 -63.309 1.00 26.52 236 THR C N 1
ATOM 5904 C CA . THR C 1 238 ? -22.131 -3.630 -62.460 1.00 24.84 236 THR C CA 1
ATOM 5905 C C . THR C 1 238 ? -21.152 -4.663 -61.919 1.00 22.17 236 THR C C 1
ATOM 5906 O O . THR C 1 238 ? -21.319 -5.867 -62.116 1.00 23.88 236 THR C O 1
ATOM 5910 N N . TYR C 1 239 ? -20.113 -4.197 -61.218 1.00 22.03 237 TYR C N 1
ATOM 5911 C CA . TYR C 1 239 ? -19.151 -5.157 -60.687 1.00 22.08 237 TYR C CA 1
ATOM 5912 C C . TYR C 1 239 ? -19.778 -6.043 -59.610 1.00 20.80 237 TYR C C 1
ATOM 5913 O O . TYR C 1 239 ? -19.330 -7.179 -59.397 1.00 21.27 237 TYR C O 1
ATOM 5922 N N . ALA C 1 240 ? -20.807 -5.560 -58.918 1.00 22.26 238 ALA C N 1
ATOM 5923 C CA . ALA C 1 240 ? -21.475 -6.420 -57.949 1.00 21.35 238 ALA C CA 1
ATOM 5924 C C . ALA C 1 240 ? -22.077 -7.646 -58.631 1.00 20.70 238 ALA C C 1
ATOM 5925 O O . ALA C 1 240 ? -22.093 -8.742 -58.061 1.00 20.18 238 ALA C O 1
ATOM 5927 N N . ASP C 1 241 ? -22.584 -7.484 -59.853 1.00 20.80 239 ASP C N 1
ATOM 5928 C CA . ASP C 1 241 ? -23.048 -8.649 -60.604 1.00 22.69 239 ASP C CA 1
ATOM 5929 C C . ASP C 1 241 ? -21.902 -9.607 -60.903 1.00 23.35 239 ASP C C 1
ATOM 5930 O O . ASP C 1 241 ? -22.084 -10.831 -60.888 1.00 21.17 239 ASP C O 1
ATOM 5935 N N . MET C 1 242 ? -20.713 -9.067 -61.192 1.00 20.30 240 MET C N 1
ATOM 5936 C CA . MET C 1 242 ? -19.578 -9.919 -61.520 1.00 21.71 240 MET C CA 1
ATOM 5937 C C . MET C 1 242 ? -18.959 -10.541 -60.292 1.00 18.87 240 MET C C 1
ATOM 5938 O O . MET C 1 242 ? -18.357 -11.609 -60.407 1.00 17.75 240 MET C O 1
ATOM 5943 N N . ILE C 1 243 ? -19.166 -9.945 -59.117 1.00 19.54 241 ILE C N 1
ATOM 5944 C CA . ILE C 1 243 ? -18.723 -10.586 -57.890 1.00 22.67 241 ILE C CA 1
ATOM 5945 C C . ILE C 1 243 ? -19.443 -11.919 -57.710 1.00 21.77 241 ILE C C 1
ATOM 5946 O O . ILE C 1 243 ? -18.819 -12.952 -57.437 1.00 22.41 241 ILE C O 1
ATOM 5951 N N . VAL C 1 244 ? -20.769 -11.921 -57.886 1.00 18.72 242 VAL C N 1
ATOM 5952 C CA . VAL C 1 244 ? -21.506 -13.182 -57.852 1.00 18.34 242 VAL C CA 1
ATOM 5953 C C . VAL C 1 244 ? -21.168 -14.036 -59.077 1.00 20.54 242 VAL C C 1
ATOM 5954 O O . VAL C 1 244 ? -20.957 -15.252 -58.964 1.00 20.17 242 VAL C O 1
ATOM 5958 N N . GLY C 1 245 ? -21.094 -13.412 -60.260 1.00 21.33 243 GLY C N 1
ATOM 5959 C CA . GLY C 1 245 ? -20.853 -14.163 -61.487 1.00 22.60 243 GLY C CA 1
ATOM 5960 C C . GLY C 1 245 ? -19.555 -14.957 -61.499 1.00 20.55 243 GLY C C 1
ATOM 5961 O O . GLY C 1 245 ? -19.495 -16.039 -62.087 1.00 21.09 243 GLY C O 1
ATOM 5962 N N . GLY C 1 246 ? -18.494 -14.423 -60.898 1.00 18.94 244 GLY C N 1
ATOM 5963 C CA . GLY C 1 246 ? -17.246 -15.176 -60.849 1.00 21.37 244 GLY C CA 1
ATOM 5964 C C . GLY C 1 246 ? -17.396 -16.489 -60.101 1.00 19.97 244 GLY C C 1
ATOM 5965 O O . GLY C 1 246 ? -16.849 -17.521 -60.504 1.00 19.05 244 GLY C O 1
ATOM 5966 N N . TRP C 1 247 ? -18.148 -16.471 -59.003 1.00 18.00 245 TRP C N 1
ATOM 5967 C CA . TRP C 1 247 ? -18.418 -17.711 -58.285 1.00 18.86 245 TRP C CA 1
ATOM 5968 C C . TRP C 1 247 ? -19.295 -18.652 -59.111 1.00 19.94 245 TRP C C 1
ATOM 5969 O O . TRP C 1 247 ? -19.125 -19.876 -59.054 1.00 19.87 245 TRP C O 1
ATOM 5980 N N . LEU C 1 248 ? -20.215 -18.103 -59.908 1.00 20.51 246 LEU C N 1
ATOM 5981 C CA . LEU C 1 248 ? -21.035 -18.964 -60.758 1.00 20.67 246 LEU C CA 1
ATOM 5982 C C . LEU C 1 248 ? -20.183 -19.642 -61.830 1.00 21.08 246 LEU C C 1
ATOM 5983 O O . LEU C 1 248 ? -20.410 -20.811 -62.168 1.00 19.34 246 LEU C O 1
ATOM 5988 N N . ARG C 1 249 ? -19.201 -18.923 -62.384 1.00 18.90 247 ARG C N 1
ATOM 5989 C CA . ARG C 1 249 ? -18.293 -19.559 -63.335 1.00 20.07 247 ARG C CA 1
ATOM 5990 C C . ARG C 1 249 ? -17.525 -20.700 -62.680 1.00 19.85 247 ARG C C 1
ATOM 5991 O O . ARG C 1 249 ? -17.306 -21.744 -63.297 1.00 21.80 247 ARG C O 1
ATOM 5999 N N . MET C 1 250 ? -17.126 -20.539 -61.424 1.00 19.31 248 MET C N 1
ATOM 6000 C CA . MET C 1 250 ? -16.411 -21.637 -60.778 1.00 22.83 248 MET C CA 1
ATOM 6001 C C . MET C 1 250 ? -17.341 -22.824 -60.540 1.00 23.13 248 MET C C 1
ATOM 6002 O O . MET C 1 250 ? -16.966 -23.975 -60.795 1.00 21.73 248 MET C O 1
ATOM 6007 N N . MET C 1 251 ? -18.577 -22.562 -60.100 1.00 20.86 249 MET C N 1
ATOM 6008 C CA . MET C 1 251 ? -19.544 -23.649 -59.953 1.00 21.69 249 MET C CA 1
ATOM 6009 C C . MET C 1 251 ? -19.707 -24.427 -61.254 1.00 20.68 249 MET C C 1
ATOM 6010 O O . MET C 1 251 ? -19.691 -25.662 -61.264 1.00 21.71 249 MET C O 1
ATOM 6015 N N . ARG C 1 252 ? -19.878 -23.716 -62.362 1.00 21.44 250 ARG C N 1
ATOM 6016 C CA . ARG C 1 252 ? -20.104 -24.387 -63.638 1.00 25.04 250 ARG C CA 1
ATOM 6017 C C . ARG C 1 252 ? -18.914 -25.272 -64.021 1.00 25.77 250 ARG C C 1
ATOM 6018 O O . ARG C 1 252 ? -19.089 -26.369 -64.571 1.00 25.67 250 ARG C O 1
ATOM 6026 N N . ALA C 1 253 ? -17.703 -24.846 -63.684 1.00 23.83 251 ALA C N 1
ATOM 6027 C CA . ALA C 1 253 ? -16.534 -25.639 -64.038 1.00 26.38 251 ALA C CA 1
ATOM 6028 C C . ALA C 1 253 ? -16.279 -26.806 -63.089 1.00 25.31 251 ALA C C 1
ATOM 6029 O O . ALA C 1 253 ? -15.569 -27.734 -63.472 1.00 28.26 251 ALA C O 1
ATOM 6031 N N . THR C 1 254 ? -16.822 -26.796 -61.863 1.00 24.77 252 THR C N 1
ATOM 6032 C CA . THR C 1 254 ? -16.403 -27.779 -60.874 1.00 25.84 252 THR C CA 1
ATOM 6033 C C . THR C 1 254 ? -17.518 -28.624 -60.281 1.00 28.65 252 THR C C 1
ATOM 6034 O O . THR C 1 254 ? -17.212 -29.663 -59.692 1.00 28.74 252 THR C O 1
ATOM 6038 N N . LEU C 1 255 ? -18.797 -28.202 -60.386 1.00 25.46 253 LEU C N 1
ATOM 6039 C CA . LEU C 1 255 ? -19.893 -29.038 -59.922 1.00 27.44 253 LEU C CA 1
ATOM 6040 C C . LEU C 1 255 ? -20.227 -30.102 -60.961 1.00 27.71 253 LEU C C 1
ATOM 6041 O O . LEU C 1 255 ? -20.102 -29.863 -62.161 1.00 26.71 253 LEU C O 1
ATOM 6046 N N . PRO C 1 256 ? -20.684 -31.271 -60.531 1.00 27.70 254 PRO C N 1
ATOM 6047 C CA . PRO C 1 256 ? -21.259 -32.213 -61.494 1.00 29.97 254 PRO C CA 1
ATOM 6048 C C . PRO C 1 256 ? -22.416 -31.548 -62.229 1.00 26.31 254 PRO C C 1
ATOM 6049 O O . PRO C 1 256 ? -23.058 -30.625 -61.723 1.00 24.59 254 PRO C O 1
ATOM 6053 N N . VAL C 1 257 ? -22.670 -32.036 -63.438 1.00 25.50 255 VAL C N 1
ATOM 6054 C CA . VAL C 1 257 ? -23.664 -31.419 -64.316 1.00 28.95 255 VAL C CA 1
ATOM 6055 C C . VAL C 1 257 ? -25.041 -31.339 -63.645 1.00 25.56 255 VAL C C 1
ATOM 6056 O O . VAL C 1 257 ? -25.747 -30.329 -63.772 1.00 24.77 255 VAL C O 1
ATOM 6060 N N . SER C 1 258 ? -25.440 -32.377 -62.901 1.00 25.43 256 SER C N 1
ATOM 6061 C CA . SER C 1 258 ? -26.789 -32.367 -62.333 1.00 27.80 256 SER C CA 1
ATOM 6062 C C . SER C 1 258 ? -26.933 -31.287 -61.264 1.00 29.99 256 SER C C 1
ATOM 6063 O O . SER C 1 258 ? -27.990 -30.658 -61.146 1.00 25.44 256 SER C O 1
ATOM 6066 N N . GLU C 1 259 ? -25.880 -31.059 -60.472 1.00 27.58 257 GLU C N 1
ATOM 6067 C CA . GLU C 1 259 ? -25.949 -30.058 -59.418 1.00 27.35 257 GLU C CA 1
ATOM 6068 C C . GLU C 1 259 ? -25.886 -28.645 -59.994 1.00 25.14 257 GLU C C 1
ATOM 6069 O O . GLU C 1 259 ? -26.560 -27.743 -59.484 1.00 26.22 257 GLU C O 1
ATOM 6075 N N . TRP C 1 260 ? -25.098 -28.433 -61.056 1.00 23.80 258 TRP C N 1
ATOM 6076 C CA . TRP C 1 260 ? -25.122 -27.149 -61.755 1.00 22.83 258 TRP C CA 1
ATOM 6077 C C . TRP C 1 260 ? -26.498 -26.892 -62.370 1.00 25.91 258 TRP C C 1
ATOM 6078 O O . TRP C 1 260 ? -27.053 -25.789 -62.246 1.00 24.58 258 TRP C O 1
ATOM 6089 N N . GLN C 1 261 ? -27.081 -27.904 -63.010 1.00 23.68 259 GLN C N 1
ATOM 6090 C CA . GLN C 1 261 ? -28.426 -27.734 -63.554 1.00 27.23 259 GLN C CA 1
ATOM 6091 C C . GLN C 1 261 ? -29.422 -27.382 -62.455 1.00 27.67 259 GLN C C 1
ATOM 6092 O O . GLN C 1 261 ? -30.197 -26.439 -62.597 1.00 24.29 259 GLN C O 1
ATOM 6098 N N . GLU C 1 262 ? -29.386 -28.104 -61.334 1.00 27.73 260 GLU C N 1
ATOM 6099 C CA . GLU C 1 262 ? -30.240 -27.763 -60.193 1.00 28.61 260 GLU C CA 1
ATOM 6100 C C . GLU C 1 262 ? -30.045 -26.311 -59.751 1.00 26.94 260 GLU C C 1
ATOM 6101 O O . GLU C 1 262 ? -31.021 -25.581 -59.537 1.00 25.61 260 GLU C O 1
ATOM 6107 N N . ALA C 1 263 ? -28.781 -25.875 -59.613 1.00 23.88 261 ALA C N 1
ATOM 6108 C CA . ALA C 1 263 ? -28.485 -24.544 -59.076 1.00 24.84 261 ALA C CA 1
ATOM 6109 C C . ALA C 1 263 ? -28.933 -23.429 -60.013 1.00 27.01 261 ALA C C 1
ATOM 6110 O O . ALA C 1 263 ? -29.402 -22.376 -59.556 1.00 26.84 261 ALA C O 1
ATOM 6112 N N . ARG C 1 264 ? -28.745 -23.618 -61.323 1.00 26.56 262 ARG C N 1
ATOM 6113 C CA . ARG C 1 264 ? -29.281 -22.685 -62.311 1.00 28.45 262 ARG C CA 1
ATOM 6114 C C . ARG C 1 264 ? -30.771 -22.448 -62.119 1.00 27.77 262 ARG C C 1
ATOM 6115 O O . ARG C 1 264 ? -31.281 -21.377 -62.462 1.00 27.00 262 ARG C O 1
ATOM 6123 N N . ALA C 1 265 ? -31.488 -23.445 -61.614 1.00 27.96 263 ALA C N 1
ATOM 6124 C CA . ALA C 1 265 ? -32.944 -23.421 -61.657 1.00 31.05 263 ALA C CA 1
ATOM 6125 C C . ALA C 1 265 ? -33.586 -23.074 -60.320 1.00 26.31 263 ALA C C 1
ATOM 6126 O O . ALA C 1 265 ? -34.761 -22.699 -60.301 1.00 26.19 263 ALA C O 1
ATOM 6128 N N . TRP C 1 266 ? -32.846 -23.152 -59.217 1.00 25.28 264 TRP C N 1
ATOM 6129 C CA . TRP C 1 266 ? -33.364 -22.678 -57.939 1.00 24.00 264 TRP C CA 1
ATOM 6130 C C . TRP C 1 266 ? -33.784 -21.218 -58.024 1.00 23.56 264 TRP C C 1
ATOM 6131 O O . TRP C 1 266 ? -33.277 -20.445 -58.847 1.00 21.72 264 TRP C O 1
ATOM 6142 N N . HIS C 1 267 ? -34.705 -20.850 -57.137 1.00 23.25 265 HIS C N 1
ATOM 6143 C CA . HIS C 1 267 ? -35.164 -19.470 -56.942 1.00 26.55 265 HIS C CA 1
ATOM 6144 C C . HIS C 1 267 ? -35.602 -18.825 -58.254 1.00 24.75 265 HIS C C 1
ATOM 6145 O O . HIS C 1 267 ? -35.177 -17.723 -58.605 1.00 27.00 265 HIS C O 1
ATOM 6152 N N . GLY C 1 268 ? -36.479 -19.523 -58.974 1.00 24.73 266 GLY C N 1
ATOM 6153 C CA . GLY C 1 268 ? -37.015 -18.996 -60.220 1.00 27.22 266 GLY C CA 1
ATOM 6154 C C . GLY C 1 268 ? -36.013 -18.917 -61.361 1.00 30.25 266 GLY C C 1
ATOM 6155 O O . GLY C 1 268 ? -36.286 -18.265 -62.375 1.00 27.44 266 GLY C O 1
ATOM 6156 N N . GLY C 1 269 ? -34.860 -19.566 -61.231 1.00 25.22 267 GLY C N 1
ATOM 6157 C CA . GLY C 1 269 ? -33.857 -19.513 -62.279 1.00 23.89 267 GLY C CA 1
ATOM 6158 C C . GLY C 1 269 ? -32.998 -18.270 -62.271 1.00 26.98 267 GLY C C 1
ATOM 6159 O O . GLY C 1 269 ? -32.306 -18.001 -63.265 1.00 26.04 267 GLY C O 1
ATOM 6160 N N . ILE C 1 270 ? -32.986 -17.526 -61.159 1.00 23.31 268 ILE C N 1
ATOM 6161 C CA . ILE C 1 270 ? -32.393 -16.192 -61.140 1.00 27.78 268 ILE C CA 1
ATOM 6162 C C . ILE C 1 270 ? -30.885 -16.254 -61.411 1.00 22.34 268 ILE C C 1
ATOM 6163 O O . ILE C 1 270 ? -30.339 -15.401 -62.119 1.00 20.78 268 ILE C O 1
ATOM 6168 N N . PHE C 1 271 ? -30.195 -17.255 -60.871 1.00 20.35 269 PHE C N 1
ATOM 6169 C CA . PHE C 1 271 ? -28.751 -17.316 -61.082 1.00 22.28 269 PHE C CA 1
ATOM 6170 C C . PHE C 1 271 ? -28.418 -17.956 -62.412 1.00 19.61 269 PHE C C 1
ATOM 6171 O O . PHE C 1 271 ? -27.363 -17.668 -62.986 1.00 21.01 269 PHE C O 1
ATOM 6179 N N . GLY C 1 272 ? -29.308 -18.806 -62.926 1.00 22.92 270 GLY C N 1
ATOM 6180 C CA . GLY C 1 272 ? -29.191 -19.224 -64.313 1.00 23.82 270 GLY C CA 1
ATOM 6181 C C . GLY C 1 272 ? -29.227 -18.043 -65.265 1.00 24.23 270 GLY C C 1
ATOM 6182 O O . GLY C 1 272 ? -28.384 -17.913 -66.159 1.00 24.01 270 GLY C O 1
ATOM 6183 N N . ARG C 1 273 ? -30.190 -17.145 -65.069 1.00 24.11 271 ARG C N 1
ATOM 6184 C CA . ARG C 1 273 ? -30.297 -16.015 -65.983 1.00 25.57 271 ARG C CA 1
ATOM 6185 C C . ARG C 1 273 ? -29.162 -15.016 -65.787 1.00 23.35 271 ARG C C 1
ATOM 6186 O O . ARG C 1 273 ? -28.735 -14.376 -66.758 1.00 22.19 271 ARG C O 1
ATOM 6194 N N . LEU C 1 274 ? -28.667 -14.858 -64.553 1.00 23.01 272 LEU C N 1
ATOM 6195 C CA . LEU C 1 274 ? -27.523 -13.972 -64.329 1.00 21.44 272 LEU C CA 1
ATOM 6196 C C . LEU C 1 274 ? -26.288 -14.491 -65.058 1.00 23.08 272 LEU C C 1
ATOM 6197 O O . LEU C 1 274 ? -25.578 -13.732 -65.741 1.00 21.41 272 LEU C O 1
ATOM 6202 N N . HIS C 1 275 ? -26.033 -15.796 -64.932 1.00 21.57 273 HIS C N 1
ATOM 6203 C CA . HIS C 1 275 ? -24.908 -16.436 -65.602 1.00 24.48 273 HIS C CA 1
ATOM 6204 C C . HIS C 1 275 ? -24.981 -16.271 -67.118 1.00 23.11 273 HIS C C 1
ATOM 6205 O O . HIS C 1 275 ? -23.983 -15.921 -67.763 1.00 23.00 273 HIS C O 1
ATOM 6212 N N . ASP C 1 276 ? -26.151 -16.535 -67.710 1.00 22.13 274 ASP C N 1
ATOM 6213 C CA . ASP C 1 276 ? -26.262 -16.433 -69.166 1.00 24.64 274 ASP C CA 1
ATOM 6214 C C . ASP C 1 276 ? -26.034 -15.006 -69.626 1.00 22.99 274 ASP C C 1
ATOM 6215 O O . ASP C 1 276 ? -25.427 -14.778 -70.673 1.00 22.35 274 ASP C O 1
ATOM 6220 N N . ALA C 1 277 ? -26.550 -14.030 -68.870 1.00 21.23 275 ALA C N 1
ATOM 6221 C CA . ALA C 1 277 ? -26.404 -12.622 -69.224 1.00 26.80 275 ALA C CA 1
ATOM 6222 C C . ALA C 1 277 ? -24.969 -12.139 -69.082 1.00 23.44 275 ALA C C 1
ATOM 6223 O O . ALA C 1 277 ? -24.604 -11.127 -69.689 1.00 24.26 275 ALA C O 1
ATOM 6225 N N . LEU C 1 278 ? -24.168 -12.809 -68.255 1.00 23.13 276 LEU C N 1
ATOM 6226 C CA . LEU C 1 278 ? -22.753 -12.497 -68.164 1.00 24.29 276 LEU C CA 1
ATOM 6227 C C . LEU C 1 278 ? -21.936 -13.160 -69.267 1.00 24.93 276 LEU C C 1
ATOM 6228 O O . LEU C 1 278 ? -20.746 -12.853 -69.396 1.00 26.49 276 LEU C O 1
ATOM 6233 N N . ASP C 1 279 ? -22.540 -14.067 -70.049 1.00 25.48 277 ASP C N 1
ATOM 6234 C CA . ASP C 1 279 ? -21.804 -14.763 -71.106 1.00 25.39 277 ASP C CA 1
ATOM 6235 C C . ASP C 1 279 ? -21.131 -13.779 -72.047 1.00 26.13 277 ASP C C 1
ATOM 6236 O O . ASP C 1 279 ? -20.013 -14.027 -72.522 1.00 24.73 277 ASP C O 1
ATOM 6241 N N . LYS C 1 280 ? -21.791 -12.654 -72.333 1.00 23.22 278 LYS C N 1
ATOM 6242 C CA . LYS C 1 280 ? -21.196 -11.703 -73.261 1.00 23.91 278 LYS C CA 1
ATOM 6243 C C . LYS C 1 280 ? -19.932 -11.058 -72.697 1.00 26.51 278 LYS C C 1
ATOM 6244 O O . LYS C 1 280 ? -19.160 -10.473 -73.463 1.00 25.15 278 LYS C O 1
ATOM 6250 N N . TYR C 1 281 ? -19.694 -11.144 -71.382 1.00 23.37 279 TYR C N 1
ATOM 6251 C CA . TYR C 1 281 ? -18.453 -10.635 -70.802 1.00 23.67 279 TYR C CA 1
ATOM 6252 C C . TYR C 1 281 ? -17.461 -11.747 -70.460 1.00 25.85 279 TYR C C 1
ATOM 6253 O O . TYR C 1 281 ? -16.429 -11.475 -69.821 1.00 25.63 279 TYR C O 1
ATOM 6262 N N . ALA C 1 282 ? -17.720 -12.985 -70.894 1.00 22.25 280 ALA C N 1
ATOM 6263 C CA . ALA C 1 282 ? -16.968 -14.131 -70.390 1.00 23.87 280 ALA C CA 1
ATOM 6264 C C . ALA C 1 282 ? -15.977 -14.706 -71.402 1.00 27.15 280 ALA C C 1
ATOM 6265 O O . ALA C 1 282 ? -15.537 -15.844 -71.233 1.00 26.31 280 ALA C O 1
ATOM 6267 N N . GLU C 1 283 ? -15.619 -13.960 -72.447 1.00 25.07 281 GLU C N 1
ATOM 6268 C CA . GLU C 1 283 ? -14.683 -14.489 -73.427 1.00 31.28 281 GLU C CA 1
ATOM 6269 C C . GLU C 1 283 ? -13.345 -14.786 -72.757 1.00 31.90 281 GLU C C 1
ATOM 6270 O O . GLU C 1 283 ? -12.802 -13.953 -72.022 1.00 29.45 281 GLU C O 1
ATOM 6276 N N . VAL C 1 284 ? -12.827 -15.986 -72.994 1.00 31.26 282 VAL C N 1
ATOM 6277 C CA . VAL C 1 284 ? -11.504 -16.369 -72.473 1.00 35.40 282 VAL C CA 1
ATOM 6278 C C . VAL C 1 284 ? -10.504 -15.994 -73.561 1.00 35.92 282 VAL C C 1
ATOM 6279 O O . VAL C 1 284 ? -10.124 -16.795 -74.414 1.00 41.28 282 VAL C O 1
ATOM 6283 N N . LYS C 1 285 ? -10.136 -14.704 -73.578 1.00 37.71 283 LYS C N 1
ATOM 6284 C CA . LYS C 1 285 ? -9.053 -14.147 -74.407 1.00 41.03 283 LYS C CA 1
ATOM 6285 C C . LYS C 1 285 ? -7.688 -14.349 -73.732 1.00 42.32 283 LYS C C 1
ATOM 6286 O O . LYS C 1 285 ? -7.583 -14.306 -72.500 1.00 35.66 283 LYS C O 1
ATOM 6293 N N . SER D 1 10 ? -13.726 -28.685 2.543 1.00 71.24 8 SER D N 1
ATOM 6294 C CA . SER D 1 10 ? -13.480 -27.245 2.515 1.00 69.98 8 SER D CA 1
ATOM 6295 C C . SER D 1 10 ? -12.419 -26.863 1.480 1.00 68.44 8 SER D C 1
ATOM 6296 O O . SER D 1 10 ? -11.659 -25.908 1.679 1.00 70.30 8 SER D O 1
ATOM 6299 N N . THR D 1 11 ? -12.363 -27.615 0.377 1.00 61.63 9 THR D N 1
ATOM 6300 C CA . THR D 1 11 ? -11.483 -27.310 -0.752 1.00 54.14 9 THR D CA 1
ATOM 6301 C C . THR D 1 11 ? -12.287 -27.272 -2.052 1.00 43.15 9 THR D C 1
ATOM 6302 O O . THR D 1 11 ? -11.953 -27.982 -3.006 1.00 45.32 9 THR D O 1
ATOM 6306 N N . PRO D 1 12 ? -13.334 -26.451 -2.134 1.00 39.47 10 PRO D N 1
ATOM 6307 C CA . PRO D 1 12 ? -14.158 -26.440 -3.345 1.00 37.00 10 PRO D CA 1
ATOM 6308 C C . PRO D 1 12 ? -13.451 -25.777 -4.519 1.00 32.52 10 PRO D C 1
ATOM 6309 O O . PRO D 1 12 ? -12.549 -24.950 -4.367 1.00 28.86 10 PRO D O 1
ATOM 6313 N N . ILE D 1 13 ? -13.876 -26.181 -5.717 1.00 31.27 11 ILE D N 1
ATOM 6314 C CA . ILE D 1 13 ? -13.406 -25.533 -6.934 1.00 30.60 11 ILE D CA 1
ATOM 6315 C C . ILE D 1 13 ? -13.815 -24.065 -6.910 1.00 30.32 11 ILE D C 1
ATOM 6316 O O . ILE D 1 13 ? -14.909 -23.717 -6.444 1.00 30.40 11 ILE D O 1
ATOM 6321 N N . ILE D 1 14 ? -12.933 -23.187 -7.385 1.00 25.88 12 ILE D N 1
ATOM 6322 C CA . ILE D 1 14 ? -13.270 -21.778 -7.571 1.00 27.88 12 ILE D CA 1
ATOM 6323 C C . ILE D 1 14 ? -13.637 -21.567 -9.032 1.00 27.46 12 ILE D C 1
ATOM 6324 O O . ILE D 1 14 ? -12.833 -21.850 -9.927 1.00 23.64 12 ILE D O 1
ATOM 6329 N N . PHE D 1 15 ? -14.842 -21.052 -9.263 1.00 24.74 13 PHE D N 1
ATOM 6330 C CA . PHE D 1 15 ? -15.383 -20.818 -10.595 1.00 24.53 13 PHE D CA 1
ATOM 6331 C C . PHE D 1 15 ? -15.396 -19.312 -10.850 1.00 24.62 13 PHE D C 1
ATOM 6332 O O . PHE D 1 15 ? -16.125 -18.580 -10.182 1.00 24.60 13 PHE D O 1
ATOM 6340 N N . TYR D 1 16 ? -14.571 -18.841 -11.786 1.00 24.39 14 TYR D N 1
ATOM 6341 C CA . TYR D 1 16 ? -14.543 -17.418 -12.122 1.00 25.35 14 TYR D CA 1
ATOM 6342 C C . TYR D 1 16 ? -15.558 -17.169 -13.235 1.00 25.55 14 TYR D C 1
ATOM 6343 O O . TYR D 1 16 ? -15.375 -17.635 -14.363 1.00 21.34 14 TYR D O 1
ATOM 6352 N N . ASP D 1 17 ? -16.629 -16.444 -12.907 1.00 25.52 15 ASP D N 1
ATOM 6353 C CA . ASP D 1 17 ? -17.760 -16.155 -13.783 1.00 23.21 15 ASP D CA 1
ATOM 6354 C C . ASP D 1 17 ? -17.845 -14.640 -13.991 1.00 27.11 15 ASP D C 1
ATOM 6355 O O . ASP D 1 17 ? -17.129 -13.865 -13.354 1.00 27.10 15 ASP D O 1
ATOM 6360 N N . ILE D 1 18 ? -18.757 -14.200 -14.854 1.00 26.03 16 ILE D N 1
ATOM 6361 C CA . ILE D 1 18 ? -18.806 -12.809 -15.289 1.00 23.40 16 ILE D CA 1
ATOM 6362 C C . ILE D 1 18 ? -19.974 -12.115 -14.605 1.00 27.43 16 ILE D C 1
ATOM 6363 O O . ILE D 1 18 ? -21.140 -12.467 -14.836 1.00 28.29 16 ILE D O 1
ATOM 6368 N N . ALA D 1 19 ? -19.668 -11.112 -13.789 1.00 23.01 17 ALA D N 1
ATOM 6369 C CA . ALA D 1 19 ? -20.725 -10.362 -13.116 1.00 32.50 17 ALA D CA 1
ATOM 6370 C C . ALA D 1 19 ? -21.525 -9.525 -14.110 1.00 30.73 17 ALA D C 1
ATOM 6371 O O . ALA D 1 19 ? -20.963 -8.905 -15.012 1.00 33.16 17 ALA D O 1
ATOM 6373 N N . GLN D 1 20 ? -22.847 -9.513 -13.949 1.00 35.35 18 GLN D N 1
ATOM 6374 C CA . GLN D 1 20 ? -23.726 -8.603 -14.684 1.00 38.14 18 GLN D CA 1
ATOM 6375 C C . GLN D 1 20 ? -24.501 -7.733 -13.685 1.00 41.88 18 GLN D C 1
ATOM 6376 O O . GLN D 1 20 ? -24.282 -7.807 -12.475 1.00 46.10 18 GLN D O 1
ATOM 6382 N N . ARG D 1 21 ? -25.417 -6.910 -14.199 1.00 42.73 19 ARG D N 1
ATOM 6383 C CA . ARG D 1 21 ? -26.231 -6.044 -13.351 1.00 46.52 19 ARG D CA 1
ATOM 6384 C C . ARG D 1 21 ? -26.930 -6.867 -12.270 1.00 51.14 19 ARG D C 1
ATOM 6385 O O . ARG D 1 21 ? -27.375 -7.984 -12.540 1.00 50.31 19 ARG D O 1
ATOM 6387 N N . PRO D 1 22 ? -27.073 -6.347 -11.047 1.00 55.25 20 PRO D N 1
ATOM 6388 C CA . PRO D 1 22 ? -27.604 -7.178 -9.959 1.00 53.74 20 PRO D CA 1
ATOM 6389 C C . PRO D 1 22 ? -29.062 -7.534 -10.186 1.00 54.14 20 PRO D C 1
ATOM 6390 O O . PRO D 1 22 ? -29.803 -6.795 -10.857 1.00 56.08 20 PRO D O 1
ATOM 6394 N N . PRO D 1 23 ? -29.519 -8.679 -9.658 1.00 56.99 21 PRO D N 1
ATOM 6395 C CA . PRO D 1 23 ? -28.757 -9.677 -8.880 1.00 57.23 21 PRO D CA 1
ATOM 6396 C C . PRO D 1 23 ? -27.951 -10.599 -9.805 1.00 52.46 21 PRO D C 1
ATOM 6397 O O . PRO D 1 23 ? -28.512 -11.236 -10.707 1.00 48.90 21 PRO D O 1
ATOM 6401 N N . VAL D 1 24 ? -26.630 -10.681 -9.588 1.00 55.50 22 VAL D N 1
ATOM 6402 C CA . VAL D 1 24 ? -25.732 -11.367 -10.521 1.00 50.45 22 VAL D CA 1
ATOM 6403 C C . VAL D 1 24 ? -26.133 -12.818 -10.752 1.00 47.52 22 VAL D C 1
ATOM 6404 O O . VAL D 1 24 ? -25.709 -13.420 -11.743 1.00 46.55 22 VAL D O 1
ATOM 6408 N N . ALA D 1 25 ? -26.946 -13.401 -9.864 1.00 49.61 23 ALA D N 1
ATOM 6409 C CA . ALA D 1 25 ? -27.388 -14.777 -10.054 1.00 50.39 23 ALA D CA 1
ATOM 6410 C C . ALA D 1 25 ? -28.621 -14.891 -10.947 1.00 52.27 23 ALA D C 1
ATOM 6411 O O . ALA D 1 25 ? -28.946 -15.996 -11.395 1.00 55.84 23 ALA D O 1
ATOM 6413 N N . GLU D 1 26 ? -29.315 -13.792 -11.229 1.00 49.13 24 GLU D N 1
ATOM 6414 C CA . GLU D 1 26 ? -30.511 -13.862 -12.055 1.00 50.93 24 GLU D CA 1
ATOM 6415 C C . GLU D 1 26 ? -30.293 -13.320 -13.457 1.00 47.91 24 GLU D C 1
ATOM 6416 O O . GLU D 1 26 ? -31.157 -13.500 -14.320 1.00 46.27 24 GLU D O 1
ATOM 6418 N N . THR D 1 27 ? -29.154 -12.695 -13.720 1.00 48.37 25 THR D N 1
ATOM 6419 C CA . THR D 1 27 ? -28.947 -12.023 -14.990 1.00 46.96 25 THR D CA 1
ATOM 6420 C C . THR D 1 27 ? -27.752 -12.555 -15.771 1.00 40.37 25 THR D C 1
ATOM 6421 O O . THR D 1 27 ? -27.493 -12.073 -16.884 1.00 36.21 25 THR D O 1
ATOM 6425 N N . CYS D 1 28 ? -27.005 -13.504 -15.216 1.00 42.02 26 CYS D N 1
ATOM 6426 C CA . CYS D 1 28 ? -25.822 -14.012 -15.895 1.00 36.87 26 CYS D CA 1
ATOM 6427 C C . CYS D 1 28 ? -26.193 -14.532 -17.279 1.00 37.61 26 CYS D C 1
ATOM 6428 O O . CYS D 1 28 ? -27.269 -15.105 -17.481 1.00 39.94 26 CYS D O 1
ATOM 6431 N N . CYS D 1 29 ? -25.314 -14.302 -18.246 1.00 28.53 27 CYS D N 1
ATOM 6432 C CA . CYS D 1 29 ? -25.679 -14.544 -19.636 1.00 27.83 27 CYS D CA 1
ATOM 6433 C C . CYS D 1 29 ? -24.515 -14.890 -20.554 1.00 27.73 27 CYS D C 1
ATOM 6434 O O . CYS D 1 29 ? -24.751 -15.097 -21.749 1.00 28.56 27 CYS D O 1
ATOM 6437 N N . ALA D 1 30 ? -23.289 -14.953 -20.074 1.00 26.54 28 ALA D N 1
ATOM 6438 C CA . ALA D 1 30 ? -22.189 -15.287 -20.969 1.00 23.81 28 ALA D CA 1
ATOM 6439 C C . ALA D 1 30 ? -22.291 -16.757 -21.372 1.00 23.91 28 ALA D C 1
ATOM 6440 O O . ALA D 1 30 ? -22.437 -17.621 -20.507 1.00 24.29 28 ALA D O 1
ATOM 6442 N N . PRO D 1 31 ? -22.190 -17.083 -22.662 1.00 24.23 29 PRO D N 1
ATOM 6443 C CA . PRO D 1 31 ? -22.466 -18.471 -23.083 1.00 23.65 29 PRO D CA 1
ATOM 6444 C C . PRO D 1 31 ? -21.420 -19.482 -22.647 1.00 24.76 29 PRO D C 1
ATOM 6445 O O . PRO D 1 31 ? -21.780 -20.605 -22.279 1.00 20.28 29 PRO D O 1
ATOM 6449 N N . ASN D 1 32 ? -20.134 -19.153 -22.728 1.00 22.94 30 ASN D N 1
ATOM 6450 C CA . ASN D 1 32 ? -19.162 -20.178 -22.372 1.00 21.57 30 ASN D CA 1
ATOM 6451 C C . ASN D 1 32 ? -19.178 -20.432 -20.872 1.00 19.29 30 ASN D C 1
ATOM 6452 O O . ASN D 1 32 ? -19.077 -21.589 -20.456 1.00 19.61 30 ASN D O 1
ATOM 6457 N N . PRO D 1 33 ? -19.315 -19.407 -20.026 1.00 18.55 31 PRO D N 1
ATOM 6458 C CA . PRO D 1 33 ? -19.555 -19.700 -18.598 1.00 22.89 31 PRO D CA 1
ATOM 6459 C C . PRO D 1 33 ? -20.783 -20.566 -18.348 1.00 21.27 31 PRO D C 1
ATOM 6460 O O . PRO D 1 33 ? -20.732 -21.467 -17.497 1.00 20.85 31 PRO D O 1
ATOM 6464 N N . TRP D 1 34 ? -21.881 -20.334 -19.077 1.00 20.19 32 TRP D N 1
ATOM 6465 C CA . TRP D 1 34 ? -23.070 -21.164 -18.902 1.00 22.61 32 TRP D CA 1
ATOM 6466 C C . TRP D 1 34 ? -22.781 -22.629 -19.202 1.00 22.81 32 TRP D C 1
ATOM 6467 O O . TRP D 1 34 ? -23.273 -23.515 -18.492 1.00 20.70 32 TRP D O 1
ATOM 6478 N N . LYS D 1 35 ? -22.006 -22.906 -20.268 1.00 20.68 33 LYS D N 1
ATOM 6479 C CA . LYS D 1 35 ? -21.639 -24.286 -20.581 1.00 22.17 33 LYS D CA 1
ATOM 6480 C C . LYS D 1 35 ? -20.964 -24.940 -19.385 1.00 21.47 33 LYS D C 1
ATOM 6481 O O . LYS D 1 35 ? -21.304 -26.064 -18.993 1.00 23.23 33 LYS D O 1
ATOM 6487 N N . SER D 1 36 ? -19.989 -24.242 -18.800 1.00 20.76 34 SER D N 1
ATOM 6488 C CA . SER D 1 36 ? -19.221 -24.805 -17.693 1.00 21.06 34 SER D CA 1
ATOM 6489 C C . SER D 1 36 ? -20.075 -24.916 -16.429 1.00 22.83 34 SER D C 1
ATOM 6490 O O . SER D 1 36 ? -19.941 -25.880 -15.664 1.00 21.15 34 SER D O 1
ATOM 6493 N N . ARG D 1 37 ? -20.976 -23.955 -16.205 1.00 23.93 35 ARG D N 1
ATOM 6494 C CA . ARG D 1 37 ? -21.881 -24.056 -15.057 1.00 25.65 35 ARG D CA 1
ATOM 6495 C C . ARG D 1 37 ? -22.776 -25.287 -15.172 1.00 24.65 35 ARG D C 1
ATOM 6496 O O . ARG D 1 37 ? -22.941 -26.042 -14.205 1.00 25.43 35 ARG D O 1
ATOM 6504 N N . LEU D 1 38 ? -23.346 -25.517 -16.357 1.00 24.29 36 LEU D N 1
ATOM 6505 C CA . LEU D 1 38 ? -24.130 -26.729 -16.581 1.00 23.31 36 LEU D CA 1
ATOM 6506 C C . LEU D 1 38 ? -23.298 -27.970 -16.284 1.00 25.46 36 LEU D C 1
ATOM 6507 O O . LEU D 1 38 ? -23.744 -28.866 -15.559 1.00 25.68 36 LEU D O 1
ATOM 6512 N N . ALA D 1 39 ? -22.064 -28.022 -16.816 1.00 23.58 37 ALA D N 1
ATOM 6513 C CA . ALA D 1 39 ? -21.202 -29.180 -16.595 1.00 23.79 37 ALA D CA 1
ATOM 6514 C C . ALA D 1 39 ? -20.894 -29.368 -15.112 1.00 27.59 37 ALA D C 1
ATOM 6515 O O . ALA D 1 39 ? -20.931 -30.494 -14.596 1.00 29.33 37 ALA D O 1
ATOM 6517 N N . LEU D 1 40 ? -20.556 -28.277 -14.416 1.00 25.44 38 LEU D N 1
ATOM 6518 C CA . LEU D 1 40 ? -20.228 -28.373 -12.994 1.00 25.45 38 LEU D CA 1
ATOM 6519 C C . LEU D 1 40 ? -21.413 -28.915 -12.201 1.00 29.63 38 LEU D C 1
ATOM 6520 O O . LEU D 1 40 ? -21.264 -29.806 -11.355 1.00 32.07 38 LEU D O 1
ATOM 6525 N N . ASN D 1 41 ? -22.605 -28.382 -12.468 1.00 25.89 39 ASN D N 1
ATOM 6526 C CA . ASN D 1 41 ? -23.809 -28.850 -11.788 1.00 30.74 39 ASN D CA 1
ATOM 6527 C C . ASN D 1 41 ? -24.123 -30.306 -12.137 1.00 30.46 39 ASN D C 1
ATOM 6528 O O . ASN D 1 41 ? -24.488 -31.095 -11.259 1.00 29.11 39 ASN D O 1
ATOM 6533 N N . PHE D 1 42 ? -23.974 -30.683 -13.411 1.00 26.36 40 PHE D N 1
ATOM 6534 C CA . PHE D 1 42 ? -24.157 -32.074 -13.824 1.00 29.64 40 PHE D CA 1
ATOM 6535 C C . PHE D 1 42 ? -23.241 -33.014 -13.043 1.00 33.42 40 PHE D C 1
ATOM 6536 O O . PHE D 1 42 ? -23.665 -34.081 -12.575 1.00 32.30 40 PHE D O 1
ATOM 6544 N N . LYS D 1 43 ? -21.980 -32.637 -12.892 1.00 28.12 41 LYS D N 1
ATOM 6545 C CA . LYS D 1 43 ? -21.044 -33.520 -12.222 1.00 32.48 41 LYS D CA 1
ATOM 6546 C C . LYS D 1 43 ? -21.133 -33.423 -10.699 1.00 32.53 41 LYS D C 1
ATOM 6547 O O . LYS D 1 43 ? -20.510 -34.233 -10.007 1.00 30.45 41 LYS D O 1
ATOM 6553 N N . ALA D 1 44 ? -21.905 -32.473 -10.169 1.00 31.76 42 ALA D N 1
ATOM 6554 C CA . ALA D 1 44 ? -22.140 -32.336 -8.734 1.00 31.19 42 ALA D CA 1
ATOM 6555 C C . ALA D 1 44 ? -20.843 -32.188 -7.944 1.00 35.68 42 ALA D C 1
ATOM 6556 O O . ALA D 1 44 ? -20.776 -32.584 -6.779 1.00 34.22 42 ALA D O 1
ATOM 6558 N N . VAL D 1 45 ? -19.798 -31.654 -8.557 1.00 33.42 43 VAL D N 1
ATOM 6559 C CA . VAL D 1 45 ? -18.547 -31.396 -7.833 1.00 33.89 43 VAL D CA 1
ATOM 6560 C C . VAL D 1 45 ? -18.689 -30.075 -7.083 1.00 34.99 43 VAL D C 1
ATOM 6561 O O . VAL D 1 45 ? -19.105 -29.073 -7.689 1.00 33.70 43 VAL D O 1
ATOM 6565 N N . PRO D 1 46 ? -18.386 -30.024 -5.787 1.00 37.78 44 PRO D N 1
ATOM 6566 C CA . PRO D 1 46 ? -18.578 -28.769 -5.038 1.00 33.60 44 PRO D CA 1
ATOM 6567 C C . PRO D 1 46 ? -17.750 -27.629 -5.623 1.00 35.25 44 PRO D C 1
ATOM 6568 O O . PRO D 1 46 ? -16.557 -27.786 -5.916 1.00 29.73 44 PRO D O 1
ATOM 6572 N N . TYR D 1 47 ? -18.392 -26.471 -5.792 1.00 28.10 45 TYR D N 1
ATOM 6573 C CA . TYR D 1 47 ? -17.698 -25.291 -6.298 1.00 30.82 45 TYR D CA 1
ATOM 6574 C C . TYR D 1 47 ? -18.343 -24.040 -5.718 1.00 29.51 45 TYR D C 1
ATOM 6575 O O . TYR D 1 47 ? -19.466 -24.077 -5.223 1.00 28.90 45 TYR D O 1
ATOM 6584 N N . THR D 1 48 ? -17.615 -22.925 -5.783 1.00 28.36 46 THR D N 1
ATOM 6585 C CA . THR D 1 48 ? -18.157 -21.613 -5.440 1.00 32.45 46 THR D CA 1
ATOM 6586 C C . THR D 1 48 ? -17.784 -20.605 -6.521 1.00 28.90 46 THR D C 1
ATOM 6587 O O . THR D 1 48 ? -16.694 -20.660 -7.096 1.00 32.16 46 THR D O 1
ATOM 6591 N N . THR D 1 49 ? -18.686 -19.669 -6.784 1.00 27.90 47 THR D N 1
ATOM 6592 C CA . THR D 1 49 ? -18.482 -18.700 -7.856 1.00 31.28 47 THR D CA 1
ATOM 6593 C C . THR D 1 49 ? -17.821 -17.429 -7.334 1.00 31.96 47 THR D C 1
ATOM 6594 O O . THR D 1 49 ? -18.247 -16.867 -6.320 1.00 28.16 47 THR D O 1
ATOM 6598 N N . THR D 1 50 ? -16.793 -16.963 -8.038 1.00 27.71 48 THR D N 1
ATOM 6599 C CA . THR D 1 50 ? -16.310 -15.599 -7.873 1.00 29.86 48 THR D CA 1
ATOM 6600 C C . THR D 1 50 ? -16.835 -14.788 -9.049 1.00 29.43 48 THR D C 1
ATOM 6601 O O . THR D 1 50 ? -16.504 -15.082 -10.202 1.00 26.80 48 THR D O 1
ATOM 6605 N N . TRP D 1 51 ? -17.655 -13.778 -8.765 1.00 29.92 49 TRP D N 1
ATOM 6606 C CA . TRP D 1 51 ? -18.264 -12.969 -9.824 1.00 30.80 49 TRP D CA 1
ATOM 6607 C C . TRP D 1 51 ? -17.314 -11.836 -10.206 1.00 29.61 49 TRP D C 1
ATOM 6608 O O . TRP D 1 51 ? -17.201 -10.837 -9.492 1.00 30.77 49 TRP D O 1
ATOM 6619 N N . VAL D 1 52 ? -16.632 -11.990 -11.343 1.00 29.29 50 VAL D N 1
ATOM 6620 C CA . VAL D 1 52 ? -15.624 -11.026 -11.783 1.00 24.89 50 VAL D CA 1
ATOM 6621 C C . VAL D 1 52 ? -16.305 -9.770 -12.313 1.00 28.29 50 VAL D C 1
ATOM 6622 O O . VAL D 1 52 ? -17.147 -9.839 -13.221 1.00 28.77 50 VAL D O 1
ATOM 6626 N N . LYS D 1 53 ? -15.932 -8.615 -11.766 1.00 27.97 51 LYS D N 1
ATOM 6627 C CA . LYS D 1 53 ? -16.525 -7.337 -12.152 1.00 29.58 51 LYS D CA 1
ATOM 6628 C C . LYS D 1 53 ? -15.664 -6.677 -13.215 1.00 29.60 51 LYS D C 1
ATOM 6629 O O . LYS D 1 53 ? -14.450 -6.581 -13.048 1.00 29.51 51 LYS D O 1
ATOM 6635 N N . LEU D 1 54 ? -16.290 -6.239 -14.303 1.00 32.50 52 LEU D N 1
ATOM 6636 C CA . LEU D 1 54 ? -15.614 -5.626 -15.443 1.00 36.36 52 LEU D CA 1
ATOM 6637 C C . LEU D 1 54 ? -16.408 -4.409 -15.888 1.00 34.65 52 LEU D C 1
ATOM 6638 O O . LEU D 1 54 ? -17.637 -4.403 -15.780 1.00 33.79 52 LEU D O 1
ATOM 6643 N N . PRO D 1 55 ? -15.745 -3.372 -16.384 1.00 36.98 53 PRO D N 1
ATOM 6644 C CA . PRO D 1 55 ? -16.479 -2.298 -17.061 1.00 39.46 53 PRO D CA 1
ATOM 6645 C C . PRO D 1 55 ? -17.137 -2.825 -18.329 1.00 36.71 53 PRO D C 1
ATOM 6646 O O . PRO D 1 55 ? -16.704 -3.824 -18.902 1.00 33.94 53 PRO D O 1
ATOM 6650 N N . ASP D 1 56 ? -18.193 -2.125 -18.778 1.00 39.48 54 ASP D N 1
ATOM 6651 C CA . ASP D 1 56 ? -18.758 -2.427 -20.094 1.00 38.70 54 ASP D CA 1
ATOM 6652 C C . ASP D 1 56 ? -17.623 -2.383 -21.102 1.00 38.02 54 ASP D C 1
ATOM 6653 O O . ASP D 1 56 ? -16.586 -1.770 -20.838 1.00 49.66 54 ASP D O 1
ATOM 6658 N N . ILE D 1 57 ? -17.808 -3.021 -22.244 1.00 41.13 55 ILE D N 1
ATOM 6659 C CA . ILE D 1 57 ? -16.824 -3.079 -23.322 1.00 40.35 55 ILE D CA 1
ATOM 6660 C C . ILE D 1 57 ? -15.857 -4.201 -22.988 1.00 36.28 55 ILE D C 1
ATOM 6661 O O . ILE D 1 57 ? -15.812 -5.203 -23.710 1.00 33.19 55 ILE D O 1
ATOM 6666 N N . GLU D 1 58 ? -15.103 -4.073 -21.884 1.00 38.02 56 GLU D N 1
ATOM 6667 C CA . GLU D 1 58 ? -14.256 -5.200 -21.496 1.00 35.82 56 GLU D CA 1
ATOM 6668 C C . GLU D 1 58 ? -15.105 -6.411 -21.147 1.00 31.24 56 GLU D C 1
ATOM 6669 O O . GLU D 1 58 ? -14.785 -7.531 -21.554 1.00 32.01 56 GLU D O 1
ATOM 6675 N N . ARG D 1 59 ? -16.213 -6.199 -20.426 1.00 32.46 57 ARG D N 1
ATOM 6676 C CA . ARG D 1 59 ? -17.137 -7.299 -20.158 1.00 29.58 57 ARG D CA 1
ATOM 6677 C C . ARG D 1 59 ? -17.724 -7.849 -21.451 1.00 30.50 57 ARG D C 1
ATOM 6678 O O . ARG D 1 59 ? -17.757 -9.066 -21.652 1.00 31.32 57 ARG D O 1
ATOM 6686 N N . VAL D 1 60 ? -18.198 -6.970 -22.344 1.00 31.23 58 VAL D N 1
ATOM 6687 C CA . VAL D 1 60 ? -18.673 -7.434 -23.648 1.00 31.67 58 VAL D CA 1
ATOM 6688 C C . VAL D 1 60 ? -17.578 -8.213 -24.371 1.00 31.53 58 VAL D C 1
ATOM 6689 O O . VAL D 1 60 ? -17.832 -9.269 -24.958 1.00 30.86 58 VAL D O 1
ATOM 6693 N N . CYS D 1 61 ? -16.341 -7.714 -24.337 1.00 33.48 59 CYS D N 1
ATOM 6694 C CA . CYS D 1 61 ? -15.254 -8.446 -24.980 1.00 31.18 59 CYS D CA 1
ATOM 6695 C C . CYS D 1 61 ? -15.041 -9.807 -24.328 1.00 31.49 59 CYS D C 1
ATOM 6696 O O . CYS D 1 61 ? -14.879 -10.817 -25.013 1.00 27.40 59 CYS D O 1
ATOM 6699 N N . LYS D 1 62 ? -15.040 -9.859 -23.000 1.00 34.96 60 LYS D N 1
ATOM 6700 C CA . LYS D 1 62 ? -14.846 -11.139 -22.337 1.00 31.69 60 LYS D CA 1
ATOM 6701 C C . LYS D 1 62 ? -15.982 -12.129 -22.605 1.00 31.67 60 LYS D C 1
ATOM 6702 O O . LYS D 1 62 ? -15.736 -13.335 -22.527 1.00 32.91 60 LYS D O 1
ATOM 6708 N N . GLU D 1 63 ? -17.203 -11.654 -22.932 1.00 31.66 61 GLU D N 1
ATOM 6709 C CA . GLU D 1 63 ? -18.409 -12.477 -23.122 1.00 33.66 61 GLU D CA 1
ATOM 6710 C C . GLU D 1 63 ? -18.553 -13.023 -24.535 1.00 33.37 61 GLU D C 1
ATOM 6711 O O . GLU D 1 63 ? -18.873 -14.202 -24.719 1.00 32.27 61 GLU D O 1
ATOM 6717 N N . ILE D 1 64 ? -18.423 -12.154 -25.530 1.00 34.05 62 ILE D N 1
ATOM 6718 C CA . ILE D 1 64 ? -18.464 -12.544 -26.934 1.00 36.03 62 ILE D CA 1
ATOM 6719 C C . ILE D 1 64 ? -17.181 -12.012 -27.557 1.00 39.21 62 ILE D C 1
ATOM 6720 O O . ILE D 1 64 ? -16.259 -11.605 -26.847 1.00 36.77 62 ILE D O 1
ATOM 6725 N N . GLY D 1 65 ? -17.067 -11.995 -28.866 1.00 38.03 63 GLY D N 1
ATOM 6726 C CA . GLY D 1 65 ? -15.793 -11.426 -29.292 1.00 44.69 63 GLY D CA 1
ATOM 6727 C C . GLY D 1 65 ? -14.649 -12.422 -29.291 1.00 38.46 63 GLY D C 1
ATOM 6728 O O . GLY D 1 65 ? -14.567 -13.306 -28.429 1.00 33.15 63 GLY D O 1
ATOM 6729 N N . ALA D 1 66 ? -13.748 -12.256 -30.256 1.00 38.55 64 ALA D N 1
ATOM 6730 C CA . ALA D 1 66 ? -12.929 -13.353 -30.741 1.00 36.74 64 ALA D CA 1
ATOM 6731 C C . ALA D 1 66 ? -11.719 -13.619 -29.850 1.00 38.16 64 ALA D C 1
ATOM 6732 O O . ALA D 1 66 ? -11.026 -12.698 -29.411 1.00 36.91 64 ALA D O 1
ATOM 6734 N N . GLU D 1 67 ? -11.447 -14.891 -29.628 1.00 36.98 65 GLU D N 1
ATOM 6735 C CA . GLU D 1 67 ? -10.314 -15.478 -28.944 1.00 43.11 65 GLU D CA 1
ATOM 6736 C C . GLU D 1 67 ? -9.147 -15.573 -29.927 1.00 43.31 65 GLU D C 1
ATOM 6737 O O . GLU D 1 67 ? -9.361 -15.634 -31.140 1.00 41.49 65 GLU D O 1
ATOM 6743 N N . PRO D 1 68 ? -7.885 -15.439 -29.471 1.00 40.25 66 PRO D N 1
ATOM 6744 C CA . PRO D 1 68 ? -6.703 -15.520 -30.358 1.00 45.22 66 PRO D CA 1
ATOM 6745 C C . PRO D 1 68 ? -6.723 -16.698 -31.348 1.00 44.85 66 PRO D C 1
ATOM 6746 O O . PRO D 1 68 ? -6.985 -17.848 -30.978 1.00 47.60 66 PRO D O 1
ATOM 6750 N N . LEU D 1 73 ? -3.550 -25.253 -30.583 1.00 62.41 71 LEU D N 1
ATOM 6751 C CA . LEU D 1 73 ? -4.991 -25.471 -30.508 1.00 60.54 71 LEU D CA 1
ATOM 6752 C C . LEU D 1 73 ? -5.342 -26.146 -29.176 1.00 59.31 71 LEU D C 1
ATOM 6753 O O . LEU D 1 73 ? -6.505 -26.151 -28.740 1.00 57.34 71 LEU D O 1
ATOM 6758 N N . LEU D 1 74 ? -4.318 -26.679 -28.518 1.00 54.25 72 LEU D N 1
ATOM 6759 C CA . LEU D 1 74 ? -4.433 -27.328 -27.221 1.00 51.61 72 LEU D CA 1
ATOM 6760 C C . LEU D 1 74 ? -3.818 -26.441 -26.145 1.00 50.56 72 LEU D C 1
ATOM 6761 O O . LEU D 1 74 ? -3.108 -25.473 -26.442 1.00 45.29 72 LEU D O 1
ATOM 6766 N N . LYS D 1 75 ? -4.099 -26.792 -24.879 1.00 46.63 73 LYS D N 1
ATOM 6767 C CA . LYS D 1 75 ? -3.552 -26.030 -23.754 1.00 47.46 73 LYS D CA 1
ATOM 6768 C C . LYS D 1 75 ? -2.025 -25.978 -23.810 1.00 44.19 73 LYS D C 1
ATOM 6769 O O . LYS D 1 75 ? -1.423 -24.930 -23.545 1.00 39.29 73 LYS D O 1
ATOM 6775 N N . GLU D 1 76 ? -1.380 -27.099 -24.142 1.00 47.01 74 GLU D N 1
ATOM 6776 C CA . GLU D 1 76 ? 0.034 -27.078 -24.520 1.00 45.53 74 GLU D CA 1
ATOM 6777 C C . GLU D 1 76 ? 0.145 -26.336 -25.841 1.00 48.96 74 GLU D C 1
ATOM 6778 O O . GLU D 1 76 ? -0.241 -26.867 -26.887 1.00 57.18 74 GLU D O 1
ATOM 6784 N N . GLY D 1 77 ? 0.640 -25.106 -25.814 1.00 46.63 75 GLY D N 1
ATOM 6785 C CA . GLY D 1 77 ? 0.662 -24.257 -26.989 1.00 42.32 75 GLY D CA 1
ATOM 6786 C C . GLY D 1 77 ? -0.150 -22.990 -26.862 1.00 42.02 75 GLY D C 1
ATOM 6787 O O . GLY D 1 77 ? 0.011 -22.081 -27.689 1.00 40.37 75 GLY D O 1
ATOM 6788 N N . LYS D 1 78 ? -1.034 -22.898 -25.866 1.00 39.88 76 LYS D N 1
ATOM 6789 C CA . LYS D 1 78 ? -1.744 -21.660 -25.570 1.00 39.52 76 LYS D CA 1
ATOM 6790 C C . LYS D 1 78 ? -1.196 -21.077 -24.276 1.00 39.64 76 LYS D C 1
ATOM 6791 O O . LYS D 1 78 ? -1.273 -21.742 -23.231 1.00 39.17 76 LYS D O 1
ATOM 6797 N N . PRO D 1 79 ? -0.618 -19.877 -24.288 1.00 36.96 77 PRO D N 1
ATOM 6798 C CA . PRO D 1 79 ? -0.169 -19.239 -23.041 1.00 34.51 77 PRO D CA 1
ATOM 6799 C C . PRO D 1 79 ? -1.242 -18.444 -22.314 1.00 33.54 77 PRO D C 1
ATOM 6800 O O . PRO D 1 79 ? -0.911 -17.761 -21.340 1.00 33.62 77 PRO D O 1
ATOM 6804 N N . TYR D 1 80 ? -2.501 -18.516 -22.746 1.00 32.47 78 TYR D N 1
ATOM 6805 C CA . TYR D 1 80 ? -3.552 -17.663 -22.212 1.00 30.06 78 TYR D CA 1
ATOM 6806 C C . TYR D 1 80 ? -4.764 -18.482 -21.762 1.00 31.71 78 TYR D C 1
ATOM 6807 O O . TYR D 1 80 ? -4.921 -19.664 -22.095 1.00 29.73 78 TYR D O 1
ATOM 6816 N N . TYR D 1 81 ? -5.638 -17.796 -21.023 1.00 25.86 79 TYR D N 1
ATOM 6817 C CA . TYR D 1 81 ? -6.869 -18.326 -20.452 1.00 29.56 79 TYR D CA 1
ATOM 6818 C C . TYR D 1 81 ? -8.013 -17.413 -20.859 1.00 28.85 79 TYR D C 1
ATOM 6819 O O . TYR D 1 81 ? -7.831 -16.202 -20.981 1.00 28.97 79 TYR D O 1
ATOM 6828 N N . THR D 1 82 ? -9.193 -17.981 -21.062 1.00 30.85 80 THR D N 1
ATOM 6829 C CA . THR D 1 82 ? -10.396 -17.191 -21.248 1.00 29.68 80 THR D CA 1
ATOM 6830 C C . THR D 1 82 ? -11.385 -17.563 -20.151 1.00 27.12 80 THR D C 1
ATOM 6831 O O . THR D 1 82 ? -11.254 -18.609 -19.516 1.00 30.13 80 THR D O 1
ATOM 6835 N N . LEU D 1 83 ? -12.352 -16.686 -19.904 1.00 25.67 81 LEU D N 1
ATOM 6836 C CA . LEU D 1 83 ? -13.417 -17.014 -18.961 1.00 27.63 81 LEU D CA 1
ATOM 6837 C C . LEU D 1 83 ? -14.411 -17.978 -19.612 1.00 30.18 81 LEU D C 1
ATOM 6838 O O . LEU D 1 83 ? -14.685 -17.869 -20.812 1.00 27.37 81 LEU D O 1
ATOM 6843 N N . PRO D 1 84 ? -14.959 -18.944 -18.851 1.00 25.93 82 PRO D N 1
ATOM 6844 C CA . PRO D 1 84 ? -14.714 -19.220 -17.433 1.00 25.52 82 PRO D CA 1
ATOM 6845 C C . PRO D 1 84 ? -13.328 -19.807 -17.147 1.00 24.28 82 PRO D C 1
ATOM 6846 O O . PRO D 1 84 ? -12.714 -20.447 -17.995 1.00 26.60 82 PRO D O 1
ATOM 6850 N N . ILE D 1 85 ? -12.847 -19.591 -15.929 1.00 23.82 83 ILE D N 1
ATOM 6851 C CA . ILE D 1 85 ? -11.653 -20.235 -15.395 1.00 24.84 83 ILE D CA 1
ATOM 6852 C C . ILE D 1 85 ? -12.039 -20.938 -14.104 1.00 25.47 83 ILE D C 1
ATOM 6853 O O . ILE D 1 85 ? -12.813 -20.387 -13.311 1.00 25.31 83 ILE D O 1
ATOM 6858 N N . ILE D 1 86 ? -11.506 -22.146 -13.893 1.00 24.01 84 ILE D N 1
ATOM 6859 C CA . ILE D 1 86 ? -11.592 -22.830 -12.609 1.00 21.45 84 ILE D CA 1
ATOM 6860 C C . ILE D 1 86 ? -10.187 -23.021 -12.047 1.00 24.22 84 ILE D C 1
ATOM 6861 O O . ILE D 1 86 ? -9.214 -23.224 -12.789 1.00 24.11 84 ILE D O 1
ATOM 6866 N N . HIS D 1 87 ? -10.086 -22.920 -10.732 1.00 24.32 85 HIS D N 1
ATOM 6867 C CA . HIS D 1 87 ? -8.963 -23.468 -9.988 1.00 23.60 85 HIS D CA 1
ATOM 6868 C C . HIS D 1 87 ? -9.490 -24.629 -9.155 1.00 28.63 85 HIS D C 1
ATOM 6869 O O . HIS D 1 87 ? -10.418 -24.452 -8.356 1.00 26.59 85 HIS D O 1
ATOM 6876 N N . ASP D 1 88 ? -8.932 -25.813 -9.359 1.00 28.00 86 ASP D N 1
ATOM 6877 C CA . ASP D 1 88 ? -9.314 -26.933 -8.520 1.00 28.62 86 ASP D CA 1
ATOM 6878 C C . ASP D 1 88 ? -8.208 -27.153 -7.498 1.00 28.94 86 ASP D C 1
ATOM 6879 O O . ASP D 1 88 ? -7.127 -27.622 -7.869 1.00 30.30 86 ASP D O 1
ATOM 6884 N N . PRO D 1 89 ? -8.434 -26.859 -6.216 1.00 31.44 87 PRO D N 1
ATOM 6885 C CA . PRO D 1 89 ? -7.383 -27.102 -5.209 1.00 33.42 87 PRO D CA 1
ATOM 6886 C C . PRO D 1 89 ? -6.966 -28.556 -5.109 1.00 33.03 87 PRO D C 1
ATOM 6887 O O . PRO D 1 89 ? -5.836 -28.825 -4.694 1.00 36.25 87 PRO D O 1
ATOM 6891 N N . ALA D 1 90 ? -7.830 -29.504 -5.487 1.00 30.18 88 ALA D N 1
ATOM 6892 C CA . ALA D 1 90 ? -7.491 -30.911 -5.299 1.00 32.49 88 ALA D CA 1
ATOM 6893 C C . ALA D 1 90 ? -6.279 -31.309 -6.134 1.00 31.73 88 ALA D C 1
ATOM 6894 O O . ALA D 1 90 ? -5.472 -32.138 -5.708 1.00 32.07 88 ALA D O 1
ATOM 6896 N N . THR D 1 91 ? -6.128 -30.728 -7.323 1.00 32.42 89 THR D N 1
ATOM 6897 C CA . THR D 1 91 ? -5.014 -31.046 -8.203 1.00 31.28 89 THR D CA 1
ATOM 6898 C C . THR D 1 91 ? -4.144 -29.834 -8.511 1.00 32.31 89 THR D C 1
ATOM 6899 O O . THR D 1 91 ? -3.212 -29.946 -9.310 1.00 34.60 89 THR D O 1
ATOM 6903 N N . ASP D 1 92 ? -4.434 -28.687 -7.900 1.00 31.50 90 ASP D N 1
ATOM 6904 C CA . ASP D 1 92 ? -3.804 -27.400 -8.198 1.00 33.88 90 ASP D CA 1
ATOM 6905 C C . ASP D 1 92 ? -3.800 -27.063 -9.690 1.00 34.02 90 ASP D C 1
ATOM 6906 O O . ASP D 1 92 ? -2.872 -26.438 -10.208 1.00 33.77 90 ASP D O 1
ATOM 6911 N N . SER D 1 93 ? -4.871 -27.440 -10.379 1.00 31.05 91 SER D N 1
ATOM 6912 C CA . SER D 1 93 ? -5.025 -27.118 -11.787 1.00 30.08 91 SER D CA 1
ATOM 6913 C C . SER D 1 93 ? -5.731 -25.783 -11.930 1.00 29.12 91 SER D C 1
ATOM 6914 O O . SER D 1 93 ? -6.666 -25.480 -11.181 1.00 28.68 91 SER D O 1
ATOM 6917 N N . LEU D 1 94 ? -5.266 -24.984 -12.888 1.00 24.36 92 LEU D N 1
ATOM 6918 C CA . LEU D 1 94 ? -5.952 -23.778 -13.339 1.00 27.17 92 LEU D CA 1
ATOM 6919 C C . LEU D 1 94 ? -6.326 -23.999 -14.797 1.00 27.63 92 LEU D C 1
ATOM 6920 O O . LEU D 1 94 ? -5.446 -24.239 -15.630 1.00 26.57 92 LEU D O 1
ATOM 6925 N N . ILE D 1 95 ? -7.624 -23.941 -15.103 1.00 23.50 93 ILE D N 1
ATOM 6926 C CA . ILE D 1 95 ? -8.127 -24.277 -16.430 1.00 28.02 93 ILE D CA 1
ATOM 6927 C C . ILE D 1 95 ? -9.002 -23.142 -16.939 1.00 27.57 93 ILE D C 1
ATOM 6928 O O . ILE D 1 95 ? -9.989 -22.774 -16.294 1.00 26.11 93 ILE D O 1
ATOM 6933 N N . GLY D 1 96 ? -8.604 -22.558 -18.066 1.00 26.47 94 GLY D N 1
ATOM 6934 C CA . GLY D 1 96 ? -9.464 -21.709 -18.849 1.00 27.71 94 GLY D CA 1
ATOM 6935 C C . GLY D 1 96 ? -10.016 -22.529 -20.005 1.00 33.83 94 GLY D C 1
ATOM 6936 O O . GLY D 1 96 ? -9.737 -23.716 -20.149 1.00 40.60 94 GLY D O 1
ATOM 6937 N N . ASP D 1 97 ? -10.794 -21.871 -20.839 1.00 31.45 95 ASP D N 1
ATOM 6938 C CA . ASP D 1 97 ? -11.449 -22.548 -21.956 1.00 34.75 95 ASP D CA 1
ATOM 6939 C C . ASP D 1 97 ? -12.486 -23.568 -21.472 1.00 30.22 95 ASP D C 1
ATOM 6940 O O . ASP D 1 97 ? -12.165 -24.578 -20.821 1.00 25.74 95 ASP D O 1
ATOM 6945 N N . SER D 1 98 ? -13.749 -23.299 -21.797 1.00 27.06 96 SER D N 1
ATOM 6946 C CA . SER D 1 98 ? -14.838 -24.124 -21.289 1.00 27.00 96 SER D CA 1
ATOM 6947 C C . SER D 1 98 ? -14.685 -25.581 -21.708 1.00 23.84 96 SER D C 1
ATOM 6948 O O . SER D 1 98 ? -14.995 -26.482 -20.928 1.00 21.21 96 SER D O 1
ATOM 6951 N N . PHE D 1 99 ? -14.220 -25.842 -22.938 1.00 23.91 97 PHE D N 1
ATOM 6952 C CA . PHE D 1 99 ? -14.115 -27.236 -23.361 1.00 24.89 97 PHE D CA 1
ATOM 6953 C C . PHE D 1 99 ? -13.107 -28.008 -22.507 1.00 25.64 97 PHE D C 1
ATOM 6954 O O . PHE D 1 99 ? -13.380 -29.137 -22.081 1.00 25.11 97 PHE D O 1
ATOM 6962 N N . ASP D 1 100 ? -11.935 -27.420 -22.253 1.00 28.25 98 ASP D N 1
ATOM 6963 C CA . ASP D 1 100 ? -10.950 -28.091 -21.401 1.00 27.68 98 ASP D CA 1
ATOM 6964 C C . ASP D 1 100 ? -11.474 -28.283 -19.984 1.00 26.19 98 ASP D C 1
ATOM 6965 O O . ASP D 1 100 ? -11.154 -29.289 -19.331 1.00 24.20 98 ASP D O 1
ATOM 6970 N N . ILE D 1 101 ? -12.325 -27.362 -19.513 1.00 25.73 99 ILE D N 1
ATOM 6971 C CA . ILE D 1 101 ? -12.924 -27.517 -18.190 1.00 24.34 99 ILE D CA 1
ATOM 6972 C C . ILE D 1 101 ? -13.810 -28.756 -18.151 1.00 25.70 99 ILE D C 1
ATOM 6973 O O . ILE D 1 101 ? -13.750 -29.554 -17.211 1.00 24.98 99 ILE D O 1
ATOM 6978 N N . ALA D 1 102 ? -14.656 -28.932 -19.168 1.00 24.68 100 ALA D N 1
ATOM 6979 C CA . ALA D 1 102 ? -15.513 -30.113 -19.203 1.00 25.04 100 ALA D CA 1
ATOM 6980 C C . ALA D 1 102 ? -14.680 -31.388 -19.267 1.00 25.88 100 ALA D C 1
ATOM 6981 O O . ALA D 1 102 ? -14.946 -32.356 -18.545 1.00 27.21 100 ALA D O 1
ATOM 6983 N N . ALA D 1 103 ? -13.682 -31.409 -20.152 1.00 26.71 101 ALA D N 1
ATOM 6984 C CA . ALA D 1 103 ? -12.831 -32.585 -20.283 1.00 30.20 101 ALA D CA 1
ATOM 6985 C C . ALA D 1 103 ? -12.124 -32.892 -18.968 1.00 30.45 101 ALA D C 1
ATOM 6986 O O . ALA D 1 103 ? -12.063 -34.054 -18.546 1.00 29.12 101 ALA D O 1
ATOM 6988 N N . TYR D 1 104 ? -11.618 -31.857 -18.293 1.00 30.87 102 TYR D N 1
ATOM 6989 C CA . TYR D 1 104 ? -10.971 -32.055 -16.997 1.00 29.32 102 TYR D CA 1
ATOM 6990 C C . TYR D 1 104 ? -11.937 -32.667 -15.985 1.00 31.46 102 TYR D C 1
ATOM 6991 O O . TYR D 1 104 ? -11.581 -33.605 -15.257 1.00 30.54 102 TYR D O 1
ATOM 7000 N N . LEU D 1 105 ? -13.159 -32.129 -15.898 1.00 28.26 103 LEU D N 1
ATOM 7001 C CA . LEU D 1 105 ? -14.101 -32.627 -14.902 1.00 30.09 103 LEU D CA 1
ATOM 7002 C C . LEU D 1 105 ? -14.404 -34.105 -15.123 1.00 34.73 103 LEU D C 1
ATOM 7003 O O . LEU D 1 105 ? -14.497 -34.883 -14.162 1.00 30.81 103 LEU D O 1
ATOM 7008 N N . GLN D 1 106 ? -14.570 -34.511 -16.387 1.00 32.62 104 GLN D N 1
ATOM 7009 C CA . GLN D 1 106 ? -14.918 -35.899 -16.670 1.00 33.16 104 GLN D CA 1
ATOM 7010 C C . GLN D 1 106 ? -13.742 -36.834 -16.411 1.00 35.80 104 GLN D C 1
ATOM 7011 O O . GLN D 1 106 ? -13.943 -37.957 -15.942 1.00 36.93 104 GLN D O 1
ATOM 7017 N N . ARG D 1 107 ? -12.514 -36.392 -16.700 1.00 34.02 105 ARG D N 1
ATOM 7018 C CA . ARG D 1 107 ? -11.351 -37.230 -16.416 1.00 38.23 105 ARG D CA 1
ATOM 7019 C C . ARG D 1 107 ? -11.083 -37.336 -14.917 1.00 39.58 105 ARG D C 1
ATOM 7020 O O . ARG D 1 107 ? -10.767 -38.423 -14.412 1.00 37.21 105 ARG D O 1
ATOM 7028 N N . THR D 1 108 ? -11.214 -36.223 -14.189 1.00 35.26 106 THR D N 1
ATOM 7029 C CA . THR D 1 108 ? -10.834 -36.195 -12.778 1.00 35.21 106 THR D CA 1
ATOM 7030 C C . THR D 1 108 ? -11.902 -36.821 -11.892 1.00 36.64 106 THR D C 1
ATOM 7031 O O . THR D 1 108 ? -11.578 -37.479 -10.898 1.00 37.59 106 THR D O 1
ATOM 7035 N N . TYR D 1 109 ? -13.172 -36.628 -12.238 1.00 35.94 107 TYR D N 1
ATOM 7036 C CA . TYR D 1 109 ? -14.304 -37.092 -11.434 1.00 35.46 107 TYR D CA 1
ATOM 7037 C C . TYR D 1 109 ? -15.249 -37.888 -12.323 1.00 36.74 107 TYR D C 1
ATOM 7038 O O . TYR D 1 109 ? -16.403 -37.505 -12.521 1.00 33.92 107 TYR D O 1
ATOM 7047 N N . PRO D 1 110 ? -14.783 -39.013 -12.875 1.00 41.20 108 PRO D N 1
ATOM 7048 C CA . PRO D 1 110 ? -15.547 -39.666 -13.954 1.00 38.08 108 PRO D CA 1
ATOM 7049 C C . PRO D 1 110 ? -16.876 -40.229 -13.503 1.00 40.65 108 PRO D C 1
ATOM 7050 O O . PRO D 1 110 ? -17.833 -40.225 -14.288 1.00 45.19 108 PRO D O 1
ATOM 7054 N N . ALA D 1 111 ? -16.978 -40.695 -12.267 1.00 38.90 109 ALA D N 1
ATOM 7055 C CA . ALA D 1 111 ? -18.210 -41.293 -11.779 1.00 44.27 109 ALA D CA 1
ATOM 7056 C C . ALA D 1 111 ? -19.149 -40.289 -11.120 1.00 40.30 109 ALA D C 1
ATOM 7057 O O . ALA D 1 111 ? -20.297 -40.638 -10.826 1.00 39.47 109 ALA D O 1
ATOM 7059 N N . SER D 1 112 ? -18.705 -39.056 -10.902 1.00 41.36 110 SER D N 1
ATOM 7060 C CA . SER D 1 112 ? -19.454 -38.134 -10.058 1.00 39.24 110 SER D CA 1
ATOM 7061 C C . SER D 1 112 ? -20.714 -37.627 -10.746 1.00 34.40 110 SER D C 1
ATOM 7062 O O . SER D 1 112 ? -20.771 -37.493 -11.972 1.00 38.34 110 SER D O 1
ATOM 7065 N N . GLY D 1 113 ? -21.732 -37.340 -9.931 1.00 34.62 111 GLY D N 1
ATOM 7066 C CA . GLY D 1 113 ? -22.924 -36.669 -10.424 1.00 35.61 111 GLY D CA 1
ATOM 7067 C C . GLY D 1 113 ? -23.776 -37.563 -11.307 1.00 37.60 111 GLY D C 1
ATOM 7068 O O . GLY D 1 113 ? -23.947 -38.760 -11.048 1.00 34.69 111 GLY D O 1
ATOM 7069 N N . ALA D 1 114 ? -24.328 -36.972 -12.368 1.00 33.49 112 ALA D N 1
ATOM 7070 C CA . ALA D 1 114 ? -25.247 -37.669 -13.259 1.00 35.54 112 ALA D CA 1
ATOM 7071 C C . ALA D 1 114 ? -24.538 -38.513 -14.321 1.00 32.05 112 ALA D C 1
ATOM 7072 O O . ALA D 1 114 ? -25.187 -38.980 -15.263 1.00 36.22 112 ALA D O 1
ATOM 7074 N N . GLY D 1 115 ? -23.233 -38.724 -14.193 1.00 35.71 113 GLY D N 1
ATOM 7075 C CA . GLY D 1 115 ? -22.555 -39.690 -15.039 1.00 35.52 113 GLY D CA 1
ATOM 7076 C C . GLY D 1 115 ? -21.565 -39.121 -16.031 1.00 36.15 113 GLY D C 1
ATOM 7077 O O . GLY D 1 115 ? -20.843 -38.172 -15.722 1.00 36.99 113 GLY D O 1
ATOM 7078 N N . ASP D 1 116 ? -21.536 -39.694 -17.233 1.00 34.16 114 ASP D N 1
ATOM 7079 C CA . ASP D 1 116 ? -20.499 -39.428 -18.218 1.00 32.07 114 ASP D CA 1
ATOM 7080 C C . ASP D 1 116 ? -20.856 -38.204 -19.054 1.00 32.77 114 ASP D C 1
ATOM 7081 O O . ASP D 1 116 ? -21.932 -38.151 -19.656 1.00 28.56 114 ASP D O 1
ATOM 7086 N N . LEU D 1 117 ? -19.944 -37.237 -19.111 1.00 29.63 115 LEU D N 1
ATOM 7087 C CA . LEU D 1 117 ? -20.157 -36.083 -19.976 1.00 27.25 115 LEU D CA 1
ATOM 7088 C C . LEU D 1 117 ? -19.886 -36.382 -21.446 1.00 29.29 115 LEU D C 1
ATOM 7089 O O . LEU D 1 117 ? -20.403 -35.666 -22.312 1.00 26.09 115 LEU D O 1
ATOM 7094 N N . PHE D 1 118 ? -19.103 -37.425 -21.751 1.00 25.60 116 PHE D N 1
ATOM 7095 C CA . PHE D 1 118 ? -18.531 -37.599 -23.090 1.00 28.90 116 PHE D CA 1
ATOM 7096 C C . PHE D 1 118 ? -18.657 -39.029 -23.623 1.00 29.12 116 PHE D C 1
ATOM 7097 O O . PHE D 1 118 ? -17.675 -39.605 -24.092 1.00 27.60 116 PHE D O 1
ATOM 7105 N N . PRO D 1 119 ? -19.853 -39.630 -23.596 1.00 27.03 117 PRO D N 1
ATOM 7106 C CA . PRO D 1 119 ? -20.001 -40.955 -24.204 1.00 30.70 117 PRO D CA 1
ATOM 7107 C C . PRO D 1 119 ? -19.857 -40.868 -25.716 1.00 31.25 117 PRO D C 1
ATOM 7108 O O . PRO D 1 119 ? -20.184 -39.835 -26.320 1.00 31.07 117 PRO D O 1
ATOM 7112 N N . PRO D 1 120 ? -19.373 -41.929 -26.365 1.00 32.96 118 PRO D N 1
ATOM 7113 C CA . PRO D 1 120 ? -19.230 -41.888 -27.831 1.00 33.85 118 PRO D CA 1
ATOM 7114 C C . PRO D 1 120 ? -20.577 -41.680 -28.510 1.00 32.53 118 PRO D C 1
ATOM 7115 O O . PRO D 1 120 ? -21.572 -42.304 -28.145 1.00 35.65 118 PRO D O 1
ATOM 7119 N N . GLN D 1 121 ? -20.609 -40.786 -29.495 1.00 33.64 119 GLN D N 1
ATOM 7120 C CA . GLN D 1 121 ? -21.814 -40.588 -30.297 1.00 37.36 119 GLN D CA 1
ATOM 7121 C C . GLN D 1 121 ? -21.397 -39.993 -31.638 1.00 37.75 119 GLN D C 1
ATOM 7122 O O . GLN D 1 121 ? -20.208 -39.833 -31.925 1.00 42.09 119 GLN D O 1
ATOM 7128 N N . LYS D 1 122 ? -22.382 -39.660 -32.460 1.00 36.45 120 LYS D N 1
ATOM 7129 C CA . LYS D 1 122 ? -22.124 -39.170 -33.815 1.00 42.08 120 LYS D CA 1
ATOM 7130 C C . LYS D 1 122 ? -22.577 -37.715 -33.894 1.00 39.07 120 LYS D C 1
ATOM 7131 O O . LYS D 1 122 ? -23.764 -37.445 -34.093 1.00 41.25 120 LYS D O 1
ATOM 7133 N N . LEU D 1 123 ? -21.628 -36.784 -33.756 1.00 33.40 121 LEU D N 1
ATOM 7134 C CA . LEU D 1 123 ? -21.917 -35.345 -33.829 1.00 34.37 121 LEU D CA 1
ATOM 7135 C C . LEU D 1 123 ? -21.648 -34.830 -35.248 1.00 34.49 121 LEU D C 1
ATOM 7136 O O . LEU D 1 123 ? -20.681 -34.117 -35.528 1.00 30.92 121 LEU D O 1
ATOM 7141 N N . ASP D 1 124 ? -22.540 -35.216 -36.154 1.00 33.48 122 ASP D N 1
ATOM 7142 C CA . ASP D 1 124 ? -22.423 -34.932 -37.588 1.00 38.27 122 ASP D CA 1
ATOM 7143 C C . ASP D 1 124 ? -22.957 -33.562 -37.967 1.00 36.46 122 ASP D C 1
ATOM 7144 O O . ASP D 1 124 ? -23.733 -33.456 -38.913 1.00 36.20 122 ASP D O 1
ATOM 7149 N N . TYR D 1 125 ? -22.567 -32.514 -37.252 1.00 36.37 123 TYR D N 1
ATOM 7150 C CA . TYR D 1 125 ? -22.962 -31.163 -37.610 1.00 33.07 123 TYR D CA 1
ATOM 7151 C C . TYR D 1 125 ? -21.886 -30.578 -38.515 1.00 29.58 123 TYR D C 1
ATOM 7152 O O . TYR D 1 125 ? -20.694 -30.758 -38.260 1.00 30.36 123 TYR D O 1
ATOM 7161 N N . ALA D 1 126 ? -22.308 -29.921 -39.594 1.00 29.89 124 ALA D N 1
ATOM 7162 C CA . ALA D 1 126 ? -21.410 -29.079 -40.387 1.00 32.37 124 ALA D CA 1
ATOM 7163 C C . ALA D 1 126 ? -20.267 -29.877 -41.021 1.00 31.30 124 ALA D C 1
ATOM 7164 O O . ALA D 1 126 ? -19.130 -29.409 -41.092 1.00 33.75 124 ALA D O 1
ATOM 7166 N N . VAL D 1 127 ? -20.559 -31.081 -41.505 1.00 32.83 125 VAL D N 1
ATOM 7167 C CA . VAL D 1 127 ? -19.509 -31.889 -42.113 1.00 28.56 125 VAL D CA 1
ATOM 7168 C C . VAL D 1 127 ? -19.027 -31.196 -43.383 1.00 34.60 125 VAL D C 1
ATOM 7169 O O . VAL D 1 127 ? -19.827 -30.836 -44.253 1.00 32.19 125 VAL D O 1
ATOM 7173 N N . GLY D 1 128 ? -17.718 -30.950 -43.458 1.00 33.97 126 GLY D N 1
ATOM 7174 C CA . GLY D 1 128 ? -17.091 -30.340 -44.609 1.00 32.81 126 GLY D CA 1
ATOM 7175 C C . GLY D 1 128 ? -17.083 -28.828 -44.639 1.00 34.11 126 GLY D C 1
ATOM 7176 O O . GLY D 1 128 ? -16.545 -28.256 -45.593 1.00 35.42 126 GLY D O 1
ATOM 7177 N N . ARG D 1 129 ? -17.664 -28.157 -43.636 1.00 33.44 127 ARG D N 1
ATOM 7178 C CA . ARG D 1 129 ? -17.720 -26.698 -43.655 1.00 34.44 127 ARG D CA 1
ATOM 7179 C C . ARG D 1 129 ? -16.328 -26.090 -43.534 1.00 37.99 127 ARG D C 1
ATOM 7180 O O . ARG D 1 129 ? -16.071 -24.999 -44.055 1.00 39.06 127 ARG D O 1
ATOM 7188 N N . ASP D 1 130 ? -15.416 -26.798 -42.882 1.00 39.17 128 ASP D N 1
ATOM 7189 C CA . ASP D 1 130 ? -14.053 -26.346 -42.647 1.00 47.05 128 ASP D CA 1
ATOM 7190 C C . ASP D 1 130 ? -13.101 -26.747 -43.772 1.00 47.07 128 ASP D C 1
ATOM 7191 O O . ASP D 1 130 ? -11.887 -26.847 -43.544 1.00 49.79 128 ASP D O 1
ATOM 7196 N N . MET D 1 131 ? -13.636 -26.967 -44.976 1.00 45.54 129 MET D N 1
ATOM 7197 C CA . MET D 1 131 ? -12.897 -27.611 -46.060 1.00 45.58 129 MET D CA 1
ATOM 7198 C C . MET D 1 131 ? -11.573 -26.901 -46.346 1.00 47.11 129 MET D C 1
ATOM 7199 O O . MET D 1 131 ? -10.530 -27.546 -46.524 1.00 43.86 129 MET D O 1
ATOM 7204 N N . GLN D 1 132 ? -11.603 -25.568 -46.373 1.00 47.99 130 GLN D N 1
ATOM 7205 C CA . GLN D 1 132 ? -10.403 -24.771 -46.602 1.00 48.61 130 GLN D CA 1
ATOM 7206 C C . GLN D 1 132 ? -9.273 -25.150 -45.645 1.00 50.78 130 GLN D C 1
ATOM 7207 O O . GLN D 1 132 ? -8.122 -25.337 -46.059 1.00 50.20 130 GLN D O 1
ATOM 7213 N N . GLN D 1 133 ? -9.581 -25.259 -44.355 1.00 52.19 131 GLN D N 1
ATOM 7214 C CA . GLN D 1 133 ? -8.563 -25.498 -43.341 1.00 50.17 131 GLN D CA 1
ATOM 7215 C C . GLN D 1 133 ? -8.284 -26.976 -43.125 1.00 51.98 131 GLN D C 1
ATOM 7216 O O . GLN D 1 133 ? -7.362 -27.318 -42.379 1.00 57.22 131 GLN D O 1
ATOM 7222 N N . LEU D 1 134 ? -9.055 -27.856 -43.752 1.00 49.08 132 LEU D N 1
ATOM 7223 C CA . LEU D 1 134 ? -8.757 -29.278 -43.735 1.00 49.39 132 LEU D CA 1
ATOM 7224 C C . LEU D 1 134 ? -7.751 -29.662 -44.814 1.00 49.66 132 LEU D C 1
ATOM 7225 O O . LEU D 1 134 ? -6.979 -30.609 -44.628 1.00 51.93 132 LEU D O 1
ATOM 7230 N N . LEU D 1 135 ? -7.724 -28.930 -45.926 1.00 45.32 133 LEU D N 1
ATOM 7231 C CA . LEU D 1 135 ? -6.818 -29.227 -47.024 1.00 46.39 133 LEU D CA 1
ATOM 7232 C C . LEU D 1 135 ? -5.442 -28.598 -46.845 1.00 46.25 133 LEU D C 1
ATOM 7233 O O . LEU D 1 135 ? -4.473 -29.073 -47.450 1.00 45.18 133 LEU D O 1
ATOM 7238 N N . PHE D 1 136 ? -5.338 -27.548 -46.029 1.00 47.80 134 PHE D N 1
ATOM 7239 C CA . PHE D 1 136 ? -4.089 -26.820 -45.801 1.00 54.29 134 PHE D CA 1
ATOM 7240 C C . PHE D 1 136 ? -3.888 -26.642 -44.301 1.00 54.27 134 PHE D C 1
ATOM 7241 O O . PHE D 1 136 ? -4.145 -25.564 -43.745 1.00 52.44 134 PHE D O 1
ATOM 7249 N N . PRO D 1 137 ? -3.437 -27.696 -43.607 1.00 55.58 135 PRO D N 1
ATOM 7250 C CA . PRO D 1 137 ? -3.150 -27.664 -42.170 1.00 57.94 135 PRO D CA 1
ATOM 7251 C C . PRO D 1 137 ? -1.721 -27.203 -41.880 1.00 54.27 135 PRO D C 1
ATOM 7252 O O . PRO D 1 137 ? -0.867 -27.330 -42.767 1.00 56.81 135 PRO D O 1
ATOM 7256 N N . ILE D 1 141 ? -0.876 -30.347 -37.587 1.00 82.67 139 ILE D N 1
ATOM 7257 C CA . ILE D 1 141 ? -1.567 -30.071 -36.330 1.00 85.58 139 ILE D CA 1
ATOM 7258 C C . ILE D 1 141 ? -1.716 -31.352 -35.506 1.00 85.28 139 ILE D C 1
ATOM 7259 O O . ILE D 1 141 ? -1.285 -32.429 -35.929 1.00 85.15 139 ILE D O 1
ATOM 7261 N N . ARG D 1 142 ? -2.330 -31.229 -34.328 1.00 82.27 140 ARG D N 1
ATOM 7262 C CA . ARG D 1 142 ? -2.510 -32.353 -33.414 1.00 80.67 140 ARG D CA 1
ATOM 7263 C C . ARG D 1 142 ? -3.930 -32.909 -33.466 1.00 81.72 140 ARG D C 1
ATOM 7264 O O . ARG D 1 142 ? -4.124 -34.091 -33.775 1.00 84.09 140 ARG D O 1
ATOM 7266 N N . ALA D 1 143 ? -4.926 -32.060 -33.179 1.00 77.50 141 ALA D N 1
ATOM 7267 C CA . ALA D 1 143 ? -6.346 -32.411 -33.098 1.00 76.04 141 ALA D CA 1
ATOM 7268 C C . ALA D 1 143 ? -6.600 -33.408 -31.974 1.00 64.84 141 ALA D C 1
ATOM 7269 O O . ALA D 1 143 ? -6.074 -34.523 -31.991 1.00 64.48 141 ALA D O 1
ATOM 7271 N N . SER D 1 144 ? -7.422 -32.992 -31.007 1.00 59.80 142 SER D N 1
ATOM 7272 C CA . SER D 1 144 ? -7.787 -33.644 -29.751 1.00 55.83 142 SER D CA 1
ATOM 7273 C C . SER D 1 144 ? -7.359 -35.104 -29.632 1.00 51.57 142 SER D C 1
ATOM 7274 O O . SER D 1 144 ? -7.948 -35.976 -30.284 1.00 50.32 142 SER D O 1
ATOM 7277 N N . PRO D 1 145 ? -6.366 -35.408 -28.790 1.00 53.94 143 PRO D N 1
ATOM 7278 C CA . PRO D 1 145 ? -6.038 -36.818 -28.535 1.00 53.42 143 PRO D CA 1
ATOM 7279 C C . PRO D 1 145 ? -7.215 -37.601 -27.979 1.00 51.87 143 PRO D C 1
ATOM 7280 O O . PRO D 1 145 ? -7.252 -38.834 -28.116 1.00 50.86 143 PRO D O 1
ATOM 7284 N N . GLU D 1 146 ? -8.172 -36.920 -27.355 1.00 46.41 144 GLU D N 1
ATOM 7285 C CA . GLU D 1 146 ? -9.455 -37.485 -26.974 1.00 47.22 144 GLU D CA 1
ATOM 7286 C C . GLU D 1 146 ? -10.533 -36.457 -27.300 1.00 43.17 144 GLU D C 1
ATOM 7287 O O . GLU D 1 146 ? -10.251 -35.261 -27.391 1.00 42.21 144 GLU D O 1
ATOM 7289 N N . LEU D 1 147 ? -11.766 -36.933 -27.500 1.00 40.86 145 LEU D N 1
ATOM 7290 C CA . LEU D 1 147 ? -12.943 -36.068 -27.615 1.00 34.32 145 LEU D CA 1
ATOM 7291 C C . LEU D 1 147 ? -12.955 -35.246 -28.903 1.00 33.41 145 LEU D C 1
ATOM 7292 O O . LEU D 1 147 ? -13.538 -34.162 -28.934 1.00 32.95 145 LEU D O 1
ATOM 7297 N N . ALA D 1 148 ? -12.334 -35.737 -29.981 1.00 35.00 146 ALA D N 1
ATOM 7298 C CA . ALA D 1 148 ? -12.230 -34.935 -31.199 1.00 34.53 146 ALA D CA 1
ATOM 7299 C C . ALA D 1 148 ? -13.613 -34.583 -31.759 1.00 30.52 146 ALA D C 1
ATOM 7300 O O . ALA D 1 148 ? -13.848 -33.437 -32.162 1.00 28.96 146 ALA D O 1
ATOM 7302 N N . ASP D 1 149 ? -14.539 -35.558 -31.786 1.00 31.68 147 ASP D N 1
ATOM 7303 C CA . ASP D 1 149 ? -15.915 -35.320 -32.249 1.00 32.65 147 ASP D CA 1
ATOM 7304 C C . ASP D 1 149 ? -16.589 -34.189 -31.473 1.00 30.37 147 ASP D C 1
ATOM 7305 O O . ASP D 1 149 ? -17.272 -33.342 -32.068 1.00 28.25 147 ASP D O 1
ATOM 7310 N N . TYR D 1 150 ? -16.394 -34.146 -30.149 1.00 28.13 148 TYR D N 1
ATOM 7311 C CA . TYR D 1 150 ? -17.011 -33.088 -29.347 1.00 26.72 148 TYR D CA 1
ATOM 7312 C C . TYR D 1 150 ? -16.303 -31.757 -29.549 1.00 25.25 148 TYR D C 1
ATOM 7313 O O . TYR D 1 150 ? -16.945 -30.699 -29.520 1.00 23.59 148 TYR D O 1
ATOM 7322 N N . ALA D 1 151 ? -14.974 -31.786 -29.708 1.00 25.42 149 ALA D N 1
ATOM 7323 C CA . ALA D 1 151 ? -14.221 -30.548 -29.887 1.00 26.95 149 ALA D CA 1
ATOM 7324 C C . ALA D 1 151 ? -14.587 -29.884 -31.203 1.00 26.88 149 ALA D C 1
ATOM 7325 O O . ALA D 1 151 ? -14.724 -28.656 -31.274 1.00 27.17 149 ALA D O 1
ATOM 7327 N N . ARG D 1 152 ? -14.712 -30.671 -32.271 1.00 27.96 150 ARG D N 1
ATOM 7328 C CA . ARG D 1 152 ? -15.191 -30.085 -33.516 1.00 27.96 150 ARG D CA 1
ATOM 7329 C C . ARG D 1 152 ? -16.579 -29.507 -33.376 1.00 26.84 150 ARG D C 1
ATOM 7330 O O . ARG D 1 152 ? -16.834 -28.409 -33.872 1.00 26.15 150 ARG D O 1
ATOM 7338 N N . PHE D 1 153 ? -17.498 -30.242 -32.738 1.00 23.33 151 PHE D N 1
ATOM 7339 C CA . PHE D 1 153 ? -18.852 -29.736 -32.532 1.00 21.93 151 PHE D CA 1
ATOM 7340 C C . PHE D 1 153 ? -18.827 -28.419 -31.769 1.00 23.81 151 PHE D C 1
ATOM 7341 O O . PHE D 1 153 ? -19.525 -27.461 -32.135 1.00 23.12 151 PHE D O 1
ATOM 7349 N N . ASN D 1 154 ? -17.979 -28.332 -30.734 1.00 22.63 152 ASN D N 1
ATOM 7350 C CA . ASN D 1 154 ? -17.859 -27.103 -29.957 1.00 20.60 152 ASN D CA 1
ATOM 7351 C C . ASN D 1 154 ? -17.443 -25.922 -30.839 1.00 23.71 152 ASN D C 1
ATOM 7352 O O . ASN D 1 154 ? -18.036 -24.835 -30.762 1.00 20.05 152 ASN D O 1
ATOM 7357 N N . SER D 1 155 ? -16.407 -26.107 -31.675 1.00 22.17 153 SER D N 1
ATOM 7358 C CA . SER D 1 155 ? -15.960 -25.006 -32.526 1.00 22.99 153 SER D CA 1
ATOM 7359 C C . SER D 1 155 ? -17.040 -24.627 -33.522 1.00 19.73 153 SER D C 1
ATOM 7360 O O . SER D 1 155 ? -17.257 -23.441 -33.786 1.00 20.66 153 SER D O 1
ATOM 7363 N N . ASN D 1 156 ? -17.674 -25.625 -34.131 1.00 19.31 154 ASN D N 1
ATOM 7364 C CA . ASN D 1 156 ? -18.683 -25.359 -35.159 1.00 23.52 154 ASN D CA 1
ATOM 7365 C C . ASN D 1 156 ? -19.919 -24.686 -34.572 1.00 22.04 154 ASN D C 1
ATOM 7366 O O . ASN D 1 156 ? -20.495 -23.776 -35.189 1.00 22.51 154 ASN D O 1
ATOM 7371 N N . VAL D 1 157 ? -20.335 -25.096 -33.370 1.00 20.57 155 VAL D N 1
ATOM 7372 C CA . VAL D 1 157 ? -21.522 -24.473 -32.780 1.00 21.20 155 VAL D CA 1
ATOM 7373 C C . VAL D 1 157 ? -21.211 -23.041 -32.379 1.00 21.62 155 VAL D C 1
ATOM 7374 O O . VAL D 1 157 ? -21.997 -22.123 -32.647 1.00 23.26 155 VAL D O 1
ATOM 7378 N N . ASP D 1 158 ? -20.045 -22.823 -31.762 1.00 22.51 156 ASP D N 1
ATOM 7379 C CA . ASP D 1 158 ? -19.625 -21.478 -31.376 1.00 23.64 156 ASP D CA 1
ATOM 7380 C C . ASP D 1 158 ? -19.583 -20.552 -32.581 1.00 23.51 156 ASP D C 1
ATOM 7381 O O . ASP D 1 158 ? -20.066 -19.414 -32.524 1.00 21.35 156 ASP D O 1
ATOM 7386 N N . ALA D 1 159 ? -18.957 -21.009 -33.668 1.00 20.26 157 ALA D N 1
ATOM 7387 C CA . ALA D 1 159 ? -18.858 -20.181 -34.868 1.00 23.93 157 ALA D CA 1
ATOM 7388 C C . ALA D 1 159 ? -20.242 -19.837 -35.417 1.00 22.89 157 ALA D C 1
ATOM 7389 O O . ALA D 1 159 ? -20.489 -18.696 -35.828 1.00 22.88 157 ALA D O 1
ATOM 7391 N N . ALA D 1 160 ? -21.159 -20.806 -35.410 1.00 23.09 158 ALA D N 1
ATOM 7392 C CA . ALA D 1 160 ? -22.479 -20.593 -36.008 1.00 23.61 158 ALA D CA 1
ATOM 7393 C C . ALA D 1 160 ? -23.319 -19.611 -35.194 1.00 22.79 158 ALA D C 1
ATOM 7394 O O . ALA D 1 160 ? -23.968 -18.727 -35.759 1.00 22.98 158 ALA D O 1
ATOM 7396 N N . PHE D 1 161 ? -23.327 -19.746 -33.862 1.00 23.17 159 PHE D N 1
ATOM 7397 C CA . PHE D 1 161 ? -24.025 -18.766 -33.035 1.00 24.09 159 PHE D CA 1
ATOM 7398 C C . PHE D 1 161 ? -23.376 -17.387 -33.133 1.00 24.89 159 PHE D C 1
ATOM 7399 O O . PHE D 1 161 ? -24.077 -16.365 -33.189 1.00 24.13 159 PHE D O 1
ATOM 7407 N N . THR D 1 162 ? -22.042 -17.335 -33.152 1.00 22.09 160 THR D N 1
ATOM 7408 C CA . THR D 1 162 ? -21.352 -16.048 -33.221 1.00 23.53 160 THR D CA 1
ATOM 7409 C C . THR D 1 162 ? -21.759 -15.266 -34.468 1.00 23.00 160 THR D C 1
ATOM 7410 O O . THR D 1 162 ? -21.943 -14.049 -34.409 1.00 21.92 160 THR D O 1
ATOM 7414 N N . ALA D 1 163 ? -21.914 -15.958 -35.604 1.00 24.05 161 ALA D N 1
ATOM 7415 C CA . ALA D 1 163 ? -22.395 -15.325 -36.830 1.00 27.78 161 ALA D CA 1
ATOM 7416 C C . ALA D 1 163 ? -23.764 -14.675 -36.663 1.00 25.81 161 ALA D C 1
ATOM 7417 O O . ALA D 1 163 ? -24.142 -13.841 -37.490 1.00 27.78 161 ALA D O 1
ATOM 7419 N N . HIS D 1 164 ? -24.515 -15.033 -35.618 1.00 26.04 162 HIS D N 1
ATOM 7420 C CA . HIS D 1 164 ? -25.823 -14.442 -35.363 1.00 26.40 162 HIS D CA 1
ATOM 7421 C C . HIS D 1 164 ? -25.869 -13.608 -34.089 1.00 27.61 162 HIS D C 1
ATOM 7422 O O . HIS D 1 164 ? -26.966 -13.333 -33.592 1.00 25.56 162 HIS D O 1
ATOM 7429 N N . VAL D 1 165 ? -24.720 -13.183 -33.543 1.00 24.09 163 VAL D N 1
ATOM 7430 C CA . VAL D 1 165 ? -24.800 -12.456 -32.274 1.00 24.46 163 VAL D CA 1
ATOM 7431 C C . VAL D 1 165 ? -25.345 -11.061 -32.455 1.00 26.44 163 VAL D C 1
ATOM 7432 O O . VAL D 1 165 ? -25.749 -10.444 -31.465 1.00 26.63 163 VAL D O 1
ATOM 7436 N N . GLY D 1 166 ? -25.351 -10.531 -33.677 1.00 28.48 164 GLY D N 1
ATOM 7437 C CA . GLY D 1 166 ? -26.082 -9.302 -33.943 1.00 29.84 164 GLY D CA 1
ATOM 7438 C C . GLY D 1 166 ? -27.488 -9.290 -33.362 1.00 31.18 164 GLY D C 1
ATOM 7439 O O . GLY D 1 166 ? -27.997 -8.230 -32.990 1.00 29.45 164 GLY D O 1
ATOM 7440 N N . LEU D 1 167 ? -28.127 -10.462 -33.266 1.00 28.05 165 LEU D N 1
ATOM 7441 C CA . LEU D 1 167 ? -29.474 -10.524 -32.699 1.00 30.26 165 LEU D CA 1
ATOM 7442 C C . LEU D 1 167 ? -29.477 -10.281 -31.199 1.00 29.87 165 LEU D C 1
ATOM 7443 O O . LEU D 1 167 ? -30.525 -9.945 -30.636 1.00 27.06 165 LEU D O 1
ATOM 7448 N N . MET D 1 168 ? -28.339 -10.481 -30.531 1.00 28.94 166 MET D N 1
ATOM 7449 C CA . MET D 1 168 ? -28.301 -10.434 -29.077 1.00 32.84 166 MET D CA 1
ATOM 7450 C C . MET D 1 168 ? -27.629 -9.193 -28.526 1.00 31.45 166 MET D C 1
ATOM 7451 O O . MET D 1 168 ? -27.736 -8.942 -27.321 1.00 32.35 166 MET D O 1
ATOM 7456 N N . VAL D 1 169 ? -26.982 -8.393 -29.377 1.00 34.69 167 VAL D N 1
ATOM 7457 C CA . VAL D 1 169 ? -26.184 -7.267 -28.897 1.00 37.01 167 VAL D CA 1
ATOM 7458 C C . VAL D 1 169 ? -27.060 -6.265 -28.155 1.00 39.94 167 VAL D C 1
ATOM 7459 O O . VAL D 1 169 ? -26.711 -5.802 -27.064 1.00 40.68 167 VAL D O 1
ATOM 7463 N N . HIS D 1 170 ? -28.210 -5.916 -28.734 1.00 40.21 168 HIS D N 1
ATOM 7464 C CA . HIS D 1 170 ? -29.071 -4.905 -28.125 1.00 45.58 168 HIS D CA 1
ATOM 7465 C C . HIS D 1 170 ? -29.505 -5.296 -26.719 1.00 46.40 168 HIS D C 1
ATOM 7466 O O . HIS D 1 170 ? -29.839 -4.422 -25.911 1.00 48.88 168 HIS D O 1
ATOM 7473 N N . GLY D 1 171 ? -29.502 -6.592 -26.410 1.00 43.89 169 GLY D N 1
ATOM 7474 C CA . GLY D 1 171 ? -29.960 -7.113 -25.143 1.00 40.27 169 GLY D CA 1
ATOM 7475 C C . GLY D 1 171 ? -28.892 -7.386 -24.106 1.00 38.00 169 GLY D C 1
ATOM 7476 O O . GLY D 1 171 ? -29.223 -7.870 -23.019 1.00 36.56 169 GLY D O 1
ATOM 7477 N N . LEU D 1 172 ? -27.627 -7.086 -24.401 1.00 34.82 170 LEU D N 1
ATOM 7478 C CA . LEU D 1 172 ? -26.548 -7.341 -23.451 1.00 36.47 170 LEU D CA 1
ATOM 7479 C C . LEU D 1 172 ? -26.653 -6.385 -22.265 1.00 38.60 170 LEU D C 1
ATOM 7480 O O . LEU D 1 172 ? -26.870 -5.184 -22.463 1.00 39.48 170 LEU D O 1
ATOM 7485 N N . PRO D 1 173 ? -26.507 -6.868 -21.032 1.00 36.36 171 PRO D N 1
ATOM 7486 C CA . PRO D 1 173 ? -26.571 -5.973 -19.867 1.00 37.23 171 PRO D CA 1
ATOM 7487 C C . PRO D 1 173 ? -25.454 -4.942 -19.855 1.00 38.54 171 PRO D C 1
ATOM 7488 O O . PRO D 1 173 ? -24.278 -5.263 -20.055 1.00 36.12 171 PRO D O 1
ATOM 7492 N N . LEU D 1 174 ? -25.833 -3.691 -19.605 1.00 40.25 172 LEU D N 1
ATOM 7493 C CA . LEU D 1 174 ? -24.881 -2.609 -19.420 1.00 41.26 172 LEU D CA 1
ATOM 7494 C C . LEU D 1 174 ? -25.064 -1.982 -18.043 1.00 43.90 172 LEU D C 1
ATOM 7495 O O . LEU D 1 174 ? -26.123 -2.095 -17.420 1.00 40.96 172 LEU D O 1
ATOM 7500 N N . ASP D 1 175 ? -24.008 -1.329 -17.574 1.00 44.87 173 ASP D N 1
ATOM 7501 C CA . ASP D 1 175 ? -24.059 -0.595 -16.317 1.00 47.54 173 ASP D CA 1
ATOM 7502 C C . ASP D 1 175 ? -24.795 0.720 -16.521 1.00 44.85 173 ASP D C 1
ATOM 7503 O O . ASP D 1 175 ? -24.402 1.504 -17.393 1.00 49.44 173 ASP D O 1
ATOM 7508 N N . PRO D 1 176 ? -25.832 1.015 -15.733 1.00 52.28 174 PRO D N 1
ATOM 7509 C CA . PRO D 1 176 ? -26.625 2.229 -15.999 1.00 51.88 174 PRO D CA 1
ATOM 7510 C C . PRO D 1 176 ? -25.816 3.508 -15.935 1.00 52.40 174 PRO D C 1
ATOM 7511 O O . PRO D 1 176 ? -26.039 4.417 -16.746 1.00 54.49 174 PRO D O 1
ATOM 7515 N N . ALA D 1 177 ? -24.864 3.600 -15.005 1.00 52.76 175 ALA D N 1
ATOM 7516 C CA . ALA D 1 177 ? -24.050 4.805 -14.891 1.00 51.39 175 ALA D CA 1
ATOM 7517 C C . ALA D 1 177 ? -23.064 4.968 -16.040 1.00 51.71 175 ALA D C 1
ATOM 7518 O O . ALA D 1 177 ? -22.465 6.042 -16.169 1.00 53.61 175 ALA D O 1
ATOM 7520 N N . THR D 1 178 ? -22.884 3.944 -16.877 1.00 52.02 176 THR D N 1
ATOM 7521 C CA . THR D 1 178 ? -21.995 4.037 -18.025 1.00 49.50 176 THR D CA 1
ATOM 7522 C C . THR D 1 178 ? -22.648 3.632 -19.341 1.00 47.00 176 THR D C 1
ATOM 7523 O O . THR D 1 178 ? -21.989 3.714 -20.383 1.00 48.79 176 THR D O 1
ATOM 7527 N N . ALA D 1 179 ? -23.920 3.215 -19.326 1.00 49.27 177 ALA D N 1
ATOM 7528 C CA . ALA D 1 179 ? -24.543 2.670 -20.529 1.00 48.05 177 ALA D CA 1
ATOM 7529 C C . ALA D 1 179 ? -24.518 3.665 -21.681 1.00 48.80 177 ALA D C 1
ATOM 7530 O O . ALA D 1 179 ? -24.259 3.284 -22.830 1.00 48.51 177 ALA D O 1
ATOM 7532 N N . GLU D 1 180 ? -24.787 4.945 -21.398 1.00 51.32 178 GLU D N 1
ATOM 7533 C CA . GLU D 1 180 ? -24.866 5.936 -22.468 1.00 48.93 178 GLU D CA 1
ATOM 7534 C C . GLU D 1 180 ? -23.505 6.147 -23.120 1.00 51.51 178 GLU D C 1
ATOM 7535 O O . GLU D 1 180 ? -23.386 6.107 -24.350 1.00 53.94 178 GLU D O 1
ATOM 7537 N N . VAL D 1 181 ? -22.458 6.352 -22.310 1.00 52.21 179 VAL D N 1
ATOM 7538 C CA . VAL D 1 181 ? -21.118 6.534 -22.866 1.00 48.84 179 VAL D CA 1
ATOM 7539 C C . VAL D 1 181 ? -20.693 5.302 -23.658 1.00 52.72 179 VAL D C 1
ATOM 7540 O O . VAL D 1 181 ? -20.160 5.418 -24.771 1.00 54.19 179 VAL D O 1
ATOM 7544 N N . THR D 1 182 ? -20.929 4.101 -23.113 1.00 50.23 180 THR D N 1
ATOM 7545 C CA . THR D 1 182 ? -20.456 2.906 -23.812 1.00 53.55 180 THR D CA 1
ATOM 7546 C C . THR D 1 182 ? -21.286 2.631 -25.064 1.00 52.27 180 THR D C 1
ATOM 7547 O O . THR D 1 182 ? -20.745 2.202 -26.088 1.00 52.08 180 THR D O 1
ATOM 7551 N N . LYS D 1 183 ? -22.597 2.887 -25.016 1.00 54.67 181 LYS D N 1
ATOM 7552 C CA . LYS D 1 183 ? -23.397 2.705 -26.223 1.00 56.82 181 LYS D CA 1
ATOM 7553 C C . LYS D 1 183 ? -22.986 3.699 -27.303 1.00 56.60 181 LYS D C 1
ATOM 7554 O O . LYS D 1 183 ? -22.899 3.340 -28.483 1.00 58.49 181 LYS D O 1
ATOM 7560 N N . ALA D 1 184 ? -22.703 4.945 -26.918 1.00 55.53 182 ALA D N 1
ATOM 7561 C CA . ALA D 1 184 ? -22.178 5.912 -27.877 1.00 56.88 182 ALA D CA 1
ATOM 7562 C C . ALA D 1 184 ? -20.848 5.451 -28.457 1.00 59.18 182 ALA D C 1
ATOM 7563 O O . ALA D 1 184 ? -20.635 5.532 -29.673 1.00 62.68 182 ALA D O 1
ATOM 7565 N N . GLU D 1 185 ? -19.940 4.964 -27.604 1.00 58.81 183 GLU D N 1
ATOM 7566 C CA . GLU D 1 185 ? -18.629 4.529 -28.084 1.00 58.96 183 GLU D CA 1
ATOM 7567 C C . GLU D 1 185 ? -18.753 3.371 -29.065 1.00 59.62 183 GLU D C 1
ATOM 7568 O O . GLU D 1 185 ? -18.003 3.296 -30.046 1.00 60.24 183 GLU D O 1
ATOM 7574 N N . PHE D 1 186 ? -19.694 2.456 -28.819 1.00 57.25 184 PHE D N 1
ATOM 7575 C CA . PHE D 1 186 ? -19.871 1.328 -29.729 1.00 58.65 184 PHE D CA 1
ATOM 7576 C C . PHE D 1 186 ? -20.355 1.799 -31.100 1.00 62.29 184 PHE D C 1
ATOM 7577 O O . PHE D 1 186 ? -19.822 1.376 -32.136 1.00 64.38 184 PHE D O 1
ATOM 7585 N N . VAL D 1 187 ? -21.349 2.690 -31.131 1.00 63.13 185 VAL D N 1
ATOM 7586 C CA . VAL D 1 187 ? -21.808 3.260 -32.398 1.00 67.62 185 VAL D CA 1
ATOM 7587 C C . VAL D 1 187 ? -20.901 4.433 -32.760 1.00 67.67 185 VAL D C 1
ATOM 7588 O O . VAL D 1 187 ? -21.180 5.590 -32.428 1.00 72.25 185 VAL D O 1
ATOM 7592 N N . ARG D 1 188 ? -19.807 4.119 -33.449 1.00 69.60 186 ARG D N 1
ATOM 7593 C CA . ARG D 1 188 ? -18.704 5.015 -33.778 1.00 67.90 186 ARG D CA 1
ATOM 7594 C C . ARG D 1 188 ? -17.544 4.108 -34.141 1.00 68.08 186 ARG D C 1
ATOM 7595 O O . ARG D 1 188 ? -16.909 4.279 -35.186 1.00 70.84 186 ARG D O 1
ATOM 7603 N N . ARG D 1 189 ? -17.280 3.122 -33.277 1.00 67.32 187 ARG D N 1
ATOM 7604 C CA . ARG D 1 189 ? -16.378 2.034 -33.642 1.00 67.89 187 ARG D CA 1
ATOM 7605 C C . ARG D 1 189 ? -16.928 1.269 -34.836 1.00 66.79 187 ARG D C 1
ATOM 7606 O O . ARG D 1 189 ? -16.215 1.009 -35.812 1.00 66.64 187 ARG D O 1
ATOM 7614 N N . ALA D 1 190 ? -18.197 0.886 -34.768 1.00 68.81 188 ALA D N 1
ATOM 7615 C CA . ALA D 1 190 ? -18.913 0.537 -35.979 1.00 68.86 188 ALA D CA 1
ATOM 7616 C C . ALA D 1 190 ? -19.088 1.810 -36.791 1.00 76.94 188 ALA D C 1
ATOM 7617 O O . ALA D 1 190 ? -19.707 2.769 -36.314 1.00 75.46 188 ALA D O 1
ATOM 7619 N N . GLY D 1 191 ? -18.530 1.837 -38.003 1.00 77.68 189 GLY D N 1
ATOM 7620 C CA . GLY D 1 191 ? -18.630 3.010 -38.856 1.00 80.04 189 GLY D CA 1
ATOM 7621 C C . GLY D 1 191 ? -20.057 3.444 -39.153 1.00 85.34 189 GLY D C 1
ATOM 7622 O O . GLY D 1 191 ? -20.371 3.849 -40.279 1.00 88.03 189 GLY D O 1
ATOM 7623 N N . LEU D 1 192 ? -20.928 3.356 -38.143 1.00 84.86 190 LEU D N 1
ATOM 7624 C CA . LEU D 1 192 ? -22.329 3.736 -38.186 1.00 81.44 190 LEU D CA 1
ATOM 7625 C C . LEU D 1 192 ? -22.517 4.996 -37.348 1.00 81.52 190 LEU D C 1
ATOM 7626 O O . LEU D 1 192 ? -21.546 5.611 -36.889 1.00 81.70 190 LEU D O 1
ATOM 7628 N N . SER D 1 193 ? -23.775 5.378 -37.133 1.00 82.43 191 SER D N 1
ATOM 7629 C CA . SER D 1 193 ? -24.063 6.649 -36.477 1.00 82.47 191 SER D CA 1
ATOM 7630 C C . SER D 1 193 ? -25.329 6.585 -35.634 1.00 81.71 191 SER D C 1
ATOM 7631 O O . SER D 1 193 ? -25.439 7.282 -34.620 1.00 83.20 191 SER D O 1
ATOM 7634 N N . SER D 1 194 ? -26.291 5.763 -36.041 1.00 80.79 192 SER D N 1
ATOM 7635 C CA . SER D 1 194 ? -27.564 5.686 -35.333 1.00 80.50 192 SER D CA 1
ATOM 7636 C C . SER D 1 194 ? -27.510 4.683 -34.180 1.00 76.67 192 SER D C 1
ATOM 7637 O O . SER D 1 194 ? -27.289 3.487 -34.383 1.00 78.12 192 SER D O 1
ATOM 7640 N N . ASP D 1 197 ? -28.090 3.668 -31.446 1.00 67.26 195 ASP D N 1
ATOM 7641 C CA . ASP D 1 197 ? -28.495 2.495 -30.682 1.00 68.62 195 ASP D CA 1
ATOM 7642 C C . ASP D 1 197 ? -29.349 1.500 -31.483 1.00 72.55 195 ASP D C 1
ATOM 7643 O O . ASP D 1 197 ? -29.936 0.584 -30.906 1.00 69.12 195 ASP D O 1
ATOM 7648 N N . LEU D 1 198 ? -29.406 1.692 -32.806 1.00 73.32 196 LEU D N 1
ATOM 7649 C CA . LEU D 1 198 ? -30.140 0.804 -33.715 1.00 68.63 196 LEU D CA 1
ATOM 7650 C C . LEU D 1 198 ? -29.267 -0.415 -34.026 1.00 68.37 196 LEU D C 1
ATOM 7651 O O . LEU D 1 198 ? -28.597 -0.492 -35.062 1.00 65.02 196 LEU D O 1
ATOM 7656 N N . GLU D 1 199 ? -29.304 -1.400 -33.114 1.00 62.94 197 GLU D N 1
ATOM 7657 C CA . GLU D 1 199 ? -28.364 -2.520 -33.180 1.00 58.50 197 GLU D CA 1
ATOM 7658 C C . GLU D 1 199 ? -28.685 -3.458 -34.338 1.00 61.41 197 GLU D C 1
ATOM 7659 O O . GLU D 1 199 ? -27.808 -3.756 -35.159 1.00 66.45 197 GLU D O 1
ATOM 7661 N N . MET D 1 200 ? -29.933 -3.937 -34.420 1.00 56.82 198 MET D N 1
ATOM 7662 C CA . MET D 1 200 ? -30.359 -4.842 -35.498 1.00 51.74 198 MET D CA 1
ATOM 7663 C C . MET D 1 200 ? -31.875 -4.772 -35.609 1.00 42.14 198 MET D C 1
ATOM 7664 O O . MET D 1 200 ? -32.562 -5.363 -34.776 1.00 38.51 198 MET D O 1
ATOM 7669 N N . VAL D 1 201 ? -32.402 -4.122 -36.652 1.00 43.54 199 VAL D N 1
ATOM 7670 C CA . VAL D 1 201 ? -33.838 -3.883 -36.757 1.00 41.01 199 VAL D CA 1
ATOM 7671 C C . VAL D 1 201 ? -34.329 -4.255 -38.163 1.00 42.66 199 VAL D C 1
ATOM 7672 O O . VAL D 1 201 ? -33.538 -4.546 -39.067 1.00 35.65 199 VAL D O 1
ATOM 7676 N N . GLY D 1 202 ? -35.662 -4.397 -38.295 1.00 38.74 200 GLY D N 1
ATOM 7677 C CA . GLY D 1 202 ? -36.319 -4.491 -39.613 1.00 33.03 200 GLY D CA 1
ATOM 7678 C C . GLY D 1 202 ? -35.979 -5.693 -40.497 1.00 32.22 200 GLY D C 1
ATOM 7679 O O . GLY D 1 202 ? -36.022 -6.859 -40.086 1.00 32.07 200 GLY D O 1
ATOM 7680 N N . GLU D 1 203 ? -35.770 -5.396 -41.770 1.00 29.92 201 GLU D N 1
ATOM 7681 C CA . GLU D 1 203 ? -35.543 -6.434 -42.757 1.00 29.85 201 GLU D CA 1
ATOM 7682 C C . GLU D 1 203 ? -34.179 -7.092 -42.586 1.00 30.86 201 GLU D C 1
ATOM 7683 O O . GLU D 1 203 ? -34.040 -8.295 -42.830 1.00 25.86 201 GLU D O 1
ATOM 7689 N N . ALA D 1 204 ? -33.164 -6.337 -42.162 1.00 30.84 202 ALA D N 1
ATOM 7690 C CA . ALA D 1 204 ? -31.912 -6.982 -41.788 1.00 30.86 202 ALA D CA 1
ATOM 7691 C C . ALA D 1 204 ? -32.136 -7.961 -40.639 1.00 27.25 202 ALA D C 1
ATOM 7692 O O . ALA D 1 204 ? -31.599 -9.072 -40.650 1.00 21.06 202 ALA D O 1
ATOM 7694 N N . ARG D 1 205 ? -32.958 -7.584 -39.657 1.00 23.67 203 ARG D N 1
ATOM 7695 C CA . ARG D 1 205 ? -33.198 -8.491 -38.543 1.00 27.97 203 ARG D CA 1
ATOM 7696 C C . ARG D 1 205 ? -34.052 -9.680 -38.977 1.00 25.00 203 ARG D C 1
ATOM 7697 O O . ARG D 1 205 ? -33.797 -10.812 -38.554 1.00 26.09 203 ARG D O 1
ATOM 7705 N N . ASP D 1 206 ? -35.036 -9.453 -39.856 1.00 23.17 204 ASP D N 1
ATOM 7706 C CA . ASP D 1 206 ? -35.816 -10.556 -40.412 1.00 22.52 204 ASP D CA 1
ATOM 7707 C C . ASP D 1 206 ? -34.916 -11.583 -41.086 1.00 21.22 204 ASP D C 1
ATOM 7708 O O . ASP D 1 206 ? -35.078 -12.790 -40.898 1.00 20.09 204 ASP D O 1
ATOM 7713 N N . LYS D 1 207 ? -33.976 -11.122 -41.905 1.00 19.99 205 LYS D N 1
ATOM 7714 C CA . LYS D 1 207 ? -33.120 -12.060 -42.618 1.00 21.50 205 LYS D CA 1
ATOM 7715 C C . LYS D 1 207 ? -32.202 -12.800 -41.653 1.00 20.25 205 LYS D C 1
ATOM 7716 O O . LYS D 1 207 ? -31.932 -13.996 -41.829 1.00 18.16 205 LYS D O 1
ATOM 7722 N N . MET D 1 208 ? -31.702 -12.100 -40.636 1.00 19.99 206 MET D N 1
ATOM 7723 C CA . MET D 1 208 ? -30.803 -12.754 -39.692 1.00 21.62 206 MET D CA 1
ATOM 7724 C C . MET D 1 208 ? -31.566 -13.759 -38.827 1.00 23.70 206 MET D C 1
ATOM 7725 O O . MET D 1 208 ? -31.049 -14.837 -38.525 1.00 22.43 206 MET D O 1
ATOM 7730 N N . MET D 1 209 ? -32.823 -13.451 -38.472 1.00 24.05 207 MET D N 1
ATOM 7731 C CA . MET D 1 209 ? -33.629 -14.412 -37.721 1.00 25.65 207 MET D CA 1
ATOM 7732 C C . MET D 1 209 ? -33.885 -15.677 -38.527 1.00 23.84 207 MET D C 1
ATOM 7733 O O . MET D 1 209 ? -33.854 -16.789 -37.983 1.00 22.25 207 MET D O 1
ATOM 7738 N N . GLN D 1 210 ? -34.097 -15.538 -39.834 1.00 23.28 208 GLN D N 1
ATOM 7739 C CA . GLN D 1 210 ? -34.288 -16.720 -40.667 1.00 24.43 208 GLN D CA 1
ATOM 7740 C C . GLN D 1 210 ? -33.000 -17.536 -40.775 1.00 23.75 208 GLN D C 1
ATOM 7741 O O . GLN D 1 210 ? -33.020 -18.770 -40.686 1.00 21.74 208 GLN D O 1
ATOM 7747 N N . SER D 1 211 ? -31.872 -16.868 -40.985 1.00 22.64 209 SER D N 1
ATOM 7748 C CA . SER D 1 211 ? -30.607 -17.592 -40.991 1.00 25.11 209 SER D CA 1
ATOM 7749 C C . SER D 1 211 ? -30.411 -18.323 -39.665 1.00 25.04 209 SER D C 1
ATOM 7750 O O . SER D 1 211 ? -29.996 -19.487 -39.637 1.00 23.98 209 SER D O 1
ATOM 7753 N N . PHE D 1 212 ? -30.784 -17.669 -38.568 1.00 25.55 210 PHE D N 1
ATOM 7754 C CA . PHE D 1 212 ? -30.701 -18.252 -37.234 1.00 25.18 210 PHE D CA 1
ATOM 7755 C C . PHE D 1 212 ? -31.584 -19.490 -37.111 1.00 26.39 210 PHE D C 1
ATOM 7756 O O . PHE D 1 212 ? -31.148 -20.540 -36.617 1.00 24.64 210 PHE D O 1
ATOM 7764 N N . ARG D 1 213 ? -32.838 -19.381 -37.555 1.00 22.10 211 ARG D N 1
ATOM 7765 C CA . ARG D 1 213 ? -33.737 -20.526 -37.536 1.00 24.92 211 ARG D CA 1
ATOM 7766 C C . ARG D 1 213 ? -33.208 -21.665 -38.402 1.00 23.79 211 ARG D C 1
ATOM 7767 O O . ARG D 1 213 ? -33.385 -22.841 -38.062 1.00 23.39 211 ARG D O 1
ATOM 7775 N N . ASN D 1 214 ? -32.586 -21.340 -39.546 1.00 22.09 212 ASN D N 1
ATOM 7776 C CA . ASN D 1 214 ? -32.003 -22.368 -40.415 1.00 24.56 212 ASN D CA 1
ATOM 7777 C C . ASN D 1 214 ? -30.823 -23.059 -39.731 1.00 25.84 212 ASN D C 1
ATOM 7778 O O . ASN D 1 214 ? -30.672 -24.285 -39.800 1.00 24.46 212 ASN D O 1
ATOM 7783 N N . MET D 1 215 ? -29.967 -22.278 -39.077 1.00 27.86 213 MET D N 1
ATOM 7784 C CA . MET D 1 215 ? -28.870 -22.834 -38.293 1.00 24.94 213 MET D CA 1
ATOM 7785 C C . MET D 1 215 ? -29.386 -23.825 -37.245 1.00 27.56 213 MET D C 1
ATOM 7786 O O . MET D 1 215 ? -28.912 -24.964 -37.156 1.00 31.28 213 MET D O 1
ATOM 7791 N N . LEU D 1 216 ? -30.383 -23.418 -36.455 1.00 26.33 214 LEU D N 1
ATOM 7792 C CA . LEU D 1 216 ? -30.933 -24.330 -35.461 1.00 27.29 214 LEU D CA 1
ATOM 7793 C C . LEU D 1 216 ? -31.586 -25.551 -36.109 1.00 28.52 214 LEU D C 1
ATOM 7794 O O . LEU D 1 216 ? -31.584 -26.635 -35.516 1.00 24.71 214 LEU D O 1
ATOM 7799 N N . GLY D 1 217 ? -32.132 -25.401 -37.323 1.00 26.48 215 GLY D N 1
ATOM 7800 C CA . GLY D 1 217 ? -32.644 -26.557 -38.043 1.00 26.44 215 GLY D CA 1
ATOM 7801 C C . GLY D 1 217 ? -31.565 -27.567 -38.383 1.00 28.31 215 GLY D C 1
ATOM 7802 O O . GLY D 1 217 ? -31.808 -28.776 -38.365 1.00 24.21 215 GLY D O 1
ATOM 7803 N N . ASP D 1 218 ? -30.360 -27.085 -38.703 1.00 28.65 216 ASP D N 1
ATOM 7804 C CA . ASP D 1 218 ? -29.229 -27.990 -38.887 1.00 29.72 216 ASP D CA 1
ATOM 7805 C C . ASP D 1 218 ? -28.941 -28.776 -37.613 1.00 29.43 216 ASP D C 1
ATOM 7806 O O . ASP D 1 218 ? -28.656 -29.980 -37.667 1.00 28.89 216 ASP D O 1
ATOM 7811 N N . LEU D 1 219 ? -28.980 -28.103 -36.457 1.00 27.84 217 LEU D N 1
ATOM 7812 C CA . LEU D 1 219 ? -28.723 -28.789 -35.196 1.00 29.25 217 LEU D CA 1
ATOM 7813 C C . LEU D 1 219 ? -29.859 -29.748 -34.868 1.00 29.48 217 LEU D C 1
ATOM 7814 O O . LEU D 1 219 ? -29.622 -30.869 -34.405 1.00 27.73 217 LEU D O 1
ATOM 7819 N N . ALA D 1 220 ? -31.102 -29.326 -35.123 1.00 27.46 218 ALA D N 1
ATOM 7820 C CA . ALA D 1 220 ? -32.259 -30.163 -34.822 1.00 29.98 218 ALA D CA 1
ATOM 7821 C C . ALA D 1 220 ? -32.154 -31.538 -35.479 1.00 30.85 218 ALA D C 1
ATOM 7822 O O . ALA D 1 220 ? -32.606 -32.534 -34.897 1.00 28.95 218 ALA D O 1
ATOM 7824 N N . ALA D 1 221 ? -31.530 -31.617 -36.663 1.00 27.49 219 ALA D N 1
ATOM 7825 C CA . ALA D 1 221 ? -31.352 -32.904 -37.336 1.00 30.81 219 ALA D CA 1
ATOM 7826 C C . ALA D 1 221 ? -30.668 -33.925 -36.430 1.00 31.39 219 ALA D C 1
ATOM 7827 O O . ALA D 1 221 ? -31.019 -35.109 -36.439 1.00 34.61 219 ALA D O 1
ATOM 7829 N N . LEU D 1 222 ? -29.704 -33.481 -35.616 1.00 28.04 220 LEU D N 1
ATOM 7830 C CA . LEU D 1 222 ? -29.070 -34.390 -34.665 1.00 29.52 220 LEU D CA 1
ATOM 7831 C C . LEU D 1 222 ? -30.020 -34.752 -33.522 1.00 34.36 220 LEU D C 1
ATOM 7832 O O . LEU D 1 222 ? -30.050 -35.905 -33.080 1.00 37.86 220 LEU D O 1
ATOM 7837 N N . PHE D 1 223 ? -30.807 -33.784 -33.040 1.00 31.56 221 PHE D N 1
ATOM 7838 C CA . PHE D 1 223 ? -31.731 -34.032 -31.936 1.00 35.59 221 PHE D CA 1
ATOM 7839 C C . PHE D 1 223 ? -32.963 -34.825 -32.348 1.00 38.97 221 PHE D C 1
ATOM 7840 O O . PHE D 1 223 ? -33.618 -35.409 -31.475 1.00 40.03 221 PHE D O 1
ATOM 7848 N N . ARG D 1 224 ? -33.314 -34.837 -33.637 1.00 37.96 222 ARG D N 1
ATOM 7849 C CA . ARG D 1 224 ? -34.437 -35.651 -34.098 1.00 42.78 222 ARG D CA 1
ATOM 7850 C C . ARG D 1 224 ? -34.079 -37.128 -34.165 1.00 45.33 222 ARG D C 1
ATOM 7851 O O . ARG D 1 224 ? -34.978 -37.963 -34.325 1.00 45.95 222 ARG D O 1
ATOM 7859 N N . LYS D 1 225 ? -32.799 -37.470 -34.014 1.00 44.47 223 LYS D N 1
ATOM 7860 C CA . LYS D 1 225 ? -32.377 -38.849 -34.235 1.00 48.90 223 LYS D CA 1
ATOM 7861 C C . LYS D 1 225 ? -32.877 -39.775 -33.127 1.00 50.78 223 LYS D C 1
ATOM 7862 O O . LYS D 1 225 ? -33.290 -40.909 -33.401 1.00 53.49 223 LYS D O 1
ATOM 7868 N N . ASP D 1 226 ? -32.877 -39.314 -31.879 1.00 47.94 224 ASP D N 1
ATOM 7869 C CA . ASP D 1 226 ? -33.335 -40.118 -30.749 1.00 47.03 224 ASP D CA 1
ATOM 7870 C C . ASP D 1 226 ? -34.567 -39.450 -30.150 1.00 50.36 224 ASP D C 1
ATOM 7871 O O . ASP D 1 226 ? -34.466 -38.366 -29.563 1.00 52.36 224 ASP D O 1
ATOM 7876 N N . ALA D 1 227 ? -35.725 -40.104 -30.273 1.00 47.97 225 ALA D N 1
ATOM 7877 C CA . ALA D 1 227 ? -36.986 -39.526 -29.825 1.00 49.18 225 ALA D CA 1
ATOM 7878 C C . ALA D 1 227 ? -37.417 -40.003 -28.442 1.00 48.11 225 ALA D C 1
ATOM 7879 O O . ALA D 1 227 ? -38.503 -39.634 -27.987 1.00 49.38 225 ALA D O 1
ATOM 7881 N N . SER D 1 228 ? -36.597 -40.803 -27.762 1.00 47.80 226 SER D N 1
ATOM 7882 C CA . SER D 1 228 ? -36.914 -41.258 -26.413 1.00 47.70 226 SER D CA 1
ATOM 7883 C C . SER D 1 228 ? -36.782 -40.162 -25.363 1.00 46.42 226 SER D C 1
ATOM 7884 O O . SER D 1 228 ? -37.157 -40.393 -24.208 1.00 47.28 226 SER D O 1
ATOM 7887 N N . GLY D 1 229 ? -36.238 -38.999 -25.712 1.00 40.67 227 GLY D N 1
ATOM 7888 C CA . GLY D 1 229 ? -36.027 -37.947 -24.744 1.00 38.45 227 GLY D CA 1
ATOM 7889 C C . GLY D 1 229 ? -35.640 -36.636 -25.391 1.00 38.57 227 GLY D C 1
ATOM 7890 O O . GLY D 1 229 ? -35.530 -36.522 -26.618 1.00 36.53 227 GLY D O 1
ATOM 7891 N N . PRO D 1 230 ? -35.422 -35.609 -24.567 1.00 33.42 228 PRO D N 1
ATOM 7892 C CA . PRO D 1 230 ? -35.089 -34.284 -25.099 1.00 33.57 228 PRO D CA 1
ATOM 7893 C C . PRO D 1 230 ? -33.608 -34.053 -25.381 1.00 34.35 228 PRO D C 1
ATOM 7894 O O . PRO D 1 230 ? -33.277 -33.031 -26.000 1.00 34.52 228 PRO D O 1
ATOM 7898 N N . PHE D 1 231 ? -32.713 -34.952 -24.974 1.00 31.34 229 PHE D N 1
ATOM 7899 C CA . PHE D 1 231 ? -31.291 -34.768 -25.226 1.00 31.65 229 PHE D CA 1
ATOM 7900 C C . PHE D 1 231 ? -30.871 -35.495 -26.499 1.00 31.15 229 PHE D C 1
ATOM 7901 O O . PHE D 1 231 ? -31.624 -36.277 -27.074 1.00 31.15 229 PHE D O 1
ATOM 7909 N N . LEU D 1 232 ? -29.627 -35.240 -26.927 1.00 31.55 230 LEU D N 1
ATOM 7910 C CA . LEU D 1 232 ? -29.112 -35.895 -28.124 1.00 31.46 230 LEU D CA 1
ATOM 7911 C C . LEU D 1 232 ? -29.261 -37.412 -28.045 1.00 36.13 230 LEU D C 1
ATOM 7912 O O . LEU D 1 232 ? -29.617 -38.060 -29.038 1.00 34.14 230 LEU D O 1
ATOM 7917 N N . LEU D 1 233 ? -28.993 -37.997 -26.873 1.00 29.81 231 LEU D N 1
ATOM 7918 C CA . LEU D 1 233 ? -29.025 -39.444 -26.694 1.00 34.02 231 LEU D CA 1
ATOM 7919 C C . LEU D 1 233 ? -30.273 -39.917 -25.958 1.00 37.82 231 LEU D C 1
ATOM 7920 O O . LEU D 1 233 ? -30.289 -41.040 -25.443 1.00 36.44 231 LEU D O 1
ATOM 7925 N N . GLY D 1 234 ? -31.305 -39.081 -25.887 1.00 35.24 232 GLY D N 1
ATOM 7926 C CA . GLY D 1 234 ? -32.554 -39.462 -25.262 1.00 37.55 232 GLY D CA 1
ATOM 7927 C C . GLY D 1 234 ? -32.697 -38.874 -23.877 1.00 37.36 232 GLY D C 1
ATOM 7928 O O . GLY D 1 234 ? -32.758 -37.652 -23.717 1.00 35.09 232 GLY D O 1
ATOM 7929 N N . GLN D 1 235 ? -32.733 -39.726 -22.859 1.00 35.08 233 GLN D N 1
ATOM 7930 C CA . GLN D 1 235 ? -32.999 -39.242 -21.514 1.00 40.81 233 GLN D CA 1
ATOM 7931 C C . GLN D 1 235 ? -31.755 -38.733 -20.794 1.00 36.27 233 GLN D C 1
ATOM 7932 O O . GLN D 1 235 ? -31.892 -38.029 -19.789 1.00 38.52 233 GLN D O 1
ATOM 7938 N N . ARG D 1 236 ? -30.558 -39.042 -21.284 1.00 35.09 234 ARG D N 1
ATOM 7939 C CA . ARG D 1 236 ? -29.319 -38.652 -20.625 1.00 36.69 234 ARG D CA 1
ATOM 7940 C C . ARG D 1 236 ? -28.711 -37.454 -21.343 1.00 34.07 234 ARG D C 1
ATOM 7941 O O . ARG D 1 236 ? -28.550 -37.478 -22.568 1.00 31.16 234 ARG D O 1
ATOM 7949 N N . ALA D 1 237 ? -28.342 -36.433 -20.575 1.00 31.84 235 ALA D N 1
ATOM 7950 C CA . ALA D 1 237 ? -27.597 -35.297 -21.105 1.00 31.56 235 ALA D CA 1
ATOM 7951 C C . ALA D 1 237 ? -26.115 -35.642 -21.303 1.00 29.02 235 ALA D C 1
ATOM 7952 O O . ALA D 1 237 ? -25.549 -36.485 -20.598 1.00 28.81 235 ALA D O 1
ATOM 7954 N N . THR D 1 238 ? -25.488 -34.975 -22.275 1.00 24.55 236 THR D N 1
ATOM 7955 C CA . THR D 1 238 ? -24.042 -35.013 -22.490 1.00 27.50 236 THR D CA 1
ATOM 7956 C C . THR D 1 238 ? -23.510 -33.583 -22.576 1.00 25.39 236 THR D C 1
ATOM 7957 O O . THR D 1 238 ? -24.273 -32.608 -22.580 1.00 25.26 236 THR D O 1
ATOM 7961 N N . TYR D 1 239 ? -22.187 -33.451 -22.681 1.00 24.70 237 TYR D N 1
ATOM 7962 C CA . TYR D 1 239 ? -21.631 -32.114 -22.849 1.00 24.39 237 TYR D CA 1
ATOM 7963 C C . TYR D 1 239 ? -22.055 -31.498 -24.182 1.00 23.63 237 TYR D C 1
ATOM 7964 O O . TYR D 1 239 ? -22.156 -30.270 -24.291 1.00 23.49 237 TYR D O 1
ATOM 7973 N N . ALA D 1 240 ? -22.320 -32.317 -25.202 1.00 22.91 238 ALA D N 1
ATOM 7974 C CA . ALA D 1 240 ? -22.761 -31.738 -26.465 1.00 25.18 238 ALA D CA 1
ATOM 7975 C C . ALA D 1 240 ? -24.117 -31.050 -26.304 1.00 25.48 238 ALA D C 1
ATOM 7976 O O . ALA D 1 240 ? -24.382 -30.033 -26.958 1.00 23.91 238 ALA D O 1
ATOM 7978 N N . ASP D 1 241 ? -24.963 -31.549 -25.395 1.00 24.52 239 ASP D N 1
ATOM 7979 C CA . ASP D 1 241 ? -26.215 -30.863 -25.093 1.00 24.42 239 ASP D CA 1
ATOM 7980 C C . ASP D 1 241 ? -25.960 -29.513 -24.438 1.00 22.56 239 ASP D C 1
ATOM 7981 O O . ASP D 1 241 ? -26.668 -28.537 -24.711 1.00 22.42 239 ASP D O 1
ATOM 7986 N N . MET D 1 242 ? -24.980 -29.449 -23.534 1.00 19.18 240 MET D N 1
ATOM 7987 C CA . MET D 1 242 ? -24.702 -28.206 -22.825 1.00 18.67 240 MET D CA 1
ATOM 7988 C C . MET D 1 242 ? -23.977 -27.204 -23.716 1.00 19.56 240 MET D C 1
ATOM 7989 O O . MET D 1 242 ? -24.085 -25.993 -23.489 1.00 20.27 240 MET D O 1
ATOM 7994 N N . ILE D 1 243 ? -23.228 -27.683 -24.715 1.00 20.26 241 ILE D N 1
ATOM 7995 C CA . ILE D 1 243 ? -22.610 -26.776 -25.681 1.00 20.86 241 ILE D CA 1
ATOM 7996 C C . ILE D 1 243 ? -23.688 -25.945 -26.376 1.00 22.21 241 ILE D C 1
ATOM 7997 O O . ILE D 1 243 ? -23.603 -24.714 -26.460 1.00 22.68 241 ILE D O 1
ATOM 8002 N N . VAL D 1 244 ? -24.742 -26.608 -26.852 1.00 20.49 242 VAL D N 1
ATOM 8003 C CA . VAL D 1 244 ? -25.898 -25.891 -27.377 1.00 21.30 242 VAL D CA 1
ATOM 8004 C C . VAL D 1 244 ? -26.646 -25.175 -26.258 1.00 19.58 242 VAL D C 1
ATOM 8005 O O . VAL D 1 244 ? -27.043 -24.022 -26.414 1.00 22.95 242 VAL D O 1
ATOM 8009 N N . GLY D 1 245 ? -26.830 -25.837 -25.108 1.00 21.36 243 GLY D N 1
ATOM 8010 C CA . GLY D 1 245 ? -27.633 -25.261 -24.034 1.00 22.98 243 GLY D CA 1
ATOM 8011 C C . GLY D 1 245 ? -27.096 -23.947 -23.494 1.00 23.94 243 GLY D C 1
ATOM 8012 O O . GLY D 1 245 ? -27.870 -23.044 -23.165 1.00 23.51 243 GLY D O 1
ATOM 8013 N N . GLY D 1 246 ? -25.763 -23.818 -23.382 1.00 22.90 244 GLY D N 1
ATOM 8014 C CA . GLY D 1 246 ? -25.197 -22.564 -22.897 1.00 21.26 244 GLY D CA 1
ATOM 8015 C C . GLY D 1 246 ? -25.494 -21.387 -23.812 1.00 21.52 244 GLY D C 1
ATOM 8016 O O . GLY D 1 246 ? -25.709 -20.263 -23.348 1.00 22.12 244 GLY D O 1
ATOM 8017 N N . TRP D 1 247 ? -25.500 -21.621 -25.127 1.00 20.12 245 TRP D N 1
ATOM 8018 C CA . TRP D 1 247 ? -25.948 -20.579 -26.046 1.00 23.19 245 TRP D CA 1
ATOM 8019 C C . TRP D 1 247 ? -27.438 -20.285 -25.855 1.00 22.62 245 TRP D C 1
ATOM 8020 O O . TRP D 1 247 ? -27.854 -19.121 -25.904 1.00 24.97 245 TRP D O 1
ATOM 8031 N N . LEU D 1 248 ? -28.253 -21.317 -25.618 1.00 23.16 246 LEU D N 1
ATOM 8032 C CA . LEU D 1 248 ? -29.677 -21.055 -25.378 1.00 26.34 246 LEU D CA 1
ATOM 8033 C C . LEU D 1 248 ? -29.879 -20.214 -24.126 1.00 25.93 246 LEU D C 1
ATOM 8034 O O . LEU D 1 248 ? -30.794 -19.383 -24.082 1.00 26.67 246 LEU D O 1
ATOM 8039 N N . ARG D 1 249 ? -29.045 -20.414 -23.098 1.00 24.11 247 ARG D N 1
ATOM 8040 C CA . ARG D 1 249 ? -29.141 -19.575 -21.901 1.00 26.42 247 ARG D CA 1
ATOM 8041 C C . ARG D 1 249 ? -28.830 -18.121 -22.224 1.00 27.46 247 ARG D C 1
ATOM 8042 O O . ARG D 1 249 ? -29.425 -17.201 -21.645 1.00 26.02 247 ARG D O 1
ATOM 8050 N N . MET D 1 250 ? -27.889 -17.886 -23.128 1.00 24.11 248 MET D N 1
ATOM 8051 C CA . MET D 1 250 ? -27.608 -16.508 -23.488 1.00 26.04 248 MET D CA 1
ATOM 8052 C C . MET D 1 250 ? -28.783 -15.903 -24.255 1.00 28.81 248 MET D C 1
ATOM 8053 O O . MET D 1 250 ? -29.187 -14.759 -23.988 1.00 27.63 248 MET D O 1
ATOM 8058 N N . MET D 1 251 ? -29.340 -16.658 -25.209 1.00 22.62 249 MET D N 1
ATOM 8059 C CA . MET D 1 251 ? -30.505 -16.179 -25.954 1.00 29.79 249 MET D CA 1
ATOM 8060 C C . MET D 1 251 ? -31.639 -15.794 -25.016 1.00 26.12 249 MET D C 1
ATOM 8061 O O . MET D 1 251 ? -32.258 -14.740 -25.188 1.00 28.14 249 MET D O 1
ATOM 8066 N N . ARG D 1 252 ? -31.925 -16.644 -24.019 1.00 26.45 250 ARG D N 1
ATOM 8067 C CA . ARG D 1 252 ? -33.012 -16.356 -23.076 1.00 29.04 250 ARG D CA 1
ATOM 8068 C C . ARG D 1 252 ? -32.806 -15.022 -22.367 1.00 31.14 250 ARG D C 1
ATOM 8069 O O . ARG D 1 252 ? -33.779 -14.314 -22.068 1.00 31.05 250 ARG D O 1
ATOM 8077 N N . ALA D 1 253 ? -31.552 -14.649 -22.110 1.00 31.05 251 ALA D N 1
ATOM 8078 C CA . ALA D 1 253 ? -31.253 -13.442 -21.359 1.00 30.86 251 ALA D CA 1
ATOM 8079 C C . ALA D 1 253 ? -31.145 -12.192 -22.223 1.00 31.23 251 ALA D C 1
ATOM 8080 O O . ALA D 1 253 ? -31.230 -11.081 -21.686 1.00 33.99 251 ALA D O 1
ATOM 8082 N N . THR D 1 254 ? -30.965 -12.327 -23.541 1.00 28.31 252 THR D N 1
ATOM 8083 C CA . THR D 1 254 ? -30.662 -11.176 -24.383 1.00 30.25 252 THR D CA 1
ATOM 8084 C C . THR D 1 254 ? -31.673 -10.924 -25.496 1.00 32.34 252 THR D C 1
ATOM 8085 O O . THR D 1 254 ? -31.723 -9.801 -26.016 1.00 30.52 252 THR D O 1
ATOM 8089 N N . LEU D 1 255 ? -32.473 -11.921 -25.873 1.00 29.57 253 LEU D N 1
ATOM 8090 C CA . LEU D 1 255 ? -33.442 -11.727 -26.936 1.00 29.66 253 LEU D CA 1
ATOM 8091 C C . LEU D 1 255 ? -34.718 -11.104 -26.386 1.00 30.90 253 LEU D C 1
ATOM 8092 O O . LEU D 1 255 ? -35.084 -11.343 -25.234 1.00 27.38 253 LEU D O 1
ATOM 8097 N N . PRO D 1 256 ? -35.406 -10.299 -27.192 1.00 33.15 254 PRO D N 1
ATOM 8098 C CA . PRO D 1 256 ? -36.791 -9.948 -26.875 1.00 31.83 254 PRO D CA 1
ATOM 8099 C C . PRO D 1 256 ? -37.600 -11.198 -26.564 1.00 32.21 254 PRO D C 1
ATOM 8100 O O . PRO D 1 256 ? -37.392 -12.261 -27.156 1.00 28.82 254 PRO D O 1
ATOM 8104 N N . VAL D 1 257 ? -38.525 -11.066 -25.611 1.00 27.51 255 VAL D N 1
ATOM 8105 C CA . VAL D 1 257 ? -39.271 -12.230 -25.144 1.00 28.91 255 VAL D CA 1
ATOM 8106 C C . VAL D 1 257 ? -39.982 -12.922 -26.305 1.00 30.54 255 VAL D C 1
ATOM 8107 O O . VAL D 1 257 ? -39.962 -14.156 -26.414 1.00 32.25 255 VAL D O 1
ATOM 8111 N N . SER D 1 258 ? -40.616 -12.153 -27.196 1.00 28.16 256 SER D N 1
ATOM 8112 C CA . SER D 1 258 ? -41.337 -12.788 -28.300 1.00 33.26 256 SER D CA 1
ATOM 8113 C C . SER D 1 258 ? -40.398 -13.570 -29.215 1.00 32.19 256 SER D C 1
ATOM 8114 O O . SER D 1 258 ? -40.808 -14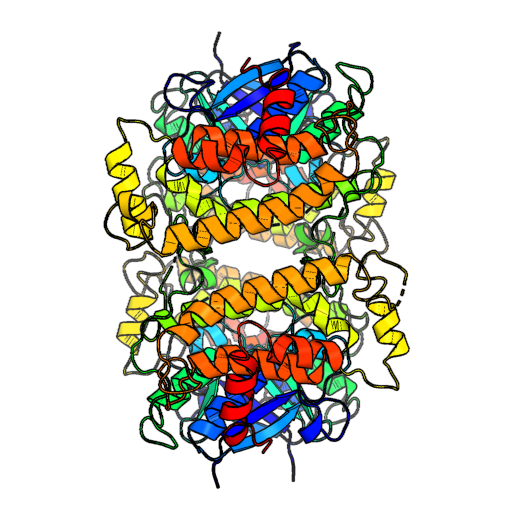.570 -29.819 1.00 30.01 256 SER D O 1
ATOM 8117 N N . GLU D 1 259 ? -39.145 -13.129 -29.335 1.00 28.65 257 GLU D N 1
ATOM 8118 C CA . GLU D 1 259 ? -38.201 -13.837 -30.185 1.00 30.93 257 GLU D CA 1
ATOM 8119 C C . GLU D 1 259 ? -37.728 -15.116 -29.513 1.00 28.61 257 GLU D C 1
ATOM 8120 O O . GLU D 1 259 ? -37.638 -16.165 -30.161 1.00 28.30 257 GLU D O 1
ATOM 8126 N N . TRP D 1 260 ? -37.458 -15.055 -28.206 1.00 27.11 258 TRP D N 1
ATOM 8127 C CA . TRP D 1 260 ? -37.082 -16.257 -27.475 1.00 27.45 258 TRP D CA 1
ATOM 8128 C C . TRP D 1 260 ? -38.183 -17.306 -27.547 1.00 31.53 258 TRP D C 1
ATOM 8129 O O . TRP D 1 260 ? -37.910 -18.493 -27.774 1.00 30.30 258 TRP D O 1
ATOM 8140 N N . GLN D 1 261 ? -39.439 -16.889 -27.369 1.00 28.71 259 GLN D N 1
ATOM 8141 C CA . GLN D 1 261 ? -40.538 -17.840 -27.457 1.00 31.27 259 GLN D CA 1
ATOM 8142 C C . GLN D 1 261 ? -40.646 -18.400 -28.862 1.00 31.26 259 GLN D C 1
ATOM 8143 O O . GLN D 1 261 ? -40.917 -19.593 -29.049 1.00 28.57 259 GLN D O 1
ATOM 8149 N N . GLU D 1 262 ? -40.402 -17.556 -29.863 1.00 30.21 260 GLU D N 1
ATOM 8150 C CA . GLU D 1 262 ? -40.353 -18.023 -31.242 1.00 36.40 260 GLU D CA 1
ATOM 8151 C C . GLU D 1 262 ? -39.272 -19.093 -31.416 1.00 33.95 260 GLU D C 1
ATOM 8152 O O . GLU D 1 262 ? -39.541 -20.185 -31.934 1.00 31.53 260 GLU D O 1
ATOM 8158 N N . ALA D 1 263 ? -38.048 -18.819 -30.937 1.00 31.14 261 ALA D N 1
ATOM 8159 C CA . ALA D 1 263 ? -36.964 -19.800 -31.035 1.00 32.40 261 ALA D CA 1
ATOM 8160 C C . ALA D 1 263 ? -37.276 -21.084 -30.270 1.00 33.66 261 ALA D C 1
ATOM 8161 O O . ALA D 1 263 ? -36.848 -22.165 -30.690 1.00 30.64 261 ALA D O 1
ATOM 8163 N N . ARG D 1 264 ? -38.011 -20.991 -29.151 1.00 30.49 262 ARG D N 1
ATOM 8164 C CA . ARG D 1 264 ? -38.388 -22.182 -28.394 1.00 28.85 262 ARG D CA 1
ATOM 8165 C C . ARG D 1 264 ? -39.333 -23.088 -29.176 1.00 32.90 262 ARG D C 1
ATOM 8166 O O . ARG D 1 264 ? -39.397 -24.295 -28.911 1.00 29.47 262 ARG D O 1
ATOM 8174 N N . ALA D 1 265 ? -40.094 -22.528 -30.114 1.00 32.18 263 ALA D N 1
ATOM 8175 C CA . ALA D 1 265 ? -41.085 -23.302 -30.845 1.00 32.91 263 ALA D CA 1
ATOM 8176 C C . ALA D 1 265 ? -40.547 -23.885 -32.139 1.00 32.86 263 ALA D C 1
ATOM 8177 O O . ALA D 1 265 ? -41.118 -24.857 -32.642 1.00 30.71 263 ALA D O 1
ATOM 8179 N N . TRP D 1 266 ? -39.457 -23.333 -32.675 1.00 30.10 264 TRP D N 1
ATOM 8180 C CA . TRP D 1 266 ? -38.987 -23.738 -33.989 1.00 31.00 264 TRP D CA 1
ATOM 8181 C C . TRP D 1 266 ? -38.703 -25.232 -34.020 1.00 33.42 264 TRP D C 1
ATOM 8182 O O . TRP D 1 266 ? -38.352 -25.840 -33.003 1.00 32.79 264 TRP D O 1
ATOM 8193 N N . HIS D 1 267 ? -38.875 -25.819 -35.207 1.00 33.36 265 HIS D N 1
ATOM 8194 C CA . HIS D 1 267 ? -38.537 -27.218 -35.460 1.00 34.15 265 HIS D CA 1
ATOM 8195 C C . HIS D 1 267 ? -39.228 -28.130 -34.463 1.00 33.23 265 HIS D C 1
ATOM 8196 O O . HIS D 1 267 ? -38.621 -29.035 -33.885 1.00 30.95 265 HIS D O 1
ATOM 8203 N N . GLY D 1 268 ? -40.515 -27.862 -34.242 1.00 34.20 266 GLY D N 1
ATOM 8204 C CA . GLY D 1 268 ? -41.308 -28.674 -33.349 1.00 30.86 266 GLY D CA 1
ATOM 8205 C C . GLY D 1 268 ? -40.945 -28.579 -31.889 1.00 32.59 266 GLY D C 1
ATOM 8206 O O . GLY D 1 268 ? -41.153 -29.545 -31.150 1.00 35.99 266 GLY D O 1
ATOM 8207 N N . GLY D 1 269 ? -40.411 -27.445 -31.442 1.00 29.68 267 GLY D N 1
ATOM 8208 C CA . GLY D 1 269 ? -40.124 -27.257 -30.030 1.00 30.85 267 GLY D CA 1
ATOM 8209 C C . GLY D 1 269 ? -38.882 -27.941 -29.479 1.00 28.92 267 GLY D C 1
ATOM 8210 O O . GLY D 1 269 ? -38.713 -27.971 -28.255 1.00 28.41 267 GLY D O 1
ATOM 8211 N N . ILE D 1 270 ? -37.998 -28.460 -30.335 1.00 28.71 268 ILE D N 1
ATOM 8212 C CA . ILE D 1 270 ? -36.835 -29.228 -29.883 1.00 28.88 268 ILE D CA 1
ATOM 8213 C C . ILE D 1 270 ? -36.002 -28.434 -28.877 1.00 27.65 268 ILE D C 1
ATOM 8214 O O . ILE D 1 270 ? -35.575 -28.957 -27.840 1.00 23.17 268 ILE D O 1
ATOM 8219 N N . PHE D 1 271 ? -35.774 -27.147 -29.155 1.00 28.81 269 PHE D N 1
ATOM 8220 C CA . PHE D 1 271 ? -34.867 -26.389 -28.300 1.00 27.23 269 PHE D CA 1
ATOM 8221 C C . PHE D 1 271 ? -35.569 -25.846 -27.065 1.00 25.96 269 PHE D C 1
ATOM 8222 O O . PHE D 1 271 ? -34.940 -25.725 -26.005 1.00 23.67 269 PHE D O 1
ATOM 8230 N N . GLY D 1 272 ? -36.874 -25.573 -27.155 1.00 28.53 270 GLY D N 1
ATOM 8231 C CA . GLY D 1 272 ? -37.632 -25.322 -25.940 1.00 28.12 270 GLY D CA 1
ATOM 8232 C C . GLY D 1 272 ? -37.508 -26.473 -24.962 1.00 28.73 270 GLY D C 1
ATOM 8233 O O . GLY D 1 272 ? -37.222 -26.274 -23.778 1.00 28.18 270 GLY D O 1
ATOM 8234 N N . ARG D 1 273 ? -37.670 -27.703 -25.463 1.00 26.71 271 ARG D N 1
ATOM 8235 C CA . ARG D 1 273 ? -37.584 -28.874 -24.598 1.00 28.00 271 ARG D CA 1
ATOM 8236 C C . ARG D 1 273 ? -36.154 -29.130 -24.138 1.00 28.34 271 ARG D C 1
ATOM 8237 O O . ARG D 1 273 ? -35.929 -29.496 -22.976 1.00 27.61 271 ARG D O 1
ATOM 8245 N N . LEU D 1 274 ? -35.168 -28.957 -25.022 1.00 26.62 272 LEU D N 1
ATOM 8246 C CA . LEU D 1 274 ? -33.785 -29.090 -24.566 1.00 24.90 272 LEU D CA 1
ATOM 8247 C C . LEU D 1 274 ? -33.508 -28.126 -23.424 1.00 22.94 272 LEU D C 1
ATOM 8248 O O . LEU D 1 274 ? -32.944 -28.511 -22.391 1.00 25.22 272 LEU D O 1
ATOM 8253 N N . HIS D 1 275 ? -33.922 -26.869 -23.587 1.00 23.88 273 HIS D N 1
ATOM 8254 C CA . HIS D 1 275 ? -33.667 -25.852 -22.574 1.00 28.49 273 HIS D CA 1
ATOM 8255 C C . HIS D 1 275 ? -34.325 -26.217 -21.246 1.00 30.46 273 HIS D C 1
ATOM 8256 O O . HIS D 1 275 ? -33.709 -26.094 -20.176 1.00 27.03 273 HIS D O 1
ATOM 8263 N N . ASP D 1 276 ? -35.585 -26.665 -21.296 1.00 28.59 274 ASP D N 1
ATOM 8264 C CA . ASP D 1 276 ? -36.281 -27.011 -20.059 1.00 29.63 274 ASP D CA 1
ATOM 8265 C C . ASP D 1 276 ? -35.631 -28.209 -19.376 1.00 29.94 274 ASP D C 1
ATOM 8266 O O . ASP D 1 276 ? -35.532 -28.248 -18.144 1.00 32.80 274 ASP D O 1
ATOM 8271 N N . ALA D 1 277 ? -35.177 -29.190 -20.160 1.00 25.17 275 ALA D N 1
ATOM 8272 C CA . ALA D 1 277 ? -34.523 -30.364 -19.592 1.00 28.89 275 ALA D CA 1
ATOM 8273 C C . ALA D 1 277 ? -33.223 -29.998 -18.886 1.00 29.71 275 ALA D C 1
ATOM 8274 O O . ALA D 1 277 ? -32.844 -30.647 -17.905 1.00 29.09 275 ALA D O 1
ATOM 8276 N N . LEU D 1 278 ? -32.534 -28.964 -19.365 1.00 26.38 276 LEU D N 1
ATOM 8277 C CA . LEU D 1 278 ? -31.289 -28.504 -18.762 1.00 28.64 276 LEU D CA 1
ATOM 8278 C C . LEU D 1 278 ? -31.505 -27.664 -17.509 1.00 29.88 276 LEU D C 1
ATOM 8279 O O . LEU D 1 278 ? -30.532 -27.432 -16.774 1.00 29.55 276 LEU D O 1
ATOM 8284 N N . ASP D 1 279 ? -32.740 -27.207 -17.255 1.00 28.46 277 ASP D N 1
ATOM 8285 C CA . ASP D 1 279 ? -33.039 -26.424 -16.055 1.00 29.96 277 ASP D CA 1
ATOM 8286 C C . ASP D 1 279 ? -32.483 -27.075 -14.793 1.00 30.83 277 ASP D C 1
ATOM 8287 O O . ASP D 1 279 ? -31.951 -26.386 -13.914 1.00 28.33 277 ASP D O 1
ATOM 8292 N N . LYS D 1 280 ? -32.599 -28.405 -14.681 1.00 31.48 278 LYS D N 1
ATOM 8293 C CA . LYS D 1 280 ? -32.148 -29.097 -13.470 1.00 31.22 278 LYS D CA 1
ATOM 8294 C C . LYS D 1 280 ? -30.637 -28.983 -13.261 1.00 33.31 278 LYS D C 1
ATOM 8295 O O . LYS D 1 280 ? -30.164 -29.162 -12.130 1.00 30.88 278 LYS D O 1
ATOM 8301 N N . TYR D 1 281 ? -29.872 -28.670 -14.312 1.00 29.31 279 TYR D N 1
ATOM 8302 C CA . TYR D 1 281 ? -28.432 -28.447 -14.207 1.00 30.02 279 TYR D CA 1
ATOM 8303 C C . TYR D 1 281 ? -28.051 -26.967 -14.257 1.00 28.93 279 TYR D C 1
ATOM 8304 O O . TYR D 1 281 ? -26.858 -26.648 -14.343 1.00 28.83 279 TYR D O 1
ATOM 8313 N N . ALA D 1 282 ? -29.027 -26.055 -14.212 1.00 28.97 280 ALA D N 1
ATOM 8314 C CA . ALA D 1 282 ? -28.756 -24.636 -14.396 1.00 28.82 280 ALA D CA 1
ATOM 8315 C C . ALA D 1 282 ? -28.736 -23.839 -13.094 1.00 32.52 280 ALA D C 1
ATOM 8316 O O . ALA D 1 282 ? -28.765 -22.607 -13.145 1.00 32.68 280 ALA D O 1
ATOM 8318 N N . GLU D 1 283 ? -28.677 -24.496 -11.936 1.00 32.93 281 GLU D N 1
ATOM 8319 C CA . GLU D 1 283 ? -28.692 -23.750 -10.684 1.00 34.63 281 GLU D CA 1
ATOM 8320 C C . GLU D 1 283 ? -27.505 -22.791 -10.603 1.00 38.50 281 GLU D C 1
ATOM 8321 O O . GLU D 1 283 ? -26.347 -23.181 -10.798 1.00 39.18 281 GLU D O 1
ATOM 8327 N N . VAL D 1 284 ? -27.793 -21.529 -10.300 1.00 34.18 282 VAL D N 1
ATOM 8328 C CA . VAL D 1 284 ? -26.766 -20.491 -10.242 1.00 38.67 282 VAL D CA 1
ATOM 8329 C C . VAL D 1 284 ? -26.230 -20.457 -8.812 1.00 43.79 282 VAL D C 1
ATOM 8330 O O . VAL D 1 284 ? -26.698 -19.699 -7.964 1.00 51.22 282 VAL D O 1
ATOM 8334 N N . LYS D 1 285 ? -25.222 -21.292 -8.551 1.00 42.51 283 LYS D N 1
ATOM 8335 C CA . LYS D 1 285 ? -24.558 -21.406 -7.243 1.00 44.40 283 LYS D CA 1
ATOM 8336 C C . LYS D 1 285 ? -23.259 -20.585 -7.146 1.00 46.58 283 LYS D C 1
ATOM 8337 O O . LYS D 1 285 ? -22.574 -20.312 -8.142 1.00 37.34 283 LYS D O 1
#